Protein 2B3Z (pdb70)

Secondary structure (DSSP, 8-state):
-HHHHHHHHHHHHGGGTTSSTTSPP-EEEEESSSSEEEEEE--STTS--HHHHHHHHHGGGGTT-EEEESSPPP---SSS--HHHHHHHHT--EEEESS--S-TTTTTHHHHHHHTTT-EEEE-TTHHHHHHHTHHHHHHHHHSS-EEEEEEEEETTSBSS-TTS--TTSS-HHHHHHHTTHHHHSSEEEEEHHHHHHH-------STT--S-PEEEEE-TT----TT-HHHHS-SS-EEEEE-TTS-HHHHHHHHTTT-EEEE-SSSS--HHHHHHHHHHTT--EEEEEE-HHHHHHHHHHT--SEEEEEEESB----SSSPBSS-SS--SSTTSSPBEEEEEEEEETTEEEEEEEE-/-HHHHHHHHHHHHHTTTTTSTTSPP-EEEEEETTEEEEEEE--STTS--HHHHHHHHHGGGGTT-EEEESSPPP----SS--HHHHHHTTT--EEEESS--S-TTTTTHHHHHHHTTT-EEEE-TTHHHHHHHTHHHHHHHHHSS-EEEEEEEE-TTSBSS-TT---S-SS-HHHHHHHHHHHTTSSEEEEEHHHHHHH-------SS--SSPPEEEEE-SS----TTSTTTSS-SS-EEEEEETTS-HHHHHHHHHTT-EEEEESSSS--HHHHHHHHHHTT--EEEEEE-HHHHHHHHHHT--SEEEEEE-SB----TTS-BSS-SS--SSGGGSPBEEEEEEEEETTEEEEEEEE-/-HHHHHHHHHHHHHTTTTSSTTSPP-EEEEEETTEEEEEEE--STTS--HHHHHHHHHGGGGTT-EEEESS------SSS--HHHHHHHTT--EEEESS---STTTTTHHHHHHHTTT-EEEE-TTTTHHHHTTHHHHHHHHHSS-EEEEEEEEETTSBSS-TTS--TTSS-HHHHHHHHHHTTSSSEEEEEHHHHHHH-------STT-SSPPEEEEE-TT----TTSHHHHT-SS-EEEEE-TTS-HHHHHHHHHTT-EEEE-SSSS--HHHHHHHHHHTT--EEEEEE-HHHHHHHHHHT--SEEEEEEES-----TTSPBSS-SS--SSGGGSPB-EEEEEEEETTEEEEEEE--/-HHHHHHHHHHHHHHTTSSS-TTSPP-EEEEEETTEEEEEEE--STTS--HHHHHHHHHGGGGTT-EEEESSPPP---SSS--HHHHHHHTT--EEEESS--SSTTTTTHHHHHHHHTT-EEEE-TTHHHHHHHTHHHHHHHHHSS-EEEEEEEEETT-BSS-TTS--TTSS-HHHHHHHHHTTTS-SEEEEEHHHHHHH-------SS---SPPEEEEE-SS----TTSTTTT--SS-EEEEE-TT--HHHHHHHHTTT---EE-SSSS--HHHHHHHHHHTT--EEEEEE-HHHHHHHHHHT--SEEEEEEESB----TTSPBSS-SS--S-GGGSPPEEEEEEEEETTEEEEEEEE-

Solvent-accessible surface area: 59756 Å² total; per-residue (Å²): 140,68,102,106,22,0,88,17,0,8,66,5,0,105,20,0,90,64,25,3,85,34,39,27,15,12,0,0,0,0,5,67,92,37,36,6,5,0,11,0,0,8,3,48,112,66,77,39,69,0,6,57,29,0,15,106,23,0,43,93,36,4,109,43,0,17,0,6,0,2,18,4,1,26,4,100,150,49,216,94,78,3,4,0,43,55,0,40,116,20,11,1,112,81,0,3,0,1,18,104,27,12,40,120,143,22,44,10,83,0,2,56,42,0,101,152,50,70,9,74,18,136,65,38,36,35,36,109,72,1,41,143,25,14,36,51,24,3,41,31,69,120,79,41,66,2,6,1,1,0,18,9,21,0,0,1,0,1,3,47,8,0,42,86,54,23,46,117,142,8,33,18,133,39,1,107,102,40,6,14,76,22,10,95,51,7,43,0,0,0,0,8,19,46,26,3,110,84,91,57,27,16,1,5,3,130,31,103,60,45,79,138,29,7,15,1,0,0,14,1,37,61,4,45,1,48,66,116,3,103,3,3,54,43,120,95,10,65,6,28,0,0,0,3,88,154,9,79,114,92,26,30,137,112,1,60,90,98,48,5,76,37,42,54,11,174,58,142,153,27,68,8,53,51,0,3,110,35,0,16,119,91,31,14,13,3,0,0,0,28,7,30,18,61,20,3,7,44,0,10,87,84,52,19,16,38,25,0,0,0,1,1,1,0,15,4,0,2,0,82,153,7,49,11,1,2,18,34,132,14,26,109,26,11,158,78,12,72,74,5,106,21,68,55,49,58,96,24,57,92,0,0,14,0,6,0,54,48,138,122,73,114,100,19,0,89,15,0,10,61,4,0,81,24,0,98,74,20,4,100,44,48,27,13,13,0,0,0,0,9,44,121,46,21,13,5,0,6,0,0,5,6,44,109,66,78,35,69,0,7,63,28,0,17,104,22,1,38,100,40,5,121,30,2,13,0,6,0,2,29,3,2,33,2,102,149,32,199,101,78,4,4,0,42,44,0,46,108,22,36,2,106,59,0,1,0,0,16,102,33,8,41,97,148,27,45,8,103,0,3,56,34,0,98,143,62,72,15,78,12,101,68,41,31,34,29,124,72,4,60,143,23,18,49,58,31,7,38,25,66,118,74,40,71,1,7,0,1,2,21,8,24,0,0,0,0,1,4,42,7,0,42,83,53,19,60,118,162,7,13,10,131,50,1,67,97,34,9,12,72,25,27,72,67,8,46,0,0,0,0,8,23,43,29,0,106,80,97,52,24,28,3,8,5,140,55,104,76,38,94,130,27,10,15,1,0,0,15,1,56,64,3,56,1,44,53,120,6,97,2,3,52,54,146,102,9,59,6,27,0,0,0,2,74,163,12,68,118,94,37,49,141,98,0,61,89,98,50,5,72,36,41,49,17,146,37,138,187,24,78,5,59,32,0,4,102,32,0,17,128,91,41,12,17,3,0,1,0,40,6,28,17,61,19,4,5,42,0,8,109,78,52,22,14,39,25,1,1,1,2,0,0,0,18,3,0,2,2,76,161,5,48,10,1,1,22,27,130,15,36,113,33,4,152,75,11,71,84,8,104,21,72,51,53,54,94,36,54,105,0,0,16,1,8,0,43,48,139,126,56,110,111,21,0,96,14,0,9,66,8,0,110,20,0,102,66,23,2,73,38,34,23,13,15,0,0,0,0,8,50,107,32,29,7,6,0,8,4,2,4,5,46,123,70,78,40,75,0,8,47,28,0,28,105,22,3,44,91,46,3,114,37,2,12,0,4,0,3,16,7,1,31,16,146,141,66,209,79,62,2,2,0,40,39,0,60,98,20,29,7,108,75,0,0,0,0,19,100,25,13,40,89,126,20,47,12,155,0,1,50,32,0,105,142,47,69,16,96,16,93,76,45,23,26,37,84,78,4,55,140,19,19,48,58,25,4,36,32,31,125,73,40,68,1,6,1,0,1,30,10,30,1,0,0,1,2,4,48,9,1,50,80,59,22,57,122,122,13,16,15,121,44,1,130,94,29,7,22,68,35,25,87,71,9,49,0,0,0,0,6,23,46,24,1,106,79,104,51,26,20,2,11,6,169,34,142,84,51,128,137,34,11,17,0,0,0,15,1,45,71,4,41,1,43,66,120,2,103,0,0,59,45,79,105,10,59,2,29,0,0,0,0,94,134,11,82,116,103,28,49,117,114,1,54,86,102,50,6,71,35,32,64,10,181,52,119,152,26,80,9,52,50,0,4,106,37,0,14,118,94,39,10,16,4,0,0,0,30,10,29,23,54,18,5,5,45,0,8,77,89,54,19,13,43,24,1,0,2,3,1,0,0,24,3,0,1,1,81,162,5,48,12,2,3,24,36,128,7,23,89,24,5,149,70,13,71,72,6,115,22,69,55,45,65,102,26,47,139,2,1,14,0,8,0,36,49,136,119,119,74,88,106,21,0,70,18,0,3,56,3,0,99,26,2,121,54,26,6,73,41,36,32,10,15,0,0,0,0,11,51,96,51,19,6,5,0,6,0,0,4,5,31,111,63,75,35,62,0,8,57,26,0,12,103,20,1,46,93,47,1,119,29,2,23,0,3,0,2,14,11,2,28,2,103,157,54,209,103,77,2,2,0,46,54,0,44,117,25,26,6,135,77,0,12,0,2,17,104,34,9,54,110,144,33,46,11,93,1,4,69,33,0,106,154,51,65,10,78,2,114,65,38,41,40,32,119,67,3,60,149,32,17,57,41,28,2,38,24,65,120,65,40,55,1,10,1,0,1,26,8,19,0,0,0,1,1,6,50,6,0,45,87,54,16,50,142,129,22,22,9,133,32,1,138,122,33,9,28,70,27,23,103,72,7,41,0,1,0,2,5,23,43,24,4,113,75,104,54,26,32,6,16,8,140,70,108,81,67,73,124,37,12,18,2,0,2,13,1,47,72,4,32,0,45,59,125,35,72,1,2,62,32,119,100,20,58,4,26,0,0,2,6,86,185,5,80,129,130,30,38,146,144,0,48,83,95,48,7,57,43,44,76,16,156,57,125,168,43,85,3,44,53,0,3,102,48,0,13,122,88,39,11,15,3,0,1,0,36,6,33,31,56,20,5,7,47,0,5,98,69,49,18,17,41,23,0,0,1,2,0,0,0,15,3,0,1,0,69,160,5,54,10,2,2,21,29,143,20,25,123,29,2,146,75,12,62,73,8,104,21,53,67,58,53,107,26,53,115,0,0,15,0,9,0,54,55,133

Foldseek 3Di:
DLLVQLVVQLVQLVQQQPAQQLDAWKKKFKDAPNDTQFIFIPRHHPDDHRLVRRLVSNPLRLAQIEMEMAEQWDCDDDPHGTSLVVSLVSHHQEYEYQDFDLAPVGGCVSVVSNVVSNHHYHYNRVNVSSCVRRVLSSVCNNPVFAAEEEEEEAAQVFFCAALVRHNPPRDDPQVVLVLLVVQRNFQEEEEELVCCVSPLDCSWRDDDPRDAGHEYEYEYAQQPHDCPRNVQAVPPHAYEYEYEPNYDPVVCVVSVVSVYHYDYDDDNHDQVVVVRNVCSVVVGRYYYYYDDLAVVQRCQVVVPHFKYKYKYAHDDHDDPSGDGNHDDDDDDDPVPRFDKAWPDWDQGDRIIMTMIGGD/DLLVQLVVQLVQQCQQPLAAVLDAGKKKFKAAPRHTQFIAIDNHHPDDHGLVRRLVRNDLRLAQIEMEMAEQWDDDCPPHRTSLVVSVVRNHQEYEYAAFDLQPVCGCVSVCVNVVRRHDYHYNRCVVSSCVRGVLSSVCSNPVFAAEEEEEEEAPVFFCAALVRHNPDQDDPLVVVVVLVVQLVFQEEEAELVCCVVPLDQSFSPDPDSVATHEYEYEYAQLPRDCVRNLLDVPPHAYEYEYEPNYDPVSVVVSVVSRYHYHYDDDNHDQPVVVRNVCSVVVGRHYYYYYDLAVVQRCVVVVPHFKYKYKYAPDDRDDPSGHGNHDDDDDPDPVPRFDKAWDDWDAGVRIIMTMIGGD/DVLVQQVLQLVQQCQLPLAQQLDAWKWKWKFAPNHTQFIFIDNHHPDDHRLRRRLVSNPLSLAQIEMEMLEQWDCDDDPDHTSLVVSVVSNHAEYEYLAYDLQVVRGCVSVVSNVVSVYHYHYNRCVPSSCVRGVLSNCCRNPVFAAEEEEEEAAQVFFCAALVRHNPPRDDPQVVVVVLVVQSNFQEEEEELCCCVPPLDLSFRPPPPDDHTHEYEYEYAQAPHDCPGNLQAVPPHAYEYEYEPNHDPVVVVVRCVSVHHYHYDDDNHDQVVVVRSVCSVVSGRHYYYYYDLAVVQRCQVVVVHFKYKYKYAPDDRDDPNGHGNHDDDDDPDPVPHFDWAWDDWDDGPRIIMTMIGGD/DVLLVQLVQQLVQQCQQVAEQPLDAGKKKWKAAPHHTQFIAIRNHHPDDHRLVRRLVSNPLSLAQIEMEMAEQWFCDDDPDGTSLVVSLVSNHAEYEYQAFDLQPVRTCVSVVSNVVSNHHYHYNNPNVVSCVRGVLSSVCNNPLFAAEAEEEEAAQQFFCAFLVRHNPPGDDPQVVVVLLVVQQSFQEEEAELCVCVVPNDQSWRDPPDDDQGHAYEYEYELPPNDCPDHLFPVPPHEHEYEYEDNHDPVVQVVRVVPVYHYHYDHDSDPQPVVVRSVCSVVSGRYYYYYYDLQVVQSCQVVVPHFKYKYKYAHDDNDDDSRHGNHDDDDDDDPVPHFDKAWDDWDATDRIIMTMIGGD

Nearest PDB structures (foldseek):
  2b3z-assembly1_D  TM=9.821E-01  e=1.876E-71  Bacillus subtilis
  3zpc-assembly1_B  TM=9.080E-01  e=2.176E-42  Acinetobacter baumannii
  3zpg-assembly1_A-2  TM=9.081E-01  e=3.313E-42  Acinetobacter baumannii
  2azn-assembly1_A  TM=9.401E-01  e=1.129E-24  Methanocaldococcus jannaschii
  6p8c-assembly1_B  TM=9.491E-01  e=1.107E-23  Methanothermobacter thermautotrophicus str. Delta H

Sequence (1437 aa):
MEEYYMKLALDLAKQGEGQTESNPLVGAVVVKDGQIVGMGAHLKYGEAHAEVHAIHMAGAHAEGADIYVTLEPCSHYGKTPPCAELIINSGIKRVFVAMRDPNPLVAGRGISMMKEAGIEVREGILADQAERLNEKFLHFMRTGLPYVTLKAAASLDGKIATSTGDSKWITSEAARQDAQQYRKTHQSILVGVGTVKADNPSLTCRLPNVTKQPVRVILDTVLSIPEDAKVICDQIAPTWIFTTARADEEKKKRLSAFGVNIFTLETERIQIPDVLKILAEEGIMSVYVEGGSAVHGSFVKEGCFQEIIFYFAPKLIGGTHAPSLISGEGFQSMKDVPLLQFTDITQIGRDIKLTAKPTMEEYYMKLALDLAKQGEGQTESNPLVGAVVVKDGQIVGMGAHLKYGEAHAEVHAIHMAGAHAEGADIYVTLEPCSHYGKTPPCAELIINSGIKRVFVAMRDPNPLVAGRGISMMKEAGIEVREGILADQAERLNEKFLHFMRTGLPYVTLKAAASLDGKIATSTGDSKWITSEAARQDAQQYRKTHQSILVGVGTVKADNPSLTCRLPNVTKQPVRVILDTVLSIPEDAKVICDQIAPTWIFTTARADEEKKKRLSAFGVNIFTLETERIQIPDVLKILAEEGIMSVYVEGGSAVHGSFVKEGCFQEIIFYFAPKLIGGTHAPSLISGEGFQSMKDVPLLQFTDITQIGRDIKLTAKPTMEEYYMKLALDLAKQGEGQTESNPLVGAVVVKDGQIVGMGAHLKYGEAHAEVHAIHMAGAHAEGADIYVTLEPCSHYGKTPPCAELIINSGIKRVFVAMRDPNPLVAGRGISMMKEAGIEVREGILADQAERLNEKFLHFMRTGLPYVTLKAAASLDGKIATSTGDSKWITSEAARQDAQQYRKTHQSILVGVGTVKADNPSLTCRLPNVTKQPVRVILDTVLSIPEDAKVICDQIAPTWIFTTARADEEKKKRLSAFGVNIFTLETERIQIPDVLKILAEEGIMSVYVEGGSAVHGSFVKEGCFQEIIFYFAPKLIGGTHAPSLISGEGFQSMKDVPLLQFTDITQIGRDIKLTAKPTSMEEYYMKLALDLAKQGEGQTESNPLVGAVVVKDGQIVGMGAHLKYGEAHAEVHAIHMAGAHAEGADIYVTLEPCSHYGKTPPCAELIINSGIKRVFVAMRDPNPLVAGRGISMMKEAGIEVREGILADQAERLNEKFLHFMRTGLPYVTLKAAASLDGKIATSTGDSKWITSEAARQDAQQYRKTHQSILVGVGTVKADNPSLTCRLPNVTKQPVRVILDTVLSIPEDAKVICDQIAPTWIFTTARADEEKKKRLSAFGVNIFTLETERIQIPDVLKILAEEGIMSVYVEGGSAVHGSFVKEGCFQEIIFYFAPKLIGGTHAPSLISGEGFQSMKDVPLLQFTDITQIGRDIKLTAKPT

InterPro domains:
  IPR002125 Cytidine and deoxycytidylate deaminase domain [PF00383] (2-99)
  IPR002125 Cytidine and deoxycytidylate deaminase domain [PS51747] (1-122)
  IPR002734 Bacterial bifunctional deaminase-reductase, C-terminal [PF01872] (146-354)
  IPR004794 Riboflavin biosynthesis protein RibD [PIRSF006769] (2-356)
  IPR004794 Riboflavin biosynthesis protein RibD [TIGR00326] (6-355)
  IPR011549 Riboflavin-specific deaminase, C-terminal [TIGR00227] (145-357)
  IPR016192 APOBEC/CMP deaminase, zinc-binding [PS00903] (49-87)
  IPR016193 Cytidine deaminase-like [SSF53927] (1-144)
  IPR024072 Dihydrofolate reductase-like domain superfamily [G3DSA:3.40.430.10] (135-361)
  IPR024072 Dihydrofolate reductase-like domain superfamily [SSF53597] (143-355)
  IPR050765 Riboflavin Biosynthesis HTP Reductase [PTHR38011] (142-352)

Radius of gyration: 41.18 Å; Cα contacts (8 Å, |Δi|>4): 3519; chains: 4; bounding box: 109×103×94 Å

CATH classification: 3.40.140.10 (+1 more: 3.40.430.10)

B-factor: mean 47.08, std 15.66, range [14.04, 99.17]

Organism: Bacillus subtilis (strain 168) (NCBI:txid224308)

Structure (mmCIF, N/CA/C/O backbone):
data_2B3Z
#
_entry.id   2B3Z
#
_cell.length_a   87.322
_cell.length_b   108.450
_cell.length_c   186.977
_cell.angle_alpha   90.00
_cell.angle_beta   90.00
_cell.angle_gamma   90.00
#
_symmetry.space_group_name_H-M   'P 21 21 21'
#
loop_
_entity.id
_entity.type
_entity.pdbx_description
1 polymer 'Riboflavin biosynthesis protein ribD'
2 non-polymer 'ZINC ION'
3 water water
#
loop_
_atom_site.group_PDB
_atom_site.id
_atom_site.type_symbol
_atom_site.label_atom_id
_atom_site.label_alt_id
_atom_site.label_comp_id
_atom_site.label_asym_id
_atom_site.label_entity_id
_atom_site.label_seq_id
_atom_site.pdbx_PDB_ins_code
_atom_site.Cartn_x
_atom_site.Cartn_y
_atom_site.Cartn_z
_atom_site.occupancy
_atom_site.B_iso_or_equiv
_atom_site.auth_seq_id
_atom_site.auth_comp_id
_atom_site.auth_asym_id
_atom_site.auth_atom_id
_atom_site.pdbx_PDB_model_num
ATOM 1 N N . MET A 1 13 ? 71.203 12.250 68.659 1.00 58.21 1 MET A N 1
ATOM 2 C CA . MET A 1 13 ? 71.668 11.499 67.450 1.00 59.16 1 MET A CA 1
ATOM 3 C C . MET A 1 13 ? 70.471 11.065 66.590 1.00 59.21 1 MET A C 1
ATOM 4 O O . MET A 1 13 ? 70.541 11.025 65.360 1.00 57.24 1 MET A O 1
ATOM 9 N N . GLU A 1 14 ? 69.372 10.717 67.241 1.00 58.63 2 GLU A N 1
ATOM 10 C CA . GLU A 1 14 ? 68.182 10.349 66.497 1.00 58.31 2 GLU A CA 1
ATOM 11 C C . GLU A 1 14 ? 67.790 11.625 65.734 1.00 56.73 2 GLU A C 1
ATOM 12 O O . GLU A 1 14 ? 67.341 11.572 64.585 1.00 54.89 2 GLU A O 1
ATOM 18 N N . GLU A 1 15 ? 68.003 12.772 66.380 1.00 54.94 3 GLU A N 1
ATOM 19 C CA . GLU A 1 15 ? 67.683 14.072 65.797 1.00 53.45 3 GLU A CA 1
ATOM 20 C C . GLU A 1 15 ? 68.646 14.430 64.684 1.00 50.96 3 GLU A C 1
ATOM 21 O O . GLU A 1 15 ? 68.280 15.122 63.735 1.00 51.50 3 GLU A O 1
ATOM 27 N N . TYR A 1 16 ? 69.884 13.969 64.796 1.00 47.44 4 TYR A N 1
ATOM 28 C CA . TYR A 1 16 ? 70.865 14.275 63.769 1.00 45.96 4 TYR A CA 1
ATOM 29 C C . TYR A 1 16 ? 70.394 13.721 62.435 1.00 45.39 4 TYR A C 1
ATOM 30 O O . TYR A 1 16 ? 70.485 14.382 61.396 1.00 44.70 4 TYR A O 1
ATOM 39 N N . TYR A 1 17 ? 69.905 12.487 62.478 1.00 43.60 5 TYR A N 1
ATOM 40 C CA . TYR A 1 17 ? 69.420 11.824 61.290 1.00 39.88 5 TYR A CA 1
ATOM 41 C C . TYR A 1 17 ? 68.089 12.441 60.859 1.00 36.48 5 TYR A C 1
ATOM 42 O O . TYR A 1 17 ? 67.924 12.777 59.699 1.00 33.73 5 TYR A O 1
ATOM 51 N N . MET A 1 18 ? 67.152 12.616 61.784 1.00 35.34 6 MET A N 1
ATOM 52 C CA . MET A 1 18 ? 65.867 13.236 61.424 1.00 35.33 6 MET A CA 1
ATOM 53 C C . MET A 1 18 ? 66.126 14.626 60.800 1.00 36.66 6 MET A C 1
ATOM 54 O O . MET A 1 18 ? 65.463 15.009 59.848 1.00 37.16 6 MET A O 1
ATOM 59 N N . LYS A 1 19 ? 67.111 15.365 61.307 1.00 37.09 7 LYS A N 1
ATOM 60 C CA . LYS A 1 19 ? 67.419 16.679 60.749 1.00 35.89 7 LYS A CA 1
ATOM 61 C C . LYS A 1 19 ? 67.929 16.552 59.317 1.00 33.96 7 LYS A C 1
ATOM 62 O O . LYS A 1 19 ? 67.609 17.363 58.438 1.00 34.23 7 LYS A O 1
ATOM 68 N N . LEU A 1 20 ? 68.737 15.533 59.076 1.00 32.56 8 LEU A N 1
ATOM 69 C CA . LEU A 1 20 ? 69.239 15.303 57.732 1.00 30.90 8 LEU A CA 1
ATOM 70 C C . LEU A 1 20 ? 67.994 15.052 56.888 1.00 31.14 8 LEU A C 1
ATOM 71 O O . LEU A 1 20 ? 67.826 15.605 55.807 1.00 31.71 8 LEU A O 1
ATOM 76 N N . ALA A 1 21 ? 67.097 14.229 57.415 1.00 32.43 9 ALA A N 1
ATOM 77 C CA . ALA A 1 21 ? 65.858 13.917 56.717 1.00 33.86 9 ALA A CA 1
ATOM 78 C C . ALA A 1 21 ? 65.102 15.193 56.314 1.00 34.03 9 ALA A C 1
ATOM 79 O O . ALA A 1 21 ? 64.699 15.342 55.158 1.00 34.16 9 ALA A O 1
ATOM 81 N N . LEU A 1 22 ? 64.925 16.104 57.265 1.00 34.76 10 LEU A N 1
ATOM 82 C CA . LEU A 1 22 ? 64.239 17.361 57.015 1.00 36.90 10 LEU A CA 1
ATOM 83 C C . LEU A 1 22 ? 64.952 18.220 55.954 1.00 38.97 10 LEU A C 1
ATOM 84 O O . LEU A 1 22 ? 64.296 18.836 55.114 1.00 40.63 10 LEU A O 1
ATOM 89 N N . ASP A 1 23 ? 66.285 18.245 55.972 1.00 38.80 11 ASP A N 1
ATOM 90 C CA . ASP A 1 23 ? 67.042 19.034 54.995 1.00 39.25 11 ASP A CA 1
ATOM 91 C C . ASP A 1 23 ? 66.920 18.455 53.600 1.00 39.24 11 ASP A C 1
ATOM 92 O O . ASP A 1 23 ? 66.969 19.175 52.587 1.00 38.23 11 ASP A O 1
ATOM 97 N N . LEU A 1 24 ? 66.776 17.140 53.549 1.00 38.31 12 LEU A N 1
ATOM 98 C CA . LEU A 1 24 ? 66.628 16.463 52.285 1.00 37.86 12 LEU A CA 1
ATOM 99 C C . LEU A 1 24 ? 65.244 16.779 51.708 1.00 37.70 12 LEU A C 1
ATOM 100 O O . LEU A 1 24 ? 65.085 17.040 50.505 1.00 36.60 12 LEU A O 1
ATOM 105 N N . ALA A 1 25 ? 64.240 16.772 52.573 1.00 37.15 13 ALA A N 1
ATOM 106 C CA . ALA A 1 25 ? 62.889 17.042 52.124 1.00 36.42 13 ALA A CA 1
ATOM 107 C C . ALA A 1 25 ? 62.842 18.408 51.460 1.00 37.89 13 ALA A C 1
ATOM 108 O O . ALA A 1 25 ? 62.246 18.559 50.398 1.00 39.68 13 ALA A O 1
ATOM 110 N N . LYS A 1 26 ? 63.482 19.396 52.081 1.00 40.56 14 LYS A N 1
ATOM 111 C CA . LYS A 1 26 ? 63.506 20.759 51.557 1.00 41.38 14 LYS A CA 1
ATOM 112 C C . LYS A 1 26 ? 64.001 20.897 50.113 1.00 41.79 14 LYS A C 1
ATOM 113 O O . LYS A 1 26 ? 63.664 21.866 49.464 1.00 42.82 14 LYS A O 1
ATOM 119 N N . GLN A 1 27 ? 64.778 19.944 49.597 1.00 42.98 15 GLN A N 1
ATOM 120 C CA . GLN A 1 27 ? 65.275 20.055 48.219 1.00 44.60 15 GLN A CA 1
ATOM 121 C C . GLN A 1 27 ? 64.184 19.870 47.177 1.00 47.60 15 GLN A C 1
ATOM 122 O O . GLN A 1 27 ? 64.384 20.143 45.991 1.00 46.34 15 GLN A O 1
ATOM 128 N N . GLY A 1 28 ? 63.025 19.395 47.607 1.00 50.68 16 GLY A N 1
ATOM 129 C CA . GLY A 1 28 ? 61.946 19.203 46.659 1.00 54.47 16 GLY A CA 1
ATOM 130 C C . GLY A 1 28 ? 60.957 20.355 46.641 1.00 56.70 16 GLY A C 1
ATOM 131 O O . GLY A 1 28 ? 60.071 20.387 45.790 1.00 57.15 16 GLY A O 1
ATOM 132 N N . GLU A 1 29 ? 61.106 21.302 47.566 1.00 58.50 17 GLU A N 1
ATOM 133 C CA . GLU A 1 29 ? 60.182 22.431 47.654 1.00 61.13 17 GLU A CA 1
ATOM 134 C C . GLU A 1 29 ? 59.811 22.994 46.284 1.00 61.69 17 GLU A C 1
ATOM 135 O O . GLU A 1 29 ? 60.683 23.396 45.512 1.00 60.87 17 GLU A O 1
ATOM 141 N N . GLY A 1 30 ? 58.510 22.993 45.990 1.00 62.43 18 GLY A N 1
ATOM 142 C CA . GLY A 1 30 ? 58.019 23.516 44.725 1.00 62.57 18 GLY A CA 1
ATOM 143 C C . GLY A 1 30 ? 58.265 22.658 43.499 1.00 62.93 18 GLY A C 1
ATOM 144 O O . GLY A 1 30 ? 58.536 23.176 42.415 1.00 63.33 18 GLY A O 1
ATOM 145 N N . GLN A 1 31 ? 58.167 21.347 43.662 1.00 62.82 19 GLN A N 1
ATOM 146 C CA . GLN A 1 31 ? 58.375 20.425 42.558 1.00 63.24 19 GLN A CA 1
ATOM 147 C C . GLN A 1 31 ? 57.390 19.289 42.775 1.00 64.76 19 GLN A C 1
ATOM 148 O O . GLN A 1 31 ? 57.263 18.361 41.962 1.00 65.20 19 GLN A O 1
ATOM 154 N N . THR A 1 32 ? 56.674 19.392 43.885 1.00 64.86 20 THR A N 1
ATOM 155 C CA . THR A 1 32 ? 55.711 18.377 44.256 1.00 66.69 20 THR A CA 1
ATOM 156 C C . THR A 1 32 ? 54.263 18.835 44.107 1.00 67.53 20 THR A C 1
ATOM 157 O O . THR A 1 32 ? 53.338 18.098 44.468 1.00 67.63 20 THR A O 1
ATOM 161 N N . GLU A 1 33 ? 54.066 20.040 43.571 1.00 67.69 21 GLU A N 1
ATOM 162 C CA . GLU A 1 33 ? 52.714 20.570 43.396 1.00 67.35 21 GLU A CA 1
ATOM 163 C C . GLU A 1 33 ? 52.009 20.495 44.748 1.00 66.21 21 GLU A C 1
ATOM 164 O O . GLU A 1 33 ? 52.443 21.083 45.733 1.00 65.97 21 GLU A O 1
ATOM 170 N N . SER A 1 34 ? 50.929 19.729 44.779 1.00 65.69 22 SER A N 1
ATOM 171 C CA . SER A 1 34 ? 50.132 19.546 45.983 1.00 64.89 22 SER A CA 1
ATOM 172 C C . SER A 1 34 ? 50.644 18.435 46.924 1.00 62.46 22 SER A C 1
ATOM 173 O O . SER A 1 34 ? 50.091 18.239 48.012 1.00 61.96 22 SER A O 1
ATOM 176 N N . ASN A 1 35 ? 51.686 17.708 46.514 1.00 59.37 23 ASN A N 1
ATOM 177 C CA . ASN A 1 35 ? 52.235 16.635 47.355 1.00 55.53 23 ASN A CA 1
ATOM 178 C C . ASN A 1 35 ? 53.156 17.177 48.449 1.00 52.01 23 ASN A C 1
ATOM 179 O O . ASN A 1 35 ? 53.867 18.165 48.254 1.00 51.45 23 ASN A O 1
ATOM 184 N N . PRO A 1 36 ? 53.179 16.512 49.610 1.00 48.70 24 PRO A N 1
ATOM 185 C CA . PRO A 1 36 ? 54.039 16.972 50.700 1.00 45.16 24 PRO A CA 1
ATOM 186 C C . PRO A 1 36 ? 55.519 16.673 50.476 1.00 42.64 24 PRO A C 1
ATOM 187 O O . PRO A 1 36 ? 55.877 15.730 49.770 1.00 42.38 24 PRO A O 1
ATOM 191 N N . LEU A 1 37 ? 56.371 17.507 51.062 1.00 41.05 25 LEU A N 1
ATOM 192 C CA . LEU A 1 37 ? 57.818 17.310 50.994 1.00 39.62 25 LEU A CA 1
ATOM 193 C C . LEU A 1 37 ? 58.110 16.233 52.048 1.00 36.63 25 LEU A C 1
ATOM 194 O O . LEU A 1 37 ? 57.537 16.257 53.141 1.00 34.41 25 LEU A O 1
ATOM 199 N N . VAL A 1 38 ? 58.977 15.287 51.708 1.00 35.25 26 VAL A N 1
ATOM 200 C CA . VAL A 1 38 ? 59.327 14.208 52.630 1.00 34.53 26 VAL A CA 1
ATOM 201 C C . VAL A 1 38 ? 60.801 13.802 52.503 1.00 32.63 26 VAL A C 1
ATOM 202 O O . VAL A 1 38 ? 61.350 13.737 51.403 1.00 32.55 26 VAL A O 1
ATOM 206 N N . GLY A 1 39 ? 61.441 13.543 53.636 1.00 31.41 27 GLY A N 1
ATOM 207 C CA . GLY A 1 39 ? 62.832 13.140 53.614 1.00 29.18 27 GLY A CA 1
ATOM 208 C C . GLY A 1 39 ? 62.987 11.787 54.285 1.00 29.23 27 GLY A C 1
ATOM 209 O O . GLY A 1 39 ? 62.260 11.490 55.240 1.00 27.28 27 GLY A O 1
ATOM 210 N N . ALA A 1 40 ? 63.922 10.969 53.789 1.00 29.24 28 ALA A N 1
ATOM 211 C CA . ALA A 1 40 ? 64.169 9.641 54.365 1.00 28.50 28 ALA A CA 1
ATOM 212 C C . ALA A 1 40 ? 65.662 9.302 54.429 1.00 29.30 28 ALA A C 1
ATOM 213 O O . ALA A 1 40 ? 66.395 9.573 53.487 1.00 27.84 28 ALA A O 1
ATOM 215 N N . VAL A 1 41 ? 66.113 8.738 55.549 1.00 29.93 29 VAL A N 1
ATOM 216 C CA . VAL A 1 41 ? 67.522 8.370 55.680 1.00 31.18 29 VAL A CA 1
ATOM 217 C C . VAL A 1 41 ? 67.656 6.969 56.258 1.00 31.67 29 VAL A C 1
ATOM 218 O O . VAL A 1 41 ? 67.079 6.657 57.291 1.00 31.16 29 VAL A O 1
ATOM 222 N N . VAL A 1 42 ? 68.408 6.128 55.553 1.00 34.02 30 VAL A N 1
ATOM 223 C CA . VAL A 1 42 ? 68.641 4.746 55.940 1.00 35.10 30 VAL A CA 1
ATOM 224 C C . VAL A 1 42 ? 70.001 4.587 56.616 1.00 36.76 30 VAL A C 1
ATOM 225 O O . VAL A 1 42 ? 71.048 4.767 55.996 1.00 38.01 30 VAL A O 1
ATOM 229 N N . VAL A 1 43 ? 69.983 4.240 57.888 1.00 38.95 31 VAL A N 1
ATOM 230 C CA . VAL A 1 43 ? 71.212 4.056 58.629 1.00 40.81 31 VAL A CA 1
ATOM 231 C C . VAL A 1 43 ? 71.376 2.585 58.965 1.00 43.03 31 VAL A C 1
ATOM 232 O O . VAL A 1 43 ? 70.443 1.967 59.484 1.00 41.90 31 VAL A O 1
ATOM 236 N N . LYS A 1 44 ? 72.546 2.013 58.666 1.00 45.06 32 LYS A N 1
ATOM 237 C CA . LYS A 1 44 ? 72.752 0.592 58.961 1.00 47.62 32 LYS A CA 1
ATOM 238 C C . LYS A 1 44 ? 73.552 0.309 60.245 1.00 49.09 32 LYS A C 1
ATOM 239 O O . LYS A 1 44 ? 72.959 0.073 61.312 1.00 52.51 32 LYS A O 1
ATOM 245 N N . ASP A 1 45 ? 74.877 0.313 60.163 1.00 48.38 33 ASP A N 1
ATOM 246 C CA . ASP A 1 45 ? 75.691 0.059 61.362 1.00 46.60 33 ASP A CA 1
ATOM 247 C C . ASP A 1 45 ? 76.363 1.375 61.749 1.00 44.86 33 ASP A C 1
ATOM 248 O O . ASP A 1 45 ? 77.588 1.475 61.799 1.00 44.68 33 ASP A O 1
ATOM 253 N N . GLY A 1 46 ? 75.549 2.389 62.008 1.00 43.02 34 GLY A N 1
ATOM 254 C CA . GLY A 1 46 ? 76.090 3.686 62.350 1.00 40.56 34 GLY A CA 1
ATOM 255 C C . GLY A 1 46 ? 76.475 4.432 61.086 1.00 39.66 34 GLY A C 1
ATOM 256 O O . GLY A 1 46 ? 77.010 5.533 61.173 1.00 40.74 34 GLY A O 1
ATOM 257 N N . GLN A 1 47 ? 76.202 3.833 59.921 1.00 38.79 35 GLN A N 1
ATOM 258 C CA . GLN A 1 47 ? 76.510 4.443 58.616 1.00 38.13 35 GLN A CA 1
ATOM 259 C C . GLN A 1 47 ? 75.303 4.807 57.721 1.00 37.01 35 GLN A C 1
ATOM 260 O O . GLN A 1 47 ? 74.370 4.011 57.534 1.00 36.47 35 GLN A O 1
ATOM 266 N N . ILE A 1 48 ? 75.350 6.009 57.151 1.00 35.64 36 ILE A N 1
ATOM 267 C CA . ILE A 1 48 ? 74.294 6.483 56.258 1.00 35.41 36 ILE A CA 1
ATOM 268 C C . ILE A 1 48 ? 74.414 5.735 54.929 1.00 34.37 36 ILE A C 1
ATOM 269 O O . ILE A 1 48 ? 75.345 5.970 54.168 1.00 33.97 36 ILE A O 1
ATOM 274 N N . VAL A 1 49 ? 73.473 4.835 54.657 1.00 34.07 37 VAL A N 1
ATOM 275 C CA . VAL A 1 49 ? 73.505 4.044 53.424 1.00 34.21 37 VAL A CA 1
ATOM 276 C C . VAL A 1 49 ? 72.498 4.454 52.366 1.00 34.20 37 VAL A C 1
ATOM 277 O O . VAL A 1 49 ? 72.543 3.977 51.236 1.00 34.55 37 VAL A O 1
ATOM 281 N N . GLY A 1 50 ? 71.585 5.338 52.731 1.00 33.43 38 GLY A N 1
ATOM 282 C CA . GLY A 1 50 ? 70.608 5.804 51.770 1.00 30.56 38 GLY A CA 1
ATOM 283 C C . GLY A 1 50 ? 69.966 7.101 52.209 1.00 29.01 38 GLY A C 1
ATOM 284 O O . GLY A 1 50 ? 69.742 7.321 53.401 1.00 27.94 38 GLY A O 1
ATOM 285 N N . MET A 1 51 ? 69.657 7.946 51.233 1.00 27.53 39 MET A N 1
ATOM 286 C CA . MET A 1 51 ? 69.031 9.233 51.470 1.00 28.48 39 MET A CA 1
ATOM 287 C C . MET A 1 51 ? 68.001 9.452 50.367 1.00 30.61 39 MET A C 1
ATOM 288 O O . MET A 1 51 ? 68.238 9.092 49.204 1.00 30.50 39 MET A O 1
ATOM 293 N N . GLY A 1 52 ? 66.868 10.053 50.721 1.00 30.58 40 GLY A N 1
ATOM 294 C CA . GLY A 1 52 ? 65.842 10.303 49.729 1.00 27.88 40 GLY A CA 1
ATOM 295 C C . GLY A 1 52 ? 64.930 11.467 50.070 1.00 27.21 40 GLY A C 1
ATOM 296 O O . GLY A 1 52 ? 64.726 11.829 51.237 1.00 27.39 40 GLY A O 1
ATOM 297 N N . ALA A 1 53 ? 64.368 12.054 49.031 1.00 27.18 41 ALA A N 1
ATOM 298 C CA . ALA A 1 53 ? 63.435 13.151 49.188 1.00 29.19 41 ALA A CA 1
ATOM 299 C C . ALA A 1 53 ? 62.418 12.995 48.077 1.00 30.83 41 ALA A C 1
ATOM 300 O O . ALA A 1 53 ? 62.683 12.320 47.079 1.00 30.29 41 ALA A O 1
ATOM 302 N N . HIS A 1 54 ? 61.245 13.590 48.263 1.00 33.08 42 HIS A N 1
ATOM 303 C CA . HIS A 1 54 ? 60.225 13.558 47.230 1.00 34.63 42 HIS A CA 1
ATOM 304 C C . HIS A 1 54 ? 60.512 14.784 46.367 1.00 35.87 42 HIS A C 1
ATOM 305 O O . HIS A 1 54 ? 60.234 15.920 46.773 1.00 35.22 42 HIS A O 1
ATOM 312 N N . LEU A 1 55 ? 61.055 14.542 45.182 1.00 36.84 43 LEU A N 1
ATOM 313 C CA . LEU A 1 55 ? 61.459 15.605 44.268 1.00 40.62 43 LEU A CA 1
ATOM 314 C C . LEU A 1 55 ? 60.508 15.993 43.123 1.00 44.65 43 LEU A C 1
ATOM 315 O O . LEU A 1 55 ? 60.534 17.139 42.665 1.00 47.03 43 LEU A O 1
ATOM 320 N N . LYS A 1 56 ? 59.680 15.060 42.659 1.00 45.95 44 LYS A N 1
ATOM 321 C CA . LYS A 1 56 ? 58.766 15.350 41.553 1.00 48.92 44 LYS A CA 1
ATOM 322 C C . LYS A 1 56 ? 57.329 14.880 41.799 1.00 50.55 44 LYS A C 1
ATOM 323 O O . LYS A 1 56 ? 57.105 13.766 42.295 1.00 49.23 44 LYS A O 1
ATOM 329 N N . TYR A 1 57 ? 56.362 15.726 41.436 1.00 51.50 45 TYR A N 1
ATOM 330 C CA . TYR A 1 57 ? 54.950 15.382 41.590 1.00 51.97 45 TYR A CA 1
ATOM 331 C C . TYR A 1 57 ? 54.637 14.046 40.921 1.00 50.31 45 TYR A C 1
ATOM 332 O O . TYR A 1 57 ? 55.149 13.752 39.844 1.00 48.07 45 TYR A O 1
ATOM 341 N N . GLY A 1 58 ? 53.798 13.244 41.575 1.00 49.99 46 GLY A N 1
ATOM 342 C CA . GLY A 1 58 ? 53.403 11.954 41.040 1.00 46.88 46 GLY A CA 1
ATOM 343 C C . GLY A 1 58 ? 54.545 11.000 40.772 1.00 47.04 46 GLY A C 1
ATOM 344 O O . GLY A 1 58 ? 54.389 9.986 40.075 1.00 48.14 46 GLY A O 1
ATOM 345 N N . GLU A 1 59 ? 55.713 11.316 41.303 1.00 45.39 47 GLU A N 1
ATOM 346 C CA . GLU A 1 59 ? 56.845 10.435 41.102 1.00 43.98 47 GLU A CA 1
ATOM 347 C C . GLU A 1 59 ? 57.280 9.875 42.459 1.00 41.80 47 GLU A C 1
ATOM 348 O O . GLU A 1 59 ? 56.720 10.238 43.503 1.00 40.23 47 GLU A O 1
ATOM 354 N N . ALA A 1 60 ? 58.263 8.980 42.428 1.00 39.41 48 ALA A N 1
ATOM 355 C CA . ALA A 1 60 ? 58.746 8.287 43.617 1.00 35.64 48 ALA A CA 1
ATOM 356 C C . ALA A 1 60 ? 58.741 9.071 44.913 1.00 34.49 48 ALA A C 1
ATOM 357 O O . ALA A 1 60 ? 59.020 10.263 44.940 1.00 35.18 48 ALA A O 1
ATOM 359 N N . HIS A 1 61 ? 58.409 8.384 45.995 1.00 31.92 49 HIS A N 1
ATOM 360 C CA . HIS A 1 61 ? 58.408 8.993 47.309 1.00 32.68 49 HIS A CA 1
ATOM 361 C C . HIS A 1 61 ? 59.818 8.892 47.898 1.00 32.85 49 HIS A C 1
ATOM 362 O O . HIS A 1 61 ? 60.640 8.068 47.459 1.00 32.67 49 HIS A O 1
ATOM 369 N N . ALA A 1 62 ? 60.089 9.722 48.896 1.00 32.52 50 ALA A N 1
ATOM 370 C CA . ALA A 1 62 ? 61.398 9.752 49.548 1.00 32.97 50 ALA A CA 1
ATOM 371 C C . ALA A 1 62 ? 61.873 8.368 49.992 1.00 33.75 50 ALA A C 1
ATOM 372 O O . ALA A 1 62 ? 63.027 7.999 49.774 1.00 35.34 50 ALA A O 1
ATOM 374 N N . GLU A 1 63 ? 60.985 7.589 50.601 1.00 33.98 51 GLU A N 1
ATOM 375 C CA . GLU A 1 63 ? 61.362 6.258 51.062 1.00 32.29 51 GLU A CA 1
ATOM 376 C C . GLU A 1 63 ? 61.796 5.389 49.903 1.00 33.82 51 GLU A C 1
ATOM 377 O O . GLU A 1 63 ? 62.718 4.580 50.044 1.00 35.08 51 GLU A O 1
ATOM 383 N N . VAL A 1 64 ? 61.143 5.545 48.752 1.00 33.49 52 VAL A N 1
ATOM 384 C CA . VAL A 1 64 ? 61.505 4.730 47.601 1.00 32.36 52 VAL A CA 1
ATOM 385 C C . VAL A 1 64 ? 62.931 5.023 47.150 1.00 33.72 52 VAL A C 1
ATOM 386 O O . VAL A 1 64 ? 63.688 4.105 46.823 1.00 33.91 52 VAL A O 1
ATOM 390 N N . HIS A 1 65 ? 63.303 6.297 47.122 1.00 33.47 53 HIS A N 1
ATOM 391 C CA . HIS A 1 65 ? 64.656 6.659 46.717 1.00 34.22 53 HIS A CA 1
ATOM 392 C C . HIS A 1 65 ? 65.671 6.179 47.753 1.00 34.82 53 HIS A C 1
ATOM 393 O O . HIS A 1 65 ? 66.663 5.535 47.412 1.00 34.56 53 HIS A O 1
ATOM 400 N N . ALA A 1 66 ? 65.408 6.478 49.022 1.00 35.89 54 ALA A N 1
ATOM 401 C CA . ALA A 1 66 ? 66.310 6.077 50.093 1.00 37.34 54 ALA A CA 1
ATOM 402 C C . ALA A 1 66 ? 66.530 4.556 50.188 1.00 38.71 54 ALA A C 1
ATOM 403 O O . ALA A 1 66 ? 67.662 4.105 50.405 1.00 39.35 54 ALA A O 1
ATOM 405 N N . ILE A 1 67 ? 65.467 3.768 50.028 1.00 38.38 55 ILE A N 1
ATOM 406 C CA . ILE A 1 67 ? 65.589 2.313 50.106 1.00 39.64 55 ILE A CA 1
ATOM 407 C C . ILE A 1 67 ? 66.415 1.764 48.952 1.00 40.19 55 ILE A C 1
ATOM 408 O O . ILE A 1 67 ? 67.289 0.923 49.146 1.00 42.19 55 ILE A O 1
ATOM 413 N N . HIS A 1 68 ? 66.134 2.235 47.745 1.00 40.75 56 HIS A N 1
ATOM 414 C CA . HIS A 1 68 ? 66.862 1.766 46.577 1.00 41.71 56 HIS A CA 1
ATOM 415 C C . HIS A 1 68 ? 68.357 2.041 46.711 1.00 40.93 56 HIS A C 1
ATOM 416 O O . HIS A 1 68 ? 69.184 1.173 46.433 1.00 39.76 56 HIS A O 1
ATOM 423 N N . MET A 1 69 ? 68.696 3.261 47.113 1.00 40.22 57 MET A N 1
ATOM 424 C CA . MET A 1 69 ? 70.089 3.634 47.283 1.00 40.34 57 MET A CA 1
ATOM 425 C C . MET A 1 69 ? 70.749 2.733 48.340 1.00 41.09 57 MET A C 1
ATOM 426 O O . MET A 1 69 ? 71.910 2.375 48.206 1.00 41.82 57 MET A O 1
ATOM 431 N N . ALA A 1 70 ? 70.000 2.348 49.370 1.00 41.03 58 ALA A N 1
ATOM 432 C CA . ALA A 1 70 ? 70.540 1.511 50.435 1.00 43.10 58 ALA A CA 1
ATOM 433 C C . ALA A 1 70 ? 70.900 0.098 49.968 1.00 44.52 58 ALA A C 1
ATOM 434 O O . ALA A 1 70 ? 71.774 -0.569 50.549 1.00 45.23 58 ALA A O 1
ATOM 436 N N . GLY A 1 71 ? 70.221 -0.359 48.925 1.00 45.59 59 GLY A N 1
ATOM 437 C CA . GLY A 1 71 ? 70.484 -1.689 48.407 1.00 46.19 59 GLY A CA 1
ATOM 438 C C . GLY A 1 71 ? 70.454 -2.729 49.507 1.00 47.12 59 GLY A C 1
ATOM 439 O O . GLY A 1 71 ? 69.625 -2.664 50.421 1.00 47.03 59 GLY A O 1
ATOM 440 N N . ALA A 1 72 ? 71.370 -3.687 49.418 1.00 47.99 60 ALA A N 1
ATOM 441 C CA . ALA A 1 72 ? 71.475 -4.762 50.389 1.00 48.53 60 ALA A CA 1
ATOM 442 C C . ALA A 1 72 ? 71.539 -4.258 51.846 1.00 48.41 60 ALA A C 1
ATOM 443 O O . ALA A 1 72 ? 71.064 -4.931 52.766 1.00 48.03 60 ALA A O 1
ATOM 445 N N . HIS A 1 73 ? 72.110 -3.073 52.046 1.00 46.70 61 HIS A N 1
ATOM 446 C CA . HIS A 1 73 ? 72.243 -2.495 53.381 1.00 46.26 61 HIS A CA 1
ATOM 447 C C . HIS A 1 73 ? 70.949 -2.255 54.140 1.00 45.39 61 HIS A C 1
ATOM 448 O O . HIS A 1 73 ? 70.967 -2.154 55.374 1.00 46.73 61 HIS A O 1
ATOM 455 N N . ALA A 1 74 ? 69.835 -2.142 53.421 1.00 42.97 62 ALA A N 1
ATOM 456 C CA . ALA A 1 74 ? 68.542 -1.919 54.060 1.00 42.30 62 ALA A CA 1
ATOM 457 C C . ALA A 1 74 ? 68.299 -2.994 55.118 1.00 42.12 62 ALA A C 1
ATOM 458 O O . ALA A 1 74 ? 67.741 -2.715 56.179 1.00 41.65 62 ALA A O 1
ATOM 460 N N . GLU A 1 75 ? 68.724 -4.221 54.813 1.00 42.49 63 GLU A N 1
ATOM 461 C CA . GLU A 1 75 ? 68.581 -5.362 55.725 1.00 44.41 63 GLU A CA 1
ATOM 462 C C . GLU A 1 75 ? 69.114 -5.057 57.115 1.00 42.48 63 GLU A C 1
ATOM 463 O O . GLU A 1 75 ? 70.289 -4.756 57.274 1.00 42.60 63 GLU A O 1
ATOM 469 N N . GLY A 1 76 ? 68.253 -5.137 58.121 1.00 41.91 64 GLY A N 1
ATOM 470 C CA . GLY A 1 76 ? 68.688 -4.876 59.482 1.00 39.15 64 GLY A CA 1
ATOM 471 C C . GLY A 1 76 ? 68.798 -3.413 59.862 1.00 39.79 64 GLY A C 1
ATOM 472 O O . GLY A 1 76 ? 68.924 -3.088 61.046 1.00 41.30 64 GLY A O 1
ATOM 473 N N . ALA A 1 77 ? 68.710 -2.524 58.875 1.00 39.74 65 ALA A N 1
ATOM 474 C CA . ALA A 1 77 ? 68.839 -1.080 59.116 1.00 37.79 65 ALA A CA 1
ATOM 475 C C . ALA A 1 77 ? 67.688 -0.331 59.807 1.00 36.01 65 ALA A C 1
ATOM 476 O O . ALA A 1 77 ? 66.628 -0.883 60.096 1.00 37.27 65 ALA A O 1
ATOM 478 N N . ASP A 1 78 ? 67.949 0.941 60.087 1.00 36.51 66 ASP A N 1
ATOM 479 C CA . ASP A 1 78 ? 66.984 1.862 60.684 1.00 35.94 66 ASP A CA 1
ATOM 480 C C . ASP A 1 78 ? 66.667 2.830 59.540 1.00 34.40 66 ASP A C 1
ATOM 481 O O . ASP A 1 78 ? 67.490 2.991 58.624 1.00 32.83 66 ASP A O 1
ATOM 486 N N . ILE A 1 79 ? 65.498 3.475 59.587 1.00 31.36 67 ILE A N 1
ATOM 487 C CA . ILE A 1 79 ? 65.156 4.485 58.574 1.00 30.25 67 ILE A CA 1
ATOM 488 C C . ILE A 1 79 ? 64.390 5.608 59.245 1.00 29.32 67 ILE A C 1
ATOM 489 O O . ILE A 1 79 ? 63.514 5.362 60.081 1.00 29.68 67 ILE A O 1
ATOM 494 N N . TYR A 1 80 ? 64.749 6.839 58.884 1.00 27.48 68 TYR A N 1
ATOM 495 C CA . TYR A 1 80 ? 64.114 8.031 59.425 1.00 26.32 68 TYR A CA 1
ATOM 496 C C . TYR A 1 80 ? 63.324 8.679 58.285 1.00 26.89 68 TYR A C 1
ATOM 497 O O . TYR A 1 80 ? 63.843 8.880 57.182 1.00 27.18 68 TYR A O 1
ATOM 506 N N . VAL A 1 81 ? 62.064 8.983 58.563 1.00 27.73 69 VAL A N 1
ATOM 507 C CA . VAL A 1 81 ? 61.140 9.571 57.596 1.00 27.27 69 VAL A CA 1
ATOM 508 C C . VAL A 1 81 ? 60.459 10.693 58.331 1.00 25.91 69 VAL A C 1
ATOM 509 O O . VAL A 1 81 ? 60.055 10.554 59.482 1.00 22.19 69 VAL A O 1
ATOM 513 N N . THR A 1 82 ? 60.331 11.816 57.649 1.00 27.82 70 THR A N 1
ATOM 514 C CA . THR A 1 82 ? 59.766 13.014 58.242 1.00 27.33 70 THR A CA 1
ATOM 515 C C . THR A 1 82 ? 58.240 13.024 58.289 1.00 28.23 70 THR A C 1
ATOM 516 O O . THR A 1 82 ? 57.636 13.837 58.995 1.00 28.97 70 THR A O 1
ATOM 520 N N . LEU A 1 83 ? 57.621 12.107 57.552 1.00 27.60 71 LEU A N 1
ATOM 521 C CA . LEU A 1 83 ? 56.161 11.994 57.520 1.00 28.78 71 LEU A CA 1
ATOM 522 C C . LEU A 1 83 ? 55.804 10.482 57.464 1.00 28.78 71 LEU A C 1
ATOM 523 O O . LEU A 1 83 ? 56.497 9.710 56.808 1.00 29.65 71 LEU A O 1
ATOM 528 N N . GLU A 1 84 ? 54.752 10.059 58.160 1.00 27.12 72 GLU A N 1
ATOM 529 C CA . GLU A 1 84 ? 54.354 8.642 58.166 1.00 26.56 72 GLU A CA 1
ATOM 530 C C . GLU A 1 84 ? 54.329 8.056 56.772 1.00 25.86 72 GLU A C 1
ATOM 531 O O . GLU A 1 84 ? 53.705 8.600 55.882 1.00 25.66 72 GLU A O 1
ATOM 537 N N . PRO A 1 85 ? 55.004 6.926 56.566 1.00 26.93 73 PRO A N 1
ATOM 538 C CA . PRO A 1 85 ? 55.022 6.305 55.239 1.00 27.81 73 PRO A CA 1
ATOM 539 C C . PRO A 1 85 ? 53.625 5.867 54.744 1.00 29.21 73 PRO A C 1
ATOM 540 O O . PRO A 1 85 ? 52.890 5.186 55.452 1.00 29.53 73 PRO A O 1
ATOM 544 N N . CYS A 1 86 ? 53.266 6.266 53.525 1.00 30.08 74 CYS A N 1
ATOM 545 C CA . CYS A 1 86 ? 51.972 5.923 52.953 1.00 29.87 74 CYS A CA 1
ATOM 546 C C . CYS A 1 86 ? 51.713 4.431 53.154 1.00 30.29 74 CYS A C 1
ATOM 547 O O . CYS A 1 86 ? 52.647 3.628 53.183 1.00 32.06 74 CYS A O 1
ATOM 550 N N . SER A 1 87 ? 50.436 4.094 53.293 1.00 31.92 75 SER A N 1
ATOM 551 C CA . SER A 1 87 ? 49.950 2.748 53.550 1.00 31.52 75 SER A CA 1
ATOM 552 C C . SER A 1 87 ? 48.779 2.259 52.661 1.00 32.04 75 SER A C 1
ATOM 553 O O . SER A 1 87 ? 48.173 1.210 52.923 1.00 32.80 75 SER A O 1
ATOM 556 N N . HIS A 1 88 ? 48.436 3.010 51.624 1.00 33.44 76 HIS A N 1
ATOM 557 C CA . HIS A 1 88 ? 47.357 2.580 50.732 1.00 33.52 76 HIS A CA 1
ATOM 558 C C . HIS A 1 88 ? 47.978 1.843 49.550 1.00 34.43 76 HIS A C 1
ATOM 559 O O . HIS A 1 88 ? 49.132 2.099 49.196 1.00 34.61 76 HIS A O 1
ATOM 566 N N . TYR A 1 89 ? 47.193 0.951 48.947 1.00 35.47 77 TYR A N 1
ATOM 567 C CA . TYR A 1 89 ? 47.609 0.157 47.794 1.00 36.40 77 TYR A CA 1
ATOM 568 C C . TYR A 1 89 ? 47.067 0.759 46.491 1.00 38.10 77 TYR A C 1
ATOM 569 O O . TYR A 1 89 ? 45.882 0.595 46.159 1.00 36.88 77 TYR A O 1
ATOM 578 N N . GLY A 1 90 ? 47.950 1.453 45.774 1.00 37.58 78 GLY A N 1
ATOM 579 C CA . GLY A 1 90 ? 47.619 2.078 44.512 1.00 37.39 78 GLY A CA 1
ATOM 580 C C . GLY A 1 90 ? 48.376 1.315 43.447 1.00 39.18 78 GLY A C 1
ATOM 581 O O . GLY A 1 90 ? 48.542 0.103 43.578 1.00 39.70 78 GLY A O 1
ATOM 582 N N . LYS A 1 91 ? 48.855 2.000 42.412 1.00 38.56 79 LYS A N 1
ATOM 583 C CA . LYS A 1 91 ? 49.598 1.329 41.349 1.00 39.38 79 LYS A CA 1
ATOM 584 C C . LYS A 1 91 ? 50.775 0.496 41.874 1.00 39.31 79 LYS A C 1
ATOM 585 O O . LYS A 1 91 ? 51.007 -0.623 41.417 1.00 37.75 79 LYS A O 1
ATOM 591 N N . THR A 1 92 ? 51.532 1.046 42.821 1.00 39.64 80 THR A N 1
ATOM 592 C CA . THR A 1 92 ? 52.680 0.325 43.381 1.00 38.79 80 THR A CA 1
ATOM 593 C C . THR A 1 92 ? 52.413 0.118 44.852 1.00 37.48 80 THR A C 1
ATOM 594 O O . THR A 1 92 ? 51.566 0.800 45.448 1.00 34.99 80 THR A O 1
ATOM 598 N N . PRO A 1 93 ? 53.139 -0.821 45.462 1.00 36.24 81 PRO A N 1
ATOM 599 C CA . PRO A 1 93 ? 52.959 -1.099 46.883 1.00 35.29 81 PRO A CA 1
ATOM 600 C C . PRO A 1 93 ? 53.292 0.157 47.661 1.00 34.13 81 PRO A C 1
ATOM 601 O O . PRO A 1 93 ? 54.110 0.954 47.224 1.00 33.38 81 PRO A O 1
ATOM 605 N N . PRO A 1 94 ? 52.647 0.352 48.811 1.00 32.48 82 PRO A N 1
ATOM 606 C CA . PRO A 1 94 ? 52.839 1.498 49.705 1.00 32.59 82 PRO A CA 1
ATOM 607 C C . PRO A 1 94 ? 54.232 1.460 50.363 1.00 34.40 82 PRO A C 1
ATOM 608 O O . PRO A 1 94 ? 54.822 0.379 50.533 1.00 33.82 82 PRO A O 1
ATOM 612 N N . CYS A 1 95 ? 54.756 2.626 50.738 1.00 33.49 83 CYS A N 1
ATOM 613 C CA . CYS A 1 95 ? 56.080 2.682 51.358 1.00 33.72 83 CYS A CA 1
ATOM 614 C C . CYS A 1 95 ? 56.202 1.827 52.638 1.00 34.07 83 CYS A C 1
ATOM 615 O O . CYS A 1 95 ? 57.209 1.172 52.835 1.00 34.98 83 CYS A O 1
ATOM 618 N N . ALA A 1 96 ? 55.188 1.825 53.498 1.00 34.78 84 ALA A N 1
ATOM 619 C CA . ALA A 1 96 ? 55.251 0.990 54.687 1.00 36.28 84 ALA A CA 1
ATOM 620 C C . ALA A 1 96 ? 55.549 -0.465 54.265 1.00 37.40 84 ALA A C 1
ATOM 621 O O . ALA A 1 96 ? 56.362 -1.152 54.885 1.00 37.73 84 ALA A O 1
ATOM 623 N N . GLU A 1 97 ? 54.915 -0.918 53.192 1.00 39.33 85 GLU A N 1
ATOM 624 C CA . GLU A 1 97 ? 55.140 -2.277 52.698 1.00 42.08 85 GLU A CA 1
ATOM 625 C C . GLU A 1 97 ? 56.561 -2.404 52.119 1.00 42.53 85 GLU A C 1
ATOM 626 O O . GLU A 1 97 ? 57.233 -3.430 52.288 1.00 42.96 85 GLU A O 1
ATOM 632 N N . LEU A 1 98 ? 57.005 -1.358 51.433 1.00 42.48 86 LEU A N 1
ATOM 633 C CA . LEU A 1 98 ? 58.337 -1.324 50.840 1.00 43.01 86 LEU A CA 1
ATOM 634 C C . LEU A 1 98 ? 59.344 -1.471 51.969 1.00 42.01 86 LEU A C 1
ATOM 635 O O . LEU A 1 98 ? 60.332 -2.185 51.849 1.00 42.02 86 LEU A O 1
ATOM 640 N N . ILE A 1 99 ? 59.090 -0.772 53.064 1.00 41.42 87 ILE A N 1
ATOM 641 C CA . ILE A 1 99 ? 59.969 -0.849 54.210 1.00 40.43 87 ILE A CA 1
ATOM 642 C C . ILE A 1 99 ? 59.974 -2.269 54.768 1.00 42.15 87 ILE A C 1
ATOM 643 O O . ILE A 1 99 ? 61.053 -2.848 54.961 1.00 42.80 87 ILE A O 1
ATOM 648 N N . ILE A 1 100 ? 58.782 -2.818 55.037 1.00 41.78 88 ILE A N 1
ATOM 649 C CA . ILE A 1 100 ? 58.672 -4.177 55.565 1.00 42.09 88 ILE A CA 1
ATOM 650 C C . ILE A 1 100 ? 59.528 -5.120 54.725 1.00 41.75 88 ILE A C 1
ATOM 651 O O . ILE A 1 100 ? 60.421 -5.793 55.229 1.00 42.19 88 ILE A O 1
ATOM 656 N N . ASN A 1 101 ? 59.267 -5.152 53.429 1.00 41.04 89 ASN A N 1
ATOM 657 C CA . ASN A 1 101 ? 59.996 -6.065 52.573 1.00 42.40 89 ASN A CA 1
ATOM 658 C C . ASN A 1 101 ? 61.497 -5.860 52.466 1.00 43.62 89 ASN A C 1
ATOM 659 O O . ASN A 1 101 ? 62.227 -6.802 52.177 1.00 44.47 89 ASN A O 1
ATOM 664 N N . SER A 1 102 ? 61.978 -4.653 52.712 1.00 43.75 90 SER A N 1
ATOM 665 C CA . SER A 1 102 ? 63.413 -4.416 52.595 1.00 44.77 90 SER A CA 1
ATOM 666 C C . SER A 1 102 ? 64.213 -4.935 53.793 1.00 43.48 90 SER A C 1
ATOM 667 O O . SER A 1 102 ? 65.437 -5.004 53.739 1.00 42.67 90 SER A O 1
ATOM 670 N N . GLY A 1 103 ? 63.526 -5.267 54.882 1.00 43.50 91 GLY A N 1
ATOM 671 C CA . GLY A 1 103 ? 64.213 -5.781 56.056 1.00 43.36 91 GLY A CA 1
ATOM 672 C C . GLY A 1 103 ? 64.538 -4.781 57.153 1.00 43.46 91 GLY A C 1
ATOM 673 O O . GLY A 1 103 ? 65.169 -5.144 58.149 1.00 44.20 91 GLY A O 1
ATOM 674 N N . ILE A 1 104 ? 64.132 -3.525 56.971 1.00 43.11 92 ILE A N 1
ATOM 675 C CA . ILE A 1 104 ? 64.367 -2.476 57.968 1.00 42.24 92 ILE A CA 1
ATOM 676 C C . ILE A 1 104 ? 63.844 -3.005 59.297 1.00 41.07 92 ILE A C 1
ATOM 677 O O . ILE A 1 104 ? 62.766 -3.583 59.346 1.00 42.28 92 ILE A O 1
ATOM 682 N N . LYS A 1 105 ? 64.583 -2.802 60.378 1.00 41.50 93 LYS A N 1
ATOM 683 C CA . LYS A 1 105 ? 64.124 -3.295 61.672 1.00 42.32 93 LYS A CA 1
ATOM 684 C C . LYS A 1 105 ? 63.569 -2.209 62.570 1.00 40.85 93 LYS A C 1
ATOM 685 O O . LYS A 1 105 ? 62.806 -2.488 63.495 1.00 39.99 93 LYS A O 1
ATOM 691 N N . ARG A 1 106 ? 63.951 -0.967 62.311 1.00 40.08 94 ARG A N 1
ATOM 692 C CA . ARG A 1 106 ? 63.448 0.125 63.130 1.00 39.89 94 ARG A CA 1
ATOM 693 C C . ARG A 1 106 ? 63.123 1.326 62.272 1.00 38.40 94 ARG A C 1
ATOM 694 O O . ARG A 1 106 ? 63.870 1.668 61.355 1.00 37.47 94 ARG A O 1
ATOM 702 N N . VAL A 1 107 ? 62.002 1.965 62.584 1.00 37.42 95 VAL A N 1
ATOM 703 C CA . VAL A 1 107 ? 61.559 3.134 61.839 1.00 37.43 95 VAL A CA 1
ATOM 704 C C . VAL A 1 107 ? 61.358 4.331 62.766 1.00 36.29 95 VAL A C 1
ATOM 705 O O . VAL A 1 107 ? 60.747 4.205 63.819 1.00 37.79 95 VAL A O 1
ATOM 709 N N . PHE A 1 108 ? 61.887 5.483 62.377 1.00 35.21 96 PHE A N 1
ATOM 710 C CA . PHE A 1 108 ? 61.730 6.715 63.160 1.00 35.50 96 PHE A CA 1
ATOM 711 C C . PHE A 1 108 ? 60.876 7.695 62.323 1.00 34.28 96 PHE A C 1
ATOM 712 O O . PHE A 1 108 ? 61.300 8.192 61.278 1.00 33.64 96 PHE A O 1
ATOM 720 N N . VAL A 1 109 ? 59.664 7.956 62.785 1.00 33.48 97 VAL A N 1
ATOM 721 C CA . VAL A 1 109 ? 58.740 8.841 62.084 1.00 33.46 97 VAL A CA 1
ATOM 722 C C . VAL A 1 109 ? 58.485 10.136 62.843 1.00 32.67 97 VAL A C 1
ATOM 723 O O . VAL A 1 109 ? 58.039 10.114 63.980 1.00 33.66 97 VAL A O 1
ATOM 727 N N . ALA A 1 110 ? 58.758 11.259 62.195 1.00 34.72 98 ALA A N 1
ATOM 728 C CA . ALA A 1 110 ? 58.558 12.566 62.804 1.00 37.25 98 ALA A CA 1
ATOM 729 C C . ALA A 1 110 ? 57.098 12.839 63.189 1.00 37.60 98 ALA A C 1
ATOM 730 O O . ALA A 1 110 ? 56.823 13.263 64.311 1.00 38.33 98 ALA A O 1
ATOM 732 N N . MET A 1 111 ? 56.168 12.572 62.274 1.00 38.43 99 MET A N 1
ATOM 733 C CA . MET A 1 111 ? 54.746 12.836 62.529 1.00 38.24 99 MET A CA 1
ATOM 734 C C . MET A 1 111 ? 53.807 11.932 61.715 1.00 36.57 99 MET A C 1
ATOM 735 O O . MET A 1 111 ? 54.184 11.391 60.672 1.00 34.34 99 MET A O 1
ATOM 740 N N . ARG A 1 112 ? 52.574 11.801 62.191 1.00 36.52 100 ARG A N 1
ATOM 741 C CA . ARG A 1 112 ? 51.573 10.973 61.532 1.00 37.58 100 ARG A CA 1
ATOM 742 C C . ARG A 1 112 ? 50.919 11.674 60.350 1.00 37.18 100 ARG A C 1
ATOM 743 O O . ARG A 1 112 ? 50.997 12.888 60.235 1.00 36.30 100 ARG A O 1
ATOM 751 N N . ASP A 1 113 ? 50.300 10.897 59.465 1.00 36.88 101 ASP A N 1
ATOM 752 C CA . ASP A 1 113 ? 49.604 11.436 58.295 1.00 38.01 101 ASP A CA 1
ATOM 753 C C . ASP A 1 113 ? 48.536 12.429 58.816 1.00 40.95 101 ASP A C 1
ATOM 754 O O . ASP A 1 113 ? 47.928 12.217 59.873 1.00 39.51 101 ASP A O 1
ATOM 759 N N . PRO A 1 114 ? 48.291 13.524 58.083 1.00 42.35 102 PRO A N 1
ATOM 760 C CA . PRO A 1 114 ? 47.286 14.462 58.582 1.00 42.91 102 PRO A CA 1
ATOM 761 C C . PRO A 1 114 ? 45.870 13.942 58.381 1.00 46.45 102 PRO A C 1
ATOM 762 O O . PRO A 1 114 ? 44.948 14.307 59.121 1.00 48.22 102 PRO A O 1
ATOM 766 N N . ASN A 1 115 ? 45.688 13.084 57.384 1.00 47.24 103 ASN A N 1
ATOM 767 C CA . ASN A 1 115 ? 44.366 12.544 57.136 1.00 48.22 103 ASN A CA 1
ATOM 768 C C . ASN A 1 115 ? 43.942 11.642 58.294 1.00 50.09 103 ASN A C 1
ATOM 769 O O . ASN A 1 115 ? 44.685 10.761 58.717 1.00 48.68 103 ASN A O 1
ATOM 774 N N . PRO A 1 116 ? 42.727 11.852 58.821 1.00 52.38 104 PRO A N 1
ATOM 775 C CA . PRO A 1 116 ? 42.217 11.048 59.940 1.00 53.56 104 PRO A CA 1
ATOM 776 C C . PRO A 1 116 ? 41.940 9.602 59.536 1.00 53.74 104 PRO A C 1
ATOM 777 O O . PRO A 1 116 ? 42.020 8.685 60.351 1.00 54.34 104 PRO A O 1
ATOM 781 N N . LEU A 1 117 ? 41.613 9.408 58.267 1.00 54.22 105 LEU A N 1
ATOM 782 C CA . LEU A 1 117 ? 41.335 8.074 57.762 1.00 54.29 105 LEU A CA 1
ATOM 783 C C . LEU A 1 117 ? 42.618 7.252 57.639 1.00 52.43 105 LEU A C 1
ATOM 784 O O . LEU A 1 117 ? 42.571 6.027 57.704 1.00 53.72 105 LEU A O 1
ATOM 789 N N . VAL A 1 118 ? 43.761 7.930 57.505 1.00 49.35 106 VAL A N 1
ATOM 790 C CA . VAL A 1 118 ? 45.058 7.256 57.334 1.00 47.05 106 VAL A CA 1
ATOM 791 C C . VAL A 1 118 ? 46.001 7.199 58.544 1.00 45.10 106 VAL A C 1
ATOM 792 O O . VAL A 1 118 ? 46.702 6.209 58.741 1.00 44.42 106 VAL A O 1
ATOM 796 N N . ALA A 1 119 ? 46.020 8.264 59.338 1.00 44.01 107 ALA A N 1
ATOM 797 C CA . ALA A 1 119 ? 46.892 8.371 60.514 1.00 43.46 107 ALA A CA 1
ATOM 798 C C . ALA A 1 119 ? 47.076 7.097 61.348 1.00 42.79 107 ALA A C 1
ATOM 799 O O . ALA A 1 119 ? 46.108 6.514 61.850 1.00 44.20 107 ALA A O 1
ATOM 801 N N . GLY A 1 120 ? 48.329 6.694 61.516 1.00 40.87 108 GLY A N 1
ATOM 802 C CA . GLY A 1 120 ? 48.634 5.514 62.301 1.00 40.65 108 GLY A CA 1
ATOM 803 C C . GLY A 1 120 ? 48.579 4.227 61.503 1.00 42.86 108 GLY A C 1
ATOM 804 O O . GLY A 1 120 ? 49.137 3.212 61.931 1.00 44.63 108 GLY A O 1
ATOM 805 N N . ARG A 1 121 ? 47.923 4.270 60.340 1.00 42.14 109 ARG A N 1
ATOM 806 C CA . ARG A 1 121 ? 47.768 3.097 59.479 1.00 41.40 109 ARG A CA 1
ATOM 807 C C . ARG A 1 121 ? 49.148 2.552 59.059 1.00 41.57 109 ARG A C 1
ATOM 808 O O . ARG A 1 121 ? 49.423 1.366 59.224 1.00 41.51 109 ARG A O 1
ATOM 816 N N . GLY A 1 122 ? 50.014 3.415 58.527 1.00 39.89 110 GLY A N 1
ATOM 817 C CA . GLY A 1 122 ? 51.345 2.972 58.141 1.00 39.35 110 GLY A CA 1
ATOM 818 C C . GLY A 1 122 ? 52.103 2.483 59.370 1.00 39.48 110 GLY A C 1
ATOM 819 O O . GLY A 1 122 ? 52.725 1.411 59.359 1.00 39.18 110 GLY A O 1
ATOM 820 N N . ILE A 1 123 ? 52.055 3.260 60.446 1.00 38.87 111 ILE A N 1
ATOM 821 C CA . ILE A 1 123 ? 52.729 2.862 61.676 1.00 39.72 111 ILE A CA 1
ATOM 822 C C . ILE A 1 123 ? 52.372 1.410 62.065 1.00 39.68 111 ILE A C 1
ATOM 823 O O . ILE A 1 123 ? 53.242 0.532 62.117 1.00 37.63 111 ILE A O 1
ATOM 828 N N . SER A 1 124 ? 51.086 1.173 62.327 1.00 38.54 112 SER A N 1
ATOM 829 C CA . SER A 1 124 ? 50.623 -0.145 62.735 1.00 39.81 112 SER A CA 1
ATOM 830 C C . SER A 1 124 ? 50.993 -1.240 61.748 1.00 39.28 112 SER A C 1
ATOM 831 O O . SER A 1 124 ? 51.345 -2.349 62.133 1.00 38.76 112 SER A O 1
ATOM 834 N N . MET A 1 125 ? 50.928 -0.906 60.472 1.00 39.29 113 MET A N 1
ATOM 835 C CA . MET A 1 125 ? 51.249 -1.834 59.408 1.00 40.18 113 MET A CA 1
ATOM 836 C C . MET A 1 125 ? 52.673 -2.372 59.583 1.00 41.44 113 MET A C 1
ATOM 837 O O . MET A 1 125 ? 52.914 -3.584 59.464 1.00 41.44 113 MET A O 1
ATOM 842 N N . MET A 1 126 ? 53.610 -1.466 59.866 1.00 41.92 114 MET A N 1
ATOM 843 C CA . MET A 1 126 ? 55.015 -1.821 60.049 1.00 42.00 114 MET A CA 1
ATOM 844 C C . MET A 1 126 ? 55.242 -2.537 61.397 1.00 43.76 114 MET A C 1
ATOM 845 O O . MET A 1 126 ? 55.978 -3.525 61.469 1.00 44.15 114 MET A O 1
ATOM 850 N N . LYS A 1 127 ? 54.622 -2.050 62.464 1.00 44.14 115 LYS A N 1
ATOM 851 C CA . LYS A 1 127 ? 54.789 -2.715 63.745 1.00 46.16 115 LYS A CA 1
ATOM 852 C C . LYS A 1 127 ? 54.361 -4.163 63.548 1.00 47.73 115 LYS A C 1
ATOM 853 O O . LYS A 1 127 ? 55.011 -5.097 64.016 1.00 48.94 115 LYS A O 1
ATOM 859 N N . GLU A 1 128 ? 53.279 -4.339 62.808 1.00 48.10 116 GLU A N 1
ATOM 860 C CA . GLU A 1 128 ? 52.743 -5.653 62.552 1.00 49.20 116 GLU A CA 1
ATOM 861 C C . GLU A 1 128 ? 53.675 -6.547 61.739 1.00 48.94 116 GLU A C 1
ATOM 862 O O . GLU A 1 128 ? 53.308 -7.645 61.339 1.00 48.90 116 GLU A O 1
ATOM 868 N N . ALA A 1 129 ? 54.883 -6.091 61.477 1.00 48.82 117 ALA A N 1
ATOM 869 C CA . ALA A 1 129 ? 55.800 -6.924 60.715 1.00 48.99 117 ALA A CA 1
ATOM 870 C C . ALA A 1 129 ? 57.050 -7.201 61.540 1.00 48.90 117 ALA A C 1
ATOM 871 O O . ALA A 1 129 ? 57.979 -7.850 61.065 1.00 49.35 117 ALA A O 1
ATOM 873 N N . GLY A 1 130 ? 57.053 -6.713 62.779 1.00 48.27 118 GLY A N 1
ATOM 874 C CA . GLY A 1 130 ? 58.198 -6.906 63.656 1.00 48.52 118 GLY A CA 1
ATOM 875 C C . GLY A 1 130 ? 58.941 -5.610 63.934 1.00 47.73 118 GLY A C 1
ATOM 876 O O . GLY A 1 130 ? 59.414 -5.367 65.050 1.00 48.15 118 GLY A O 1
ATOM 877 N N . ILE A 1 131 ? 59.023 -4.776 62.901 1.00 46.90 119 ILE A N 1
ATOM 878 C CA . ILE A 1 131 ? 59.694 -3.484 62.958 1.00 44.28 119 ILE A CA 1
ATOM 879 C C . ILE A 1 131 ? 59.284 -2.649 64.168 1.00 44.11 119 ILE A C 1
ATOM 880 O O . ILE A 1 131 ? 58.099 -2.566 64.511 1.00 41.85 119 ILE A O 1
ATOM 885 N N . GLU A 1 132 ? 60.283 -2.038 64.803 1.00 43.73 120 GLU A N 1
ATOM 886 C CA . GLU A 1 132 ? 60.063 -1.168 65.949 1.00 44.59 120 GLU A CA 1
ATOM 887 C C . GLU A 1 132 ? 59.845 0.231 65.375 1.00 42.18 120 GLU A C 1
ATOM 888 O O . GLU A 1 132 ? 60.580 0.645 64.484 1.00 41.49 120 GLU A O 1
ATOM 894 N N . VAL A 1 133 ? 58.836 0.942 65.878 1.00 41.98 121 VAL A N 1
ATOM 895 C CA . VAL A 1 133 ? 58.508 2.289 65.404 1.00 42.23 121 VAL A CA 1
ATOM 896 C C . VAL A 1 133 ? 58.469 3.357 66.493 1.00 43.89 121 VAL A C 1
ATOM 897 O O . VAL A 1 133 ? 57.608 3.313 67.372 1.00 45.17 121 VAL A O 1
ATOM 901 N N . ARG A 1 134 ? 59.379 4.328 66.414 1.00 45.03 122 ARG A N 1
ATOM 902 C CA . ARG A 1 134 ? 59.434 5.439 67.374 1.00 46.64 122 ARG A CA 1
ATOM 903 C C . ARG A 1 134 ? 58.901 6.707 66.686 1.00 45.63 122 ARG A C 1
ATOM 904 O O . ARG A 1 134 ? 59.298 7.022 65.565 1.00 45.25 122 ARG A O 1
ATOM 912 N N . GLU A 1 135 ? 58.030 7.447 67.361 1.00 44.90 123 GLU A N 1
ATOM 913 C CA . GLU A 1 135 ? 57.428 8.647 66.766 1.00 45.46 123 GLU A CA 1
ATOM 914 C C . GLU A 1 135 ? 57.704 9.962 67.511 1.00 45.05 123 GLU A C 1
ATOM 915 O O . GLU A 1 135 ? 58.077 9.952 68.684 1.00 46.27 123 GLU A O 1
ATOM 921 N N . GLY A 1 136 ? 57.514 11.092 66.828 1.00 43.53 124 GLY A N 1
ATOM 922 C CA . GLY A 1 136 ? 57.691 12.392 67.469 1.00 42.05 124 GLY A CA 1
ATOM 923 C C . GLY A 1 136 ? 58.985 13.170 67.302 1.00 42.47 124 GLY A C 1
ATOM 924 O O . GLY A 1 136 ? 59.019 14.389 67.523 1.00 42.48 124 GLY A O 1
ATOM 925 N N . ILE A 1 137 ? 60.052 12.483 66.916 1.00 41.43 125 ILE A N 1
ATOM 926 C CA . ILE A 1 137 ? 61.346 13.128 66.742 1.00 40.87 125 ILE A CA 1
ATOM 927 C C . ILE A 1 137 ? 61.290 14.313 65.766 1.00 40.42 125 ILE A C 1
ATOM 928 O O . ILE A 1 137 ? 61.040 14.143 64.581 1.00 38.31 125 ILE A O 1
ATOM 933 N N . LEU A 1 138 ? 61.509 15.513 66.297 1.00 39.98 126 LEU A N 1
ATOM 934 C CA . LEU A 1 138 ? 61.498 16.753 65.527 1.00 39.26 126 LEU A CA 1
ATOM 935 C C . LEU A 1 138 ? 60.157 17.093 64.902 1.00 39.65 126 LEU A C 1
ATOM 936 O O . LEU A 1 138 ? 60.096 17.713 63.836 1.00 41.05 126 LEU A O 1
ATOM 941 N N . ALA A 1 139 ? 59.082 16.700 65.577 1.00 40.58 127 ALA A N 1
ATOM 942 C CA . ALA A 1 139 ? 57.721 16.948 65.097 1.00 40.94 127 ALA A CA 1
ATOM 943 C C . ALA A 1 139 ? 57.425 18.398 64.660 1.00 40.76 127 ALA A C 1
ATOM 944 O O . ALA A 1 139 ? 56.855 18.627 63.583 1.00 40.15 127 ALA A O 1
ATOM 946 N N . ASP A 1 140 ? 57.796 19.364 65.497 1.00 42.08 128 ASP A N 1
ATOM 947 C CA . ASP A 1 140 ? 57.591 20.780 65.198 1.00 44.63 128 ASP A CA 1
ATOM 948 C C . ASP A 1 140 ? 58.133 21.156 63.824 1.00 45.89 128 ASP A C 1
ATOM 949 O O . ASP A 1 140 ? 57.456 21.797 63.016 1.00 44.77 128 ASP A O 1
ATOM 954 N N . GLN A 1 141 ? 59.371 20.753 63.570 1.00 46.64 129 GLN A N 1
ATOM 955 C CA . GLN A 1 141 ? 60.026 21.045 62.304 1.00 47.90 129 GLN A CA 1
ATOM 956 C C . GLN A 1 141 ? 59.347 20.278 61.184 1.00 47.31 129 GLN A C 1
ATOM 957 O O . GLN A 1 141 ? 59.149 20.807 60.096 1.00 47.21 129 GLN A O 1
ATOM 963 N N . ALA A 1 142 ? 58.985 19.028 61.448 1.00 47.00 130 ALA A N 1
ATOM 964 C CA . ALA A 1 142 ? 58.309 18.242 60.431 1.00 46.55 130 ALA A CA 1
ATOM 965 C C . ALA A 1 142 ? 57.025 18.978 60.103 1.00 47.09 130 ALA A C 1
ATOM 966 O O . ALA A 1 142 ? 56.534 18.937 58.974 1.00 45.87 130 ALA A O 1
ATOM 968 N N . GLU A 1 143 ? 56.496 19.664 61.111 1.00 48.29 131 GLU A N 1
ATOM 969 C CA . GLU A 1 143 ? 55.251 20.402 60.983 1.00 47.73 131 GLU A CA 1
ATOM 970 C C . GLU A 1 143 ? 55.410 21.649 60.137 1.00 47.27 131 GLU A C 1
ATOM 971 O O . GLU A 1 143 ? 54.648 21.866 59.191 1.00 46.35 131 GLU A O 1
ATOM 977 N N . ARG A 1 144 ? 56.412 22.460 60.472 1.00 48.73 132 ARG A N 1
ATOM 978 C CA . ARG A 1 144 ? 56.682 23.705 59.749 1.00 49.10 132 ARG A CA 1
ATOM 979 C C . ARG A 1 144 ? 57.003 23.372 58.308 1.00 47.80 132 ARG A C 1
ATOM 980 O O . ARG A 1 144 ? 56.678 24.127 57.389 1.00 47.01 132 ARG A O 1
ATOM 988 N N . LEU A 1 145 ? 57.638 22.225 58.106 1.00 46.55 133 LEU A N 1
ATOM 989 C CA . LEU A 1 145 ? 57.992 21.819 56.758 1.00 46.92 133 LEU A CA 1
ATOM 990 C C . LEU A 1 145 ? 56.824 21.888 55.764 1.00 46.67 133 LEU A C 1
ATOM 991 O O . LEU A 1 145 ? 56.944 22.516 54.718 1.00 47.11 133 LEU A O 1
ATOM 996 N N . ASN A 1 146 ? 55.698 21.255 56.092 1.00 46.66 134 ASN A N 1
ATOM 997 C CA . ASN A 1 146 ? 54.535 21.230 55.197 1.00 45.60 134 ASN A CA 1
ATOM 998 C C . ASN A 1 146 ? 53.329 21.955 55.780 1.00 46.86 134 ASN A C 1
ATOM 999 O O . ASN A 1 146 ? 52.177 21.548 55.563 1.00 47.58 134 ASN A O 1
ATOM 1004 N N . GLU A 1 147 ? 53.598 23.018 56.525 1.00 46.99 135 GLU A N 1
ATOM 1005 C CA . GLU A 1 147 ? 52.565 23.814 57.181 1.00 46.01 135 GLU A CA 1
ATOM 1006 C C . GLU A 1 147 ? 51.301 24.117 56.334 1.00 44.88 135 GLU A C 1
ATOM 1007 O O . GLU A 1 147 ? 50.165 23.990 56.813 1.00 43.83 135 GLU A O 1
ATOM 1013 N N . LYS A 1 148 ? 51.491 24.507 55.081 1.00 41.46 136 LYS A N 1
ATOM 1014 C CA . LYS A 1 148 ? 50.352 24.814 54.245 1.00 41.20 136 LYS A CA 1
ATOM 1015 C C . LYS A 1 148 ? 49.608 23.536 53.888 1.00 40.65 136 LYS A C 1
ATOM 1016 O O . LYS A 1 148 ? 48.388 23.439 54.068 1.00 42.02 136 LYS A O 1
ATOM 1022 N N . PHE A 1 149 ? 50.352 22.553 53.403 1.00 38.17 137 PHE A N 1
ATOM 1023 C CA . PHE A 1 149 ? 49.791 21.267 53.049 1.00 34.60 137 PHE A CA 1
ATOM 1024 C C . PHE A 1 149 ? 49.109 20.650 54.268 1.00 33.77 137 PHE A C 1
ATOM 1025 O O . PHE A 1 149 ? 48.003 20.126 54.165 1.00 30.87 137 PHE A O 1
ATOM 1033 N N . LEU A 1 150 ? 49.770 20.722 55.422 1.00 33.16 138 LEU A N 1
ATOM 1034 C CA . LEU A 1 150 ? 49.210 20.160 56.634 1.00 34.99 138 LEU A CA 1
ATOM 1035 C C . LEU A 1 150 ? 47.858 20.760 56.975 1.00 36.30 138 LEU A C 1
ATOM 1036 O O . LEU A 1 150 ? 46.911 20.020 57.261 1.00 37.48 138 LEU A O 1
ATOM 1041 N N . HIS A 1 151 ? 47.763 22.091 56.933 1.00 34.48 139 HIS A N 1
ATOM 1042 C CA . HIS A 1 151 ? 46.512 22.791 57.229 1.00 33.54 139 HIS A CA 1
ATOM 1043 C C . HIS A 1 151 ? 45.445 22.411 56.206 1.00 32.63 139 HIS A C 1
ATOM 1044 O O . HIS A 1 151 ? 44.276 22.197 56.547 1.00 32.03 139 HIS A O 1
ATOM 1051 N N . PHE A 1 152 ? 45.852 22.335 54.949 1.00 31.43 140 PHE A N 1
ATOM 1052 C CA . PHE A 1 152 ? 44.916 22.004 53.879 1.00 33.01 140 PHE A CA 1
ATOM 1053 C C . PHE A 1 152 ? 44.274 20.631 54.059 1.00 33.95 140 PHE A C 1
ATOM 1054 O O . PHE A 1 152 ? 43.067 20.464 53.853 1.00 34.03 140 PHE A O 1
ATOM 1062 N N . MET A 1 153 ? 45.093 19.652 54.429 1.00 33.46 141 MET A N 1
ATOM 1063 C CA . MET A 1 153 ? 44.613 18.296 54.621 1.00 33.51 141 MET A CA 1
ATOM 1064 C C . MET A 1 153 ? 43.757 18.173 55.873 1.00 32.53 141 MET A C 1
ATOM 1065 O O . MET A 1 153 ? 42.809 17.412 55.882 1.00 33.07 141 MET A O 1
ATOM 1070 N N . ARG A 1 154 ? 44.084 18.914 56.924 1.00 30.92 142 ARG A N 1
ATOM 1071 C CA . ARG A 1 154 ? 43.316 18.844 58.171 1.00 30.57 142 ARG A CA 1
ATOM 1072 C C . ARG A 1 154 ? 41.976 19.564 58.185 1.00 31.38 142 ARG A C 1
ATOM 1073 O O . ARG A 1 154 ? 41.110 19.225 58.992 1.00 30.82 142 ARG A O 1
ATOM 1081 N N . THR A 1 155 ? 41.797 20.555 57.313 1.00 32.03 143 THR A N 1
ATOM 1082 C CA . THR A 1 155 ? 40.540 21.318 57.293 1.00 31.92 143 THR A CA 1
ATOM 1083 C C . THR A 1 155 ? 39.825 21.268 55.949 1.00 31.70 143 THR A C 1
ATOM 1084 O O . THR A 1 155 ? 38.637 21.565 55.856 1.00 33.76 143 THR A O 1
ATOM 1088 N N . GLY A 1 156 ? 40.552 20.920 54.900 1.00 31.85 144 GLY A N 1
ATOM 1089 C CA . GLY A 1 156 ? 39.934 20.887 53.589 1.00 31.23 144 GLY A CA 1
ATOM 1090 C C . GLY A 1 156 ? 39.830 22.274 52.979 1.00 31.63 144 GLY A C 1
ATOM 1091 O O . GLY A 1 156 ? 39.132 22.457 51.985 1.00 34.08 144 GLY A O 1
ATOM 1092 N N . LEU A 1 157 ? 40.498 23.257 53.582 1.00 31.60 145 LEU A N 1
ATOM 1093 C CA . LEU A 1 157 ? 40.507 24.627 53.053 1.00 29.38 145 LEU A CA 1
ATOM 1094 C C . LEU A 1 157 ? 41.937 25.082 52.808 1.00 28.02 145 LEU A C 1
ATOM 1095 O O . LEU A 1 157 ? 42.861 24.694 53.523 1.00 26.89 145 LEU A O 1
ATOM 1100 N N . PRO A 1 158 ? 42.146 25.923 51.793 1.00 28.14 146 PRO A N 1
ATOM 1101 C CA . PRO A 1 158 ? 43.518 26.362 51.548 1.00 27.89 146 PRO A CA 1
ATOM 1102 C C . PRO A 1 158 ? 44.092 27.196 52.709 1.00 28.26 146 PRO A C 1
ATOM 1103 O O . PRO A 1 158 ? 43.356 27.813 53.487 1.00 28.04 146 PRO A O 1
ATOM 1107 N N . TYR A 1 159 ? 45.409 27.185 52.834 1.00 26.54 147 TYR A N 1
ATOM 1108 C CA . TYR A 1 159 ? 46.085 27.986 53.863 1.00 28.94 147 TYR A CA 1
ATOM 1109 C C . TYR A 1 159 ? 46.084 29.408 53.294 1.00 28.32 147 TYR A C 1
ATOM 1110 O O . TYR A 1 159 ? 46.595 29.640 52.191 1.00 27.32 147 TYR A O 1
ATOM 1119 N N . VAL A 1 160 ? 45.511 30.349 54.035 1.00 28.77 148 VAL A N 1
ATOM 1120 C CA . VAL A 1 160 ? 45.448 31.731 53.566 1.00 27.59 148 VAL A CA 1
ATOM 1121 C C . VAL A 1 160 ? 46.380 32.706 54.271 1.00 28.37 148 VAL A C 1
ATOM 1122 O O . VAL A 1 160 ? 46.455 32.751 55.505 1.00 29.30 148 VAL A O 1
ATOM 1126 N N . THR A 1 161 ? 47.102 33.493 53.485 1.00 28.53 149 THR A N 1
ATOM 1127 C CA . THR A 1 161 ? 47.983 34.505 54.068 1.00 27.52 149 THR A CA 1
ATOM 1128 C C . THR A 1 161 ? 47.457 35.821 53.543 1.00 27.60 149 THR A C 1
ATOM 1129 O O . THR A 1 161 ? 47.227 35.972 52.340 1.00 27.38 149 THR A O 1
ATOM 1133 N N . LEU A 1 162 ? 47.234 36.770 54.429 1.00 25.37 150 LEU A N 1
ATOM 1134 C CA . LEU A 1 162 ? 46.770 38.062 53.963 1.00 24.68 150 LEU A CA 1
ATOM 1135 C C . LEU A 1 162 ? 48.002 38.975 54.036 1.00 25.29 150 LEU A C 1
ATOM 1136 O O . LEU A 1 162 ? 48.781 38.888 54.991 1.00 25.61 150 LEU A O 1
ATOM 1141 N N . LYS A 1 163 ? 48.220 39.812 53.023 1.00 23.69 151 LYS A N 1
ATOM 1142 C CA . LYS A 1 163 ? 49.361 40.718 53.060 1.00 21.85 151 LYS A CA 1
ATOM 1143 C C . LYS A 1 163 ? 48.990 42.078 52.525 1.00 20.77 151 LYS A C 1
ATOM 1144 O O . LYS A 1 163 ? 48.217 42.184 51.590 1.00 21.81 151 LYS A O 1
ATOM 1150 N N . ALA A 1 164 ? 49.549 43.115 53.141 1.00 20.20 152 ALA A N 1
ATOM 1151 C CA . ALA A 1 164 ? 49.294 44.493 52.756 1.00 20.37 152 ALA A CA 1
ATOM 1152 C C . ALA A 1 164 ? 50.452 45.407 53.169 1.00 22.47 152 ALA A C 1
ATOM 1153 O O . ALA A 1 164 ? 51.280 45.072 54.035 1.00 21.58 152 ALA A O 1
ATOM 1155 N N . ALA A 1 165 ? 50.505 46.572 52.536 1.00 23.29 153 ALA A N 1
ATOM 1156 C CA . ALA A 1 165 ? 51.551 47.539 52.817 1.00 22.37 153 ALA A CA 1
ATOM 1157 C C . ALA A 1 165 ? 50.852 48.827 53.143 1.00 24.08 153 ALA A C 1
ATOM 1158 O O . ALA A 1 165 ? 49.899 49.222 52.468 1.00 24.07 153 ALA A O 1
ATOM 1160 N N . ALA A 1 166 ? 51.312 49.481 54.203 1.00 25.24 154 ALA A N 1
ATOM 1161 C CA . ALA A 1 166 ? 50.695 50.722 54.619 1.00 25.42 154 ALA A CA 1
ATOM 1162 C C . ALA A 1 166 ? 51.682 51.709 55.182 1.00 24.02 154 ALA A C 1
ATOM 1163 O O . ALA A 1 166 ? 52.864 51.420 55.344 1.00 24.36 154 ALA A O 1
ATOM 1165 N N . SER A 1 167 ? 51.172 52.895 55.468 1.00 23.68 155 SER A N 1
ATOM 1166 C CA . SER A 1 167 ? 51.971 53.921 56.075 1.00 24.24 155 SER A CA 1
ATOM 1167 C C . SER A 1 167 ? 51.930 53.548 57.561 1.00 25.14 155 SER A C 1
ATOM 1168 O O . SER A 1 167 ? 51.141 52.713 57.979 1.00 24.77 155 SER A O 1
ATOM 1171 N N . LEU A 1 168 ? 52.764 54.186 58.358 1.00 24.75 156 LEU A N 1
ATOM 1172 C CA . LEU A 1 168 ? 52.822 53.914 59.785 1.00 24.90 156 LEU A CA 1
ATOM 1173 C C . LEU A 1 168 ? 51.505 54.158 60.511 1.00 24.98 156 LEU A C 1
ATOM 1174 O O . LEU A 1 168 ? 51.277 53.575 61.576 1.00 22.77 156 LEU A O 1
ATOM 1179 N N . ASP A 1 169 ? 50.652 55.023 59.950 1.00 24.50 157 ASP A N 1
ATOM 1180 C CA . ASP A 1 169 ? 49.358 55.334 60.571 1.00 23.08 157 ASP A CA 1
ATOM 1181 C C . ASP A 1 169 ? 48.216 54.474 60.024 1.00 23.36 157 ASP A C 1
ATOM 1182 O O . ASP A 1 169 ? 47.029 54.768 60.247 1.00 21.75 157 ASP A O 1
ATOM 1187 N N . GLY A 1 170 ? 48.596 53.417 59.293 1.00 23.04 158 GLY A N 1
ATOM 1188 C CA . GLY A 1 170 ? 47.633 52.467 58.750 1.00 20.01 158 GLY A CA 1
ATOM 1189 C C . GLY A 1 170 ? 46.952 52.765 57.424 1.00 23.32 158 GLY A C 1
ATOM 1190 O O . GLY A 1 170 ? 45.892 52.184 57.129 1.00 23.36 158 GLY A O 1
ATOM 1191 N N . LYS A 1 171 ? 47.519 53.661 56.614 1.00 22.12 159 LYS A N 1
ATOM 1192 C CA . LYS A 1 171 ? 46.885 53.954 55.337 1.00 23.76 159 LYS A CA 1
ATOM 1193 C C . LYS A 1 171 ? 47.573 53.218 54.196 1.00 25.47 159 LYS A C 1
ATOM 1194 O O . LYS A 1 171 ? 48.792 53.026 54.206 1.00 25.10 159 LYS A O 1
ATOM 1200 N N . ILE A 1 172 ? 46.774 52.775 53.233 1.00 25.81 160 ILE A N 1
ATOM 1201 C CA . ILE A 1 172 ? 47.286 52.064 52.073 1.00 25.09 160 ILE A CA 1
ATOM 1202 C C . ILE A 1 172 ? 47.337 53.000 50.859 1.00 23.90 160 ILE A C 1
ATOM 1203 O O . ILE A 1 172 ? 47.754 52.599 49.762 1.00 24.18 160 ILE A O 1
ATOM 1208 N N . ALA A 1 173 ? 46.892 54.238 51.067 1.00 20.42 161 ALA A N 1
ATOM 1209 C CA . ALA A 1 173 ? 46.901 55.272 50.034 1.00 20.05 161 ALA A CA 1
ATOM 1210 C C . ALA A 1 173 ? 46.422 56.576 50.653 1.00 21.48 161 ALA A C 1
ATOM 1211 O O . ALA A 1 173 ? 45.887 56.566 51.775 1.00 20.69 161 ALA A O 1
ATOM 1213 N N . THR A 1 174 ? 46.642 57.693 49.946 1.00 19.83 162 THR A N 1
ATOM 1214 C CA . THR A 1 174 ? 46.172 58.992 50.426 1.00 17.89 162 THR A CA 1
ATOM 1215 C C . THR A 1 174 ? 44.658 59.038 50.137 1.00 20.09 162 THR A C 1
ATOM 1216 O O . THR A 1 174 ? 44.083 58.064 49.621 1.00 16.81 162 THR A O 1
ATOM 1220 N N . SER A 1 175 ? 44.038 60.183 50.437 1.00 20.15 163 SER A N 1
ATOM 1221 C CA . SER A 1 175 ? 42.619 60.407 50.214 1.00 23.50 163 SER A CA 1
ATOM 1222 C C . SER A 1 175 ? 42.330 60.485 48.714 1.00 23.98 163 SER A C 1
ATOM 1223 O O . SER A 1 175 ? 41.203 60.368 48.302 1.00 23.78 163 SER A O 1
ATOM 1226 N N . THR A 1 176 ? 43.346 60.704 47.895 1.00 25.51 164 THR A N 1
ATOM 1227 C CA . THR A 1 176 ? 43.111 60.708 46.457 1.00 26.29 164 THR A CA 1
ATOM 1228 C C . THR A 1 176 ? 43.440 59.346 45.805 1.00 26.02 164 THR A C 1
ATOM 1229 O O . THR A 1 176 ? 43.446 59.222 44.583 1.00 28.30 164 THR A O 1
ATOM 1233 N N . GLY A 1 177 ? 43.715 58.322 46.600 1.00 25.97 165 GLY A N 1
ATOM 1234 C CA . GLY A 1 177 ? 44.002 57.027 45.996 1.00 23.73 165 GLY A CA 1
ATOM 1235 C C . GLY A 1 177 ? 45.453 56.794 45.601 1.00 24.28 165 GLY A C 1
ATOM 1236 O O . GLY A 1 177 ? 45.784 55.738 45.074 1.00 24.10 165 GLY A O 1
ATOM 1237 N N . ASP A 1 178 ? 46.302 57.783 45.853 1.00 22.16 166 ASP A N 1
ATOM 1238 C CA . ASP A 1 178 ? 47.734 57.724 45.562 1.00 22.11 166 ASP A CA 1
ATOM 1239 C C . ASP A 1 178 ? 48.454 56.769 46.549 1.00 22.21 166 ASP A C 1
ATOM 1240 O O . ASP A 1 178 ? 48.379 56.918 47.762 1.00 20.63 166 ASP A O 1
ATOM 1245 N N . SER A 1 179 ? 49.130 55.772 46.019 1.00 24.91 167 SER A N 1
ATOM 1246 C CA . SER A 1 179 ? 49.847 54.823 46.861 1.00 26.39 167 SER A CA 1
ATOM 1247 C C . SER A 1 179 ? 51.271 54.698 46.337 1.00 25.70 167 SER A C 1
ATOM 1248 O O . SER A 1 179 ? 51.979 53.756 46.674 1.00 26.07 167 SER A O 1
ATOM 1251 N N . LYS A 1 180 ? 51.691 55.648 45.507 1.00 25.72 168 LYS A N 1
ATOM 1252 C CA . LYS A 1 180 ? 53.066 55.602 45.004 1.00 28.16 168 LYS A CA 1
ATOM 1253 C C . LYS A 1 180 ? 53.998 55.783 46.198 1.00 26.95 168 LYS A C 1
ATOM 1254 O O . LYS A 1 180 ? 53.739 56.611 47.084 1.00 26.58 168 LYS A O 1
ATOM 1260 N N . TRP A 1 181 ? 55.064 54.992 46.231 1.00 27.76 169 TRP A N 1
ATOM 1261 C CA . TRP A 1 181 ? 56.079 55.063 47.298 1.00 30.30 169 TRP A CA 1
ATOM 1262 C C . TRP A 1 181 ? 55.622 54.754 48.730 1.00 32.43 169 TRP A C 1
ATOM 1263 O O . TRP A 1 181 ? 56.159 55.323 49.679 1.00 33.80 169 TRP A O 1
ATOM 1274 N N . ILE A 1 182 ? 54.631 53.884 48.912 1.00 34.33 170 ILE A N 1
ATOM 1275 C CA . ILE A 1 182 ? 54.232 53.557 50.276 1.00 36.77 170 ILE A CA 1
ATOM 1276 C C . ILE A 1 182 ? 55.148 52.430 50.783 1.00 37.07 170 ILE A C 1
ATOM 1277 O O . ILE A 1 182 ? 55.449 52.364 51.969 1.00 39.27 170 ILE A O 1
ATOM 1282 N N . THR A 1 183 ? 55.596 51.550 49.895 1.00 35.98 171 THR A N 1
ATOM 1283 C CA . THR A 1 183 ? 56.530 50.488 50.286 1.00 35.71 171 THR A CA 1
ATOM 1284 C C . THR A 1 183 ? 57.827 50.653 49.506 1.00 35.41 171 THR A C 1
ATOM 1285 O O . THR A 1 183 ? 57.807 51.012 48.332 1.00 34.84 171 THR A O 1
ATOM 1289 N N . SER A 1 184 ? 58.936 50.328 50.163 1.00 36.23 172 SER A N 1
ATOM 1290 C CA . SER A 1 184 ? 60.264 50.399 49.578 1.00 36.11 172 SER A CA 1
ATOM 1291 C C . SER A 1 184 ? 60.482 49.164 48.721 1.00 35.58 172 SER A C 1
ATOM 1292 O O . SER A 1 184 ? 59.828 48.145 48.924 1.00 35.62 172 SER A O 1
ATOM 1295 N N . GLU A 1 185 ? 61.406 49.259 47.768 1.00 36.80 173 GLU A N 1
ATOM 1296 C CA . GLU A 1 185 ? 61.715 48.151 46.873 1.00 37.30 173 GLU A CA 1
ATOM 1297 C C . GLU A 1 185 ? 62.113 46.904 47.659 1.00 36.26 173 GLU A C 1
ATOM 1298 O O . GLU A 1 185 ? 61.828 45.783 47.242 1.00 35.57 173 GLU A O 1
ATOM 1304 N N . ALA A 1 186 ? 62.763 47.117 48.802 1.00 34.67 174 ALA A N 1
ATOM 1305 C CA . ALA A 1 186 ? 63.193 46.035 49.660 1.00 33.33 174 ALA A CA 1
ATOM 1306 C C . ALA A 1 186 ? 61.984 45.289 50.188 1.00 32.04 174 ALA A C 1
ATOM 1307 O O . ALA A 1 186 ? 61.957 44.062 50.190 1.00 31.06 174 ALA A O 1
ATOM 1309 N N . ALA A 1 187 ? 60.985 46.029 50.648 1.00 31.73 175 ALA A N 1
ATOM 1310 C CA . ALA A 1 187 ? 59.783 45.395 51.178 1.00 32.19 175 ALA A CA 1
ATOM 1311 C C . ALA A 1 187 ? 59.058 44.666 50.058 1.00 31.94 175 ALA A C 1
ATOM 1312 O O . ALA A 1 187 ? 58.609 43.538 50.253 1.00 32.34 175 ALA A O 1
ATOM 1314 N N . ARG A 1 188 ? 58.943 45.286 48.885 1.00 32.80 176 ARG A N 1
ATOM 1315 C CA . ARG A 1 188 ? 58.279 44.606 47.775 1.00 35.44 176 ARG A CA 1
ATOM 1316 C C . ARG A 1 188 ? 59.016 43.316 47.376 1.00 35.18 176 ARG A C 1
ATOM 1317 O O . ARG A 1 188 ? 58.374 42.319 47.035 1.00 31.71 176 ARG A O 1
ATOM 1325 N N . GLN A 1 189 ? 60.353 43.329 47.433 1.00 35.62 177 GLN A N 1
ATOM 1326 C CA . GLN A 1 189 ? 61.128 42.150 47.057 1.00 37.17 177 GLN A CA 1
ATOM 1327 C C . GLN A 1 189 ? 60.932 41.060 48.103 1.00 36.99 177 GLN A C 1
ATOM 1328 O O . GLN A 1 189 ? 60.855 39.876 47.767 1.00 35.45 177 GLN A O 1
ATOM 1334 N N . ASP A 1 190 ? 60.840 41.459 49.371 1.00 35.81 178 ASP A N 1
ATOM 1335 C CA . ASP A 1 190 ? 60.633 40.490 50.444 1.00 34.09 178 ASP A CA 1
ATOM 1336 C C . ASP A 1 190 ? 59.227 39.887 50.325 1.00 33.58 178 ASP A C 1
ATOM 1337 O O . ASP A 1 190 ? 59.043 38.690 50.545 1.00 35.31 178 ASP A O 1
ATOM 1342 N N . ALA A 1 191 ? 58.237 40.700 49.964 1.00 31.03 179 ALA A N 1
ATOM 1343 C CA . ALA A 1 191 ? 56.869 40.198 49.823 1.00 29.30 179 ALA A CA 1
ATOM 1344 C C . ALA A 1 191 ? 56.781 39.252 48.644 1.00 29.64 179 ALA A C 1
ATOM 1345 O O . ALA A 1 191 ? 55.976 38.325 48.644 1.00 31.22 179 ALA A O 1
ATOM 1347 N N . GLN A 1 192 ? 57.622 39.475 47.642 1.00 30.42 180 GLN A N 1
ATOM 1348 C CA . GLN A 1 192 ? 57.632 38.631 46.453 1.00 31.44 180 GLN A CA 1
ATOM 1349 C C . GLN A 1 192 ? 57.909 37.149 46.795 1.00 32.22 180 GLN A C 1
ATOM 1350 O O . GLN A 1 192 ? 57.531 36.256 46.024 1.00 32.21 180 GLN A O 1
ATOM 1356 N N . GLN A 1 193 ? 58.541 36.875 47.937 1.00 31.52 181 GLN A N 1
ATOM 1357 C CA . GLN A 1 193 ? 58.798 35.481 48.319 1.00 34.15 181 GLN A CA 1
ATOM 1358 C C . GLN A 1 193 ? 57.482 34.661 48.471 1.00 34.29 181 GLN A C 1
ATOM 1359 O O . GLN A 1 193 ? 57.442 33.474 48.140 1.00 34.47 181 GLN A O 1
ATOM 1365 N N . TYR A 1 194 ? 56.412 35.283 48.967 1.00 32.88 182 TYR A N 1
ATOM 1366 C CA . TYR A 1 194 ? 55.161 34.562 49.138 1.00 31.99 182 TYR A CA 1
ATOM 1367 C C . TYR A 1 194 ? 54.526 34.193 47.810 1.00 33.75 182 TYR A C 1
ATOM 1368 O O . TYR A 1 194 ? 53.701 33.269 47.747 1.00 35.57 182 TYR A O 1
ATOM 1377 N N . ARG A 1 195 ? 54.877 34.910 46.747 1.00 33.28 183 ARG A N 1
ATOM 1378 C CA . ARG A 1 195 ? 54.295 34.569 45.459 1.00 35.52 183 ARG A CA 1
ATOM 1379 C C . ARG A 1 195 ? 54.901 33.258 44.988 1.00 36.55 183 ARG A C 1
ATOM 1380 O O . ARG A 1 195 ? 54.473 32.697 43.982 1.00 35.44 183 ARG A O 1
ATOM 1388 N N . LYS A 1 196 ? 55.900 32.778 45.719 1.00 38.50 184 LYS A N 1
ATOM 1389 C CA . LYS A 1 196 ? 56.534 31.513 45.369 1.00 42.69 184 LYS A CA 1
ATOM 1390 C C . LYS A 1 196 ? 56.090 30.370 46.284 1.00 42.03 184 LYS A C 1
ATOM 1391 O O . LYS A 1 196 ? 56.053 29.223 45.846 1.00 44.64 184 LYS A O 1
ATOM 1397 N N . THR A 1 197 ? 55.749 30.685 47.536 1.00 39.60 185 THR A N 1
ATOM 1398 C CA . THR A 1 197 ? 55.313 29.686 48.515 1.00 37.13 185 THR A CA 1
ATOM 1399 C C . THR A 1 197 ? 53.797 29.430 48.510 1.00 37.31 185 THR A C 1
ATOM 1400 O O . THR A 1 197 ? 53.304 28.561 49.233 1.00 36.86 185 THR A O 1
ATOM 1404 N N . HIS A 1 198 ? 53.046 30.186 47.718 1.00 34.73 186 HIS A N 1
ATOM 1405 C CA . HIS A 1 198 ? 51.601 29.953 47.663 1.00 33.35 186 HIS A CA 1
ATOM 1406 C C . HIS A 1 198 ? 51.228 29.531 46.262 1.00 30.44 186 HIS A C 1
ATOM 1407 O O . HIS A 1 198 ? 51.882 29.903 45.296 1.00 31.59 186 HIS A O 1
ATOM 1414 N N . GLN A 1 199 ? 50.173 28.753 46.138 1.00 30.81 187 GLN A N 1
ATOM 1415 C CA . GLN A 1 199 ? 49.783 28.284 44.821 1.00 29.98 187 GLN A CA 1
ATOM 1416 C C . GLN A 1 199 ? 48.922 29.282 44.059 1.00 28.03 187 GLN A C 1
ATOM 1417 O O . GLN A 1 199 ? 48.741 29.152 42.849 1.00 28.37 187 GLN A O 1
ATOM 1423 N N . SER A 1 200 ? 48.397 30.285 44.749 1.00 24.14 188 SER A N 1
ATOM 1424 C CA . SER A 1 200 ? 47.579 31.277 44.071 1.00 25.40 188 SER A CA 1
ATOM 1425 C C . SER A 1 200 ? 47.724 32.653 44.724 1.00 26.65 188 SER A C 1
ATOM 1426 O O . SER A 1 200 ? 48.074 32.742 45.897 1.00 27.07 188 SER A O 1
ATOM 1429 N N . ILE A 1 201 ? 47.460 33.707 43.954 1.00 27.88 189 ILE A N 1
ATOM 1430 C CA . ILE A 1 201 ? 47.532 35.099 44.418 1.00 29.71 189 ILE A CA 1
ATOM 1431 C C . ILE A 1 201 ? 46.148 35.662 44.189 1.00 27.63 189 ILE A C 1
ATOM 1432 O O . ILE A 1 201 ? 45.608 35.551 43.086 1.00 26.69 189 ILE A O 1
ATOM 1437 N N . LEU A 1 202 ? 45.592 36.306 45.204 1.00 24.10 190 LEU A N 1
ATOM 1438 C CA . LEU A 1 202 ? 44.238 36.814 45.084 1.00 24.15 190 LEU A CA 1
ATOM 1439 C C . LEU A 1 202 ? 44.044 38.298 45.424 1.00 22.86 190 LEU A C 1
ATOM 1440 O O . LEU A 1 202 ? 44.650 38.832 46.362 1.00 20.02 190 LEU A O 1
ATOM 1445 N N . VAL A 1 203 ? 43.201 38.946 44.623 1.00 23.61 191 VAL A N 1
ATOM 1446 C CA . VAL A 1 203 ? 42.836 40.353 44.807 1.00 24.94 191 VAL A CA 1
ATOM 1447 C C . VAL A 1 203 ? 41.432 40.593 44.279 1.00 24.64 191 VAL A C 1
ATOM 1448 O O . VAL A 1 203 ? 40.882 39.745 43.571 1.00 26.51 191 VAL A O 1
ATOM 1452 N N . GLY A 1 204 ? 40.848 41.736 44.636 1.00 24.07 192 GLY A N 1
ATOM 1453 C CA . GLY A 1 204 ? 39.536 42.089 44.139 1.00 22.92 192 GLY A CA 1
ATOM 1454 C C . GLY A 1 204 ? 39.726 42.861 42.840 1.00 22.89 192 GLY A C 1
ATOM 1455 O O . GLY A 1 204 ? 40.827 43.341 42.565 1.00 23.53 192 GLY A O 1
ATOM 1456 N N . VAL A 1 205 ? 38.676 43.003 42.030 1.00 23.84 193 VAL A N 1
ATOM 1457 C CA . VAL A 1 205 ? 38.817 43.720 40.768 1.00 23.78 193 VAL A CA 1
ATOM 1458 C C . VAL A 1 205 ? 39.281 45.162 40.948 1.00 24.28 193 VAL A C 1
ATOM 1459 O O . VAL A 1 205 ? 39.781 45.784 39.990 1.00 25.53 193 VAL A O 1
ATOM 1463 N N . GLY A 1 206 ? 39.045 45.699 42.143 1.00 23.60 194 GLY A N 1
ATOM 1464 C CA . GLY A 1 206 ? 39.429 47.063 42.448 1.00 24.46 194 GLY A CA 1
ATOM 1465 C C . GLY A 1 206 ? 40.923 47.262 42.251 1.00 26.12 194 GLY A C 1
ATOM 1466 O O . GLY A 1 206 ? 41.344 48.278 41.694 1.00 27.08 194 GLY A O 1
ATOM 1467 N N . THR A 1 207 ? 41.714 46.297 42.716 1.00 24.11 195 THR A N 1
ATOM 1468 C CA . THR A 1 207 ? 43.164 46.334 42.595 1.00 25.29 195 THR A CA 1
ATOM 1469 C C . THR A 1 207 ? 43.549 46.332 41.108 1.00 25.99 195 THR A C 1
ATOM 1470 O O . THR A 1 207 ? 44.407 47.087 40.675 1.00 26.50 195 THR A O 1
ATOM 1474 N N . VAL A 1 208 ? 42.902 45.484 40.327 1.00 26.92 196 VAL A N 1
ATOM 1475 C CA . VAL A 1 208 ? 43.165 45.448 38.897 1.00 26.50 196 VAL A CA 1
ATOM 1476 C C . VAL A 1 208 ? 42.813 46.800 38.238 1.00 26.10 196 VAL A C 1
ATOM 1477 O O . VAL A 1 208 ? 43.565 47.305 37.408 1.00 27.30 196 VAL A O 1
ATOM 1481 N N . LYS A 1 209 ? 41.687 47.392 38.604 1.00 23.67 197 LYS A N 1
ATOM 1482 C CA . LYS A 1 209 ? 41.317 48.663 38.004 1.00 24.68 197 LYS A CA 1
ATOM 1483 C C . LYS A 1 209 ? 42.259 49.802 38.408 1.00 26.03 197 LYS A C 1
ATOM 1484 O O . LYS A 1 209 ? 42.609 50.628 37.575 1.00 24.66 197 LYS A O 1
ATOM 1490 N N . ALA A 1 210 ? 42.646 49.854 39.686 1.00 27.56 198 ALA A N 1
ATOM 1491 C CA . ALA A 1 210 ? 43.522 50.920 40.181 1.00 27.88 198 ALA A CA 1
ATOM 1492 C C . ALA A 1 210 ? 44.990 50.761 39.836 1.00 29.89 198 ALA A C 1
ATOM 1493 O O . ALA A 1 210 ? 45.615 51.716 39.414 1.00 30.21 198 ALA A O 1
ATOM 1495 N N . ASP A 1 211 ? 45.528 49.551 40.003 1.00 31.21 199 ASP A N 1
ATOM 1496 C CA . ASP A 1 211 ? 46.943 49.297 39.759 1.00 29.92 199 ASP A CA 1
ATOM 1497 C C . ASP A 1 211 ? 47.372 48.471 38.556 1.00 29.41 199 ASP A C 1
ATOM 1498 O O . ASP A 1 211 ? 48.535 48.520 38.170 1.00 29.27 199 ASP A O 1
ATOM 1503 N N . ASN A 1 212 ? 46.448 47.718 37.966 1.00 29.32 200 ASN A N 1
ATOM 1504 C CA . ASN A 1 212 ? 46.755 46.887 36.804 1.00 27.64 200 ASN A CA 1
ATOM 1505 C C . ASN A 1 212 ? 48.033 46.069 37.023 1.00 27.61 200 ASN A C 1
ATOM 1506 O O . ASN A 1 212 ? 48.913 46.021 36.180 1.00 26.37 200 ASN A O 1
ATOM 1511 N N . PRO A 1 213 ? 48.123 45.381 38.162 1.00 27.04 201 PRO A N 1
ATOM 1512 C CA . PRO A 1 213 ? 49.310 44.564 38.456 1.00 27.57 201 PRO A CA 1
ATOM 1513 C C . PRO A 1 213 ? 49.278 43.229 37.700 1.00 25.01 201 PRO A C 1
ATOM 1514 O O . PRO A 1 213 ? 48.214 42.770 37.329 1.00 25.31 201 PRO A O 1
ATOM 1518 N N . SER A 1 214 ? 50.447 42.634 37.466 1.00 24.07 202 SER A N 1
ATOM 1519 C CA . SER A 1 214 ? 50.561 41.339 36.787 1.00 24.00 202 SER A CA 1
ATOM 1520 C C . SER A 1 214 ? 50.424 40.250 37.871 1.00 25.74 202 SER A C 1
ATOM 1521 O O . SER A 1 214 ? 50.069 39.096 37.587 1.00 26.86 202 SER A O 1
ATOM 1524 N N . LEU A 1 215 ? 50.725 40.621 39.107 1.00 24.14 203 LEU A N 1
ATOM 1525 C CA . LEU A 1 215 ? 50.595 39.699 40.218 1.00 26.54 203 LEU A CA 1
ATOM 1526 C C . LEU A 1 215 ? 51.467 38.459 40.054 1.00 28.31 203 LEU A C 1
ATOM 1527 O O . LEU A 1 215 ? 51.153 37.396 40.607 1.00 30.85 203 LEU A O 1
ATOM 1532 N N . THR A 1 216 ? 52.559 38.585 39.314 1.00 27.27 204 THR A N 1
ATOM 1533 C CA . THR A 1 216 ? 53.434 37.447 39.088 1.00 27.97 204 THR A CA 1
ATOM 1534 C C . THR A 1 216 ? 54.622 37.326 40.030 1.00 28.84 204 THR A C 1
ATOM 1535 O O . THR A 1 216 ? 54.988 38.261 40.740 1.00 25.73 204 THR A O 1
ATOM 1539 N N . CYS A 1 217 ? 55.226 36.146 40.020 1.00 31.11 205 CYS A N 1
ATOM 1540 C CA . CYS A 1 217 ? 56.418 35.900 40.828 1.00 34.62 205 CYS A CA 1
ATOM 1541 C C . CYS A 1 217 ? 57.624 36.242 39.953 1.00 34.53 205 CYS A C 1
ATOM 1542 O O . CYS A 1 217 ? 57.838 35.615 38.937 1.00 34.10 205 CYS A O 1
ATOM 1545 N N . ARG A 1 218 ? 58.402 37.234 40.358 1.00 38.84 206 ARG A N 1
ATOM 1546 C CA . ARG A 1 218 ? 59.549 37.674 39.574 1.00 43.51 206 ARG A CA 1
ATOM 1547 C C . ARG A 1 218 ? 60.894 37.475 40.272 1.00 46.48 206 ARG A C 1
ATOM 1548 O O . ARG A 1 218 ? 61.859 38.186 39.986 1.00 49.10 206 ARG A O 1
ATOM 1556 N N . LEU A 1 219 ? 60.952 36.502 41.174 1.00 49.43 207 LEU A N 1
ATOM 1557 C CA . LEU A 1 219 ? 62.177 36.184 41.916 1.00 53.01 207 LEU A CA 1
ATOM 1558 C C . LEU A 1 219 ? 63.247 35.564 40.999 1.00 56.25 207 LEU A C 1
ATOM 1559 O O . LEU A 1 219 ? 63.033 35.439 39.797 1.00 57.33 207 LEU A O 1
ATOM 1564 N N . PRO A 1 220 ? 64.416 35.184 41.561 1.00 59.86 208 PRO A N 1
ATOM 1565 C CA . PRO A 1 220 ? 65.530 34.576 40.818 1.00 62.01 208 PRO A CA 1
ATOM 1566 C C . PRO A 1 220 ? 65.114 33.427 39.916 1.00 63.64 208 PRO A C 1
ATOM 1567 O O . PRO A 1 220 ? 64.766 33.642 38.770 1.00 65.18 208 PRO A O 1
ATOM 1571 N N . ASN A 1 221 ? 65.171 32.201 40.416 1.00 66.54 209 ASN A N 1
ATOM 1572 C CA . ASN A 1 221 ? 64.761 31.066 39.596 1.00 69.01 209 ASN A CA 1
ATOM 1573 C C . ASN A 1 221 ? 63.259 30.869 39.778 1.00 69.84 209 ASN A C 1
ATOM 1574 O O . ASN A 1 221 ? 62.814 29.998 40.536 1.00 71.21 209 ASN A O 1
ATOM 1579 N N . VAL A 1 222 ? 62.470 31.684 39.095 1.00 69.47 210 VAL A N 1
ATOM 1580 C CA . VAL A 1 222 ? 61.027 31.576 39.207 1.00 69.23 210 VAL A CA 1
ATOM 1581 C C . VAL A 1 222 ? 60.503 30.653 38.134 1.00 68.41 210 VAL A C 1
ATOM 1582 O O . VAL A 1 222 ? 60.223 31.083 37.022 1.00 68.29 210 VAL A O 1
ATOM 1586 N N . THR A 1 223 ? 60.389 29.372 38.451 1.00 67.69 211 THR A N 1
ATOM 1587 C CA . THR A 1 223 ? 59.873 28.440 37.464 1.00 67.87 211 THR A CA 1
ATOM 1588 C C . THR A 1 223 ? 58.368 28.642 37.388 1.00 65.28 211 THR A C 1
ATOM 1589 O O . THR A 1 223 ? 57.892 29.567 36.722 1.00 64.70 211 THR A O 1
ATOM 1593 N N . LYS A 1 224 ? 57.624 27.793 38.094 1.00 61.40 212 LYS A N 1
ATOM 1594 C CA . LYS A 1 224 ? 56.169 27.869 38.084 1.00 57.94 212 LYS A CA 1
ATOM 1595 C C . LYS A 1 224 ? 55.593 29.213 38.548 1.00 54.39 212 LYS A C 1
ATOM 1596 O O . LYS A 1 224 ? 56.188 29.907 39.377 1.00 54.20 212 LYS A O 1
ATOM 1602 N N . GLN A 1 225 ? 54.440 29.574 37.992 1.00 48.43 213 GLN A N 1
ATOM 1603 C CA . GLN A 1 225 ? 53.763 30.802 38.372 1.00 43.43 213 GLN A CA 1
ATOM 1604 C C . GLN A 1 225 ? 52.469 30.428 39.084 1.00 40.71 213 GLN A C 1
ATOM 1605 O O . GLN A 1 225 ? 51.785 29.461 38.711 1.00 41.92 213 GLN A O 1
ATOM 1611 N N . PRO A 1 226 ? 52.123 31.171 40.136 1.00 35.71 214 PRO A N 1
ATOM 1612 C CA . PRO A 1 226 ? 50.888 30.892 40.876 1.00 32.96 214 PRO A CA 1
ATOM 1613 C C . PRO A 1 226 ? 49.622 31.299 40.077 1.00 31.86 214 PRO A C 1
ATOM 1614 O O . PRO A 1 226 ? 49.680 32.119 39.151 1.00 30.26 214 PRO A O 1
ATOM 1618 N N . VAL A 1 227 ? 48.482 30.705 40.419 1.00 30.42 215 VAL A N 1
ATOM 1619 C CA . VAL A 1 227 ? 47.235 31.038 39.750 1.00 27.59 215 VAL A CA 1
ATOM 1620 C C . VAL A 1 227 ? 46.797 32.406 40.235 1.00 26.78 215 VAL A C 1
ATOM 1621 O O . VAL A 1 227 ? 46.831 32.669 41.427 1.00 28.54 215 VAL A O 1
ATOM 1625 N N . ARG A 1 228 ? 46.382 33.274 39.323 1.00 24.48 216 ARG A N 1
ATOM 1626 C CA . ARG A 1 228 ? 45.927 34.609 39.700 1.00 21.83 216 ARG A CA 1
ATOM 1627 C C . ARG A 1 228 ? 44.420 34.599 39.830 1.00 21.65 216 ARG A C 1
ATOM 1628 O O . ARG A 1 228 ? 43.703 34.353 38.870 1.00 22.01 216 ARG A O 1
ATOM 1636 N N . VAL A 1 229 ? 43.945 34.855 41.039 1.00 23.19 217 VAL A N 1
ATOM 1637 C CA . VAL A 1 229 ? 42.515 34.815 41.335 1.00 23.12 217 VAL A CA 1
ATOM 1638 C C . VAL A 1 229 ? 41.952 36.200 41.555 1.00 22.71 217 VAL A C 1
ATOM 1639 O O . VAL A 1 229 ? 42.396 36.894 42.452 1.00 25.40 217 VAL A O 1
ATOM 1643 N N . ILE A 1 230 ? 40.977 36.595 40.744 1.00 21.97 218 ILE A N 1
ATOM 1644 C CA . ILE A 1 230 ? 40.376 37.908 40.878 1.00 24.99 218 ILE A CA 1
ATOM 1645 C C . ILE A 1 230 ? 38.912 37.815 41.340 1.00 26.94 218 ILE A C 1
ATOM 1646 O O . ILE A 1 230 ? 38.144 37.029 40.785 1.00 27.92 218 ILE A O 1
ATOM 1651 N N . LEU A 1 231 ? 38.524 38.598 42.347 1.00 25.12 219 LEU A N 1
ATOM 1652 C CA . LEU A 1 231 ? 37.120 38.581 42.775 1.00 24.99 219 LEU A CA 1
ATOM 1653 C C . LEU A 1 231 ? 36.446 39.740 42.047 1.00 24.83 219 LEU A C 1
ATOM 1654 O O . LEU A 1 231 ? 36.739 40.901 42.305 1.00 25.40 219 LEU A O 1
ATOM 1659 N N . ASP A 1 232 ? 35.540 39.406 41.140 1.00 25.55 220 ASP A N 1
ATOM 1660 C CA . ASP A 1 232 ? 34.870 40.387 40.303 1.00 24.80 220 ASP A CA 1
ATOM 1661 C C . ASP A 1 232 ? 33.350 40.137 40.202 1.00 25.72 220 ASP A C 1
ATOM 1662 O O . ASP A 1 232 ? 32.872 39.576 39.232 1.00 27.18 220 ASP A O 1
ATOM 1667 N N . THR A 1 233 ? 32.604 40.594 41.198 1.00 28.44 221 THR A N 1
ATOM 1668 C CA . THR A 1 233 ? 31.160 40.419 41.262 1.00 29.91 221 THR A CA 1
ATOM 1669 C C . THR A 1 233 ? 30.372 40.541 39.973 1.00 31.99 221 THR A C 1
ATOM 1670 O O . THR A 1 233 ? 29.672 39.615 39.561 1.00 33.03 221 THR A O 1
ATOM 1674 N N . VAL A 1 234 ? 30.484 41.706 39.358 1.00 32.67 222 VAL A N 1
ATOM 1675 C CA . VAL A 1 234 ? 29.769 42.056 38.141 1.00 33.25 222 VAL A CA 1
ATOM 1676 C C . VAL A 1 234 ? 30.601 41.825 36.867 1.00 32.63 222 VAL A C 1
ATOM 1677 O O . VAL A 1 234 ? 30.177 42.140 35.754 1.00 32.39 222 VAL A O 1
ATOM 1681 N N . LEU A 1 235 ? 31.793 41.270 37.029 1.00 31.98 223 LEU A N 1
ATOM 1682 C CA . LEU A 1 235 ? 32.648 41.037 35.878 1.00 33.18 223 LEU A CA 1
ATOM 1683 C C . LEU A 1 235 ? 32.918 42.376 35.197 1.00 33.33 223 LEU A C 1
ATOM 1684 O O . LEU A 1 235 ? 32.737 42.506 33.990 1.00 34.16 223 LEU A O 1
ATOM 1689 N N . SER A 1 236 ? 33.355 43.368 35.968 1.00 32.99 224 SER A N 1
ATOM 1690 C CA . SER A 1 236 ? 33.632 44.679 35.401 1.00 32.70 224 SER A CA 1
ATOM 1691 C C . SER A 1 236 ? 35.116 44.905 35.128 1.00 33.65 224 SER A C 1
ATOM 1692 O O . SER A 1 236 ? 35.541 46.017 34.822 1.00 35.61 224 SER A O 1
ATOM 1695 N N . ILE A 1 237 ? 35.897 43.838 35.211 1.00 33.91 225 ILE A N 1
ATOM 1696 C CA . ILE A 1 237 ? 37.333 43.920 34.999 1.00 31.68 225 ILE A CA 1
ATOM 1697 C C . ILE A 1 237 ? 37.665 44.438 33.596 1.00 30.55 225 ILE A C 1
ATOM 1698 O O . ILE A 1 237 ? 36.952 44.150 32.639 1.00 29.67 225 ILE A O 1
ATOM 1703 N N . PRO A 1 238 ? 38.718 45.268 33.471 1.00 29.87 226 PRO A N 1
ATOM 1704 C CA . PRO A 1 238 ? 39.129 45.814 32.174 1.00 30.10 226 PRO A CA 1
ATOM 1705 C C . PRO A 1 238 ? 39.665 44.675 31.299 1.00 31.05 226 PRO A C 1
ATOM 1706 O O . PRO A 1 238 ? 40.535 43.910 31.720 1.00 29.66 226 PRO A O 1
ATOM 1710 N N . GLU A 1 239 ? 39.156 44.564 30.082 1.00 31.43 227 GLU A N 1
ATOM 1711 C CA . GLU A 1 239 ? 39.581 43.485 29.206 1.00 33.36 227 GLU A CA 1
ATOM 1712 C C . GLU A 1 239 ? 41.037 43.578 28.760 1.00 33.71 227 GLU A C 1
ATOM 1713 O O . GLU A 1 239 ? 41.609 42.602 28.308 1.00 34.21 227 GLU A O 1
ATOM 1719 N N . ASP A 1 240 ? 41.663 44.728 28.934 1.00 34.88 228 ASP A N 1
ATOM 1720 C CA . ASP A 1 240 ? 43.056 44.853 28.530 1.00 35.43 228 ASP A CA 1
ATOM 1721 C C . ASP A 1 240 ? 44.048 44.773 29.691 1.00 35.46 228 ASP A C 1
ATOM 1722 O O . ASP A 1 240 ? 45.243 45.048 29.523 1.00 37.30 228 ASP A O 1
ATOM 1727 N N . ALA A 1 241 ? 43.569 44.386 30.864 1.00 32.58 229 ALA A N 1
ATOM 1728 C CA . ALA A 1 241 ? 44.460 44.286 32.015 1.00 32.93 229 ALA A CA 1
ATOM 1729 C C . ALA A 1 241 ? 45.546 43.237 31.772 1.00 32.67 229 ALA A C 1
ATOM 1730 O O . ALA A 1 241 ? 45.333 42.272 31.032 1.00 32.35 229 ALA A O 1
ATOM 1732 N N . LYS A 1 242 ? 46.702 43.421 32.401 1.00 30.78 230 LYS A N 1
ATOM 1733 C CA . LYS A 1 242 ? 47.793 42.467 32.255 1.00 31.69 230 LYS A CA 1
ATOM 1734 C C . LYS A 1 242 ? 47.326 41.048 32.599 1.00 31.76 230 LYS A C 1
ATOM 1735 O O . LYS A 1 242 ? 47.612 40.084 31.878 1.00 30.28 230 LYS A O 1
ATOM 1741 N N . VAL A 1 243 ? 46.600 40.941 33.703 1.00 29.92 231 VAL A N 1
ATOM 1742 C CA . VAL A 1 243 ? 46.107 39.667 34.186 1.00 30.43 231 VAL A CA 1
ATOM 1743 C C . VAL A 1 243 ? 45.263 38.890 33.147 1.00 31.07 231 VAL A C 1
ATOM 1744 O O . VAL A 1 243 ? 45.102 37.671 33.240 1.00 28.61 231 VAL A O 1
ATOM 1748 N N . ILE A 1 244 ? 44.746 39.608 32.155 1.00 31.07 232 ILE A N 1
ATOM 1749 C CA . ILE A 1 244 ? 43.944 39.004 31.114 1.00 31.14 232 ILE A CA 1
ATOM 1750 C C . ILE A 1 244 ? 44.735 38.857 29.829 1.00 32.56 232 ILE A C 1
ATOM 1751 O O . ILE A 1 244 ? 44.503 37.936 29.054 1.00 36.86 232 ILE A O 1
ATOM 1756 N N . CYS A 1 245 ? 45.718 39.721 29.631 1.00 32.42 233 CYS A N 1
ATOM 1757 C CA . CYS A 1 245 ? 46.482 39.706 28.395 1.00 32.36 233 CYS A CA 1
ATOM 1758 C C . CYS A 1 245 ? 47.913 39.219 28.366 1.00 30.94 233 CYS A C 1
ATOM 1759 O O . CYS A 1 245 ? 48.373 38.813 27.291 1.00 33.08 233 CYS A O 1
ATOM 1762 N N . ASP A 1 246 ? 48.630 39.251 29.490 1.00 30.18 234 ASP A N 1
ATOM 1763 C CA . ASP A 1 246 ? 50.033 38.824 29.454 1.00 31.23 234 ASP A CA 1
ATOM 1764 C C . ASP A 1 246 ? 50.354 37.323 29.289 1.00 31.24 234 ASP A C 1
ATOM 1765 O O . ASP A 1 246 ? 51.484 36.982 28.951 1.00 32.11 234 ASP A O 1
ATOM 1770 N N . GLN A 1 247 ? 49.379 36.441 29.522 1.00 32.87 235 GLN A N 1
ATOM 1771 C CA . GLN A 1 247 ? 49.555 34.982 29.388 1.00 33.70 235 GLN A CA 1
ATOM 1772 C C . GLN A 1 247 ? 50.657 34.388 30.221 1.00 34.86 235 GLN A C 1
ATOM 1773 O O . GLN A 1 247 ? 51.024 33.218 30.036 1.00 36.55 235 GLN A O 1
ATOM 1779 N N . ILE A 1 248 ? 51.188 35.181 31.143 1.00 34.89 236 ILE A N 1
ATOM 1780 C CA . ILE A 1 248 ? 52.274 34.712 31.983 1.00 32.85 236 ILE A CA 1
ATOM 1781 C C . ILE A 1 248 ? 51.867 33.668 33.027 1.00 31.09 236 ILE A C 1
ATOM 1782 O O . ILE A 1 248 ? 52.652 32.806 33.409 1.00 31.26 236 ILE A O 1
ATOM 1787 N N . ALA A 1 249 ? 50.638 33.748 33.497 1.00 29.91 237 ALA A N 1
ATOM 1788 C CA . ALA A 1 249 ? 50.171 32.827 34.517 1.00 29.44 237 ALA A CA 1
ATOM 1789 C C . ALA A 1 249 ? 48.696 32.617 34.312 1.00 28.20 237 ALA A C 1
ATOM 1790 O O . ALA A 1 249 ? 48.035 33.416 33.646 1.00 29.62 237 ALA A O 1
ATOM 1792 N N . PRO A 1 250 ? 48.161 31.519 34.854 1.00 28.65 238 PRO A N 1
ATOM 1793 C CA . PRO A 1 250 ? 46.731 31.240 34.706 1.00 26.12 238 PRO A CA 1
ATOM 1794 C C . PRO A 1 250 ? 45.971 32.358 35.413 1.00 24.46 238 PRO A C 1
ATOM 1795 O O . PRO A 1 250 ? 46.446 32.920 36.398 1.00 26.15 238 PRO A O 1
ATOM 1799 N N . THR A 1 251 ? 44.789 32.674 34.927 1.00 23.50 239 THR A N 1
ATOM 1800 C CA . THR A 1 251 ? 44.000 33.694 35.562 1.00 22.95 239 THR A CA 1
ATOM 1801 C C . THR A 1 251 ? 42.592 33.153 35.748 1.00 24.93 239 THR A C 1
ATOM 1802 O O . THR A 1 251 ? 41.960 32.700 34.795 1.00 26.63 239 THR A O 1
ATOM 1806 N N . TRP A 1 252 ? 42.096 33.209 36.974 1.00 24.56 240 TRP A N 1
ATOM 1807 C CA . TRP A 1 252 ? 40.762 32.716 37.252 1.00 25.83 240 TRP A CA 1
ATOM 1808 C C . TRP A 1 252 ? 39.912 33.834 37.830 1.00 28.40 240 TRP A C 1
ATOM 1809 O O . TRP A 1 252 ? 40.402 34.621 38.647 1.00 28.41 240 TRP A O 1
ATOM 1820 N N . ILE A 1 253 ? 38.637 33.886 37.445 1.00 29.15 241 ILE A N 1
ATOM 1821 C CA . ILE A 1 253 ? 37.769 34.901 37.985 1.00 30.99 241 ILE A CA 1
ATOM 1822 C C . ILE A 1 253 ? 36.454 34.374 38.583 1.00 33.06 241 ILE A C 1
ATOM 1823 O O . ILE A 1 253 ? 35.827 33.461 38.039 1.00 34.13 241 ILE A O 1
ATOM 1828 N N . PHE A 1 254 ? 36.053 34.965 39.706 1.00 33.25 242 PHE A N 1
ATOM 1829 C CA . PHE A 1 254 ? 34.802 34.636 40.369 1.00 34.41 242 PHE A CA 1
ATOM 1830 C C . PHE A 1 254 ? 33.815 35.798 40.226 1.00 35.10 242 PHE A C 1
ATOM 1831 O O . PHE A 1 254 ? 34.103 36.913 40.665 1.00 35.48 242 PHE A O 1
ATOM 1839 N N . THR A 1 255 ? 32.667 35.531 39.605 1.00 34.90 243 THR A N 1
ATOM 1840 C CA . THR A 1 255 ? 31.603 36.516 39.416 1.00 34.39 243 THR A CA 1
ATOM 1841 C C . THR A 1 255 ? 30.315 35.893 39.928 1.00 35.77 243 THR A C 1
ATOM 1842 O O . THR A 1 255 ? 30.298 34.808 40.526 1.00 35.79 243 THR A O 1
ATOM 1846 N N . THR A 1 256 ? 29.219 36.571 39.619 1.00 35.81 244 THR A N 1
ATOM 1847 C CA . THR A 1 256 ? 27.903 36.113 39.993 1.00 36.02 244 THR A CA 1
ATOM 1848 C C . THR A 1 256 ? 27.069 36.091 38.713 1.00 38.42 244 THR A C 1
ATOM 1849 O O . THR A 1 256 ? 27.590 36.331 37.604 1.00 37.71 244 THR A O 1
ATOM 1853 N N . ALA A 1 257 ? 25.775 35.812 38.860 1.00 38.88 245 ALA A N 1
ATOM 1854 C CA . ALA A 1 257 ? 24.898 35.767 37.697 1.00 40.08 245 ALA A CA 1
ATOM 1855 C C . ALA A 1 257 ? 24.826 37.107 36.943 1.00 40.55 245 ALA A C 1
ATOM 1856 O O . ALA A 1 257 ? 24.430 37.131 35.773 1.00 42.09 245 ALA A O 1
ATOM 1858 N N . ARG A 1 258 ? 25.204 38.214 37.587 1.00 39.79 246 ARG A N 1
ATOM 1859 C CA . ARG A 1 258 ? 25.145 39.515 36.903 1.00 40.70 246 ARG A CA 1
ATOM 1860 C C . ARG A 1 258 ? 26.209 39.695 35.825 1.00 39.58 246 ARG A C 1
ATOM 1861 O O . ARG A 1 258 ? 26.206 40.680 35.085 1.00 38.41 246 ARG A O 1
ATOM 1869 N N . ALA A 1 259 ? 27.135 38.752 35.735 1.00 39.38 247 ALA A N 1
ATOM 1870 C CA . ALA A 1 259 ? 28.177 38.846 34.723 1.00 39.45 247 ALA A CA 1
ATOM 1871 C C . ALA A 1 259 ? 27.556 38.761 33.321 1.00 40.14 247 ALA A C 1
ATOM 1872 O O . ALA A 1 259 ? 26.519 38.135 33.140 1.00 42.01 247 ALA A O 1
ATOM 1874 N N . ASP A 1 260 ? 28.189 39.387 32.337 1.00 39.93 248 ASP A N 1
ATOM 1875 C CA . ASP A 1 260 ? 27.708 39.365 30.953 1.00 40.28 248 ASP A CA 1
ATOM 1876 C C . ASP A 1 260 ? 28.263 38.122 30.204 1.00 41.71 248 ASP A C 1
ATOM 1877 O O . ASP A 1 260 ? 29.476 37.884 30.158 1.00 40.26 248 ASP A O 1
ATOM 1882 N N . GLU A 1 261 ? 27.364 37.336 29.619 1.00 42.17 249 GLU A N 1
ATOM 1883 C CA . GLU A 1 261 ? 27.741 36.122 28.912 1.00 43.50 249 GLU A CA 1
ATOM 1884 C C . GLU A 1 261 ? 28.713 36.351 27.778 1.00 44.02 249 GLU A C 1
ATOM 1885 O O . GLU A 1 261 ? 29.671 35.588 27.609 1.00 45.43 249 GLU A O 1
ATOM 1891 N N . GLU A 1 262 ? 28.466 37.384 26.984 1.00 42.85 250 GLU A N 1
ATOM 1892 C CA . GLU A 1 262 ? 29.353 37.679 25.872 1.00 42.05 250 GLU A CA 1
ATOM 1893 C C . GLU A 1 262 ? 30.747 38.038 26.374 1.00 41.12 250 GLU A C 1
ATOM 1894 O O . GLU A 1 262 ? 31.751 37.634 25.774 1.00 40.64 250 GLU A O 1
ATOM 1900 N N . LYS A 1 263 ? 30.819 38.782 27.479 1.00 39.98 251 LYS A N 1
ATOM 1901 C CA . LYS A 1 263 ? 32.118 39.142 28.030 1.00 38.28 251 LYS A CA 1
ATOM 1902 C C . LYS A 1 263 ? 32.822 37.877 28.519 1.00 35.79 251 LYS A C 1
ATOM 1903 O O . LYS A 1 263 ? 34.001 37.694 28.247 1.00 35.88 251 LYS A O 1
ATOM 1909 N N . LYS A 1 264 ? 32.114 37.005 29.233 1.00 35.07 252 LYS A N 1
ATOM 1910 C CA . LYS A 1 264 ? 32.730 35.755 29.688 1.00 36.83 252 LYS A CA 1
ATOM 1911 C C . LYS A 1 264 ? 33.346 35.042 28.465 1.00 39.63 252 LYS A C 1
ATOM 1912 O O . LYS A 1 264 ? 34.496 34.600 28.522 1.00 41.70 252 LYS A O 1
ATOM 1918 N N . LYS A 1 265 ? 32.592 34.938 27.362 1.00 39.11 253 LYS A N 1
ATOM 1919 C CA . LYS A 1 265 ? 33.117 34.295 26.157 1.00 39.35 253 LYS A CA 1
ATOM 1920 C C . LYS A 1 265 ? 34.453 34.901 25.739 1.00 38.91 253 LYS A C 1
ATOM 1921 O O . LYS A 1 265 ? 35.441 34.174 25.585 1.00 40.24 253 LYS A O 1
ATOM 1927 N N . ARG A 1 266 ? 34.485 36.223 25.546 1.00 37.99 254 ARG A N 1
ATOM 1928 C CA . ARG A 1 266 ? 35.711 36.901 25.112 1.00 37.20 254 ARG A CA 1
ATOM 1929 C C . ARG A 1 266 ? 36.902 36.577 26.008 1.00 37.08 254 ARG A C 1
ATOM 1930 O O . ARG A 1 266 ? 37.993 36.271 25.516 1.00 35.53 254 ARG A O 1
ATOM 1938 N N . LEU A 1 267 ? 36.677 36.619 27.320 1.00 36.40 255 LEU A N 1
ATOM 1939 C CA . LEU A 1 267 ? 37.734 36.333 28.272 1.00 35.80 255 LEU A CA 1
ATOM 1940 C C . LEU A 1 267 ? 38.148 34.872 28.279 1.00 35.08 255 LEU A C 1
ATOM 1941 O O . LEU A 1 267 ? 39.335 34.573 28.398 1.00 34.54 255 LEU A O 1
ATOM 1946 N N . SER A 1 268 ? 37.190 33.951 28.176 1.00 35.01 256 SER A N 1
ATOM 1947 C CA . SER A 1 268 ? 37.557 32.532 28.150 1.00 35.56 256 SER A CA 1
ATOM 1948 C C . SER A 1 268 ? 38.455 32.314 26.930 1.00 34.45 256 SER A C 1
ATOM 1949 O O . SER A 1 268 ? 39.359 31.482 26.954 1.00 34.36 256 SER A O 1
ATOM 1952 N N . ALA A 1 269 ? 38.206 33.083 25.872 1.00 32.94 257 ALA A N 1
ATOM 1953 C CA . ALA A 1 269 ? 38.993 32.966 24.654 1.00 34.70 257 ALA A CA 1
ATOM 1954 C C . ALA A 1 269 ? 40.422 33.364 24.927 1.00 34.68 257 ALA A C 1
ATOM 1955 O O . ALA A 1 269 ? 41.323 32.989 24.187 1.00 35.57 257 ALA A O 1
ATOM 1957 N N . PHE A 1 270 ? 40.619 34.160 25.973 1.00 35.01 258 PHE A N 1
ATOM 1958 C CA . PHE A 1 270 ? 41.954 34.598 26.360 1.00 33.80 258 PHE A CA 1
ATOM 1959 C C . PHE A 1 270 ? 42.528 33.602 27.362 1.00 33.66 258 PHE A C 1
ATOM 1960 O O . PHE A 1 270 ? 43.594 33.845 27.958 1.00 33.23 258 PHE A O 1
ATOM 1968 N N . GLY A 1 271 ? 41.809 32.497 27.560 1.00 30.41 259 GLY A N 1
ATOM 1969 C CA . GLY A 1 271 ? 42.279 31.463 28.460 1.00 30.47 259 GLY A CA 1
ATOM 1970 C C . GLY A 1 271 ? 41.929 31.659 29.915 1.00 31.37 259 GLY A C 1
ATOM 1971 O O . GLY A 1 271 ? 42.361 30.898 30.772 1.00 31.09 259 GLY A O 1
ATOM 1972 N N . VAL A 1 272 ? 41.149 32.692 30.193 1.00 31.47 260 VAL A N 1
ATOM 1973 C CA . VAL A 1 272 ? 40.718 32.990 31.551 1.00 30.81 260 VAL A CA 1
ATOM 1974 C C . VAL A 1 272 ? 39.646 31.975 31.925 1.00 31.81 260 VAL A C 1
ATOM 1975 O O . VAL A 1 272 ? 38.778 31.689 31.112 1.00 30.74 260 VAL A O 1
ATOM 1979 N N . ASN A 1 273 ? 39.694 31.427 33.133 1.00 33.56 261 ASN A N 1
ATOM 1980 C CA . ASN A 1 273 ? 38.658 30.477 33.531 1.00 36.64 261 ASN A CA 1
ATOM 1981 C C . ASN A 1 273 ? 37.764 31.247 34.489 1.00 36.24 261 ASN A C 1
ATOM 1982 O O . ASN A 1 273 ? 38.229 31.863 35.437 1.00 35.67 261 ASN A O 1
ATOM 1987 N N . ILE A 1 274 ? 36.469 31.224 34.223 1.00 37.08 262 ILE A N 1
ATOM 1988 C CA . ILE A 1 274 ? 35.519 31.957 35.031 1.00 36.83 262 ILE A CA 1
ATOM 1989 C C . ILE A 1 274 ? 34.606 31.060 35.835 1.00 37.14 262 ILE A C 1
ATOM 1990 O O . ILE A 1 274 ? 34.038 30.116 35.298 1.00 38.97 262 ILE A O 1
ATOM 1995 N N . PHE A 1 275 ? 34.473 31.358 37.123 1.00 36.99 263 PHE A N 1
ATOM 1996 C CA . PHE A 1 275 ? 33.583 30.601 37.998 1.00 39.13 263 PHE A CA 1
ATOM 1997 C C . PHE A 1 275 ? 32.429 31.525 38.372 1.00 40.32 263 PHE A C 1
ATOM 1998 O O . PHE A 1 275 ? 32.642 32.576 38.993 1.00 40.72 263 PHE A O 1
ATOM 2006 N N . THR A 1 276 ? 31.214 31.132 37.990 1.00 41.09 264 THR A N 1
ATOM 2007 C CA . THR A 1 276 ? 30.018 31.919 38.268 1.00 40.70 264 THR A CA 1
ATOM 2008 C C . THR A 1 276 ? 29.348 31.401 39.551 1.00 42.13 264 THR A C 1
ATOM 2009 O O . THR A 1 276 ? 28.811 30.302 39.560 1.00 44.04 264 THR A O 1
ATOM 2013 N N . LEU A 1 277 ? 29.398 32.178 40.633 1.00 42.59 265 LEU A N 1
ATOM 2014 C CA . LEU A 1 277 ? 28.775 31.769 41.901 1.00 43.37 265 LEU A CA 1
ATOM 2015 C C . LEU A 1 277 ? 27.260 31.959 41.855 1.00 45.55 265 LEU A C 1
ATOM 2016 O O . LEU A 1 277 ? 26.765 32.830 41.151 1.00 46.22 265 LEU A O 1
ATOM 2021 N N . GLU A 1 278 ? 26.522 31.171 42.630 1.00 48.05 266 GLU A N 1
ATOM 2022 C CA . GLU A 1 278 ? 25.057 31.284 42.632 1.00 49.16 266 GLU A CA 1
ATOM 2023 C C . GLU A 1 278 ? 24.487 32.308 43.631 1.00 48.64 266 GLU A C 1
ATOM 2024 O O . GLU A 1 278 ? 23.269 32.474 43.723 1.00 48.26 266 GLU A O 1
ATOM 2030 N N . THR A 1 279 ? 25.348 32.996 44.376 1.00 47.77 267 THR A N 1
ATOM 2031 C CA . THR A 1 279 ? 24.871 34.001 45.334 1.00 47.39 267 THR A CA 1
ATOM 2032 C C . THR A 1 279 ? 24.882 35.379 44.707 1.00 46.87 267 THR A C 1
ATOM 2033 O O . THR A 1 279 ? 25.384 35.547 43.608 1.00 46.44 267 THR A O 1
ATOM 2037 N N . GLU A 1 280 ? 24.339 36.375 45.391 1.00 48.12 268 GLU A N 1
ATOM 2038 C CA . GLU A 1 280 ? 24.345 37.699 44.792 1.00 50.36 268 GLU A CA 1
ATOM 2039 C C . GLU A 1 280 ? 25.608 38.457 45.162 1.00 49.24 268 GLU A C 1
ATOM 2040 O O . GLU A 1 280 ? 25.970 39.436 44.524 1.00 49.38 268 GLU A O 1
ATOM 2046 N N . ARG A 1 281 ? 26.277 37.993 46.203 1.00 49.30 269 ARG A N 1
ATOM 2047 C CA . ARG A 1 281 ? 27.536 38.593 46.616 1.00 48.71 269 ARG A CA 1
ATOM 2048 C C . ARG A 1 281 ? 28.515 37.448 46.727 1.00 45.66 269 ARG A C 1
ATOM 2049 O O . ARG A 1 281 ? 28.123 36.322 46.976 1.00 44.78 269 ARG A O 1
ATOM 2057 N N . ILE A 1 282 ? 29.787 37.733 46.495 1.00 43.18 270 ILE A N 1
ATOM 2058 C CA . ILE A 1 282 ? 30.821 36.718 46.569 1.00 39.93 270 ILE A CA 1
ATOM 2059 C C . ILE A 1 282 ? 31.097 36.409 48.023 1.00 39.34 270 ILE A C 1
ATOM 2060 O O . ILE A 1 282 ? 31.344 37.321 48.806 1.00 40.44 270 ILE A O 1
ATOM 2065 N N . GLN A 1 283 ? 31.030 35.131 48.389 1.00 39.10 271 GLN A N 1
ATOM 2066 C CA . GLN A 1 283 ? 31.306 34.706 49.767 1.00 38.80 271 GLN A CA 1
ATOM 2067 C C . GLN A 1 283 ? 32.713 34.094 49.810 1.00 36.54 271 GLN A C 1
ATOM 2068 O O . GLN A 1 283 ? 32.983 33.115 49.126 1.00 32.34 271 GLN A O 1
ATOM 2074 N N . ILE A 1 284 ? 33.616 34.662 50.600 1.00 35.70 272 ILE A N 1
ATOM 2075 C CA . ILE A 1 284 ? 34.956 34.097 50.659 1.00 35.67 272 ILE A CA 1
ATOM 2076 C C . ILE A 1 284 ? 34.911 32.596 50.988 1.00 35.38 272 ILE A C 1
ATOM 2077 O O . ILE A 1 284 ? 35.673 31.813 50.423 1.00 37.42 272 ILE A O 1
ATOM 2082 N N . PRO A 1 285 ? 34.026 32.172 51.896 1.00 35.18 273 PRO A N 1
ATOM 2083 C CA . PRO A 1 285 ? 33.973 30.735 52.194 1.00 35.88 273 PRO A CA 1
ATOM 2084 C C . PRO A 1 285 ? 33.680 29.911 50.943 1.00 36.18 273 PRO A C 1
ATOM 2085 O O . PRO A 1 285 ? 34.200 28.810 50.798 1.00 36.23 273 PRO A O 1
ATOM 2089 N N . ASP A 1 286 ? 32.856 30.439 50.038 1.00 36.40 274 ASP A N 1
ATOM 2090 C CA . ASP A 1 286 ? 32.538 29.726 48.792 1.00 36.95 274 ASP A CA 1
ATOM 2091 C C . ASP A 1 286 ? 33.747 29.571 47.894 1.00 37.61 274 ASP A C 1
ATOM 2092 O O . ASP A 1 286 ? 34.011 28.477 47.387 1.00 39.92 274 ASP A O 1
ATOM 2097 N N . VAL A 1 287 ? 34.470 30.673 47.684 1.00 38.45 275 VAL A N 1
ATOM 2098 C CA . VAL A 1 287 ? 35.646 30.672 46.819 1.00 37.87 275 VAL A CA 1
ATOM 2099 C C . VAL A 1 287 ? 36.764 29.803 47.375 1.00 35.47 275 VAL A C 1
ATOM 2100 O O . VAL A 1 287 ? 37.480 29.155 46.616 1.00 36.00 275 VAL A O 1
ATOM 2104 N N . LEU A 1 288 ? 36.921 29.775 48.694 1.00 33.42 276 LEU A N 1
ATOM 2105 C CA . LEU A 1 288 ? 37.973 28.941 49.274 1.00 33.36 276 LEU A CA 1
ATOM 2106 C C . LEU A 1 288 ? 37.661 27.465 49.042 1.00 32.99 276 LEU A C 1
ATOM 2107 O O . LEU A 1 288 ? 38.556 26.661 48.748 1.00 31.89 276 LEU A O 1
ATOM 2112 N N . LYS A 1 289 ? 36.381 27.124 49.164 1.00 34.34 277 LYS A N 1
ATOM 2113 C CA . LYS A 1 289 ? 35.922 25.755 48.966 1.00 36.47 277 LYS A CA 1
ATOM 2114 C C . LYS A 1 289 ? 36.100 25.333 47.497 1.00 35.77 277 LYS A C 1
ATOM 2115 O O . LYS A 1 289 ? 36.506 24.206 47.221 1.00 35.45 277 LYS A O 1
ATOM 2121 N N . ILE A 1 290 ? 35.815 26.237 46.562 1.00 34.91 278 ILE A N 1
ATOM 2122 C CA . ILE A 1 290 ? 35.975 25.928 45.147 1.00 35.45 278 ILE A CA 1
ATOM 2123 C C . ILE A 1 290 ? 37.439 25.811 44.757 1.00 36.72 278 ILE A C 1
ATOM 2124 O O . ILE A 1 290 ? 37.784 25.007 43.902 1.00 38.02 278 ILE A O 1
ATOM 2129 N N . LEU A 1 291 ? 38.307 26.611 45.381 1.00 37.69 279 LEU A N 1
ATOM 2130 C CA . LEU A 1 291 ? 39.739 26.552 45.083 1.00 34.86 279 LEU A CA 1
ATOM 2131 C C . LEU A 1 291 ? 40.341 25.231 45.585 1.00 35.64 279 LEU A C 1
ATOM 2132 O O . LEU A 1 291 ? 41.196 24.629 44.925 1.00 35.14 279 LEU A O 1
ATOM 2137 N N . ALA A 1 292 ? 39.915 24.789 46.765 1.00 35.88 280 ALA A N 1
ATOM 2138 C CA . ALA A 1 292 ? 40.414 23.519 47.305 1.00 37.06 280 ALA A CA 1
ATOM 2139 C C . ALA A 1 292 ? 39.990 22.386 46.371 1.00 37.98 280 ALA A C 1
ATOM 2140 O O . ALA A 1 292 ? 40.768 21.502 46.061 1.00 39.28 280 ALA A O 1
ATOM 2142 N N . GLU A 1 293 ? 38.747 22.432 45.915 1.00 39.48 281 GLU A N 1
ATOM 2143 C CA . GLU A 1 293 ? 38.239 21.413 45.013 1.00 43.10 281 GLU A CA 1
ATOM 2144 C C . GLU A 1 293 ? 39.054 21.383 43.734 1.00 43.36 281 GLU A C 1
ATOM 2145 O O . GLU A 1 293 ? 39.049 20.387 43.012 1.00 42.92 281 GLU A O 1
ATOM 2151 N N . GLU A 1 294 ? 39.723 22.491 43.437 1.00 43.43 282 GLU A N 1
ATOM 2152 C CA . GLU A 1 294 ? 40.542 22.566 42.236 1.00 42.11 282 GLU A CA 1
ATOM 2153 C C . GLU A 1 294 ? 41.954 22.143 42.592 1.00 39.73 282 GLU A C 1
ATOM 2154 O O . GLU A 1 294 ? 42.811 22.039 41.726 1.00 40.33 282 GLU A O 1
ATOM 2160 N N . GLY A 1 295 ? 42.194 21.897 43.874 1.00 37.57 283 GLY A N 1
ATOM 2161 C CA . GLY A 1 295 ? 43.520 21.484 44.298 1.00 34.98 283 GLY A CA 1
ATOM 2162 C C . GLY A 1 295 ? 44.444 22.626 44.690 1.00 34.40 283 GLY A C 1
ATOM 2163 O O . GLY A 1 295 ? 45.669 22.454 44.733 1.00 33.04 283 GLY A O 1
ATOM 2164 N N . ILE A 1 296 ? 43.869 23.795 44.968 1.00 33.34 284 ILE A N 1
ATOM 2165 C CA . ILE A 1 296 ? 44.673 24.947 45.371 1.00 31.37 284 ILE A CA 1
ATOM 2166 C C . ILE A 1 296 ? 44.758 24.870 46.883 1.00 31.49 284 ILE A C 1
ATOM 2167 O O . ILE A 1 296 ? 43.767 25.086 47.573 1.00 31.01 284 ILE A O 1
ATOM 2172 N N . MET A 1 297 ? 45.946 24.572 47.395 1.00 31.64 285 MET A N 1
ATOM 2173 C CA . MET A 1 297 ? 46.136 24.420 48.828 1.00 33.20 285 MET A CA 1
ATOM 2174 C C . MET A 1 297 ? 46.597 25.659 49.560 1.00 31.52 285 MET A C 1
ATOM 2175 O O . MET A 1 297 ? 46.809 25.602 50.776 1.00 29.34 285 MET A O 1
ATOM 2180 N N . SER A 1 298 ? 46.775 26.761 48.834 1.00 29.70 286 SER A N 1
ATOM 2181 C CA . SER A 1 298 ? 47.214 28.007 49.469 1.00 27.82 286 SER A CA 1
ATOM 2182 C C . SER A 1 298 ? 46.852 29.276 48.712 1.00 26.77 286 SER A C 1
ATOM 2183 O O . SER A 1 298 ? 46.804 29.305 47.495 1.00 25.58 286 SER A O 1
ATOM 2186 N N . VAL A 1 299 ? 46.593 30.339 49.457 1.00 27.50 287 VAL A N 1
ATOM 2187 C CA . VAL A 1 299 ? 46.215 31.594 48.844 1.00 28.22 287 VAL A CA 1
ATOM 2188 C C . VAL A 1 299 ? 46.914 32.790 49.483 1.00 28.32 287 VAL A C 1
ATOM 2189 O O . VAL A 1 299 ? 46.815 33.032 50.695 1.00 29.00 287 VAL A O 1
ATOM 2193 N N . TYR A 1 300 ? 47.632 33.521 48.642 1.00 28.01 288 TYR A N 1
ATOM 2194 C CA . TYR A 1 300 ? 48.335 34.726 49.051 1.00 26.65 288 TYR A CA 1
ATOM 2195 C C . TYR A 1 300 ? 47.332 35.829 48.679 1.00 24.18 288 TYR A C 1
ATOM 2196 O O . TYR A 1 300 ? 47.133 36.123 47.520 1.00 22.46 288 TYR A O 1
ATOM 2205 N N . VAL A 1 301 ? 46.656 36.387 49.661 1.00 23.35 289 VAL A N 1
ATOM 2206 C CA . VAL A 1 301 ? 45.663 37.421 49.383 1.00 26.26 289 VAL A CA 1
ATOM 2207 C C . VAL A 1 301 ? 46.302 38.776 49.623 1.00 29.45 289 VAL A C 1
ATOM 2208 O O . VAL A 1 301 ? 46.511 39.177 50.765 1.00 27.58 289 VAL A O 1
ATOM 2212 N N . GLU A 1 302 ? 46.589 39.513 48.566 1.00 30.55 290 GLU A N 1
ATOM 2213 C CA . GLU A 1 302 ? 47.270 40.739 48.849 1.00 36.14 290 GLU A CA 1
ATOM 2214 C C . GLU A 1 302 ? 46.549 42.028 48.669 1.00 36.32 290 GLU A C 1
ATOM 2215 O O . GLU A 1 302 ? 47.140 43.075 48.874 1.00 37.62 290 GLU A O 1
ATOM 2221 N N . GLY A 1 303 ? 45.267 42.003 48.362 1.00 39.49 291 GLY A N 1
ATOM 2222 C CA . GLY A 1 303 ? 44.686 43.304 48.147 1.00 40.28 291 GLY A CA 1
ATOM 2223 C C . GLY A 1 303 ? 43.221 43.604 48.100 1.00 37.85 291 GLY A C 1
ATOM 2224 O O . GLY A 1 303 ? 42.387 42.841 47.606 1.00 35.46 291 GLY A O 1
ATOM 2225 N N . GLY A 1 304 ? 42.984 44.829 48.563 1.00 36.59 292 GLY A N 1
ATOM 2226 C CA . GLY A 1 304 ? 41.676 45.398 48.675 1.00 33.69 292 GLY A CA 1
ATOM 2227 C C . GLY A 1 304 ? 41.392 45.393 50.157 1.00 31.29 292 GLY A C 1
ATOM 2228 O O . GLY A 1 304 ? 41.314 44.325 50.794 1.00 32.32 292 GLY A O 1
ATOM 2229 N N . SER A 1 305 ? 41.264 46.572 50.737 1.00 29.99 293 SER A N 1
ATOM 2230 C CA . SER A 1 305 ? 40.944 46.616 52.150 1.00 28.02 293 SER A CA 1
ATOM 2231 C C . SER 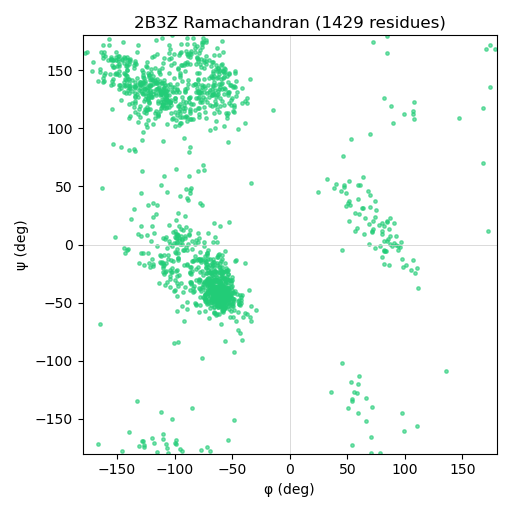A 1 305 ? 39.624 45.852 52.346 1.00 27.02 293 SER A C 1
ATOM 2232 O O . SER A 1 305 ? 39.507 45.087 53.284 1.00 26.45 293 SER A O 1
ATOM 2235 N N . ALA A 1 306 ? 38.641 46.026 51.460 1.00 24.40 294 ALA A N 1
ATOM 2236 C CA . ALA A 1 306 ? 37.382 45.293 51.629 1.00 25.41 294 ALA A CA 1
ATOM 2237 C C . ALA A 1 306 ? 37.572 43.791 51.505 1.00 25.01 294 ALA A C 1
ATOM 2238 O O . ALA A 1 306 ? 36.996 43.036 52.278 1.00 28.09 294 ALA A O 1
ATOM 2240 N N . VAL A 1 307 ? 38.374 43.341 50.549 1.00 26.12 295 VAL A N 1
ATOM 2241 C CA . VAL A 1 307 ? 38.621 41.899 50.397 1.00 25.74 295 VAL A CA 1
ATOM 2242 C C . VAL A 1 307 ? 39.267 41.384 51.688 1.00 27.28 295 VAL A C 1
ATOM 2243 O O . VAL A 1 307 ? 38.878 40.343 52.217 1.00 29.43 295 VAL A O 1
ATOM 2247 N N . HIS A 1 308 ? 40.252 42.116 52.201 1.00 26.40 296 HIS A N 1
ATOM 2248 C CA . HIS A 1 308 ? 40.884 41.715 53.450 1.00 25.12 296 HIS A CA 1
ATOM 2249 C C . HIS A 1 308 ? 39.829 41.759 54.566 1.00 25.88 296 HIS A C 1
ATOM 2250 O O . HIS A 1 308 ? 39.902 40.995 55.526 1.00 25.71 296 HIS A O 1
ATOM 2257 N N . GLY A 1 309 ? 38.858 42.666 54.435 1.00 26.78 297 GLY A N 1
ATOM 2258 C CA . GLY A 1 309 ? 37.807 42.797 55.441 1.00 27.52 297 GLY A CA 1
ATOM 2259 C C . GLY A 1 309 ? 36.959 41.534 55.572 1.00 28.84 297 GLY A C 1
ATOM 2260 O O . GLY A 1 309 ? 36.637 41.095 56.682 1.00 28.26 297 GLY A O 1
ATOM 2261 N N . SER A 1 310 ? 36.599 40.943 54.436 1.00 29.62 298 SER A N 1
ATOM 2262 C CA . SER A 1 310 ? 35.802 39.725 54.434 1.00 29.62 298 SER A CA 1
ATOM 2263 C C . SER A 1 310 ? 36.562 38.520 54.993 1.00 31.82 298 SER A C 1
ATOM 2264 O O . SER A 1 310 ? 35.986 37.735 55.740 1.00 34.51 298 SER A O 1
ATOM 2267 N N . PHE A 1 311 ? 37.836 38.366 54.644 1.00 29.78 299 PHE A N 1
ATOM 2268 C CA . PHE A 1 311 ? 38.610 37.235 55.135 1.00 29.31 299 PHE A CA 1
ATOM 2269 C C . PHE A 1 311 ? 38.742 37.262 56.647 1.00 31.43 299 PHE A C 1
ATOM 2270 O O . PHE A 1 311 ? 38.657 36.220 57.316 1.00 32.57 299 PHE A O 1
ATOM 2278 N N . VAL A 1 312 ? 38.985 38.455 57.176 1.00 31.37 300 VAL A N 1
ATOM 2279 C CA . VAL A 1 312 ? 39.118 38.639 58.608 1.00 31.13 300 VAL A CA 1
ATOM 2280 C C . VAL A 1 312 ? 37.760 38.341 59.233 1.00 32.81 300 VAL A C 1
ATOM 2281 O O . VAL A 1 312 ? 37.641 37.439 60.057 1.00 32.96 300 VAL A O 1
ATOM 2285 N N . LYS A 1 313 ? 36.743 39.084 58.814 1.00 33.94 301 LYS A N 1
ATOM 2286 C CA . LYS A 1 313 ? 35.392 38.917 59.325 1.00 36.45 301 LYS A CA 1
ATOM 2287 C C . LYS A 1 313 ? 34.992 37.444 59.426 1.00 37.61 301 LYS A C 1
ATOM 2288 O O . LYS A 1 313 ? 34.529 37.001 60.470 1.00 38.22 301 LYS A O 1
ATOM 2294 N N . GLU A 1 314 ? 35.180 36.696 58.343 1.00 38.29 302 GLU A N 1
ATOM 2295 C CA . GLU A 1 314 ? 34.825 35.271 58.288 1.00 39.77 302 GLU A CA 1
ATOM 2296 C C . GLU A 1 314 ? 35.782 34.385 59.072 1.00 39.27 302 GLU A C 1
ATOM 2297 O O . GLU A 1 314 ? 35.466 33.235 59.344 1.00 39.69 302 GLU A O 1
ATOM 2303 N N . GLY A 1 315 ? 36.944 34.923 59.433 1.00 37.51 303 GLY A N 1
ATOM 2304 C CA . GLY A 1 315 ? 37.927 34.138 60.153 1.00 37.26 303 GLY A CA 1
ATOM 2305 C C . GLY A 1 315 ? 38.628 33.154 59.222 1.00 39.56 303 GLY A C 1
ATOM 2306 O O . GLY A 1 315 ? 39.062 32.096 59.667 1.00 41.24 303 GLY A O 1
ATOM 2307 N N . CYS A 1 316 ? 38.757 33.508 57.940 1.00 36.97 304 CYS A N 1
ATOM 2308 C CA . CYS A 1 316 ? 39.389 32.645 56.949 1.00 35.17 304 CYS A CA 1
ATOM 2309 C C . CYS A 1 316 ? 40.865 32.874 56.658 1.00 32.42 304 CYS A C 1
ATOM 2310 O O . CYS A 1 316 ? 41.250 32.838 55.491 1.00 32.31 304 CYS A O 1
ATOM 2313 N N . PHE A 1 317 ? 41.693 33.106 57.667 1.00 27.59 305 PHE A N 1
ATOM 2314 C CA . PHE A 1 317 ? 43.108 33.329 57.392 1.00 26.63 305 PHE A CA 1
ATOM 2315 C C . PHE A 1 317 ? 43.994 32.691 58.431 1.00 27.48 305 PHE A C 1
ATOM 2316 O O . PHE A 1 317 ? 43.614 32.570 59.594 1.00 27.44 305 PHE A O 1
ATOM 2324 N N . GLN A 1 318 ? 45.193 32.300 58.020 1.00 28.73 306 GLN A N 1
ATOM 2325 C CA . GLN A 1 318 ? 46.123 31.658 58.935 1.00 29.80 306 GLN A CA 1
ATOM 2326 C C . GLN A 1 318 ? 47.342 32.537 59.248 1.00 31.67 306 GLN A C 1
ATOM 2327 O O . GLN A 1 318 ? 48.081 32.296 60.222 1.00 31.73 306 GLN A O 1
ATOM 2333 N N . GLU A 1 319 ? 47.551 33.569 58.441 1.00 33.15 307 GLU A N 1
ATOM 2334 C CA . GLU A 1 319 ? 48.702 34.434 58.653 1.00 34.00 307 GLU A CA 1
ATOM 2335 C C . GLU A 1 319 ? 48.413 35.822 58.117 1.00 34.34 307 GLU A C 1
ATOM 2336 O O . GLU A 1 319 ? 47.842 35.987 57.048 1.00 36.81 307 GLU A O 1
ATOM 2342 N N . ILE A 1 320 ? 48.809 36.830 58.870 1.00 33.74 308 ILE A N 1
ATOM 2343 C CA . ILE A 1 320 ? 48.576 38.194 58.462 1.00 32.35 308 ILE A CA 1
ATOM 2344 C C . ILE A 1 320 ? 49.938 38.883 58.504 1.00 31.30 308 ILE A C 1
ATOM 2345 O O . ILE A 1 320 ? 50.635 38.882 59.534 1.00 31.60 308 ILE A O 1
ATOM 2350 N N . ILE A 1 321 ? 50.324 39.448 57.365 1.00 29.39 309 ILE A N 1
ATOM 2351 C CA . ILE A 1 321 ? 51.604 40.126 57.215 1.00 27.72 309 ILE A CA 1
ATOM 2352 C C . ILE A 1 321 ? 51.400 41.554 56.714 1.00 26.57 309 ILE A C 1
ATOM 2353 O O . ILE A 1 321 ? 50.943 41.753 55.590 1.00 25.88 309 ILE A O 1
ATOM 2358 N N . PHE A 1 322 ? 51.721 42.534 57.559 1.00 26.82 310 PHE A N 1
ATOM 2359 C CA . PHE A 1 322 ? 51.622 43.957 57.206 1.00 26.00 310 PHE A CA 1
ATOM 2360 C C . PHE A 1 322 ? 53.010 44.621 57.157 1.00 26.64 310 PHE A C 1
ATOM 2361 O O . PHE A 1 322 ? 53.853 44.428 58.052 1.00 24.78 310 PHE A O 1
ATOM 2369 N N . TYR A 1 323 ? 53.246 45.418 56.120 1.00 26.53 311 TYR A N 1
ATOM 2370 C CA . TYR A 1 323 ? 54.518 46.122 55.992 1.00 26.40 311 TYR A CA 1
ATOM 2371 C C . TYR A 1 323 ? 54.234 47.580 56.287 1.00 27.26 311 TYR A C 1
ATOM 2372 O O . TYR A 1 323 ? 53.399 48.189 55.642 1.00 26.35 311 TYR A O 1
ATOM 2381 N N . PHE A 1 324 ? 54.956 48.139 57.244 1.00 27.78 312 PHE A N 1
ATOM 2382 C CA . PHE A 1 324 ? 54.779 49.520 57.616 1.00 28.50 312 PHE A CA 1
ATOM 2383 C C . PHE A 1 324 ? 55.955 50.385 57.211 1.00 27.93 312 PHE A C 1
ATOM 2384 O O . PHE A 1 324 ? 57.093 50.060 57.524 1.00 27.77 312 PHE A O 1
ATOM 2392 N N . ALA A 1 325 ? 55.676 51.492 56.523 1.00 27.04 313 ALA A N 1
ATOM 2393 C CA . ALA A 1 325 ? 56.732 52.398 56.126 1.00 26.41 313 ALA A CA 1
ATOM 2394 C C . ALA A 1 325 ? 56.807 53.532 57.149 1.00 26.80 313 ALA A C 1
ATOM 2395 O O . ALA A 1 325 ? 55.805 53.877 57.786 1.00 27.11 313 ALA A O 1
ATOM 2397 N N . PRO A 1 326 ? 58.006 54.111 57.338 1.00 25.70 314 PRO A N 1
ATOM 2398 C CA . PRO A 1 326 ? 58.207 55.209 58.288 1.00 25.92 314 PRO A CA 1
ATOM 2399 C C . PRO A 1 326 ? 57.642 56.508 57.690 1.00 25.06 314 PRO A C 1
ATOM 2400 O O . PRO A 1 326 ? 58.382 57.418 57.341 1.00 24.48 314 PRO A O 1
ATOM 2404 N N . LYS A 1 327 ? 56.327 56.572 57.557 1.00 23.65 315 LYS A N 1
ATOM 2405 C CA . LYS A 1 327 ? 55.675 57.734 56.969 1.00 25.68 315 LYS A CA 1
ATOM 2406 C C . LYS A 1 327 ? 54.264 57.890 57.519 1.00 26.18 315 LYS A C 1
ATOM 2407 O O . LYS A 1 327 ? 53.619 56.899 57.916 1.00 27.56 315 LYS A O 1
ATOM 2413 N N . LEU A 1 328 ? 53.778 59.125 57.524 1.00 24.54 316 LEU A N 1
ATOM 2414 C CA . LEU A 1 328 ? 52.429 59.408 58.007 1.00 26.64 316 LEU A CA 1
ATOM 2415 C C . LEU A 1 328 ? 51.614 60.107 56.912 1.00 26.92 316 LEU A C 1
ATOM 2416 O O . LEU A 1 328 ? 51.956 61.202 56.462 1.00 27.82 316 LEU A O 1
ATOM 2421 N N . ILE A 1 329 ? 50.554 59.437 56.479 1.00 27.52 317 ILE A N 1
ATOM 2422 C CA . ILE A 1 329 ? 49.634 59.913 55.452 1.00 26.79 317 ILE A CA 1
ATOM 2423 C C . ILE A 1 329 ? 48.450 60.464 56.200 1.00 30.43 317 ILE A C 1
ATOM 2424 O O . ILE A 1 329 ? 47.843 59.777 57.033 1.00 32.09 317 ILE A O 1
ATOM 2429 N N . GLY A 1 330 ? 48.057 61.689 55.957 1.00 32.37 318 GLY A N 1
ATOM 2430 C CA . GLY A 1 330 ? 46.902 62.082 56.758 1.00 37.90 318 GLY A CA 1
ATOM 2431 C C . GLY A 1 330 ? 45.623 61.386 56.297 1.00 38.48 318 GLY A C 1
ATOM 2432 O O . GLY A 1 330 ? 45.661 60.497 55.432 1.00 37.15 318 GLY A O 1
ATOM 2433 N N . GLY A 1 331 ? 44.475 61.735 56.861 1.00 39.27 319 GLY A N 1
ATOM 2434 C CA . GLY A 1 331 ? 43.311 61.091 56.303 1.00 42.47 319 GLY A CA 1
ATOM 2435 C C . GLY A 1 331 ? 42.062 60.705 57.031 1.00 43.16 319 GLY A C 1
ATOM 2436 O O . GLY A 1 331 ? 42.024 59.772 57.838 1.00 47.15 319 GLY A O 1
ATOM 2437 N N . THR A 1 332 ? 41.016 61.448 56.731 1.00 42.38 320 THR A N 1
ATOM 2438 C CA . THR A 1 332 ? 39.730 61.149 57.280 1.00 41.31 320 THR A CA 1
ATOM 2439 C C . THR A 1 332 ? 39.175 60.257 56.174 1.00 40.55 320 THR A C 1
ATOM 2440 O O . THR A 1 332 ? 38.582 59.213 56.436 1.00 41.14 320 THR A O 1
ATOM 2444 N N . HIS A 1 333 ? 39.443 60.657 54.932 1.00 38.26 321 HIS A N 1
ATOM 2445 C CA . HIS A 1 333 ? 38.993 59.940 53.752 1.00 37.28 321 HIS A CA 1
ATOM 2446 C C . HIS A 1 333 ? 40.090 59.053 53.126 1.00 34.98 321 HIS A C 1
ATOM 2447 O O . HIS A 1 333 ? 39.914 58.489 52.049 1.00 33.04 321 HIS A O 1
ATOM 2454 N N . ALA A 1 334 ? 41.232 58.936 53.788 1.00 31.66 322 ALA A N 1
ATOM 2455 C CA . ALA A 1 334 ? 42.265 58.061 53.255 1.00 28.93 322 ALA A CA 1
ATOM 2456 C C . ALA A 1 334 ? 41.808 56.676 53.683 1.00 25.09 322 ALA A C 1
ATOM 2457 O O . ALA A 1 334 ? 41.282 56.511 54.771 1.00 25.48 322 ALA A O 1
ATOM 2459 N N . PRO A 1 335 ? 41.991 55.670 52.824 1.00 24.37 323 PRO A N 1
ATOM 2460 C CA . PRO A 1 335 ? 41.594 54.281 53.092 1.00 21.88 323 PRO A CA 1
ATOM 2461 C C . PRO A 1 335 ? 42.537 53.545 54.046 1.00 24.05 323 PRO A C 1
ATOM 2462 O O . PRO A 1 335 ? 43.764 53.622 53.906 1.00 24.04 323 PRO A O 1
ATOM 2466 N N . SER A 1 336 ? 41.955 52.822 54.999 1.00 25.90 324 SER A N 1
ATOM 2467 C CA . SER A 1 336 ? 42.728 52.058 55.979 1.00 28.18 324 SER A CA 1
ATOM 2468 C C . SER A 1 336 ? 43.026 50.643 55.493 1.00 27.54 324 SER A C 1
ATOM 2469 O O . SER A 1 336 ? 42.490 50.195 54.485 1.00 27.77 324 SER A O 1
ATOM 2472 N N . LEU A 1 337 ? 43.848 49.944 56.265 1.00 27.12 325 LEU A N 1
ATOM 2473 C CA . LEU A 1 337 ? 44.248 48.590 55.981 1.00 28.55 325 LEU A CA 1
ATOM 2474 C C . LEU A 1 337 ? 43.092 47.611 55.783 1.00 31.68 325 LEU A C 1
ATOM 2475 O O . LEU A 1 337 ? 43.086 46.859 54.813 1.00 32.78 325 LEU A O 1
ATOM 2480 N N . ILE A 1 338 ? 42.116 47.624 56.689 1.00 33.10 326 ILE A N 1
ATOM 2481 C CA . ILE A 1 338 ? 40.969 46.698 56.629 1.00 33.98 326 ILE A CA 1
ATOM 2482 C C . ILE A 1 338 ? 39.650 47.456 56.596 1.00 34.87 326 ILE A C 1
ATOM 2483 O O . ILE A 1 338 ? 39.394 48.250 57.492 1.00 34.86 326 ILE A O 1
ATOM 2488 N N . SER A 1 339 ? 38.805 47.224 55.594 1.00 35.40 327 SER A N 1
ATOM 2489 C CA . SER A 1 339 ? 37.531 47.948 55.542 1.00 37.67 327 SER A CA 1
ATOM 2490 C C . SER A 1 339 ? 36.361 46.977 55.595 1.00 40.01 327 SER A C 1
ATOM 2491 O O . SER A 1 339 ? 36.545 45.811 55.903 1.00 42.79 327 SER A O 1
ATOM 2494 N N . GLY A 1 340 ? 35.155 47.433 55.293 1.00 42.89 328 GLY A N 1
ATOM 2495 C CA . GLY A 1 340 ? 34.028 46.518 55.363 1.00 43.80 328 GLY A CA 1
ATOM 2496 C C . GLY A 1 340 ? 33.283 46.651 56.680 1.00 46.03 328 GLY A C 1
ATOM 2497 O O . GLY A 1 340 ? 33.191 47.749 57.230 1.00 45.76 328 GLY A O 1
ATOM 2498 N N . GLU A 1 341 ? 32.762 45.550 57.212 1.00 47.93 329 GLU A N 1
ATOM 2499 C CA . GLU A 1 341 ? 32.013 45.650 58.457 1.00 51.81 329 GLU A CA 1
ATOM 2500 C C . GLU A 1 341 ? 32.852 45.768 59.717 1.00 52.66 329 GLU A C 1
ATOM 2501 O O . GLU A 1 341 ? 32.715 46.734 60.487 1.00 53.97 329 GLU A O 1
ATOM 2507 N N . GLY A 1 342 ? 33.712 44.790 59.951 1.00 51.75 330 GLY A N 1
ATOM 2508 C CA . GLY A 1 342 ? 34.516 44.852 61.150 1.00 51.31 330 GLY A CA 1
ATOM 2509 C C . GLY A 1 342 ? 33.734 44.436 62.386 1.00 52.08 330 GLY A C 1
ATOM 2510 O O . GLY A 1 342 ? 32.544 44.080 62.321 1.00 51.37 330 GLY A O 1
ATOM 2511 N N . PHE A 1 343 ? 34.419 44.480 63.522 1.00 51.73 331 PHE A N 1
ATOM 2512 C CA . PHE A 1 343 ? 33.837 44.111 64.795 1.00 51.94 331 PHE A CA 1
ATOM 2513 C C . PHE A 1 343 ? 33.384 45.353 65.561 1.00 52.64 331 PHE A C 1
ATOM 2514 O O . PHE A 1 343 ? 34.094 46.353 65.594 1.00 53.88 331 PHE A O 1
ATOM 2522 N N . GLN A 1 344 ? 32.217 45.291 66.196 1.00 53.69 332 GLN A N 1
ATOM 2523 C CA . GLN A 1 344 ? 31.716 46.450 66.940 1.00 53.77 332 GLN A CA 1
ATOM 2524 C C . GLN A 1 344 ? 32.182 46.597 68.390 1.00 53.78 332 GLN A C 1
ATOM 2525 O O . GLN A 1 344 ? 32.349 47.718 68.862 1.00 54.93 332 GLN A O 1
ATOM 2531 N N . SER A 1 345 ? 32.413 45.492 69.094 1.00 53.33 333 SER A N 1
ATOM 2532 C CA . SER A 1 345 ? 32.863 45.566 70.491 1.00 53.19 333 SER A CA 1
ATOM 2533 C C . SER A 1 345 ? 34.241 44.977 70.653 1.00 52.43 333 SER A C 1
ATOM 2534 O O . SER A 1 345 ? 34.540 43.947 70.070 1.00 52.33 333 SER A O 1
ATOM 2537 N N . MET A 1 346 ? 35.075 45.609 71.470 1.00 52.77 334 MET A N 1
ATOM 2538 C CA . MET A 1 346 ? 36.421 45.098 71.683 1.00 53.36 334 MET A CA 1
ATOM 2539 C C . MET A 1 346 ? 36.426 43.704 72.287 1.00 54.56 334 MET A C 1
ATOM 2540 O O . MET A 1 346 ? 37.481 43.077 72.386 1.00 55.59 334 MET A O 1
ATOM 2545 N N . LYS A 1 347 ? 35.253 43.216 72.685 1.00 55.12 335 LYS A N 1
ATOM 2546 C CA . LYS A 1 347 ? 35.168 41.895 73.292 1.00 56.18 335 LYS A CA 1
ATOM 2547 C C . LYS A 1 347 ? 35.058 40.811 72.240 1.00 55.58 335 LYS A C 1
ATOM 2548 O O . LYS A 1 347 ? 35.394 39.659 72.499 1.00 55.63 335 LYS A O 1
ATOM 2554 N N . ASP A 1 348 ? 34.596 41.193 71.053 1.00 54.49 336 ASP A N 1
ATOM 2555 C CA . ASP A 1 348 ? 34.421 40.260 69.944 1.00 51.84 336 ASP A CA 1
ATOM 2556 C C . ASP A 1 348 ? 35.575 40.280 68.946 1.00 49.31 336 ASP A C 1
ATOM 2557 O O . ASP A 1 348 ? 35.532 39.582 67.922 1.00 48.67 336 ASP A O 1
ATOM 2562 N N . VAL A 1 349 ? 36.600 41.079 69.214 1.00 45.27 337 VAL A N 1
ATOM 2563 C CA . VAL A 1 349 ? 37.716 41.113 68.290 1.00 43.29 337 VAL A CA 1
ATOM 2564 C C . VAL A 1 349 ? 38.680 40.006 68.675 1.00 41.35 337 VAL A C 1
ATOM 2565 O O . VAL A 1 349 ? 39.226 40.005 69.776 1.00 40.95 337 VAL A O 1
ATOM 2569 N N . PRO A 1 350 ? 38.876 39.030 67.772 1.00 40.30 338 PRO A N 1
ATOM 2570 C CA . PRO A 1 350 ? 39.782 37.913 68.022 1.00 39.92 338 PRO A CA 1
ATOM 2571 C C . PRO A 1 350 ? 41.164 38.436 68.352 1.00 40.27 338 PRO A C 1
ATOM 2572 O O . PRO A 1 350 ? 41.550 39.511 67.899 1.00 40.13 338 PRO A O 1
ATOM 2576 N N . LEU A 1 351 ? 41.895 37.667 69.152 1.00 41.73 339 LEU A N 1
ATOM 2577 C CA . LEU A 1 351 ? 43.241 38.010 69.570 1.00 41.81 339 LEU A CA 1
ATOM 2578 C C . LEU A 1 351 ? 44.230 37.273 68.679 1.00 42.18 339 LEU A C 1
ATOM 2579 O O . LEU A 1 351 ? 44.074 36.087 68.408 1.00 44.32 339 LEU A O 1
ATOM 2584 N N . LEU A 1 352 ? 45.231 37.991 68.193 1.00 40.45 340 LEU A N 1
ATOM 2585 C CA . LEU A 1 352 ? 46.258 37.381 67.363 1.00 37.96 340 LEU A CA 1
ATOM 2586 C C . LEU A 1 352 ? 47.496 37.262 68.228 1.00 36.12 340 LEU A C 1
ATOM 2587 O O . LEU A 1 352 ? 47.512 37.641 69.393 1.00 35.30 340 LEU A O 1
ATOM 2592 N N . GLN A 1 353 ? 48.542 36.736 67.634 1.00 35.39 341 GLN A N 1
ATOM 2593 C CA . GLN A 1 353 ? 49.789 36.570 68.315 1.00 34.90 341 GLN A CA 1
ATOM 2594 C C . GLN A 1 353 ? 50.865 36.945 67.312 1.00 34.47 341 GLN A C 1
ATOM 2595 O O . GLN A 1 353 ? 50.931 36.355 66.230 1.00 31.43 341 GLN A O 1
ATOM 2601 N N . PHE A 1 354 ? 51.672 37.953 67.661 1.00 34.59 342 PHE A N 1
ATOM 2602 C CA . PHE A 1 354 ? 52.757 38.383 66.816 1.00 33.71 342 PHE A CA 1
ATOM 2603 C C . PHE A 1 354 ? 53.684 37.207 66.753 1.00 36.20 342 PHE A C 1
ATOM 2604 O O . PHE A 1 354 ? 54.095 36.649 67.763 1.00 37.75 342 PHE A O 1
ATOM 2612 N N . THR A 1 355 ? 53.988 36.827 65.534 1.00 38.17 343 THR A N 1
ATOM 2613 C CA . THR A 1 355 ? 54.817 35.687 65.274 1.00 40.14 343 THR A CA 1
ATOM 2614 C C . THR A 1 355 ? 56.171 36.159 64.782 1.00 41.95 343 THR A C 1
ATOM 2615 O O . THR A 1 355 ? 57.131 35.398 64.769 1.00 41.65 343 THR A O 1
ATOM 2619 N N . ASP A 1 356 ? 56.241 37.427 64.378 1.00 42.86 344 ASP A N 1
ATOM 2620 C CA . ASP A 1 356 ? 57.488 37.980 63.889 1.00 43.20 344 ASP A CA 1
ATOM 2621 C C . ASP A 1 356 ? 57.522 39.482 63.639 1.00 43.94 344 ASP A C 1
ATOM 2622 O O . ASP A 1 356 ? 56.526 40.114 63.269 1.00 43.64 344 ASP A O 1
ATOM 2627 N N . ILE A 1 357 ? 58.709 40.037 63.827 1.00 44.37 345 ILE A N 1
ATOM 2628 C CA . ILE A 1 357 ? 58.953 41.454 63.639 1.00 44.99 345 ILE A CA 1
ATOM 2629 C C . ILE A 1 357 ? 60.293 41.565 62.944 1.00 45.51 345 ILE A C 1
ATOM 2630 O O . ILE A 1 357 ? 61.316 41.281 63.556 1.00 47.36 345 ILE A O 1
ATOM 2635 N N . THR A 1 358 ? 60.299 41.975 61.680 1.00 44.21 346 THR A N 1
ATOM 2636 C CA . THR A 1 358 ? 61.553 42.092 60.951 1.00 45.40 346 THR A CA 1
ATOM 2637 C C . THR A 1 358 ? 61.698 43.446 60.258 1.00 45.16 346 THR A C 1
ATOM 2638 O O . THR A 1 358 ? 60.744 43.981 59.699 1.00 46.05 346 THR A O 1
ATOM 2642 N N . GLN A 1 359 ? 62.901 44.000 60.293 1.00 44.59 347 GLN A N 1
ATOM 2643 C CA . GLN A 1 359 ? 63.153 45.265 59.629 1.00 44.09 347 GLN A CA 1
ATOM 2644 C C . GLN A 1 359 ? 63.685 44.933 58.250 1.00 42.54 347 GLN A C 1
ATOM 2645 O O . GLN A 1 359 ? 64.628 44.145 58.130 1.00 43.45 347 GLN A O 1
ATOM 2651 N N . ILE A 1 360 ? 63.070 45.493 57.211 1.00 40.73 348 ILE A N 1
ATOM 2652 C CA . ILE A 1 360 ? 63.552 45.281 55.847 1.00 40.46 348 ILE A CA 1
ATOM 2653 C C . ILE A 1 360 ? 63.798 46.672 55.312 1.00 39.19 348 ILE A C 1
ATOM 2654 O O . ILE A 1 360 ? 62.864 47.471 55.209 1.00 38.79 348 ILE A O 1
ATOM 2659 N N . GLY A 1 361 ? 65.046 46.963 54.961 1.00 38.79 349 GLY A N 1
ATOM 2660 C CA . GLY A 1 361 ? 65.359 48.302 54.490 1.00 37.09 349 GLY A CA 1
ATOM 2661 C C . GLY A 1 361 ? 64.871 49.268 55.566 1.00 37.42 349 GLY A C 1
ATOM 2662 O O . GLY A 1 361 ? 65.080 49.036 56.768 1.00 35.10 349 GLY A O 1
ATOM 2663 N N . ARG A 1 362 ? 64.191 50.335 55.161 1.00 36.60 350 ARG A N 1
ATOM 2664 C CA . ARG A 1 362 ? 63.731 51.288 56.147 1.00 35.96 350 ARG A CA 1
ATOM 2665 C C . ARG A 1 362 ? 62.340 50.944 56.654 1.00 35.55 350 ARG A C 1
ATOM 2666 O O . ARG A 1 362 ? 61.831 51.617 57.554 1.00 35.52 350 ARG A O 1
ATOM 2674 N N . ASP A 1 363 ? 61.735 49.886 56.114 1.00 33.72 351 ASP A N 1
ATOM 2675 C CA . ASP A 1 363 ? 60.386 49.495 56.550 1.00 33.90 351 ASP A CA 1
ATOM 2676 C C . ASP A 1 363 ? 60.399 48.422 57.643 1.00 35.17 351 ASP A C 1
ATOM 2677 O O . ASP A 1 363 ? 61.429 47.798 57.898 1.00 36.87 351 ASP A O 1
ATOM 2682 N N . ILE A 1 364 ? 59.260 48.222 58.309 1.00 35.06 352 ILE A N 1
ATOM 2683 C CA . ILE A 1 364 ? 59.149 47.200 59.348 1.00 34.58 352 ILE A CA 1
ATOM 2684 C C . ILE A 1 364 ? 58.054 46.188 58.995 1.00 35.23 352 ILE A C 1
ATOM 2685 O O . ILE A 1 364 ? 56.925 46.568 58.708 1.00 35.41 352 ILE A O 1
ATOM 2690 N N . LYS A 1 365 ? 58.384 44.901 59.009 1.00 34.11 353 LYS A N 1
ATOM 2691 C CA . LYS A 1 365 ? 57.402 43.890 58.660 1.00 33.68 353 LYS A CA 1
ATOM 2692 C C . LYS A 1 365 ? 56.885 43.187 59.879 1.00 34.06 353 LYS A C 1
ATOM 2693 O O . LYS A 1 365 ? 57.656 42.591 60.599 1.00 37.76 353 LYS A O 1
ATOM 2699 N N . LEU A 1 366 ? 55.577 43.221 60.093 1.00 33.91 354 LEU A N 1
ATOM 2700 C CA . LEU A 1 366 ? 54.973 42.563 61.239 1.00 33.20 354 LEU A CA 1
ATOM 2701 C C . LEU A 1 366 ? 54.144 41.366 60.809 1.00 33.63 354 LEU A C 1
ATOM 2702 O O . LEU A 1 366 ? 53.267 41.496 59.961 1.00 34.14 354 LEU A O 1
ATOM 2707 N N . THR A 1 367 ? 54.418 40.191 61.365 1.00 33.41 355 THR A N 1
ATOM 2708 C CA . THR A 1 367 ? 53.605 39.047 61.015 1.00 32.98 355 THR A CA 1
ATOM 2709 C C . THR A 1 367 ? 52.949 38.470 62.259 1.00 32.81 355 THR A C 1
ATOM 2710 O O . THR A 1 367 ? 53.555 38.390 63.323 1.00 33.85 355 THR A O 1
ATOM 2714 N N . ALA A 1 368 ? 51.674 38.129 62.125 1.00 32.17 356 ALA A N 1
ATOM 2715 C CA . ALA A 1 368 ? 50.895 37.605 63.237 1.00 34.08 356 ALA A CA 1
ATOM 2716 C C . ALA A 1 368 ? 49.965 36.506 62.789 1.00 34.71 356 ALA A C 1
ATOM 2717 O O . ALA A 1 368 ? 49.662 36.403 61.608 1.00 37.08 356 ALA A O 1
ATOM 2719 N N . LYS A 1 369 ? 49.496 35.711 63.751 1.00 35.13 357 LYS A N 1
ATOM 2720 C CA . LYS A 1 369 ? 48.586 34.606 63.502 1.00 35.91 357 LYS A CA 1
ATOM 2721 C C . LYS A 1 369 ? 47.476 34.519 64.566 1.00 37.40 357 LYS A C 1
ATOM 2722 O O . LYS A 1 369 ? 47.601 35.039 65.679 1.00 36.02 357 LYS A O 1
ATOM 2728 N N . PRO A 1 370 ? 46.370 33.845 64.235 1.00 38.60 358 PRO A N 1
ATOM 2729 C CA . PRO A 1 370 ? 45.241 33.688 65.161 1.00 41.37 358 PRO A CA 1
ATOM 2730 C C . PRO A 1 370 ? 45.448 32.918 66.484 1.00 44.14 358 PRO A C 1
ATOM 2731 O O . PRO A 1 370 ? 46.465 32.262 66.699 1.00 44.41 358 PRO A O 1
ATOM 2735 N N . THR A 1 371 ? 44.430 33.026 67.338 1.00 47.68 359 THR A N 1
ATOM 2736 C CA . THR A 1 371 ? 44.327 32.441 68.685 1.00 51.98 359 THR A CA 1
ATOM 2737 C C . THR A 1 371 ? 45.316 33.073 69.656 1.00 52.27 359 THR A C 1
ATOM 2738 O O . THR A 1 371 ? 44.851 33.904 70.465 1.00 52.51 359 THR A O 1
ATOM 2742 N N . MET B 1 13 ? 92.326 59.411 75.691 1.00 73.04 1 MET B N 1
ATOM 2743 C CA . MET B 1 13 ? 92.093 59.964 77.056 1.00 73.45 1 MET B CA 1
ATOM 2744 C C . MET B 1 13 ? 91.111 61.135 77.039 1.00 73.12 1 MET B C 1
ATOM 2745 O O . MET B 1 13 ? 90.152 61.159 77.819 1.00 72.57 1 MET B O 1
ATOM 2750 N N . GLU B 1 14 ? 91.354 62.098 76.152 1.00 71.68 2 GLU B N 1
ATOM 2751 C CA . GLU B 1 14 ? 90.489 63.266 76.020 1.00 70.77 2 GLU B CA 1
ATOM 2752 C C . GLU B 1 14 ? 89.024 62.845 76.125 1.00 69.75 2 GLU B C 1
ATOM 2753 O O . GLU B 1 14 ? 88.304 63.254 77.039 1.00 69.28 2 GLU B O 1
ATOM 2759 N N . GLU B 1 15 ? 88.599 62.015 75.176 1.00 68.51 3 GLU B N 1
ATOM 2760 C CA . GLU B 1 15 ? 87.229 61.516 75.120 1.00 66.51 3 GLU B CA 1
ATOM 2761 C C . GLU B 1 15 ? 86.853 60.668 76.332 1.00 63.50 3 GLU B C 1
ATOM 2762 O O . GLU B 1 15 ? 85.684 60.601 76.710 1.00 62.87 3 GLU B O 1
ATOM 2768 N N . TYR B 1 16 ? 87.842 60.024 76.942 1.00 59.97 4 TYR B N 1
ATOM 2769 C CA . TYR B 1 16 ? 87.584 59.178 78.102 1.00 57.35 4 TYR B CA 1
ATOM 2770 C C . TYR B 1 16 ? 86.968 59.979 79.252 1.00 54.93 4 TYR B C 1
ATOM 2771 O O . TYR B 1 16 ? 85.913 59.611 79.783 1.00 53.40 4 TYR B O 1
ATOM 2780 N N . TYR B 1 17 ? 87.626 61.073 79.628 1.00 51.66 5 TYR B N 1
ATOM 2781 C CA . TYR B 1 17 ? 87.136 61.912 80.718 1.00 48.78 5 TYR B CA 1
ATOM 2782 C C . TYR B 1 17 ? 85.765 62.495 80.409 1.00 46.45 5 TYR B C 1
ATOM 2783 O O . TYR B 1 17 ? 84.861 62.467 81.251 1.00 45.30 5 TYR B O 1
ATOM 2792 N N . MET B 1 18 ? 85.604 63.011 79.196 1.00 44.14 6 MET B N 1
ATOM 2793 C CA . MET B 1 18 ? 84.330 63.587 78.794 1.00 42.64 6 MET B CA 1
ATOM 2794 C C . MET B 1 18 ? 83.229 62.532 78.859 1.00 41.39 6 MET B C 1
ATOM 2795 O O . MET B 1 18 ? 82.065 62.836 79.144 1.00 38.70 6 MET B O 1
ATOM 2800 N N . LYS B 1 19 ? 83.598 61.287 78.586 1.00 40.41 7 LYS B N 1
ATOM 2801 C CA . LYS B 1 19 ? 82.613 60.221 78.630 1.00 42.16 7 LYS B CA 1
ATOM 2802 C C . LYS B 1 19 ? 82.198 60.031 80.087 1.00 41.83 7 LYS B C 1
ATOM 2803 O O . LYS B 1 19 ? 81.024 59.805 80.385 1.00 43.00 7 LYS B O 1
ATOM 2809 N N . LEU B 1 20 ? 83.162 60.132 80.992 1.00 39.26 8 LEU B N 1
ATOM 2810 C CA . LEU B 1 20 ? 82.870 59.981 82.404 1.00 37.84 8 LEU B CA 1
ATOM 2811 C C . LEU B 1 20 ? 81.937 61.106 82.822 1.00 38.37 8 LEU B C 1
ATOM 2812 O O . LEU B 1 20 ? 80.922 60.875 83.490 1.00 41.46 8 LEU B O 1
ATOM 2817 N N . ALA B 1 21 ? 82.278 62.326 82.423 1.00 36.97 9 ALA B N 1
ATOM 2818 C CA . ALA B 1 21 ? 81.456 63.484 82.737 1.00 35.71 9 ALA B CA 1
ATOM 2819 C C . ALA B 1 21 ? 80.031 63.207 82.310 1.00 37.40 9 ALA B C 1
ATOM 2820 O O . ALA B 1 21 ? 79.084 63.503 83.041 1.00 38.82 9 ALA B O 1
ATOM 2822 N N . LEU B 1 22 ? 79.878 62.621 81.125 1.00 37.61 10 LEU B N 1
ATOM 2823 C CA . LEU B 1 22 ? 78.560 62.324 80.600 1.00 36.73 10 LEU B CA 1
ATOM 2824 C C . LEU B 1 22 ? 77.838 61.291 81.448 1.00 37.18 10 LEU B C 1
ATOM 2825 O O . LEU B 1 22 ? 76.640 61.405 81.696 1.00 36.28 10 LEU B O 1
ATOM 2830 N N . ASP B 1 23 ? 78.561 60.290 81.922 1.00 37.53 11 ASP B N 1
ATOM 2831 C CA . ASP B 1 23 ? 77.918 59.264 82.725 1.00 38.67 11 ASP B CA 1
ATOM 2832 C C . ASP B 1 23 ? 77.467 59.842 84.053 1.00 38.73 11 ASP B C 1
ATOM 2833 O O . ASP B 1 23 ? 76.402 59.478 84.576 1.00 38.84 11 ASP B O 1
ATOM 2838 N N . LEU B 1 24 ? 78.270 60.749 84.602 1.00 37.18 12 LEU B N 1
ATOM 2839 C CA . LEU B 1 24 ? 77.904 61.386 85.851 1.00 34.95 12 LEU B CA 1
ATOM 2840 C C . LEU B 1 24 ? 76.651 62.227 85.616 1.00 33.89 12 LEU B C 1
ATOM 2841 O O . LEU B 1 24 ? 75.711 62.187 86.405 1.00 32.77 12 LEU B O 1
ATOM 2846 N N . ALA B 1 25 ? 76.632 62.963 84.509 1.00 33.29 13 ALA B N 1
ATOM 2847 C CA . ALA B 1 25 ? 75.503 63.826 84.188 1.00 35.59 13 ALA B CA 1
ATOM 2848 C C . ALA B 1 25 ? 74.190 63.085 84.171 1.00 35.82 13 ALA B C 1
ATOM 2849 O O . ALA B 1 25 ? 73.183 63.586 84.668 1.00 36.26 13 ALA B O 1
ATOM 2851 N N . LYS B 1 26 ? 74.201 61.891 83.596 1.00 37.00 14 LYS B N 1
ATOM 2852 C CA . LYS B 1 26 ? 72.981 61.115 83.499 1.00 39.37 14 LYS B CA 1
ATOM 2853 C C . LYS B 1 26 ? 72.407 60.709 84.842 1.00 38.60 14 LYS B C 1
ATOM 2854 O O . LYS B 1 26 ? 71.195 60.532 84.962 1.00 37.80 14 LYS B O 1
ATOM 2860 N N . GLN B 1 27 ? 73.259 60.571 85.857 1.00 39.07 15 GLN B N 1
ATOM 2861 C CA . GLN B 1 27 ? 72.764 60.189 87.175 1.00 37.84 15 GLN B CA 1
ATOM 2862 C C . GLN B 1 27 ? 71.743 61.200 87.710 1.00 39.37 15 GLN B C 1
ATOM 2863 O O . GLN B 1 27 ? 71.049 60.937 88.696 1.00 38.62 15 GLN B O 1
ATOM 2869 N N . GLY B 1 28 ? 71.647 62.358 87.058 1.00 40.30 16 GLY B N 1
ATOM 2870 C CA . GLY B 1 28 ? 70.706 63.367 87.510 1.00 41.19 16 GLY B CA 1
ATOM 2871 C C . GLY B 1 28 ? 69.383 63.329 86.780 1.00 41.42 16 GLY B C 1
ATOM 2872 O O . GLY B 1 28 ? 68.495 64.131 87.046 1.00 40.92 16 GLY B O 1
ATOM 2873 N N . GLU B 1 29 ? 69.252 62.389 85.856 1.00 43.24 17 GLU B N 1
ATOM 2874 C CA . GLU B 1 29 ? 68.032 62.251 85.070 1.00 45.66 17 GLU B CA 1
ATOM 2875 C C . GLU B 1 29 ? 66.751 62.214 85.899 1.00 44.49 17 GLU B C 1
ATOM 2876 O O . GLU B 1 29 ? 66.601 61.396 86.821 1.00 44.42 17 GLU B O 1
ATOM 2882 N N . GLY B 1 30 ? 65.825 63.106 85.553 1.00 44.52 18 GLY B N 1
ATOM 2883 C CA . GLY B 1 30 ? 64.546 63.166 86.242 1.00 44.04 18 GLY B CA 1
ATOM 2884 C C . GLY B 1 30 ? 64.550 63.855 87.594 1.00 44.40 18 GLY B C 1
ATOM 2885 O O . GLY B 1 30 ? 63.503 63.995 88.226 1.00 46.09 18 GLY B O 1
ATOM 2886 N N . GLN B 1 31 ? 65.712 64.318 88.032 1.00 44.58 19 GLN B N 1
ATOM 2887 C CA . GLN B 1 31 ? 65.815 64.960 89.336 1.00 45.29 19 GLN B CA 1
ATOM 2888 C C . GLN B 1 31 ? 66.060 66.458 89.252 1.00 46.38 19 GLN B C 1
ATOM 2889 O O . GLN B 1 31 ? 65.977 67.158 90.263 1.00 47.63 19 GLN B O 1
ATOM 2895 N N . THR B 1 32 ? 66.337 66.944 88.045 1.00 47.38 20 THR B N 1
ATOM 2896 C CA . THR B 1 32 ? 66.651 68.354 87.833 1.00 47.20 20 THR B CA 1
ATOM 2897 C C . THR B 1 32 ? 65.520 69.255 87.337 1.00 48.53 20 THR B C 1
ATOM 2898 O O . THR B 1 32 ? 65.745 70.436 87.064 1.00 47.80 20 THR B O 1
ATOM 2902 N N . GLU B 1 33 ? 64.308 68.717 87.241 1.00 50.46 21 GLU B N 1
ATOM 2903 C CA . GLU B 1 33 ? 63.176 69.498 86.755 1.00 50.70 21 GLU B CA 1
ATOM 2904 C C . GLU B 1 33 ? 63.510 70.067 85.384 1.00 50.50 21 GLU B C 1
ATOM 2905 O O . GLU B 1 33 ? 63.923 69.323 84.497 1.00 50.82 21 GLU B O 1
ATOM 2911 N N . SER B 1 34 ? 63.358 71.377 85.210 1.00 49.46 22 SER B N 1
ATOM 2912 C CA . SER B 1 34 ? 63.635 72.007 83.920 1.00 49.77 22 SER B CA 1
ATOM 2913 C C . SER B 1 34 ? 65.116 72.279 83.593 1.00 49.41 22 SER B C 1
ATOM 2914 O O . SER B 1 34 ? 65.458 72.583 82.457 1.00 48.27 22 SER B O 1
ATOM 2917 N N . ASN B 1 35 ? 65.998 72.161 84.578 1.00 48.29 23 ASN B N 1
ATOM 2918 C CA . ASN B 1 35 ? 67.416 72.381 84.342 1.00 45.39 23 ASN B CA 1
ATOM 2919 C C . ASN B 1 35 ? 68.023 71.227 83.545 1.00 43.06 23 ASN B C 1
ATOM 2920 O O . ASN B 1 35 ? 67.525 70.100 83.578 1.00 43.38 23 ASN B O 1
ATOM 2925 N N . PRO B 1 36 ? 69.122 71.495 82.830 1.00 39.78 24 PRO B N 1
ATOM 2926 C CA . PRO B 1 36 ? 69.819 70.487 82.024 1.00 39.06 24 PRO B CA 1
ATOM 2927 C C . PRO B 1 36 ? 70.769 69.595 82.855 1.00 38.46 24 PRO B C 1
ATOM 2928 O O . PRO B 1 36 ? 71.242 69.995 83.921 1.00 38.54 24 PRO B O 1
ATOM 2932 N N . LEU B 1 37 ? 71.035 68.391 82.363 1.00 35.89 25 LEU B N 1
ATOM 2933 C CA . LEU B 1 37 ? 71.939 67.472 83.028 1.00 34.56 25 LEU B CA 1
ATOM 2934 C C . LEU B 1 37 ? 73.353 67.874 82.638 1.00 35.35 25 LEU B C 1
ATOM 2935 O O . LEU B 1 37 ? 73.612 68.183 81.471 1.00 37.15 25 LEU B O 1
ATOM 2940 N N . VAL B 1 38 ? 74.272 67.869 83.600 1.00 33.27 26 VAL B N 1
ATOM 2941 C CA . VAL B 1 38 ? 75.638 68.252 83.307 1.00 31.86 26 VAL B CA 1
ATOM 2942 C C . VAL B 1 38 ? 76.635 67.433 84.113 1.00 33.39 26 VAL B C 1
ATOM 2943 O O . VAL B 1 38 ? 76.361 67.042 85.255 1.00 33.46 26 VAL B O 1
ATOM 2947 N N . GLY B 1 39 ? 77.797 67.184 83.515 1.00 33.33 27 GLY B N 1
ATOM 2948 C CA . GLY B 1 39 ? 78.827 66.413 84.184 1.00 32.68 27 GLY B CA 1
ATOM 2949 C C . GLY B 1 39 ? 80.132 67.170 84.157 1.00 34.16 27 GLY B C 1
ATOM 2950 O O . GLY B 1 39 ? 80.394 67.930 83.219 1.00 33.48 27 GLY B O 1
ATOM 2951 N N . ALA B 1 40 ? 80.951 66.985 85.184 1.00 33.60 28 ALA B N 1
ATOM 2952 C CA . ALA B 1 40 ? 82.229 67.668 85.240 1.00 34.63 28 ALA B CA 1
ATOM 2953 C C . ALA B 1 40 ? 83.271 66.756 85.863 1.00 36.74 28 ALA B C 1
ATOM 2954 O O . ALA B 1 40 ? 83.005 66.075 86.854 1.00 36.79 28 ALA B O 1
ATOM 2956 N N . VAL B 1 41 ? 84.459 66.748 85.272 1.00 37.31 29 VAL B N 1
ATOM 2957 C CA . VAL B 1 41 ? 85.537 65.917 85.762 1.00 37.10 29 VAL B CA 1
ATOM 2958 C C . VAL B 1 41 ? 86.845 66.700 85.838 1.00 38.26 29 VAL B C 1
ATOM 2959 O O . VAL B 1 41 ? 87.326 67.243 84.835 1.00 35.76 29 VAL B O 1
ATOM 2963 N N . VAL B 1 42 ? 87.418 66.767 87.036 1.00 38.09 30 VAL B N 1
ATOM 2964 C CA . VAL B 1 42 ? 88.681 67.449 87.195 1.00 38.57 30 VAL B CA 1
ATOM 2965 C C . VAL B 1 42 ? 89.777 66.393 87.137 1.00 38.47 30 VAL B C 1
ATOM 2966 O O . VAL B 1 42 ? 89.691 65.354 87.800 1.00 36.31 30 VAL B O 1
ATOM 2970 N N . VAL B 1 43 ? 90.788 66.666 86.315 1.00 38.58 31 VAL B N 1
ATOM 2971 C CA . VAL B 1 43 ? 91.918 65.771 86.131 1.00 41.37 31 VAL B CA 1
ATOM 2972 C C . VAL B 1 43 ? 93.208 66.542 86.408 1.00 44.13 31 VAL B C 1
ATOM 2973 O O . VAL B 1 43 ? 93.427 67.610 85.839 1.00 44.81 31 VAL B O 1
ATOM 2977 N N . LYS B 1 44 ? 94.056 66.002 87.279 1.00 46.07 32 LYS B N 1
ATOM 2978 C CA . LYS B 1 44 ? 95.318 66.651 87.650 1.00 47.75 32 LYS B CA 1
ATOM 2979 C C . LYS B 1 44 ? 96.491 65.685 87.518 1.00 48.75 32 LYS B C 1
ATOM 2980 O O . LYS B 1 44 ? 96.434 64.560 88.012 1.00 49.93 32 LYS B O 1
ATOM 2986 N N . ASP B 1 45 ? 97.561 66.126 86.870 1.00 49.44 33 ASP B N 1
ATOM 2987 C CA . ASP B 1 45 ? 98.732 65.277 86.673 1.00 50.16 33 ASP B CA 1
ATOM 2988 C C . ASP B 1 45 ? 98.266 63.872 86.239 1.00 50.45 33 ASP B C 1
ATOM 2989 O O . ASP B 1 45 ? 98.719 62.855 86.764 1.00 52.52 33 ASP B O 1
ATOM 2994 N N . GLY B 1 46 ? 97.341 63.815 85.295 1.00 49.78 34 GLY B N 1
ATOM 2995 C CA . GLY B 1 46 ? 96.865 62.526 84.831 1.00 49.25 34 GLY B CA 1
ATOM 2996 C C . GLY B 1 46 ? 95.980 61.693 85.748 1.00 48.74 34 GLY B C 1
ATOM 2997 O O . GLY B 1 46 ? 95.740 60.533 85.439 1.00 50.11 34 GLY B O 1
ATOM 2998 N N . GLN B 1 47 ? 95.485 62.257 86.852 1.00 48.42 35 GLN B N 1
ATOM 2999 C CA . GLN B 1 47 ? 94.617 61.513 87.789 1.00 46.32 35 GLN B CA 1
ATOM 3000 C C . GLN B 1 47 ? 93.278 62.207 88.076 1.00 44.87 35 GLN B C 1
ATOM 3001 O O . GLN B 1 47 ? 93.220 63.419 88.343 1.00 44.33 35 GLN B O 1
ATOM 3007 N N . ILE B 1 48 ? 92.201 61.430 88.024 1.00 42.97 36 ILE B N 1
ATOM 3008 C CA . ILE B 1 48 ? 90.867 61.958 88.300 1.00 39.84 36 ILE B CA 1
ATOM 3009 C C . ILE B 1 48 ? 90.857 62.394 89.764 1.00 40.29 36 ILE B C 1
ATOM 3010 O O . ILE B 1 48 ? 91.108 61.585 90.664 1.00 41.63 36 ILE B O 1
ATOM 3015 N N . VAL B 1 49 ? 90.594 63.678 89.998 1.00 38.44 37 VAL B N 1
ATOM 3016 C CA . VAL B 1 49 ? 90.614 64.218 91.348 1.00 35.93 37 VAL B CA 1
ATOM 3017 C C . VAL B 1 49 ? 89.275 64.780 91.780 1.00 34.66 37 VAL B C 1
ATOM 3018 O O . VAL B 1 49 ? 89.033 64.994 92.962 1.00 35.11 37 VAL B O 1
ATOM 3022 N N . GLY B 1 50 ? 88.403 65.021 90.812 1.00 34.31 38 GLY B N 1
ATOM 3023 C CA . GLY B 1 50 ? 87.087 65.547 91.103 1.00 32.65 38 GLY B CA 1
ATOM 3024 C C . GLY B 1 50 ? 86.070 65.096 90.076 1.00 32.75 38 GLY B C 1
ATOM 3025 O O . GLY B 1 50 ? 86.380 64.906 88.905 1.00 33.94 38 GLY B O 1
ATOM 3026 N N . MET B 1 51 ? 84.835 64.921 90.514 1.00 32.99 39 MET B N 1
ATOM 3027 C CA . MET B 1 51 ? 83.779 64.496 89.621 1.00 32.47 39 MET B CA 1
ATOM 3028 C C . MET B 1 51 ? 82.547 65.158 90.189 1.00 33.00 39 MET B C 1
ATOM 3029 O O . MET B 1 51 ? 82.472 65.369 91.395 1.00 31.18 39 MET B O 1
ATOM 3034 N N . GLY B 1 52 ? 81.592 65.487 89.321 1.00 33.77 40 GLY B N 1
ATOM 3035 C CA . GLY B 1 52 ? 80.376 66.128 89.776 1.00 33.09 40 GLY B CA 1
ATOM 3036 C C . GLY B 1 52 ? 79.278 66.068 88.741 1.00 33.49 40 GLY B C 1
ATOM 3037 O O . GLY B 1 52 ? 79.522 65.779 87.578 1.00 35.07 40 GLY B O 1
ATOM 3038 N N . ALA B 1 53 ? 78.061 66.353 89.175 1.00 33.56 41 ALA B N 1
ATOM 3039 C CA . ALA B 1 53 ? 76.902 66.347 88.304 1.00 34.11 41 ALA B CA 1
ATOM 3040 C C . ALA B 1 53 ? 75.817 67.207 88.938 1.00 35.40 41 ALA B C 1
ATOM 3041 O O . ALA B 1 53 ? 75.843 67.456 90.148 1.00 35.10 41 ALA B O 1
ATOM 3043 N N . HIS B 1 54 ? 74.872 67.670 88.126 1.00 35.24 42 HIS B N 1
ATOM 3044 C CA . HIS B 1 54 ? 73.781 68.464 88.659 1.00 35.73 42 HIS B CA 1
ATOM 3045 C C . HIS B 1 54 ? 72.752 67.446 89.099 1.00 36.55 42 HIS B C 1
ATOM 3046 O O . HIS B 1 54 ? 72.114 66.803 88.256 1.00 36.90 42 HIS B O 1
ATOM 3053 N N . LEU B 1 55 ? 72.584 67.274 90.405 1.00 37.39 43 LEU B N 1
ATOM 3054 C CA . LEU B 1 55 ? 71.632 66.274 90.879 1.00 37.63 43 LEU B CA 1
ATOM 3055 C C . LEU B 1 55 ? 70.252 66.771 91.243 1.00 38.02 43 LEU B C 1
ATOM 3056 O O . LEU B 1 55 ? 69.294 66.011 91.195 1.00 38.10 43 LEU B O 1
ATOM 3061 N N . LYS B 1 56 ? 70.132 68.036 91.616 1.00 38.88 44 LYS B N 1
ATOM 3062 C CA . LYS B 1 56 ? 68.822 68.531 91.995 1.00 41.32 44 LYS B CA 1
ATOM 3063 C C . LYS B 1 56 ? 68.519 69.934 91.540 1.00 42.28 44 LYS B C 1
ATOM 3064 O O . LYS B 1 56 ? 69.397 70.801 91.476 1.00 42.68 44 LYS B O 1
ATOM 3070 N N . TYR B 1 57 ? 67.252 70.136 91.211 1.00 42.27 45 TYR B N 1
ATOM 3071 C CA . TYR B 1 57 ? 66.775 71.422 90.765 1.00 44.60 45 TYR B CA 1
ATOM 3072 C C . TYR B 1 57 ? 67.128 72.526 91.751 1.00 44.93 45 TYR B C 1
ATOM 3073 O O . TYR B 1 57 ? 66.904 72.404 92.958 1.00 45.44 45 TYR B O 1
ATOM 3082 N N . GLY B 1 58 ? 67.688 73.605 91.224 1.00 45.04 46 GLY B N 1
ATOM 3083 C CA . GLY B 1 58 ? 68.046 74.729 92.060 1.00 43.89 46 GLY B CA 1
ATOM 3084 C C . GLY B 1 58 ? 69.260 74.540 92.935 1.00 43.41 46 GLY B C 1
ATOM 3085 O O . GLY B 1 58 ? 69.648 75.477 93.629 1.00 44.32 46 GLY B O 1
ATOM 3086 N N . GLU B 1 59 ? 69.872 73.359 92.921 1.00 41.26 47 GLU B N 1
ATOM 3087 C CA . GLU B 1 59 ? 71.051 73.148 93.760 1.00 38.70 47 GLU B CA 1
ATOM 3088 C C . GLU B 1 59 ? 72.393 73.281 93.033 1.00 37.86 47 GLU B C 1
ATOM 3089 O O . GLU B 1 59 ? 72.452 73.763 91.907 1.00 38.42 47 GLU B O 1
ATOM 3095 N N . ALA B 1 60 ? 73.475 72.864 93.670 1.00 36.82 48 ALA B N 1
ATOM 3096 C CA . ALA B 1 60 ? 74.790 73.010 93.062 1.00 35.20 48 ALA B CA 1
ATOM 3097 C C . ALA B 1 60 ? 74.966 72.463 91.656 1.00 35.76 48 ALA B C 1
ATOM 3098 O O . ALA B 1 60 ? 74.367 71.465 91.276 1.00 35.46 48 ALA B O 1
ATOM 3100 N N . HIS B 1 61 ? 75.824 73.140 90.899 1.00 35.25 49 HIS B N 1
ATOM 3101 C CA . HIS B 1 61 ? 76.135 72.766 89.541 1.00 36.38 49 HIS B CA 1
ATOM 3102 C C . HIS B 1 61 ? 77.262 71.748 89.545 1.00 37.29 49 HIS B C 1
ATOM 3103 O O . HIS B 1 61 ? 78.041 71.693 90.496 1.00 38.06 49 HIS B O 1
ATOM 3110 N N . ALA B 1 62 ? 77.325 70.948 88.480 1.00 36.33 50 ALA B N 1
ATOM 3111 C CA . ALA B 1 62 ? 78.328 69.899 88.325 1.00 36.08 50 ALA B CA 1
ATOM 3112 C C . ALA B 1 62 ? 79.743 70.371 88.602 1.00 36.77 50 ALA B C 1
ATOM 3113 O O . ALA B 1 62 ? 80.533 69.665 89.238 1.00 36.35 50 ALA B O 1
ATOM 3115 N N . GLU B 1 63 ? 80.060 71.561 88.109 1.00 36.58 51 GLU B N 1
ATOM 3116 C CA . GLU B 1 63 ? 81.392 72.125 88.260 1.00 35.69 51 GLU B CA 1
ATOM 3117 C C . GLU B 1 63 ? 81.643 72.449 89.728 1.00 34.58 51 GLU B C 1
ATOM 3118 O O . GLU B 1 63 ? 82.747 72.300 90.232 1.00 33.40 51 GLU B O 1
ATOM 3124 N N . VAL B 1 64 ? 80.596 72.898 90.408 1.00 35.15 52 VAL B N 1
ATOM 3125 C CA . VAL B 1 64 ? 80.693 73.248 91.817 1.00 34.42 52 VAL B CA 1
ATOM 3126 C C . VAL B 1 64 ? 81.018 71.994 92.631 1.00 34.83 52 VAL B C 1
ATOM 3127 O O . VAL B 1 64 ? 81.795 72.039 93.568 1.00 35.99 52 VAL B O 1
ATOM 3131 N N . HIS B 1 65 ? 80.437 70.860 92.268 1.00 34.78 53 HIS B N 1
ATOM 3132 C CA . HIS B 1 65 ? 80.721 69.648 93.017 1.00 33.81 53 HIS B CA 1
ATOM 3133 C C . HIS B 1 65 ? 82.124 69.141 92.754 1.00 32.53 53 HIS B C 1
ATOM 3134 O O . HIS B 1 65 ? 82.845 68.770 93.675 1.00 33.19 53 HIS B O 1
ATOM 3141 N N . ALA B 1 66 ? 82.509 69.151 91.489 1.00 32.01 54 ALA B N 1
ATOM 3142 C CA . ALA B 1 66 ? 83.811 68.659 91.067 1.00 34.06 54 ALA B CA 1
ATOM 3143 C C . ALA B 1 66 ? 84.994 69.457 91.607 1.00 35.77 54 ALA B C 1
ATOM 3144 O O . ALA B 1 66 ? 86.016 68.882 92.007 1.00 35.80 54 ALA B O 1
ATOM 3146 N N . ILE B 1 67 ? 84.849 70.777 91.595 1.00 36.95 55 ILE B N 1
ATOM 3147 C CA . ILE B 1 67 ? 85.877 71.683 92.073 1.00 38.62 55 ILE B CA 1
ATOM 3148 C C . ILE B 1 67 ? 86.084 71.499 93.561 1.00 38.70 55 ILE B C 1
ATOM 3149 O O . ILE B 1 67 ? 87.209 71.467 94.033 1.00 38.92 55 ILE B O 1
ATOM 3154 N N . HIS B 1 68 ? 84.987 71.397 94.298 1.00 39.14 56 HIS B N 1
ATOM 3155 C CA . HIS B 1 68 ? 85.069 71.191 95.734 1.00 40.71 56 HIS B CA 1
ATOM 3156 C C . HIS B 1 68 ? 85.850 69.897 95.988 1.00 40.18 56 HIS B C 1
ATOM 3157 O O . HIS B 1 68 ? 86.883 69.911 96.643 1.00 40.41 56 HIS B O 1
ATOM 3164 N N . MET B 1 69 ? 85.366 68.791 95.432 1.00 38.85 57 MET B N 1
ATOM 3165 C CA . MET B 1 69 ? 86.008 67.491 95.596 1.00 39.84 57 MET B CA 1
ATOM 3166 C C . MET B 1 69 ? 87.510 67.514 95.331 1.00 41.37 57 MET B C 1
ATOM 3167 O O . MET B 1 69 ? 88.305 66.977 96.111 1.00 42.08 57 MET B O 1
ATOM 3172 N N . ALA B 1 70 ? 87.887 68.145 94.224 1.00 41.43 58 ALA B N 1
ATOM 3173 C CA . ALA B 1 70 ? 89.274 68.231 93.807 1.00 40.35 58 ALA B CA 1
ATOM 3174 C C . ALA B 1 70 ? 90.105 69.156 94.689 1.00 41.56 58 ALA B C 1
ATOM 3175 O O . ALA B 1 70 ? 91.332 69.064 94.699 1.00 42.88 58 ALA B O 1
ATOM 3177 N N . GLY B 1 71 ? 89.439 70.043 95.423 1.00 41.68 59 GLY B N 1
ATOM 3178 C CA . GLY B 1 71 ? 90.145 70.981 96.285 1.00 43.78 59 GLY B CA 1
ATOM 3179 C C . GLY B 1 71 ? 91.481 71.509 95.756 1.00 45.54 59 GLY B C 1
ATOM 3180 O O . GLY B 1 71 ? 91.582 72.020 94.635 1.00 45.85 59 GLY B O 1
ATOM 3181 N N . ALA B 1 72 ? 92.519 71.366 96.573 1.00 46.17 60 ALA B N 1
ATOM 3182 C CA . ALA B 1 72 ? 93.862 71.829 96.236 1.00 47.73 60 ALA B CA 1
ATOM 3183 C C . ALA B 1 72 ? 94.385 71.330 94.881 1.00 48.23 60 ALA B C 1
ATOM 3184 O O . ALA B 1 72 ? 95.184 72.011 94.228 1.00 48.12 60 ALA B O 1
ATOM 3186 N N . HIS B 1 73 ? 93.956 70.143 94.465 1.00 47.57 61 HIS B N 1
ATOM 3187 C CA . HIS B 1 73 ? 94.407 69.593 93.194 1.00 47.67 61 HIS B CA 1
ATOM 3188 C C . HIS B 1 73 ? 93.869 70.397 92.015 1.00 48.04 61 HIS B C 1
ATOM 3189 O O . HIS B 1 73 ? 94.394 70.322 90.907 1.00 46.44 61 HIS B O 1
ATOM 3196 N N . ALA B 1 74 ? 92.826 71.174 92.273 1.00 48.68 62 ALA B N 1
ATOM 3197 C CA . ALA B 1 74 ? 92.195 71.993 91.243 1.00 51.24 62 ALA B CA 1
ATOM 3198 C C . ALA B 1 74 ? 93.145 72.963 90.552 1.00 52.68 62 ALA B C 1
ATOM 3199 O O . ALA B 1 74 ? 92.939 73.313 89.388 1.00 52.95 62 ALA B O 1
ATOM 3201 N N . GLU B 1 75 ? 94.184 73.391 91.263 1.00 53.72 63 GLU B N 1
ATOM 3202 C CA . GLU B 1 75 ? 95.130 74.339 90.702 1.00 55.14 63 GLU B CA 1
ATOM 3203 C C . GLU B 1 75 ? 96.080 73.746 89.667 1.00 54.16 63 GLU B C 1
ATOM 3204 O O . GLU B 1 75 ? 96.867 72.845 89.961 1.00 53.80 63 GLU B O 1
ATOM 3210 N N . GLY B 1 76 ? 95.991 74.276 88.452 1.00 52.31 64 GLY B N 1
ATOM 3211 C CA . GLY B 1 76 ? 96.822 73.810 87.364 1.00 50.38 64 GLY B CA 1
ATOM 3212 C C . GLY B 1 76 ? 96.290 72.557 86.692 1.00 48.83 64 GLY B C 1
ATOM 3213 O O . GLY B 1 76 ? 97.014 71.890 85.954 1.00 47.78 64 GLY B O 1
ATOM 3214 N N . ALA B 1 77 ? 95.027 72.231 86.938 1.00 47.56 65 ALA B N 1
ATOM 3215 C CA . ALA B 1 77 ? 94.442 71.028 86.347 1.00 46.56 65 ALA B CA 1
ATOM 3216 C C . ALA B 1 77 ? 93.498 71.329 85.193 1.00 45.48 65 ALA B C 1
ATOM 3217 O O . ALA B 1 77 ? 93.178 72.487 84.908 1.00 44.50 65 ALA B O 1
ATOM 3219 N N . ASP B 1 78 ? 93.073 70.267 84.521 1.00 44.40 66 ASP B N 1
ATOM 3220 C CA . ASP B 1 78 ? 92.135 70.390 83.416 1.00 45.13 66 ASP B CA 1
ATOM 3221 C C . ASP B 1 78 ? 90.754 70.117 83.997 1.00 44.18 66 ASP B C 1
ATOM 3222 O O . ASP B 1 78 ? 90.630 69.566 85.096 1.00 45.30 66 ASP B O 1
ATOM 3227 N N . ILE B 1 79 ? 89.721 70.509 83.267 1.00 41.49 67 ILE B N 1
ATOM 3228 C CA . ILE B 1 79 ? 88.364 70.218 83.684 1.00 40.08 67 ILE B CA 1
ATOM 3229 C C . ILE B 1 79 ? 87.540 69.927 82.437 1.00 40.97 67 ILE B C 1
ATOM 3230 O O . ILE B 1 79 ? 87.608 70.662 81.460 1.00 41.51 67 ILE B O 1
ATOM 3235 N N . TYR B 1 80 ? 86.789 68.835 82.466 1.00 41.39 68 TYR B N 1
ATOM 3236 C CA . TYR B 1 80 ? 85.940 68.461 81.351 1.00 41.79 68 TYR B CA 1
ATOM 3237 C C . TYR B 1 80 ? 84.476 68.721 81.733 1.00 43.01 68 TYR B C 1
ATOM 3238 O O . TYR B 1 80 ? 83.989 68.190 82.736 1.00 44.28 68 TYR B O 1
ATOM 3247 N N . VAL B 1 81 ? 83.777 69.543 80.952 1.00 42.47 69 VAL B N 1
ATOM 3248 C CA . VAL B 1 81 ? 82.372 69.823 81.238 1.00 41.96 69 VAL B CA 1
ATOM 3249 C C . VAL B 1 81 ? 81.548 69.535 79.992 1.00 42.00 69 VAL B C 1
ATOM 3250 O O . VAL B 1 81 ? 81.918 69.934 78.893 1.00 40.77 69 VAL B O 1
ATOM 3254 N N . THR B 1 82 ? 80.434 68.830 80.179 1.00 42.22 70 THR B N 1
ATOM 3255 C CA . THR B 1 82 ? 79.549 68.455 79.085 1.00 42.03 70 THR B CA 1
ATOM 3256 C C . THR B 1 82 ? 78.822 69.654 78.483 1.00 42.56 70 THR B C 1
ATOM 3257 O O . THR B 1 82 ? 78.413 69.611 77.327 1.00 41.39 70 THR B O 1
ATOM 3261 N N . LEU B 1 83 ? 78.669 70.719 79.261 1.00 42.71 71 LEU B N 1
ATOM 3262 C CA . LEU B 1 83 ? 77.977 71.910 78.790 1.00 42.89 71 LEU B CA 1
ATOM 3263 C C . LEU B 1 83 ? 78.714 73.182 79.212 1.00 43.52 71 LEU B C 1
ATOM 3264 O O . LEU B 1 83 ? 79.264 73.267 80.306 1.00 44.77 71 LEU B O 1
ATOM 3269 N N . GLU B 1 84 ? 78.743 74.177 78.337 1.00 44.39 72 GLU B N 1
ATOM 3270 C CA . GLU B 1 84 ? 79.436 75.429 78.652 1.00 44.48 72 GLU B CA 1
ATOM 3271 C C . GLU B 1 84 ? 79.076 76.004 80.026 1.00 43.26 72 GLU B C 1
ATOM 3272 O O . GLU B 1 84 ? 77.912 76.302 80.302 1.00 42.52 72 GLU B O 1
ATOM 3278 N N . PRO B 1 85 ? 80.077 76.162 80.903 1.00 43.58 73 PRO B N 1
ATOM 3279 C CA . PRO B 1 85 ? 79.900 76.701 82.253 1.00 45.57 73 PRO B CA 1
ATOM 3280 C C . PRO B 1 85 ? 79.066 77.978 82.226 1.00 48.12 73 PRO B C 1
ATOM 3281 O O . PRO B 1 85 ? 79.152 78.738 81.262 1.00 49.08 73 PRO B O 1
ATOM 3285 N N . CYS B 1 86 ? 78.276 78.227 83.274 1.00 49.98 74 CYS B N 1
ATOM 3286 C CA . CYS B 1 86 ? 77.436 79.433 83.318 1.00 52.43 74 CYS B CA 1
ATOM 3287 C C . CYS B 1 86 ? 78.251 80.731 83.398 1.00 54.27 74 CYS B C 1
ATOM 3288 O O . CYS B 1 86 ? 79.347 80.760 83.961 1.00 53.39 74 CYS B O 1
ATOM 3291 N N . SER B 1 87 ? 77.695 81.805 82.835 1.00 57.83 75 SER B N 1
ATOM 3292 C CA . SER B 1 87 ? 78.380 83.098 82.770 1.00 60.38 75 SER B CA 1
ATOM 3293 C C . SER B 1 87 ? 77.802 84.259 83.581 1.00 63.35 75 SER B C 1
ATOM 3294 O O . SER B 1 87 ? 78.553 85.110 84.049 1.00 63.80 75 SER B O 1
ATOM 3297 N N . HIS B 1 88 ? 76.480 84.306 83.731 1.00 67.53 76 HIS B N 1
ATOM 3298 C CA . HIS B 1 88 ? 75.818 85.388 84.468 1.00 71.52 76 HIS B CA 1
ATOM 3299 C C . HIS B 1 88 ? 76.449 85.639 85.837 1.00 73.90 76 HIS B C 1
ATOM 3300 O O . HIS B 1 88 ? 76.739 84.697 86.573 1.00 74.93 76 HIS B O 1
ATOM 3307 N N . TYR B 1 89 ? 76.660 86.908 86.179 1.00 77.42 77 TYR B N 1
ATOM 3308 C CA . TYR B 1 89 ? 77.257 87.261 87.473 1.00 81.22 77 TYR B CA 1
ATOM 3309 C C . TYR B 1 89 ? 76.206 87.413 88.569 1.00 82.19 77 TYR B C 1
ATOM 3310 O O . TYR B 1 89 ? 76.317 88.299 89.420 1.00 82.29 77 TYR B O 1
ATOM 3319 N N . GLY B 1 90 ? 75.199 86.540 88.541 1.00 83.01 78 GLY B N 1
ATOM 3320 C CA . GLY B 1 90 ? 74.127 86.569 89.522 1.00 84.02 78 GLY B CA 1
ATOM 3321 C C . GLY B 1 90 ? 74.543 86.656 90.985 1.00 84.84 78 GLY B C 1
ATOM 3322 O O . GLY B 1 90 ? 75.606 87.190 91.319 1.00 85.18 78 GLY B O 1
ATOM 3323 N N . LYS B 1 91 ? 73.706 86.104 91.862 1.00 84.39 79 LYS B N 1
ATOM 3324 C CA . LYS B 1 91 ? 73.952 86.149 93.304 1.00 83.63 79 LYS B CA 1
ATOM 3325 C C . LYS B 1 91 ? 74.997 85.148 93.824 1.00 82.28 79 LYS B C 1
ATOM 3326 O O . LYS B 1 91 ? 74.874 84.622 94.935 1.00 82.26 79 LYS B O 1
ATOM 3332 N N . THR B 1 92 ? 76.024 84.910 93.010 1.00 79.93 80 THR B N 1
ATOM 3333 C CA . THR B 1 92 ? 77.135 84.003 93.323 1.00 76.73 80 THR B CA 1
ATOM 3334 C C . THR B 1 92 ? 77.992 83.905 92.075 1.00 73.65 80 THR B C 1
ATOM 3335 O O . THR B 1 92 ? 77.474 83.746 90.974 1.00 73.30 80 THR B O 1
ATOM 3339 N N . PRO B 1 93 ? 79.322 83.979 92.230 1.00 70.99 81 PRO B N 1
ATOM 3340 C CA . PRO B 1 93 ? 80.209 83.898 91.067 1.00 68.43 81 PRO B CA 1
ATOM 3341 C C . PRO B 1 93 ? 79.871 82.683 90.213 1.00 65.19 81 PRO B C 1
ATOM 3342 O O . PRO B 1 93 ? 79.840 81.561 90.708 1.00 65.77 81 PRO B O 1
ATOM 3346 N N . PRO B 1 94 ? 79.600 82.895 88.919 1.00 61.55 82 PRO B N 1
ATOM 3347 C CA . PRO B 1 94 ? 79.266 81.774 88.038 1.00 58.72 82 PRO B CA 1
ATOM 3348 C C . PRO B 1 94 ? 80.398 80.752 87.917 1.00 55.03 82 PRO B C 1
ATOM 3349 O O . PRO B 1 94 ? 81.542 81.029 88.264 1.00 53.59 82 PRO B O 1
ATOM 3353 N N . CYS B 1 95 ? 80.054 79.568 87.427 1.00 52.37 83 CYS B N 1
ATOM 3354 C CA . CYS B 1 95 ? 81.011 78.482 87.270 1.00 51.38 83 CYS B CA 1
ATOM 3355 C C . CYS B 1 95 ? 82.178 78.839 86.381 1.00 51.81 83 CYS B C 1
ATOM 3356 O O . CYS B 1 95 ? 83.292 78.374 86.616 1.00 51.89 83 CYS B O 1
ATOM 3359 N N . ALA B 1 96 ? 81.921 79.634 85.345 1.00 53.20 84 ALA B N 1
ATOM 3360 C CA . ALA B 1 96 ? 82.987 80.037 84.429 1.00 54.65 84 ALA B CA 1
ATOM 3361 C C . ALA B 1 96 ? 84.027 80.763 85.262 1.00 55.12 84 ALA B C 1
ATOM 3362 O O . ALA B 1 96 ? 85.230 80.580 85.083 1.00 55.22 84 ALA B O 1
ATOM 3364 N N . GLU B 1 97 ? 83.537 81.574 86.192 1.00 55.75 85 GLU B N 1
ATOM 3365 C CA . GLU B 1 97 ? 84.390 82.335 87.090 1.00 56.95 85 GLU B CA 1
ATOM 3366 C C . GLU B 1 97 ? 85.000 81.403 88.138 1.00 56.23 85 GLU B C 1
ATOM 3367 O O . GLU B 1 97 ? 86.190 81.498 88.454 1.00 55.84 85 GLU B O 1
ATOM 3373 N N . LEU B 1 98 ? 84.177 80.504 88.677 1.00 55.44 86 LEU B N 1
ATOM 3374 C CA . LEU B 1 98 ? 84.641 79.550 89.682 1.00 54.19 86 LEU B CA 1
ATOM 3375 C C . LEU B 1 98 ? 85.771 78.703 89.097 1.00 53.49 86 LEU B C 1
ATOM 3376 O O . LEU B 1 98 ? 86.747 78.399 89.787 1.00 53.91 86 LEU B O 1
ATOM 3381 N N . ILE B 1 99 ? 85.647 78.328 87.827 1.00 52.02 87 ILE B N 1
ATOM 3382 C CA . ILE B 1 99 ? 86.698 77.559 87.174 1.00 52.20 87 ILE B CA 1
ATOM 3383 C C . ILE B 1 99 ? 87.968 78.412 87.206 1.00 53.31 87 ILE B C 1
ATOM 3384 O O . ILE B 1 99 ? 89.069 77.927 87.475 1.00 53.17 87 ILE B O 1
ATOM 3389 N N . ILE B 1 100 ? 87.788 79.695 86.914 1.00 54.08 88 ILE B N 1
ATOM 3390 C CA . ILE B 1 100 ? 88.882 80.651 86.867 1.00 54.97 88 ILE B CA 1
ATOM 3391 C C . ILE B 1 100 ? 89.640 80.851 88.191 1.00 54.88 88 ILE B C 1
ATOM 3392 O O . ILE B 1 100 ? 90.849 80.600 88.262 1.00 54.96 88 ILE B O 1
ATOM 3397 N N . ASN B 1 101 ? 88.950 81.288 89.241 1.00 55.06 89 ASN B N 1
ATOM 3398 C CA . ASN B 1 101 ? 89.620 81.510 90.527 1.00 55.73 89 ASN B CA 1
ATOM 3399 C C . ASN B 1 101 ? 90.216 80.237 91.146 1.00 55.27 89 ASN B C 1
ATOM 3400 O O . ASN B 1 101 ? 90.783 80.286 92.238 1.00 56.46 89 ASN B O 1
ATOM 3405 N N . SER B 1 102 ? 90.103 79.109 90.451 1.00 55.79 90 SER B N 1
ATOM 3406 C CA . SER B 1 102 ? 90.616 77.842 90.965 1.00 55.21 90 SER B CA 1
ATOM 3407 C C . SER B 1 102 ? 91.966 77.375 90.429 1.00 54.71 90 SER B C 1
ATOM 3408 O O . SER B 1 102 ? 92.506 76.368 90.896 1.00 54.39 90 SER B O 1
ATOM 3411 N N . GLY B 1 103 ? 92.509 78.079 89.444 1.00 53.33 91 GLY B N 1
ATOM 3412 C CA . GLY B 1 103 ? 93.805 77.684 88.916 1.00 53.48 91 GLY B CA 1
ATOM 3413 C C . GLY B 1 103 ? 93.776 76.652 87.803 1.00 54.11 91 GLY B C 1
ATOM 3414 O O . GLY B 1 103 ? 94.817 76.147 87.373 1.00 54.70 91 GLY B O 1
ATOM 3415 N N . ILE B 1 104 ? 92.579 76.335 87.327 1.00 54.12 92 ILE B N 1
ATOM 3416 C CA . ILE B 1 104 ? 92.440 75.370 86.255 1.00 53.89 92 ILE B CA 1
ATOM 3417 C C . ILE B 1 104 ? 92.999 75.983 84.983 1.00 54.65 92 ILE B C 1
ATOM 3418 O O . ILE B 1 104 ? 92.537 77.025 84.535 1.00 54.89 92 ILE B O 1
ATOM 3423 N N . LYS B 1 105 ? 94.013 75.337 84.416 1.00 55.52 93 LYS B N 1
ATOM 3424 C CA . LYS B 1 105 ? 94.659 75.817 83.204 1.00 55.49 93 LYS B CA 1
ATOM 3425 C C . LYS B 1 105 ? 93.868 75.548 81.924 1.00 55.46 93 LYS B C 1
ATOM 3426 O O . LYS B 1 105 ? 93.820 76.400 81.041 1.00 56.54 93 LYS B O 1
ATOM 3432 N N . ARG B 1 106 ? 93.258 74.369 81.816 1.00 55.01 94 ARG B N 1
ATOM 3433 C CA . ARG B 1 106 ? 92.513 74.006 80.609 1.00 53.74 94 ARG B CA 1
ATOM 3434 C C . ARG B 1 106 ? 91.097 73.483 80.838 1.00 53.56 94 ARG B C 1
ATOM 3435 O O . ARG B 1 106 ? 90.848 72.676 81.732 1.00 54.26 94 ARG B O 1
ATOM 3443 N N . VAL B 1 107 ? 90.173 73.948 80.009 1.00 52.66 95 VAL B N 1
ATOM 3444 C CA . VAL B 1 107 ? 88.784 73.532 80.091 1.00 50.42 95 VAL B CA 1
ATOM 3445 C C . VAL B 1 107 ? 88.423 72.865 78.778 1.00 49.73 95 VAL B C 1
ATOM 3446 O O . VAL B 1 107 ? 88.816 73.327 77.714 1.00 49.53 95 VAL B O 1
ATOM 3450 N N . PHE B 1 108 ? 87.687 71.768 78.865 1.00 48.93 96 PHE B N 1
ATOM 3451 C CA . PHE B 1 108 ? 87.242 71.036 77.696 1.00 47.98 96 PHE B CA 1
ATOM 3452 C C . PHE B 1 108 ? 85.722 71.067 77.721 1.00 48.35 96 PHE B C 1
ATOM 3453 O O . PHE B 1 108 ? 85.109 70.356 78.510 1.00 50.30 96 PHE B O 1
ATOM 3461 N N . VAL B 1 109 ? 85.113 71.894 76.878 1.00 47.53 97 VAL B N 1
ATOM 3462 C CA . VAL B 1 109 ? 83.660 71.979 76.834 1.00 46.80 97 VAL B CA 1
ATOM 3463 C C . VAL B 1 109 ? 83.145 71.109 75.696 1.00 47.42 97 VAL B C 1
ATOM 3464 O O . VAL B 1 109 ? 83.678 71.158 74.589 1.00 47.73 97 VAL B O 1
ATOM 3468 N N . ALA B 1 110 ? 82.113 70.313 75.960 1.00 47.61 98 ALA B N 1
ATOM 3469 C CA . ALA B 1 110 ? 81.565 69.429 74.931 1.00 47.80 98 ALA B CA 1
ATOM 3470 C C . ALA B 1 110 ? 80.666 70.165 73.944 1.00 49.74 98 ALA B C 1
ATOM 3471 O O . ALA B 1 110 ? 80.578 69.788 72.778 1.00 50.43 98 ALA B O 1
ATOM 3473 N N . MET B 1 111 ? 80.001 71.212 74.416 1.00 50.55 99 MET B N 1
ATOM 3474 C CA . MET B 1 111 ? 79.127 71.995 73.568 1.00 51.62 99 MET B CA 1
ATOM 3475 C C . MET B 1 111 ? 78.843 73.340 74.213 1.00 53.68 99 MET B C 1
ATOM 3476 O O . MET B 1 111 ? 78.999 73.511 75.421 1.00 54.29 99 MET B O 1
ATOM 3481 N N . ARG B 1 112 ? 78.412 74.292 73.400 1.00 55.56 100 ARG B N 1
ATOM 3482 C CA . ARG B 1 112 ? 78.138 75.630 73.879 1.00 57.17 100 ARG B CA 1
ATOM 3483 C C . ARG B 1 112 ? 76.705 75.749 74.347 1.00 58.16 100 ARG B C 1
ATOM 3484 O O . ARG B 1 112 ? 75.832 75.000 73.914 1.00 58.39 100 ARG B O 1
ATOM 3492 N N . ASP B 1 113 ? 76.484 76.700 75.244 1.00 59.87 101 ASP B N 1
ATOM 3493 C CA . ASP B 1 113 ? 75.174 76.970 75.813 1.00 61.69 101 ASP B CA 1
ATOM 3494 C C . ASP B 1 113 ? 74.169 77.190 74.688 1.00 62.36 101 ASP B C 1
ATOM 3495 O O . ASP B 1 113 ? 74.398 78.004 73.800 1.00 62.48 101 ASP B O 1
ATOM 3500 N N . PRO B 1 114 ? 73.033 76.473 74.723 1.00 63.54 102 PRO B N 1
ATOM 3501 C CA . PRO B 1 114 ? 71.972 76.562 73.713 1.00 64.97 102 PRO B CA 1
ATOM 3502 C C . PRO B 1 114 ? 71.377 77.944 73.482 1.00 66.28 102 PRO B C 1
ATOM 3503 O O . PRO B 1 114 ? 70.920 78.235 72.376 1.00 66.62 102 PRO B O 1
ATOM 3507 N N . ASN B 1 115 ? 71.366 78.773 74.527 1.00 67.50 103 ASN B N 1
ATOM 3508 C CA . ASN B 1 115 ? 70.823 80.132 74.458 1.00 68.69 103 ASN B CA 1
ATOM 3509 C C . ASN B 1 115 ? 71.714 81.015 73.589 1.00 69.93 103 ASN B C 1
ATOM 3510 O O . ASN B 1 115 ? 72.725 81.551 74.063 1.00 69.23 103 ASN B O 1
ATOM 3515 N N . PRO B 1 116 ? 71.321 81.209 72.313 1.00 71.17 104 PRO B N 1
ATOM 3516 C CA . PRO B 1 116 ? 72.030 82.009 71.303 1.00 71.48 104 PRO B CA 1
ATOM 3517 C C . PRO B 1 116 ? 72.472 83.352 71.836 1.00 72.13 104 PRO B C 1
ATOM 3518 O O . PRO B 1 116 ? 73.283 84.042 71.216 1.00 73.22 104 PRO B O 1
ATOM 3522 N N . LEU B 1 117 ? 71.931 83.705 72.996 1.00 71.98 105 LEU B N 1
ATOM 3523 C CA . LEU B 1 117 ? 72.225 84.966 73.648 1.00 71.66 105 LEU B CA 1
ATOM 3524 C C . LEU B 1 117 ? 73.474 84.868 74.517 1.00 71.63 105 LEU B C 1
ATOM 3525 O O . LEU B 1 117 ? 74.283 85.803 74.557 1.00 71.69 105 LEU B O 1
ATOM 3530 N N . VAL B 1 118 ? 73.634 83.732 75.198 1.00 70.85 106 VAL B N 1
ATOM 3531 C CA . VAL B 1 118 ? 74.789 83.511 76.071 1.00 68.87 106 VAL B CA 1
ATOM 3532 C C . VAL B 1 118 ? 75.825 82.620 75.411 1.00 67.46 106 VAL B C 1
ATOM 3533 O O . VAL B 1 118 ? 76.998 82.660 75.769 1.00 67.40 106 VAL B O 1
ATOM 3537 N N . ALA B 1 119 ? 75.383 81.817 74.450 1.00 65.59 107 ALA B N 1
ATOM 3538 C CA . ALA B 1 119 ? 76.264 80.894 73.746 1.00 64.52 107 ALA B CA 1
ATOM 3539 C C . ALA B 1 119 ? 77.637 81.488 73.473 1.00 63.78 107 ALA B C 1
ATOM 3540 O O . ALA B 1 119 ? 77.793 82.324 72.589 1.00 64.65 107 ALA B O 1
ATOM 3542 N N . GLY B 1 120 ? 78.632 81.057 74.243 1.00 62.48 108 GLY B N 1
ATOM 3543 C CA . GLY B 1 120 ? 79.982 81.553 74.059 1.00 59.35 108 GLY B CA 1
ATOM 3544 C C . GLY B 1 120 ? 80.455 82.540 75.109 1.00 58.07 108 GLY B C 1
ATOM 3545 O O . GLY B 1 120 ? 81.659 82.707 75.292 1.00 58.30 108 GLY B O 1
ATOM 3546 N N . ARG B 1 121 ? 79.536 83.201 75.803 1.00 56.83 109 ARG B N 1
ATOM 3547 C CA . ARG B 1 121 ? 79.942 84.168 76.821 1.00 57.00 109 ARG B CA 1
ATOM 3548 C C . ARG B 1 121 ? 80.836 83.496 77.844 1.00 56.62 109 ARG B C 1
ATOM 3549 O O . ARG B 1 121 ? 81.806 84.087 78.322 1.00 55.91 109 ARG B O 1
ATOM 3557 N N . GLY B 1 122 ? 80.488 82.257 78.185 1.00 57.34 110 GLY B N 1
ATOM 3558 C CA . GLY B 1 122 ? 81.266 81.498 79.146 1.00 57.52 110 GLY B CA 1
ATOM 3559 C C . GLY B 1 122 ? 82.651 81.197 78.614 1.00 58.45 110 GLY B C 1
ATOM 3560 O O . GLY B 1 122 ? 83.645 81.494 79.274 1.00 57.70 110 GLY B O 1
ATOM 3561 N N . ILE B 1 123 ? 82.710 80.597 77.424 1.00 59.47 111 ILE B N 1
ATOM 3562 C CA . ILE B 1 123 ? 83.978 80.261 76.775 1.00 61.13 111 ILE B CA 1
ATOM 3563 C C . ILE B 1 123 ? 84.912 81.479 76.788 1.00 62.60 111 ILE B C 1
ATOM 3564 O O . ILE B 1 123 ? 86.066 81.393 77.221 1.00 62.16 111 ILE B O 1
ATOM 3569 N N . SER B 1 124 ? 84.397 82.608 76.299 1.00 64.03 112 SER B N 1
ATOM 3570 C CA . SER B 1 124 ? 85.152 83.863 76.227 1.00 65.25 112 SER B CA 1
ATOM 3571 C C . SER B 1 124 ? 85.659 84.317 77.594 1.00 65.52 112 SER B C 1
ATOM 3572 O O . SER B 1 124 ? 86.859 84.498 77.792 1.00 65.10 112 SER B O 1
ATOM 3575 N N . MET B 1 125 ? 84.733 84.508 78.529 1.00 66.52 113 MET B N 1
ATOM 3576 C CA . MET B 1 125 ? 85.074 84.929 79.883 1.00 67.53 113 MET B CA 1
ATOM 3577 C C . MET B 1 125 ? 86.308 84.171 80.375 1.00 67.75 113 MET B C 1
ATOM 3578 O O . MET B 1 125 ? 87.276 84.765 80.859 1.00 67.51 113 MET B O 1
ATOM 3583 N N . MET B 1 126 ? 86.266 82.850 80.236 1.00 68.28 114 MET B N 1
ATOM 3584 C CA . MET B 1 126 ? 87.374 82.009 80.658 1.00 68.87 114 MET B CA 1
ATOM 3585 C C . MET B 1 126 ? 88.616 82.276 79.820 1.00 70.28 114 MET B C 1
ATOM 3586 O O . MET B 1 126 ? 89.665 82.636 80.354 1.00 72.47 114 MET B O 1
ATOM 3591 N N . LYS B 1 127 ? 88.497 82.108 78.506 1.00 70.55 115 LYS B N 1
ATOM 3592 C CA . LYS B 1 127 ? 89.634 82.312 77.616 1.00 71.16 115 LYS B CA 1
ATOM 3593 C C . LYS B 1 127 ? 90.269 83.680 77.814 1.00 71.79 115 LYS B C 1
ATOM 3594 O O . LYS B 1 127 ? 91.493 83.822 77.757 1.00 71.55 115 LYS B O 1
ATOM 3600 N N . GLU B 1 128 ? 89.429 84.681 78.058 1.00 72.54 116 GLU B N 1
ATOM 3601 C CA . GLU B 1 128 ? 89.889 86.046 78.276 1.00 71.98 116 GLU B CA 1
ATOM 3602 C C . GLU B 1 128 ? 90.476 86.185 79.670 1.00 71.56 116 GLU B C 1
ATOM 3603 O O . GLU B 1 128 ? 90.343 87.232 80.297 1.00 73.18 116 GLU B O 1
ATOM 3609 N N . ALA B 1 129 ? 91.120 85.127 80.155 1.00 69.85 117 ALA B N 1
ATOM 3610 C CA . ALA B 1 129 ? 91.735 85.146 81.479 1.00 68.02 117 ALA B CA 1
ATOM 3611 C C . ALA B 1 129 ? 92.931 84.199 81.549 1.00 66.96 117 ALA B C 1
ATOM 3612 O O . ALA B 1 129 ? 93.514 83.993 82.618 1.00 65.43 117 ALA B O 1
ATOM 3614 N N . GLY B 1 130 ? 93.290 83.626 80.401 1.00 65.72 118 GLY B N 1
ATOM 3615 C CA . GLY B 1 130 ? 94.423 82.717 80.341 1.00 64.31 118 GLY B CA 1
ATOM 3616 C C . GLY B 1 130 ? 94.049 81.269 80.083 1.00 63.34 118 GLY B C 1
ATOM 3617 O O . GLY B 1 130 ? 94.876 80.473 79.634 1.00 62.95 118 GLY B O 1
ATOM 3618 N N . ILE B 1 131 ? 92.794 80.929 80.353 1.00 62.49 119 ILE B N 1
ATOM 3619 C CA . ILE B 1 131 ? 92.311 79.569 80.175 1.00 61.09 119 ILE B CA 1
ATOM 3620 C C . ILE B 1 131 ? 92.265 79.124 78.726 1.00 61.09 119 ILE B C 1
ATOM 3621 O O . ILE B 1 131 ? 91.820 79.861 77.854 1.00 60.56 119 ILE B O 1
ATOM 3626 N N . GLU B 1 132 ? 92.712 77.899 78.487 1.00 61.45 120 GLU B N 1
ATOM 3627 C CA . GLU B 1 132 ? 92.689 77.319 77.153 1.00 61.75 120 GLU B CA 1
ATOM 3628 C C . GLU B 1 132 ? 91.390 76.522 77.008 1.00 60.96 120 GLU B C 1
ATOM 3629 O O . GLU B 1 132 ? 91.246 75.475 77.627 1.00 60.76 120 GLU B O 1
ATOM 3635 N N . VAL B 1 133 ? 90.457 77.005 76.190 1.00 60.08 121 VAL B N 1
ATOM 3636 C CA . VAL B 1 133 ? 89.180 76.320 76.009 1.00 60.43 121 VAL B CA 1
ATOM 3637 C C . VAL B 1 133 ? 89.079 75.570 74.685 1.00 60.79 121 VAL B C 1
ATOM 3638 O O . VAL B 1 133 ? 89.226 76.160 73.619 1.00 62.86 121 VAL B O 1
ATOM 3642 N N . ARG B 1 134 ? 88.817 74.270 74.752 1.00 60.48 122 ARG B N 1
ATOM 3643 C CA . ARG B 1 134 ? 88.696 73.460 73.551 1.00 60.78 122 ARG B CA 1
ATOM 3644 C C . ARG B 1 134 ? 87.315 72.822 73.515 1.00 61.96 122 ARG B C 1
ATOM 3645 O O . ARG B 1 134 ? 86.986 72.027 74.397 1.00 62.55 122 ARG B O 1
ATOM 3653 N N . GLU B 1 135 ? 86.502 73.167 72.510 1.00 61.87 123 GLU B N 1
ATOM 3654 C CA . GLU B 1 135 ? 85.152 72.597 72.398 1.00 62.18 123 GLU B CA 1
ATOM 3655 C C . GLU B 1 135 ? 84.941 71.532 71.332 1.00 61.26 123 GLU B C 1
ATOM 3656 O O . GLU B 1 135 ? 85.758 71.355 70.432 1.00 61.87 123 GLU B O 1
ATOM 3662 N N . GLY B 1 136 ? 83.821 70.823 71.457 1.00 61.11 124 GLY B N 1
ATOM 3663 C CA . GLY B 1 136 ? 83.477 69.776 70.512 1.00 60.11 124 GLY B CA 1
ATOM 3664 C C . GLY B 1 136 ? 83.571 68.347 71.033 1.00 59.18 124 GLY B C 1
ATOM 3665 O O . GLY B 1 136 ? 82.895 67.448 70.526 1.00 59.03 124 GLY B O 1
ATOM 3666 N N . ILE B 1 137 ? 84.393 68.124 72.048 1.00 57.87 125 ILE B N 1
ATOM 3667 C CA . ILE B 1 137 ? 84.559 66.777 72.577 1.00 57.46 125 ILE B CA 1
ATOM 3668 C C . ILE B 1 137 ? 83.246 66.042 72.864 1.00 56.86 125 ILE B C 1
ATOM 3669 O O . ILE B 1 137 ? 82.469 66.436 73.732 1.00 56.82 125 ILE B O 1
ATOM 3674 N N . LEU B 1 138 ? 83.012 64.965 72.122 1.00 56.35 126 LEU B N 1
ATOM 3675 C CA . LEU B 1 138 ? 81.808 64.161 72.275 1.00 56.86 126 LEU B CA 1
ATOM 3676 C C . LEU B 1 138 ? 80.548 65.011 72.288 1.00 57.50 126 LEU B C 1
ATOM 3677 O O . LEU B 1 138 ? 79.571 64.680 72.962 1.00 57.79 126 LEU B O 1
ATOM 3682 N N . ALA B 1 139 ? 80.576 66.104 71.534 1.00 57.85 127 ALA B N 1
ATOM 3683 C CA . ALA B 1 139 ? 79.433 67.002 71.448 1.00 58.62 127 ALA B CA 1
ATOM 3684 C C . ALA B 1 139 ? 78.194 66.223 71.047 1.00 59.17 127 ALA B C 1
ATOM 3685 O O . ALA B 1 139 ? 77.081 66.578 71.425 1.00 60.32 127 ALA B O 1
ATOM 3687 N N . ASP B 1 140 ? 78.393 65.153 70.288 1.00 59.29 128 ASP B N 1
ATOM 3688 C CA . ASP B 1 140 ? 77.285 64.328 69.828 1.00 60.52 128 ASP B CA 1
ATOM 3689 C C . ASP B 1 140 ? 76.522 63.672 70.974 1.00 59.50 128 ASP B C 1
ATOM 3690 O O . ASP B 1 140 ? 75.294 63.765 71.044 1.00 58.94 128 ASP B O 1
ATOM 3695 N N . GLN B 1 141 ? 77.248 63.004 71.865 1.00 58.33 129 GLN B N 1
ATOM 3696 C CA . GLN B 1 141 ? 76.628 62.340 73.005 1.00 56.81 129 GLN B CA 1
ATOM 3697 C C . GLN B 1 141 ? 75.983 63.358 73.957 1.00 56.53 129 GLN B C 1
ATOM 3698 O O . GLN B 1 141 ? 74.994 63.056 74.624 1.00 55.81 129 GLN B O 1
ATOM 3704 N N . ALA B 1 142 ? 76.548 64.565 74.007 1.00 55.01 130 ALA B N 1
ATOM 3705 C CA . ALA B 1 142 ? 76.029 65.630 74.854 1.00 53.81 130 ALA B CA 1
ATOM 3706 C C . ALA B 1 142 ? 74.726 66.198 74.294 1.00 54.86 130 ALA B C 1
ATOM 3707 O O . ALA B 1 142 ? 73.958 66.839 75.010 1.00 54.37 130 ALA B O 1
ATOM 3709 N N . GLU B 1 143 ? 74.484 65.985 73.005 1.00 56.60 131 GLU B N 1
ATOM 3710 C CA . GLU B 1 143 ? 73.261 66.486 72.391 1.00 57.29 131 GLU B CA 1
ATOM 3711 C C . GLU B 1 143 ? 72.174 65.525 72.800 1.00 57.00 131 GLU B C 1
ATOM 3712 O O . GLU B 1 143 ? 71.046 65.917 73.076 1.00 57.31 131 GLU B O 1
ATOM 3718 N N . ARG B 1 144 ? 72.536 64.251 72.836 1.00 56.65 132 ARG B N 1
ATOM 3719 C CA . ARG B 1 144 ? 71.611 63.207 73.222 1.00 56.68 132 ARG B CA 1
ATOM 3720 C C . ARG B 1 144 ? 71.168 63.462 74.655 1.00 54.91 132 ARG B C 1
ATOM 3721 O O . ARG B 1 144 ? 69.973 63.469 74.964 1.00 55.27 132 ARG B O 1
ATOM 3729 N N . LEU B 1 145 ? 72.152 63.686 75.521 1.00 51.42 133 LEU B N 1
ATOM 3730 C CA . LEU B 1 145 ? 71.908 63.910 76.934 1.00 46.61 133 LEU B CA 1
ATOM 3731 C C . LEU B 1 145 ? 70.726 64.812 77.248 1.00 44.55 133 LEU B C 1
ATOM 3732 O O . LEU B 1 145 ? 69.895 64.458 78.085 1.00 43.78 133 LEU B O 1
ATOM 3737 N N . ASN B 1 146 ? 70.645 65.962 76.577 1.00 42.17 134 ASN B N 1
ATOM 3738 C CA . ASN B 1 146 ? 69.572 66.922 76.830 1.00 40.84 134 ASN B CA 1
ATOM 3739 C C . ASN B 1 146 ? 68.644 67.251 75.664 1.00 41.02 134 ASN B C 1
ATOM 3740 O O . ASN B 1 146 ? 68.174 68.382 75.532 1.00 40.47 134 ASN B O 1
ATOM 3745 N N . GLU B 1 147 ? 68.368 66.246 74.844 1.00 41.54 135 GLU B N 1
ATOM 3746 C CA . GLU B 1 147 ? 67.525 66.364 73.658 1.00 40.94 135 GLU B CA 1
ATOM 3747 C C . GLU B 1 147 ? 66.353 67.337 73.746 1.00 40.48 135 GLU B C 1
ATOM 3748 O O . GLU B 1 147 ? 66.284 68.306 72.993 1.00 40.82 135 GLU B O 1
ATOM 3754 N N . LYS B 1 148 ? 65.418 67.076 74.648 1.00 39.81 136 LYS B N 1
ATOM 3755 C CA . LYS B 1 148 ? 64.274 67.950 74.778 1.00 40.03 136 LYS B CA 1
ATOM 3756 C C . LYS B 1 148 ? 64.666 69.385 75.115 1.00 41.03 136 LYS B C 1
ATOM 3757 O O . LYS B 1 148 ? 64.220 70.326 74.460 1.00 42.19 136 LYS B O 1
ATOM 3763 N N . PHE B 1 149 ? 65.503 69.563 76.127 1.00 40.13 137 PHE B N 1
ATOM 3764 C CA . PHE B 1 149 ? 65.917 70.901 76.528 1.00 39.66 137 PHE B CA 1
ATOM 3765 C C . PHE B 1 149 ? 66.586 71.662 75.379 1.00 39.73 137 PHE B C 1
ATOM 3766 O O . PHE B 1 149 ? 66.284 72.819 75.146 1.00 38.98 137 PHE B O 1
ATOM 3774 N N . LEU B 1 150 ? 67.477 71.008 74.649 1.00 40.12 138 LEU B N 1
ATOM 3775 C CA . LEU B 1 150 ? 68.152 71.661 73.533 1.00 42.10 138 LEU B CA 1
ATOM 3776 C C . LEU B 1 150 ? 67.185 72.087 72.422 1.00 42.14 138 LEU B C 1
ATOM 3777 O O . LEU B 1 150 ? 67.314 73.176 71.866 1.00 43.11 138 LEU B O 1
ATOM 3782 N N . HIS B 1 151 ? 66.223 71.235 72.087 1.00 41.07 139 HIS B N 1
ATOM 3783 C CA . HIS B 1 151 ? 65.273 71.587 71.047 1.00 39.87 139 HIS B CA 1
ATOM 3784 C C . HIS B 1 151 ? 64.595 72.876 71.490 1.00 40.42 139 HIS B C 1
ATOM 3785 O O . HIS B 1 151 ? 64.530 73.850 70.740 1.00 41.84 139 HIS B O 1
ATOM 3792 N N . PHE B 1 152 ? 64.118 72.889 72.725 1.00 41.77 140 PHE B N 1
ATOM 3793 C CA . PHE B 1 152 ? 63.446 74.064 73.272 1.00 42.60 140 PHE B CA 1
ATOM 3794 C C . PHE B 1 152 ? 64.225 75.359 73.096 1.00 43.14 140 PHE B C 1
ATOM 3795 O O . PHE B 1 152 ? 63.679 76.345 72.615 1.00 44.84 140 PHE B O 1
ATOM 3803 N N . MET B 1 153 ? 65.488 75.350 73.506 1.00 43.11 141 MET B N 1
ATOM 3804 C CA . MET B 1 153 ? 66.353 76.522 73.416 1.00 45.03 141 MET B CA 1
ATOM 3805 C C . MET B 1 153 ? 66.672 76.907 71.974 1.00 46.92 141 MET B C 1
ATOM 3806 O O . MET B 1 153 ? 66.613 78.090 71.605 1.00 48.28 141 MET B O 1
ATOM 3811 N N . ARG B 1 154 ? 67.022 75.903 71.168 1.00 46.70 142 ARG B N 1
ATOM 3812 C CA . ARG B 1 154 ? 67.359 76.097 69.759 1.00 44.76 142 ARG B CA 1
ATOM 3813 C C . ARG B 1 154 ? 66.199 76.638 68.921 1.00 43.13 142 ARG B C 1
ATOM 3814 O O . ARG B 1 154 ? 66.422 77.454 68.042 1.00 44.83 142 ARG B O 1
ATOM 3822 N N . THR B 1 155 ? 64.976 76.176 69.177 1.00 40.17 143 THR B N 1
ATOM 3823 C CA . THR B 1 155 ? 63.818 76.612 68.403 1.00 38.11 143 THR B CA 1
ATOM 3824 C C . THR B 1 155 ? 62.801 77.508 69.117 1.00 38.71 143 THR B C 1
ATOM 3825 O O . THR B 1 155 ? 62.028 78.186 68.465 1.00 40.86 143 THR B O 1
ATOM 3829 N N . GLY B 1 156 ? 62.776 77.513 70.441 1.00 38.25 144 GLY B N 1
ATOM 3830 C CA . GLY B 1 156 ? 61.806 78.349 71.123 1.00 36.64 144 GLY B CA 1
ATOM 3831 C C . GLY B 1 156 ? 60.443 77.682 71.150 1.00 37.27 144 GLY B C 1
ATOM 3832 O O . GLY B 1 156 ? 59.433 78.286 71.527 1.00 35.91 144 GLY B O 1
ATOM 3833 N N . LEU B 1 157 ? 60.417 76.422 70.731 1.00 37.45 145 LEU B N 1
ATOM 3834 C CA . LEU B 1 157 ? 59.191 75.637 70.717 1.00 36.75 145 LEU B CA 1
ATOM 3835 C C . LEU B 1 157 ? 59.372 74.400 71.592 1.00 35.90 145 LEU B C 1
ATOM 3836 O O . LEU B 1 157 ? 60.469 73.861 71.695 1.00 37.40 145 LEU B O 1
ATOM 3841 N N . PRO B 1 158 ? 58.295 73.931 72.231 1.00 33.73 146 PRO B N 1
ATOM 3842 C CA . PRO B 1 158 ? 58.406 72.745 73.083 1.00 33.28 146 PRO B CA 1
ATOM 3843 C C . PRO B 1 158 ? 58.670 71.487 72.241 1.00 34.28 146 PRO B C 1
ATOM 3844 O O . PRO B 1 158 ? 58.170 71.378 71.127 1.00 34.79 146 PRO B O 1
ATOM 3848 N N . TYR B 1 159 ? 59.463 70.556 72.772 1.00 33.42 147 TYR B N 1
ATOM 3849 C CA . TYR B 1 159 ? 59.745 69.284 72.106 1.00 32.05 147 TYR B CA 1
ATOM 3850 C C . TYR B 1 159 ? 58.440 68.511 72.215 1.00 32.31 147 TYR B C 1
ATOM 3851 O O . TYR B 1 159 ? 57.873 68.416 73.305 1.00 33.30 147 TYR B O 1
ATOM 3860 N N . VAL B 1 160 ? 57.966 67.965 71.101 1.00 31.27 148 VAL B N 1
ATOM 3861 C CA . VAL B 1 160 ? 56.706 67.242 71.083 1.00 31.50 148 VAL B CA 1
ATOM 3862 C C . VAL B 1 160 ? 56.795 65.753 70.764 1.00 31.97 148 VAL B C 1
ATOM 3863 O O . VAL B 1 160 ? 57.535 65.327 69.873 1.00 30.04 148 VAL B O 1
ATOM 3867 N N . THR B 1 161 ? 56.014 64.968 71.500 1.00 32.04 149 THR B N 1
ATOM 3868 C CA . THR B 1 161 ? 55.970 63.519 71.320 1.00 31.10 149 THR B CA 1
ATOM 3869 C C . THR B 1 161 ? 54.518 63.131 71.087 1.00 32.41 149 THR B C 1
ATOM 3870 O O . THR B 1 161 ? 53.651 63.500 71.881 1.00 33.54 149 THR B O 1
ATOM 3874 N N . LEU B 1 162 ? 54.235 62.426 69.988 1.00 30.82 150 LEU B N 1
ATOM 3875 C CA . LEU B 1 162 ? 52.860 61.981 69.721 1.00 28.58 150 LEU B CA 1
ATOM 3876 C C . LEU B 1 162 ? 52.794 60.501 70.083 1.00 28.98 150 LEU B C 1
ATOM 3877 O O . LEU B 1 162 ? 53.643 59.710 69.660 1.00 26.95 150 LEU B O 1
ATOM 3882 N N . LYS B 1 163 ? 51.769 60.126 70.838 1.00 28.14 151 LYS B N 1
ATOM 3883 C CA . LYS B 1 163 ? 51.630 58.751 71.256 1.00 28.26 151 LYS B CA 1
ATOM 3884 C C . LYS B 1 163 ? 50.203 58.305 71.087 1.00 28.25 151 LYS B C 1
ATOM 3885 O O . LYS B 1 163 ? 49.278 59.019 71.463 1.00 29.73 151 LYS B O 1
ATOM 3891 N N . ALA B 1 164 ? 50.026 57.100 70.558 1.00 28.76 152 ALA B N 1
ATOM 3892 C CA . ALA B 1 164 ? 48.700 56.529 70.361 1.00 29.13 152 ALA B CA 1
ATOM 3893 C C . ALA B 1 164 ? 48.779 55.002 70.452 1.00 31.22 152 ALA B C 1
ATOM 3894 O O . ALA B 1 164 ? 49.853 54.404 70.301 1.00 32.66 152 ALA B O 1
ATOM 3896 N N . ALA B 1 165 ? 47.642 54.379 70.722 1.00 31.13 153 ALA B N 1
ATOM 3897 C CA . ALA B 1 165 ? 47.575 52.925 70.826 1.00 32.21 153 ALA B CA 1
ATOM 3898 C C . ALA B 1 165 ? 46.588 52.466 69.749 1.00 32.09 153 ALA B C 1
ATOM 3899 O O . ALA B 1 165 ? 45.570 53.138 69.505 1.00 29.93 153 ALA B O 1
ATOM 3901 N N . ALA B 1 166 ? 46.868 51.338 69.099 1.00 31.51 154 ALA B N 1
ATOM 3902 C CA . ALA B 1 166 ? 45.939 50.896 68.070 1.00 30.74 154 ALA B CA 1
ATOM 3903 C C . ALA B 1 166 ? 45.967 49.428 67.740 1.00 29.45 154 ALA B C 1
ATOM 3904 O O . ALA B 1 166 ? 46.826 48.688 68.190 1.00 29.74 154 ALA B O 1
ATOM 3906 N N . SER B 1 167 ? 45.009 49.002 66.934 1.00 29.25 155 SER B N 1
ATOM 3907 C CA . SER B 1 167 ? 45.001 47.623 66.504 1.00 28.89 155 SER B CA 1
ATOM 3908 C C . SER B 1 167 ? 46.083 47.513 65.424 1.00 29.86 155 SER B C 1
ATOM 3909 O O . SER B 1 167 ? 46.624 48.527 64.966 1.00 30.50 155 SER B O 1
ATOM 3912 N N . LEU B 1 168 ? 46.404 46.285 65.028 1.00 29.60 156 LEU B N 1
ATOM 3913 C CA . LEU B 1 168 ? 47.396 46.045 63.997 1.00 27.14 156 LEU B CA 1
ATOM 3914 C C . LEU B 1 168 ? 47.001 46.712 62.668 1.00 28.15 156 LEU B C 1
ATOM 3915 O O . LEU B 1 168 ? 47.875 47.033 61.850 1.00 28.30 156 LEU B O 1
ATOM 3920 N N . ASP B 1 169 ? 45.705 46.927 62.443 1.00 24.86 157 ASP B N 1
ATOM 3921 C CA . ASP B 1 169 ? 45.278 47.558 61.199 1.00 24.07 157 ASP B CA 1
ATOM 3922 C C . ASP B 1 169 ? 45.010 49.048 61.357 1.00 24.40 157 ASP B C 1
ATOM 3923 O O . ASP B 1 169 ? 44.286 49.653 60.572 1.00 24.88 157 ASP B O 1
ATOM 3928 N N . GLY B 1 170 ? 45.590 49.624 62.401 1.00 27.27 158 GLY B N 1
ATOM 3929 C CA . GLY B 1 170 ? 45.499 51.057 62.618 1.00 28.67 158 GLY B CA 1
ATOM 3930 C C . GLY B 1 170 ? 44.271 51.735 63.174 1.00 29.49 158 GLY B C 1
ATOM 3931 O O . GLY B 1 170 ? 44.145 52.952 63.034 1.00 31.29 158 GLY B O 1
ATOM 3932 N N . LYS B 1 171 ? 43.364 50.992 63.791 1.00 29.25 159 LYS B N 1
ATOM 3933 C CA . LYS B 1 171 ? 42.192 51.622 64.360 1.00 28.37 159 LYS B CA 1
ATOM 3934 C C . LYS B 1 171 ? 42.426 51.899 65.838 1.00 30.95 159 LYS B C 1
ATOM 3935 O O . LYS B 1 171 ? 43.116 51.136 66.536 1.00 31.69 159 LYS B O 1
ATOM 3941 N N . ILE B 1 172 ? 41.886 53.016 66.311 1.00 31.68 160 ILE B N 1
ATOM 3942 C CA . ILE B 1 172 ? 42.032 53.364 67.704 1.00 32.38 160 ILE B CA 1
ATOM 3943 C C . ILE B 1 172 ? 40.714 53.106 68.428 1.00 34.14 160 ILE B C 1
ATOM 3944 O O . ILE B 1 172 ? 40.490 53.598 69.531 1.00 36.20 160 ILE B O 1
ATOM 3949 N N . ALA B 1 173 ? 39.843 52.329 67.791 1.00 35.58 161 ALA B N 1
ATOM 3950 C CA . ALA B 1 173 ? 38.556 51.982 68.371 1.00 36.55 161 ALA B CA 1
ATOM 3951 C C . ALA B 1 173 ? 37.739 51.305 67.287 1.00 38.40 161 ALA B C 1
ATOM 3952 O O . ALA B 1 173 ? 38.127 51.325 66.126 1.00 39.67 161 ALA B O 1
ATOM 3954 N N . THR B 1 174 ? 36.622 50.690 67.655 1.00 40.46 162 THR B N 1
ATOM 3955 C CA . THR B 1 174 ? 35.771 50.039 66.670 1.00 41.09 162 THR B CA 1
ATOM 3956 C C . THR B 1 174 ? 34.858 51.106 66.073 1.00 42.45 162 THR B C 1
ATOM 3957 O O . THR B 1 174 ? 34.894 52.266 66.490 1.00 40.73 162 THR B O 1
ATOM 3961 N N . SER B 1 175 ? 34.032 50.718 65.107 1.00 44.45 163 SER B N 1
ATOM 3962 C CA . SER B 1 175 ? 33.130 51.672 64.474 1.00 47.72 163 SER B CA 1
ATOM 3963 C C . SER B 1 175 ? 32.010 52.080 65.424 1.00 49.95 163 SER B C 1
ATOM 3964 O O . SER B 1 175 ? 31.050 52.745 65.021 1.00 52.46 163 SER B O 1
ATOM 3967 N N . THR B 1 176 ? 32.151 51.692 66.687 1.00 50.14 164 THR B N 1
ATOM 3968 C CA . THR B 1 176 ? 31.166 51.982 67.723 1.00 50.04 164 THR B CA 1
ATOM 3969 C C . THR B 1 176 ? 31.740 52.965 68.723 1.00 50.75 164 THR B C 1
ATOM 3970 O O . THR B 1 176 ? 31.027 53.475 69.580 1.00 52.81 164 THR B O 1
ATOM 3974 N N . GLY B 1 177 ? 33.036 53.218 68.612 1.00 50.58 165 GLY B N 1
ATOM 3975 C CA . GLY B 1 177 ? 33.697 54.118 69.535 1.00 49.32 165 GLY B CA 1
ATOM 3976 C C . GLY B 1 177 ? 34.294 53.319 70.676 1.00 50.54 165 GLY B C 1
ATOM 3977 O O . GLY B 1 177 ? 34.989 53.870 71.545 1.00 50.12 165 GLY B O 1
ATOM 3978 N N . ASP B 1 178 ? 34.031 52.011 70.673 1.00 51.02 166 ASP B N 1
ATOM 3979 C CA . ASP B 1 178 ? 34.529 51.141 71.729 1.00 51.17 166 ASP B CA 1
ATOM 3980 C C . ASP B 1 178 ? 36.056 51.067 71.760 1.00 52.21 166 ASP B C 1
ATOM 3981 O O . ASP B 1 178 ? 36.698 50.434 70.919 1.00 50.80 166 ASP B O 1
ATOM 3986 N N . SER B 1 179 ? 36.627 51.726 72.753 1.00 54.50 167 SER B N 1
ATOM 3987 C CA . SER B 1 179 ? 38.068 51.784 72.939 1.00 56.94 167 SER B CA 1
ATOM 3988 C C . SER B 1 179 ? 38.467 50.755 73.995 1.00 58.92 167 SER B C 1
ATOM 3989 O O . SER B 1 179 ? 39.646 50.629 74.345 1.00 57.77 167 SER B O 1
ATOM 3992 N N . LYS B 1 180 ? 37.454 50.035 74.477 1.00 61.06 168 LYS B N 1
ATOM 3993 C CA . LYS B 1 180 ? 37.536 48.997 75.515 1.00 64.34 168 LYS B CA 1
ATOM 3994 C C . LYS B 1 180 ? 38.802 48.140 75.587 1.00 64.70 168 LYS B C 1
ATOM 3995 O O . LYS B 1 180 ? 38.729 46.912 75.585 1.00 64.81 168 LYS B O 1
ATOM 4001 N N . TRP B 1 181 ? 39.961 48.783 75.660 1.00 65.95 169 TRP B N 1
ATOM 4002 C CA . TRP B 1 181 ? 41.233 48.070 75.748 1.00 65.85 169 TRP B CA 1
ATOM 4003 C C . TRP B 1 181 ? 41.653 47.325 74.474 1.00 62.90 169 TRP B C 1
ATOM 4004 O O . TRP B 1 181 ? 41.241 46.195 74.216 1.00 61.81 169 TRP B O 1
ATOM 4015 N N . ILE B 1 182 ? 42.472 48.002 73.677 1.00 59.53 170 ILE B N 1
ATOM 4016 C CA . ILE B 1 182 ? 43.013 47.459 72.444 1.00 55.41 170 ILE B CA 1
ATOM 4017 C C . ILE B 1 182 ? 44.394 46.993 72.876 1.00 53.02 170 ILE B C 1
ATOM 4018 O O . ILE B 1 182 ? 44.755 45.831 72.755 1.00 53.93 170 ILE B O 1
ATOM 4023 N N . THR B 1 183 ? 45.143 47.939 73.410 1.00 50.81 171 THR B N 1
ATOM 4024 C CA . THR B 1 183 ? 46.491 47.719 73.900 1.00 50.31 171 THR B CA 1
ATOM 4025 C C . THR B 1 183 ? 46.422 47.014 75.271 1.00 49.64 171 THR B C 1
ATOM 4026 O O . THR B 1 183 ? 45.390 47.062 75.940 1.00 49.20 171 THR B O 1
ATOM 4030 N N . SER B 1 184 ? 47.507 46.371 75.694 1.00 49.55 172 SER B N 1
ATOM 4031 C CA . SER B 1 184 ? 47.512 45.656 76.977 1.00 51.14 172 SER B CA 1
ATOM 4032 C C . SER B 1 184 ? 47.958 46.506 78.162 1.00 52.21 172 SER B C 1
ATOM 4033 O O . SER B 1 184 ? 48.529 47.584 77.985 1.00 53.46 172 SER B O 1
ATOM 4036 N N . GLU B 1 185 ? 47.720 45.995 79.369 1.00 53.13 173 GLU B N 1
ATOM 4037 C CA . GLU B 1 185 ? 48.083 46.687 80.609 1.00 53.19 173 GLU B CA 1
ATOM 4038 C C . GLU B 1 185 ? 49.544 47.091 80.589 1.00 51.27 173 GLU B C 1
ATOM 4039 O O . GLU B 1 185 ? 49.899 48.224 80.916 1.00 51.51 173 GLU B O 1
ATOM 4045 N N . ALA B 1 186 ? 50.393 46.148 80.209 1.00 49.13 174 ALA B N 1
ATOM 4046 C CA . ALA B 1 186 ? 51.822 46.395 80.163 1.00 48.65 174 ALA B CA 1
ATOM 4047 C C . ALA B 1 186 ? 52.199 47.586 79.275 1.00 48.66 174 ALA B C 1
ATOM 4048 O O . ALA B 1 186 ? 53.160 48.301 79.556 1.00 46.73 174 ALA B O 1
ATOM 4050 N N . ALA B 1 187 ? 51.438 47.790 78.203 1.00 49.36 175 ALA B N 1
ATOM 4051 C CA . ALA B 1 187 ? 51.708 48.877 77.266 1.00 50.25 175 ALA B CA 1
ATOM 4052 C C . ALA B 1 187 ? 51.296 50.237 77.827 1.00 50.26 175 ALA B C 1
ATOM 4053 O O . ALA B 1 187 ? 51.970 51.234 77.578 1.00 47.10 175 ALA B O 1
ATOM 4055 N N . ARG B 1 188 ? 50.197 50.278 78.579 1.00 50.59 176 ARG B N 1
ATOM 4056 C CA . ARG B 1 188 ? 49.767 51.532 79.185 1.00 53.14 176 ARG B CA 1
ATOM 4057 C C . ARG B 1 188 ? 50.843 52.027 80.143 1.00 53.60 176 ARG B C 1
ATOM 4058 O O . ARG B 1 188 ? 51.171 53.213 80.154 1.00 54.48 176 ARG B O 1
ATOM 4066 N N . GLN B 1 189 ? 51.385 51.107 80.942 1.00 53.52 177 GLN B N 1
ATOM 4067 C CA . GLN B 1 189 ? 52.417 51.419 81.931 1.00 52.80 177 GLN B CA 1
ATOM 4068 C C . GLN B 1 189 ? 53.689 51.912 81.303 1.00 51.37 177 GLN B C 1
ATOM 4069 O O . GLN B 1 189 ? 54.350 52.806 81.838 1.00 52.62 177 GLN B O 1
ATOM 4075 N N . ASP B 1 190 ? 54.059 51.316 80.180 1.00 49.94 178 ASP B N 1
ATOM 4076 C CA . ASP B 1 190 ? 55.267 51.759 79.509 1.00 49.55 178 ASP B CA 1
ATOM 4077 C C . ASP B 1 190 ? 54.994 53.176 79.023 1.00 48.80 178 ASP B C 1
ATOM 4078 O O . ASP B 1 190 ? 55.866 54.037 79.071 1.00 49.67 178 ASP B O 1
ATOM 4083 N N . ALA B 1 191 ? 53.761 53.407 78.590 1.00 47.73 179 ALA B N 1
ATOM 4084 C CA . ALA B 1 191 ? 53.340 54.705 78.091 1.00 48.92 179 ALA B CA 1
ATOM 4085 C C . ALA B 1 191 ? 53.344 55.779 79.188 1.00 50.36 179 ALA B C 1
ATOM 4086 O O . ALA B 1 191 ? 53.605 56.959 78.918 1.00 48.76 179 ALA B O 1
ATOM 4088 N N . GLN B 1 192 ? 53.062 55.362 80.421 1.00 51.47 180 GLN B N 1
ATOM 4089 C CA . GLN B 1 192 ? 53.030 56.271 81.562 1.00 51.85 180 GLN B CA 1
ATOM 4090 C C . GLN B 1 192 ? 54.361 56.962 81.784 1.00 51.06 180 GLN B C 1
ATOM 4091 O O . GLN B 1 192 ? 54.405 58.102 82.222 1.00 53.42 180 GLN B O 1
ATOM 4097 N N . GLN B 1 193 ? 55.445 56.267 81.480 1.00 50.49 181 GLN B N 1
ATOM 4098 C CA . GLN B 1 193 ? 56.791 56.809 81.653 1.00 49.22 181 GLN B CA 1
ATOM 4099 C C . GLN B 1 193 ? 56.949 58.202 81.015 1.00 48.24 181 GLN B C 1
ATOM 4100 O O . GLN B 1 193 ? 57.734 59.033 81.481 1.00 48.08 181 GLN B O 1
ATOM 4106 N N . TYR B 1 194 ? 56.211 58.455 79.941 1.00 46.04 182 TYR B N 1
ATOM 4107 C CA . TYR B 1 194 ? 56.331 59.730 79.255 1.00 44.38 182 TYR B CA 1
ATOM 4108 C C . TYR B 1 194 ? 55.667 60.871 79.997 1.00 43.24 182 TYR B C 1
ATOM 4109 O O . TYR B 1 194 ? 56.141 61.999 79.941 1.00 42.30 182 TYR B O 1
ATOM 4118 N N . ARG B 1 195 ? 54.587 60.587 80.711 1.00 42.51 183 ARG B N 1
ATOM 4119 C CA . ARG B 1 195 ? 53.920 61.632 81.458 1.00 44.36 183 ARG B CA 1
ATOM 4120 C C . ARG B 1 195 ? 54.916 62.140 82.478 1.00 47.22 183 ARG B C 1
ATOM 4121 O O . ARG B 1 195 ? 54.709 63.178 83.109 1.00 48.74 183 ARG B O 1
ATOM 4129 N N . LYS B 1 196 ? 56.016 61.404 82.610 1.00 49.11 184 LYS B N 1
ATOM 4130 C CA . LYS B 1 196 ? 57.071 61.718 83.561 1.00 50.49 184 LYS B CA 1
ATOM 4131 C C . LYS B 1 196 ? 58.265 62.471 82.978 1.00 50.00 184 LYS B C 1
ATOM 4132 O O . LYS B 1 196 ? 59.019 63.097 83.720 1.00 51.22 184 LYS B O 1
ATOM 4138 N N . THR B 1 197 ? 58.462 62.390 81.665 1.00 48.20 185 THR B N 1
ATOM 4139 C CA . THR B 1 197 ? 59.598 63.066 81.046 1.00 45.39 185 THR B CA 1
ATOM 4140 C C . THR B 1 197 ? 59.190 64.288 80.239 1.00 44.71 185 THR B C 1
ATOM 4141 O O . THR B 1 197 ? 60.023 64.888 79.560 1.00 44.74 185 THR B O 1
ATOM 4145 N N . HIS B 1 198 ? 57.910 64.644 80.309 1.00 42.23 186 HIS B N 1
ATOM 4146 C CA . HIS B 1 198 ? 57.393 65.798 79.584 1.00 42.11 186 HIS B CA 1
ATOM 4147 C C . HIS B 1 198 ? 56.784 66.739 80.597 1.00 41.23 186 HIS B C 1
ATOM 4148 O O . HIS B 1 198 ? 56.200 66.285 81.579 1.00 42.40 186 HIS B O 1
ATOM 4155 N N . GLN B 1 199 ? 56.916 68.042 80.371 1.00 39.82 187 GLN B N 1
ATOM 4156 C CA . GLN B 1 199 ? 56.376 69.008 81.321 1.00 37.86 187 GLN B CA 1
ATOM 4157 C C . GLN B 1 199 ? 54.875 69.186 81.196 1.00 36.37 187 GLN B C 1
ATOM 4158 O O . GLN B 1 199 ? 54.243 69.769 82.073 1.00 37.63 187 GLN B O 1
ATOM 4164 N N . SER B 1 200 ? 54.289 68.667 80.121 1.00 34.00 188 SER B N 1
ATOM 4165 C CA . SER B 1 200 ? 52.835 68.771 79.951 1.00 33.18 188 SER B CA 1
ATOM 4166 C C . SER B 1 200 ? 52.259 67.580 79.192 1.00 32.15 188 SER B C 1
ATOM 4167 O O . SER B 1 200 ? 52.983 66.853 78.527 1.00 30.67 188 SER B O 1
ATOM 4170 N N . ILE B 1 201 ? 50.949 67.403 79.302 1.00 30.75 189 ILE B N 1
ATOM 4171 C CA . ILE B 1 201 ? 50.234 66.316 78.654 1.00 32.88 189 ILE B CA 1
ATOM 4172 C C . ILE B 1 201 ? 49.082 66.969 77.913 1.00 32.59 189 ILE B C 1
ATOM 4173 O O . ILE B 1 201 ? 48.344 67.768 78.493 1.00 33.44 189 ILE B O 1
ATOM 4178 N N . LEU B 1 202 ? 48.909 66.639 76.639 1.00 29.86 190 LEU B N 1
ATOM 4179 C CA . LEU B 1 202 ? 47.854 67.286 75.875 1.00 29.60 190 LEU B CA 1
ATOM 4180 C C . LEU B 1 202 ? 46.900 66.332 75.192 1.00 29.93 190 LEU B C 1
ATOM 4181 O O . LEU B 1 202 ? 47.302 65.268 74.721 1.00 28.57 190 LEU B O 1
ATOM 4186 N N . VAL B 1 203 ? 45.629 66.740 75.163 1.00 31.43 191 VAL B N 1
ATOM 4187 C CA . VAL B 1 203 ? 44.531 65.985 74.552 1.00 33.58 191 VAL B CA 1
ATOM 4188 C C . VAL B 1 203 ? 43.445 66.972 74.118 1.00 33.48 191 VAL B C 1
ATOM 4189 O O . VAL B 1 203 ? 43.387 68.093 74.622 1.00 33.96 191 VAL B O 1
ATOM 4193 N N . GLY B 1 204 ? 42.585 66.564 73.188 1.00 35.57 192 GLY B N 1
ATOM 4194 C CA . GLY B 1 204 ? 41.495 67.435 72.778 1.00 36.21 192 GLY B CA 1
ATOM 4195 C C . GLY B 1 204 ? 40.367 67.196 73.769 1.00 38.39 192 GLY B C 1
ATOM 4196 O O . GLY B 1 204 ? 40.397 66.214 74.510 1.00 37.68 192 GLY B O 1
ATOM 4197 N N . VAL B 1 205 ? 39.382 68.085 73.817 1.00 40.61 193 VAL B N 1
ATOM 4198 C CA . VAL B 1 205 ? 38.259 67.898 74.733 1.00 43.01 193 VAL B CA 1
ATOM 4199 C C . VAL B 1 205 ? 37.577 66.568 74.475 1.00 43.83 193 VAL B C 1
ATOM 4200 O O . VAL B 1 205 ? 36.982 65.978 75.385 1.00 43.83 193 VAL B O 1
ATOM 4204 N N . GLY B 1 206 ? 37.659 66.121 73.224 1.00 43.88 194 GLY B N 1
ATOM 4205 C CA . GLY B 1 206 ? 37.051 64.863 72.848 1.00 46.26 194 GLY B CA 1
ATOM 4206 C C . GLY B 1 206 ? 37.462 63.755 73.802 1.00 47.56 194 GLY B C 1
ATOM 4207 O O . GLY B 1 206 ? 36.641 62.929 74.211 1.00 47.52 194 GLY B O 1
ATOM 4208 N N . THR B 1 207 ? 38.742 63.751 74.162 1.00 48.81 195 THR B N 1
ATOM 4209 C CA . THR B 1 207 ? 39.290 62.750 75.067 1.00 49.78 195 THR B CA 1
ATOM 4210 C C . THR B 1 207 ? 38.792 63.008 76.477 1.00 50.91 195 THR B C 1
ATOM 4211 O O . THR B 1 207 ? 38.537 62.082 77.239 1.00 51.97 195 THR B O 1
ATOM 4215 N N . VAL B 1 208 ? 38.638 64.275 76.828 1.00 52.18 196 VAL B N 1
ATOM 4216 C CA . VAL B 1 208 ? 38.165 64.593 78.157 1.00 52.35 196 VAL B CA 1
ATOM 4217 C C . VAL B 1 208 ? 36.771 64.039 78.395 1.00 54.23 196 VAL B C 1
ATOM 4218 O O . VAL B 1 208 ? 36.548 63.306 79.365 1.00 53.12 196 VAL B O 1
ATOM 4222 N N . LYS B 1 209 ? 35.833 64.369 77.514 1.00 54.06 197 LYS B N 1
ATOM 4223 C CA . LYS B 1 209 ? 34.484 63.900 77.739 1.00 54.97 197 LYS B CA 1
ATOM 4224 C C . LYS B 1 209 ? 34.285 62.399 77.595 1.00 55.57 197 LYS B C 1
ATOM 4225 O O . LYS B 1 209 ? 33.372 61.850 78.211 1.00 55.43 197 LYS B O 1
ATOM 4231 N N . ALA B 1 210 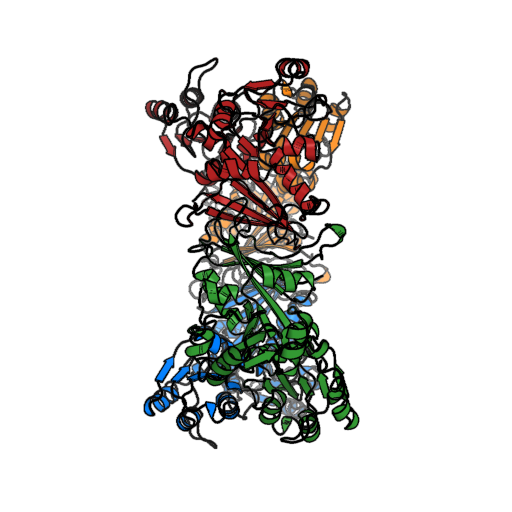? 35.144 61.725 76.831 1.00 55.73 198 ALA B N 1
ATOM 4232 C CA . ALA B 1 210 ? 34.995 60.279 76.642 1.00 57.24 198 ALA B CA 1
ATOM 4233 C C . ALA B 1 210 ? 35.663 59.393 77.691 1.00 58.20 198 ALA B C 1
ATOM 4234 O O . ALA B 1 210 ? 35.254 58.245 77.884 1.00 58.79 198 ALA B O 1
ATOM 4236 N N . ASP B 1 211 ? 36.687 59.907 78.363 1.00 59.09 199 ASP B N 1
ATOM 4237 C CA . ASP B 1 211 ? 37.385 59.117 79.371 1.00 59.83 199 ASP B CA 1
ATOM 4238 C C . ASP B 1 211 ? 37.513 59.846 80.691 1.00 61.55 199 ASP B C 1
ATOM 4239 O O . ASP B 1 211 ? 37.975 59.264 81.670 1.00 62.49 199 ASP B O 1
ATOM 4244 N N . ASN B 1 212 ? 37.121 61.119 80.717 1.00 63.10 200 ASN B N 1
ATOM 4245 C CA . ASN B 1 212 ? 37.225 61.928 81.927 1.00 63.37 200 ASN B CA 1
ATOM 4246 C C . ASN B 1 212 ? 38.531 61.569 82.643 1.00 63.89 200 ASN B C 1
ATOM 4247 O O . ASN B 1 212 ? 38.555 61.340 83.854 1.00 65.23 200 ASN B O 1
ATOM 4252 N N . PRO B 1 213 ? 39.646 61.532 81.896 1.00 63.19 201 PRO B N 1
ATOM 4253 C CA . PRO B 1 213 ? 40.947 61.187 82.469 1.00 62.14 201 PRO B CA 1
ATOM 4254 C C . PRO B 1 213 ? 41.514 62.164 83.476 1.00 60.99 201 PRO B C 1
ATOM 4255 O O . PRO B 1 213 ? 41.102 63.319 83.566 1.00 60.43 201 PRO B O 1
ATOM 4259 N N . SER B 1 214 ? 42.490 61.657 84.216 1.00 60.40 202 SER B N 1
ATOM 4260 C CA . SER B 1 214 ? 43.201 62.387 85.245 1.00 59.55 202 SER B CA 1
ATOM 4261 C C . SER B 1 214 ? 44.459 62.974 84.612 1.00 58.25 202 SER B C 1
ATOM 4262 O O . SER B 1 214 ? 44.909 64.053 84.982 1.00 57.02 202 SER B O 1
ATOM 4265 N N . LEU B 1 215 ? 45.016 62.251 83.649 1.00 58.29 203 LEU B N 1
ATOM 4266 C CA . LEU B 1 215 ? 46.211 62.699 82.957 1.00 59.19 203 LEU B CA 1
ATOM 4267 C C . LEU B 1 215 ? 47.330 62.950 83.946 1.00 61.46 203 LEU B C 1
ATOM 4268 O O . LEU B 1 215 ? 48.215 63.764 83.695 1.00 61.66 203 LEU B O 1
ATOM 4273 N N . THR B 1 216 ? 47.286 62.253 85.075 1.00 64.77 204 THR B N 1
ATOM 4274 C CA . THR B 1 216 ? 48.310 62.409 86.100 1.00 68.32 204 THR B CA 1
ATOM 4275 C C . THR B 1 216 ? 49.447 61.414 85.905 1.00 70.92 204 THR B C 1
ATOM 4276 O O . THR B 1 216 ? 49.266 60.358 85.303 1.00 71.15 204 THR B O 1
ATOM 4280 N N . CYS B 1 217 ? 50.624 61.769 86.405 1.00 74.71 205 CYS B N 1
ATOM 4281 C CA . CYS B 1 217 ? 51.800 60.910 86.307 1.00 78.43 205 CYS B CA 1
ATOM 4282 C C . CYS B 1 217 ? 51.747 59.974 87.514 1.00 80.48 205 CYS B C 1
ATOM 4283 O O . CYS B 1 217 ? 52.355 60.239 88.553 1.00 80.55 205 CYS B O 1
ATOM 4286 N N . ARG B 1 218 ? 50.999 58.885 87.369 1.00 83.67 206 ARG B N 1
ATOM 4287 C CA . ARG B 1 218 ? 50.823 57.920 88.446 1.00 86.57 206 ARG B CA 1
ATOM 4288 C C . ARG B 1 218 ? 51.894 56.841 88.560 1.00 87.81 206 ARG B C 1
ATOM 4289 O O . ARG B 1 218 ? 51.581 55.655 88.666 1.00 87.92 206 ARG B O 1
ATOM 4297 N N . LEU B 1 219 ? 53.155 57.265 88.533 1.00 89.64 207 LEU B N 1
ATOM 4298 C CA . LEU B 1 219 ? 54.291 56.355 88.688 1.00 91.33 207 LEU B CA 1
ATOM 4299 C C . LEU B 1 219 ? 54.899 56.693 90.057 1.00 92.56 207 LEU B C 1
ATOM 4300 O O . LEU B 1 219 ? 54.261 57.398 90.845 1.00 92.53 207 LEU B O 1
ATOM 4305 N N . PRO B 1 220 ? 56.117 56.193 90.369 1.00 94.03 208 PRO B N 1
ATOM 4306 C CA . PRO B 1 220 ? 56.733 56.494 91.672 1.00 94.81 208 PRO B CA 1
ATOM 4307 C C . PRO B 1 220 ? 56.828 57.991 92.000 1.00 95.15 208 PRO B C 1
ATOM 4308 O O . PRO B 1 220 ? 56.220 58.822 91.315 1.00 96.19 208 PRO B O 1
ATOM 4312 N N . ASN B 1 221 ? 57.589 58.330 93.044 1.00 94.91 209 ASN B N 1
ATOM 4313 C CA . ASN B 1 221 ? 57.727 59.730 93.469 1.00 94.25 209 ASN B CA 1
ATOM 4314 C C . ASN B 1 221 ? 57.948 60.681 92.290 1.00 93.01 209 ASN B C 1
ATOM 4315 O O . ASN B 1 221 ? 59.055 60.808 91.764 1.00 92.96 209 ASN B O 1
ATOM 4320 N N . VAL B 1 222 ? 56.870 61.338 91.870 1.00 91.77 210 VAL B N 1
ATOM 4321 C CA . VAL B 1 222 ? 56.950 62.273 90.765 1.00 90.78 210 VAL B CA 1
ATOM 4322 C C . VAL B 1 222 ? 57.533 63.597 91.262 1.00 90.13 210 VAL B C 1
ATOM 4323 O O . VAL B 1 222 ? 58.261 64.275 90.531 1.00 90.28 210 VAL B O 1
ATOM 4327 N N . THR B 1 223 ? 57.241 63.938 92.517 1.00 88.23 211 THR B N 1
ATOM 4328 C CA . THR B 1 223 ? 57.714 65.183 93.122 1.00 86.43 211 THR B CA 1
ATOM 4329 C C . THR B 1 223 ? 57.398 66.407 92.238 1.00 84.24 211 THR B C 1
ATOM 4330 O O . THR B 1 223 ? 58.023 67.466 92.374 1.00 84.48 211 THR B O 1
ATOM 4334 N N . LYS B 1 224 ? 56.422 66.238 91.341 1.00 80.83 212 LYS B N 1
ATOM 4335 C CA . LYS B 1 224 ? 55.957 67.292 90.435 1.00 77.37 212 LYS B CA 1
ATOM 4336 C C . LYS B 1 224 ? 55.038 66.770 89.314 1.00 75.27 212 LYS B C 1
ATOM 4337 O O . LYS B 1 224 ? 55.442 65.960 88.474 1.00 74.08 212 LYS B O 1
ATOM 4343 N N . GLN B 1 225 ? 53.798 67.247 89.308 1.00 72.15 213 GLN B N 1
ATOM 4344 C CA . GLN B 1 225 ? 52.824 66.853 88.299 1.00 68.60 213 GLN B CA 1
ATOM 4345 C C . GLN B 1 225 ? 52.916 67.759 87.072 1.00 65.24 213 GLN B C 1
ATOM 4346 O O . GLN B 1 225 ? 53.069 68.977 87.197 1.00 66.12 213 GLN B O 1
ATOM 4352 N N . PRO B 1 226 ? 52.826 67.173 85.866 1.00 60.47 214 PRO B N 1
ATOM 4353 C CA . PRO B 1 226 ? 52.902 67.954 84.627 1.00 55.34 214 PRO B CA 1
ATOM 4354 C C . PRO B 1 226 ? 51.629 68.748 84.343 1.00 50.44 214 PRO B C 1
ATOM 4355 O O . PRO B 1 226 ? 50.551 68.409 84.826 1.00 47.82 214 PRO B O 1
ATOM 4359 N N . VAL B 1 227 ? 51.768 69.805 83.554 1.00 46.08 215 VAL B N 1
ATOM 4360 C CA . VAL B 1 227 ? 50.640 70.644 83.183 1.00 41.34 215 VAL B CA 1
ATOM 4361 C C . VAL B 1 227 ? 49.708 69.889 82.231 1.00 39.29 215 VAL B C 1
ATOM 4362 O O . VAL B 1 227 ? 50.154 69.292 81.264 1.00 37.75 215 VAL B O 1
ATOM 4366 N N . ARG B 1 228 ? 48.414 69.901 82.522 1.00 38.69 216 ARG B N 1
ATOM 4367 C CA . ARG B 1 228 ? 47.444 69.234 81.668 1.00 39.60 216 ARG B CA 1
ATOM 4368 C C . ARG B 1 228 ? 46.857 70.262 80.716 1.00 40.42 216 ARG B C 1
ATOM 4369 O O . ARG B 1 228 ? 46.174 71.202 81.139 1.00 39.99 216 ARG B O 1
ATOM 4377 N N . VAL B 1 229 ? 47.133 70.065 79.429 1.00 38.80 217 VAL B N 1
ATOM 4378 C CA . VAL B 1 229 ? 46.690 70.958 78.373 1.00 36.23 217 VAL B CA 1
ATOM 4379 C C . VAL B 1 229 ? 45.583 70.345 77.551 1.00 37.45 217 VAL B C 1
ATOM 4380 O O . VAL B 1 229 ? 45.737 69.234 77.008 1.00 38.50 217 VAL B O 1
ATOM 4384 N N . ILE B 1 230 ? 44.485 71.087 77.425 1.00 35.13 218 ILE B N 1
ATOM 4385 C CA . ILE B 1 230 ? 43.348 70.619 76.666 1.00 36.43 218 ILE B CA 1
ATOM 4386 C C . ILE B 1 230 ? 42.931 71.587 75.550 1.00 37.11 218 ILE B C 1
ATOM 4387 O O . ILE B 1 230 ? 42.875 72.807 75.748 1.00 34.93 218 ILE B O 1
ATOM 4392 N N . LEU B 1 231 ? 42.661 71.028 74.370 1.00 37.69 219 LEU B N 1
ATOM 4393 C CA . LEU B 1 231 ? 42.243 71.821 73.215 1.00 38.95 219 LEU B CA 1
ATOM 4394 C C . LEU B 1 231 ? 40.732 71.732 73.152 1.00 40.12 219 LEU B C 1
ATOM 4395 O O . LEU B 1 231 ? 40.178 70.669 72.872 1.00 40.85 219 LEU B O 1
ATOM 4400 N N . ASP B 1 232 ? 40.080 72.862 73.417 1.00 41.17 220 ASP B N 1
ATOM 4401 C CA . ASP B 1 232 ? 38.623 72.955 73.465 1.00 42.70 220 ASP B CA 1
ATOM 4402 C C . ASP B 1 232 ? 38.115 74.097 72.583 1.00 44.06 220 ASP B C 1
ATOM 4403 O O . ASP B 1 232 ? 37.954 75.229 73.056 1.00 44.02 220 ASP B O 1
ATOM 4408 N N . THR B 1 233 ? 37.840 73.796 71.315 1.00 45.59 221 THR B N 1
ATOM 4409 C CA . THR B 1 233 ? 37.394 74.813 70.366 1.00 46.11 221 THR B CA 1
ATOM 4410 C C . THR B 1 233 ? 36.325 75.742 70.913 1.00 46.96 221 THR B C 1
ATOM 4411 O O . THR B 1 233 ? 36.520 76.955 70.961 1.00 45.19 221 THR B O 1
ATOM 4415 N N . VAL B 1 234 ? 35.204 75.169 71.333 1.00 48.14 222 VAL B N 1
ATOM 4416 C CA . VAL B 1 234 ? 34.089 75.951 71.856 1.00 49.37 222 VAL B CA 1
ATOM 4417 C C . VAL B 1 234 ? 33.989 75.970 73.396 1.00 49.56 222 VAL B C 1
ATOM 4418 O O . VAL B 1 234 ? 33.091 76.591 73.960 1.00 48.36 222 VAL B O 1
ATOM 4422 N N . LEU B 1 235 ? 34.925 75.316 74.076 1.00 49.13 223 LEU B N 1
ATOM 4423 C CA . LEU B 1 235 ? 34.907 75.282 75.534 1.00 49.21 223 LEU B CA 1
ATOM 4424 C C . LEU B 1 235 ? 33.711 74.468 76.017 1.00 50.13 223 LEU B C 1
ATOM 4425 O O . LEU B 1 235 ? 32.986 74.880 76.920 1.00 49.16 223 LEU B O 1
ATOM 4430 N N . SER B 1 236 ? 33.516 73.307 75.400 1.00 50.73 224 SER B N 1
ATOM 4431 C CA . SER B 1 236 ? 32.416 72.412 75.749 1.00 51.24 224 SER B CA 1
ATOM 4432 C C . SER B 1 236 ? 32.844 71.368 76.792 1.00 51.28 224 SER B C 1
ATOM 4433 O O . SER B 1 236 ? 32.135 70.396 77.052 1.00 51.61 224 SER B O 1
ATOM 4436 N N . ILE B 1 237 ? 34.007 71.588 77.389 1.00 52.63 225 ILE B N 1
ATOM 4437 C CA . ILE B 1 237 ? 34.555 70.688 78.401 1.00 54.71 225 ILE B CA 1
ATOM 4438 C C . ILE B 1 237 ? 33.593 70.625 79.596 1.00 56.17 225 ILE B C 1
ATOM 4439 O O . ILE B 1 237 ? 33.078 71.650 80.049 1.00 54.92 225 ILE B O 1
ATOM 4444 N N . PRO B 1 238 ? 33.302 69.411 80.088 1.00 57.38 226 PRO B N 1
ATOM 4445 C CA . PRO B 1 238 ? 32.396 69.237 81.233 1.00 59.17 226 PRO B CA 1
ATOM 4446 C C . PRO B 1 238 ? 33.004 69.806 82.521 1.00 60.97 226 PRO B C 1
ATOM 4447 O O . PRO B 1 238 ? 34.172 69.557 82.820 1.00 61.37 226 PRO B O 1
ATOM 4451 N N . GLU B 1 239 ? 32.220 70.567 83.283 1.00 62.19 227 GLU B N 1
ATOM 4452 C CA . GLU B 1 239 ? 32.739 71.164 84.511 1.00 63.61 227 GLU B CA 1
ATOM 4453 C C . GLU B 1 239 ? 32.802 70.235 85.714 1.00 63.86 227 GLU B C 1
ATOM 4454 O O . GLU B 1 239 ? 33.057 70.683 86.832 1.00 64.12 227 GLU B O 1
ATOM 4460 N N . ASP B 1 240 ? 32.583 68.941 85.494 1.00 63.99 228 ASP B N 1
ATOM 4461 C CA . ASP B 1 240 ? 32.664 67.974 86.588 1.00 64.26 228 ASP B CA 1
ATOM 4462 C C . ASP B 1 240 ? 33.863 67.054 86.397 1.00 63.71 228 ASP B C 1
ATOM 4463 O O . ASP B 1 240 ? 34.297 66.383 87.336 1.00 63.66 228 ASP B O 1
ATOM 4468 N N . ALA B 1 241 ? 34.397 67.047 85.176 1.00 62.45 229 ALA B N 1
ATOM 4469 C CA . ALA B 1 241 ? 35.546 66.224 84.806 1.00 60.88 229 ALA B CA 1
ATOM 4470 C C . ALA B 1 241 ? 36.758 66.434 85.701 1.00 59.90 229 ALA B C 1
ATOM 4471 O O . ALA B 1 241 ? 37.042 67.545 86.145 1.00 58.76 229 ALA B O 1
ATOM 4473 N N . LYS B 1 242 ? 37.482 65.345 85.928 1.00 59.41 230 LYS B N 1
ATOM 4474 C CA . LYS B 1 242 ? 38.660 65.335 86.782 1.00 59.45 230 LYS B CA 1
ATOM 4475 C C . LYS B 1 242 ? 39.675 66.450 86.548 1.00 58.45 230 LYS B C 1
ATOM 4476 O O . LYS B 1 242 ? 40.219 66.988 87.511 1.00 59.27 230 LYS B O 1
ATOM 4482 N N . VAL B 1 243 ? 39.937 66.806 85.292 1.00 56.84 231 VAL B N 1
ATOM 4483 C CA . VAL B 1 243 ? 40.921 67.856 85.013 1.00 55.11 231 VAL B CA 1
ATOM 4484 C C . VAL B 1 243 ? 40.476 69.228 85.516 1.00 55.70 231 VAL B C 1
ATOM 4485 O O . VAL B 1 243 ? 41.302 70.056 85.889 1.00 54.37 231 VAL B O 1
ATOM 4489 N N . ILE B 1 244 ? 39.168 69.460 85.514 1.00 57.15 232 ILE B N 1
ATOM 4490 C CA . ILE B 1 244 ? 38.608 70.723 85.975 1.00 58.98 232 ILE B CA 1
ATOM 4491 C C . ILE B 1 244 ? 38.716 70.746 87.484 1.00 60.99 232 ILE B C 1
ATOM 4492 O O . ILE B 1 244 ? 39.308 71.651 88.082 1.00 62.01 232 ILE B O 1
ATOM 4497 N N . CYS B 1 245 ? 38.118 69.724 88.086 1.00 62.65 233 CYS B N 1
ATOM 4498 C CA . CYS B 1 245 ? 38.090 69.555 89.528 1.00 64.24 233 CYS B CA 1
ATOM 4499 C C . CYS B 1 245 ? 39.368 68.850 89.984 1.00 65.72 233 CYS B C 1
ATOM 4500 O O . CYS B 1 245 ? 40.460 69.129 89.469 1.00 68.25 233 CYS B O 1
ATOM 4503 N N . ASP B 1 246 ? 39.218 67.942 90.944 1.00 65.14 234 ASP B N 1
ATOM 4504 C CA . ASP B 1 246 ? 40.316 67.165 91.530 1.00 64.89 234 ASP B CA 1
ATOM 4505 C C . ASP B 1 246 ? 41.616 67.885 91.919 1.00 64.42 234 ASP B C 1
ATOM 4506 O O . ASP B 1 246 ? 42.505 67.257 92.476 1.00 65.66 234 ASP B O 1
ATOM 4511 N N . GLN B 1 247 ? 41.734 69.179 91.630 1.00 63.13 235 GLN B N 1
ATOM 4512 C CA . GLN B 1 247 ? 42.928 69.958 91.995 1.00 63.33 235 GLN B CA 1
ATOM 4513 C C . GLN B 1 247 ? 44.270 69.204 92.193 1.00 61.30 235 GLN B C 1
ATOM 4514 O O . GLN B 1 247 ? 44.986 69.494 93.155 1.00 61.76 235 GLN B O 1
ATOM 4520 N N . ILE B 1 248 ? 44.627 68.277 91.300 1.00 58.89 236 ILE B N 1
ATOM 4521 C CA . ILE B 1 248 ? 45.877 67.506 91.433 1.00 57.00 236 ILE B CA 1
ATOM 4522 C C . ILE B 1 248 ? 47.050 68.059 90.614 1.00 54.66 236 ILE B C 1
ATOM 4523 O O . ILE B 1 248 ? 48.214 67.985 91.039 1.00 53.94 236 ILE B O 1
ATOM 4528 N N . ALA B 1 249 ? 46.739 68.585 89.428 1.00 52.53 237 ALA B N 1
ATOM 4529 C CA . ALA B 1 249 ? 47.750 69.138 88.522 1.00 49.43 237 ALA B CA 1
ATOM 4530 C C . ALA B 1 249 ? 47.237 70.393 87.818 1.00 47.33 237 ALA B C 1
ATOM 4531 O O . ALA B 1 249 ? 46.024 70.579 87.649 1.00 47.35 237 ALA B O 1
ATOM 4533 N N . PRO B 1 250 ? 48.154 71.282 87.410 1.00 44.50 238 PRO B N 1
ATOM 4534 C CA . PRO B 1 250 ? 47.724 72.501 86.727 1.00 44.30 238 PRO B CA 1
ATOM 4535 C C . PRO B 1 250 ? 46.931 72.112 85.471 1.00 45.59 238 PRO B C 1
ATOM 4536 O O . PRO B 1 250 ? 47.262 71.118 84.813 1.00 46.07 238 PRO B O 1
ATOM 4540 N N . THR B 1 251 ? 45.889 72.871 85.138 1.00 44.26 239 THR B N 1
ATOM 4541 C CA . THR B 1 251 ? 45.110 72.558 83.947 1.00 42.20 239 THR B CA 1
ATOM 4542 C C . THR B 1 251 ? 44.856 73.778 83.056 1.00 41.64 239 THR B C 1
ATOM 4543 O O . THR B 1 251 ? 44.147 74.722 83.428 1.00 42.51 239 THR B O 1
ATOM 4547 N N . TRP B 1 252 ? 45.468 73.754 81.874 1.00 39.81 240 TRP B N 1
ATOM 4548 C CA . TRP B 1 252 ? 45.338 74.838 80.902 1.00 38.39 240 TRP B CA 1
ATOM 4549 C C . TRP B 1 252 ? 44.489 74.405 79.716 1.00 37.60 240 TRP B C 1
ATOM 4550 O O . TRP B 1 252 ? 44.713 73.345 79.145 1.00 37.17 240 TRP B O 1
ATOM 4561 N N . ILE B 1 253 ? 43.519 75.241 79.363 1.00 39.06 241 ILE B N 1
ATOM 4562 C CA . ILE B 1 253 ? 42.622 74.989 78.234 1.00 40.07 241 ILE B CA 1
ATOM 4563 C C . ILE B 1 253 ? 42.819 76.036 77.125 1.00 39.85 241 ILE B C 1
ATOM 4564 O O . ILE B 1 253 ? 42.900 77.229 77.419 1.00 41.08 241 ILE B O 1
ATOM 4569 N N . PHE B 1 254 ? 42.915 75.609 75.865 1.00 38.20 242 PHE B N 1
ATOM 4570 C CA . PHE B 1 254 ? 42.997 76.579 74.765 1.00 36.82 242 PHE B CA 1
ATOM 4571 C C . PHE B 1 254 ? 41.630 76.544 74.092 1.00 36.88 242 PHE B C 1
ATOM 4572 O O . PHE B 1 254 ? 41.063 75.473 73.905 1.00 38.29 242 PHE B O 1
ATOM 4580 N N . THR B 1 255 ? 41.100 77.712 73.747 1.00 37.26 243 THR B N 1
ATOM 4581 C CA . THR B 1 255 ? 39.789 77.832 73.104 1.00 37.44 243 THR B CA 1
ATOM 4582 C C . THR B 1 255 ? 39.808 78.997 72.115 1.00 36.76 243 THR B C 1
ATOM 4583 O O . THR B 1 255 ? 40.831 79.660 71.931 1.00 35.04 243 THR B O 1
ATOM 4587 N N . THR B 1 256 ? 38.656 79.241 71.502 1.00 37.55 244 THR B N 1
ATOM 4588 C CA . THR B 1 256 ? 38.479 80.338 70.562 1.00 39.90 244 THR B CA 1
ATOM 4589 C C . THR B 1 256 ? 37.426 81.260 71.170 1.00 42.31 244 THR B C 1
ATOM 4590 O O . THR B 1 256 ? 37.037 81.077 72.317 1.00 39.60 244 THR B O 1
ATOM 4594 N N . ALA B 1 257 ? 36.956 82.233 70.394 1.00 46.34 245 ALA B N 1
ATOM 4595 C CA . ALA B 1 257 ? 35.969 83.212 70.863 1.00 49.56 245 ALA B CA 1
ATOM 4596 C C . ALA B 1 257 ? 34.536 82.698 70.994 1.00 52.15 245 ALA B C 1
ATOM 4597 O O . ALA B 1 257 ? 33.640 83.440 71.402 1.00 53.36 245 ALA B O 1
ATOM 4599 N N . ARG B 1 258 ? 34.314 81.436 70.648 1.00 54.96 246 ARG B N 1
ATOM 4600 C CA . ARG B 1 258 ? 32.987 80.839 70.759 1.00 57.52 246 ARG B CA 1
ATOM 4601 C C . ARG B 1 258 ? 32.693 80.469 72.218 1.00 58.78 246 ARG B C 1
ATOM 4602 O O . ARG B 1 258 ? 31.552 80.184 72.584 1.00 59.59 246 ARG B O 1
ATOM 4610 N N . ALA B 1 259 ? 33.731 80.481 73.046 1.00 59.80 247 ALA B N 1
ATOM 4611 C CA . ALA B 1 259 ? 33.601 80.147 74.460 1.00 60.20 247 ALA B CA 1
ATOM 4612 C C . ALA B 1 259 ? 32.686 81.123 75.189 1.00 61.42 247 ALA B C 1
ATOM 4613 O O . ALA B 1 259 ? 32.671 82.315 74.877 1.00 61.29 247 ALA B O 1
ATOM 4615 N N . ASP B 1 260 ? 31.919 80.615 76.154 1.00 62.92 248 ASP B N 1
ATOM 4616 C CA . ASP B 1 260 ? 31.026 81.457 76.946 1.00 64.18 248 ASP B CA 1
ATOM 4617 C C . ASP B 1 260 ? 31.867 82.200 77.977 1.00 65.42 248 ASP B C 1
ATOM 4618 O O . ASP B 1 260 ? 32.711 81.597 78.650 1.00 65.17 248 ASP B O 1
ATOM 4623 N N . GLU B 1 261 ? 31.638 83.507 78.093 1.00 65.77 249 GLU B N 1
ATOM 4624 C CA . GLU B 1 261 ? 32.391 84.339 79.024 1.00 67.19 249 GLU B CA 1
ATOM 4625 C C . GLU B 1 261 ? 32.337 83.891 80.481 1.00 66.25 249 GLU B C 1
ATOM 4626 O O . GLU B 1 261 ? 33.357 83.898 81.175 1.00 66.30 249 GLU B O 1
ATOM 4632 N N . GLU B 1 262 ? 31.151 83.501 80.938 1.00 65.49 250 GLU B N 1
ATOM 4633 C CA . GLU B 1 262 ? 30.958 83.060 82.317 1.00 64.44 250 GLU B CA 1
ATOM 4634 C C . GLU B 1 262 ? 31.571 81.699 82.594 1.00 61.82 250 GLU B C 1
ATOM 4635 O O . GLU B 1 262 ? 32.055 81.443 83.691 1.00 60.60 250 GLU B O 1
ATOM 4641 N N . LYS B 1 263 ? 31.544 80.824 81.598 1.00 60.88 251 LYS B N 1
ATOM 4642 C CA . LYS B 1 263 ? 32.130 79.503 81.745 1.00 59.51 251 LYS B CA 1
ATOM 4643 C C . LYS B 1 263 ? 33.627 79.771 81.867 1.00 59.97 251 LYS B C 1
ATOM 4644 O O . LYS B 1 263 ? 34.300 79.250 82.750 1.00 60.12 251 LYS B O 1
ATOM 4650 N N . LYS B 1 264 ? 34.125 80.632 80.988 1.00 60.86 252 LYS B N 1
ATOM 4651 C CA . LYS B 1 264 ? 35.532 81.007 80.970 1.00 61.01 252 LYS B CA 1
ATOM 4652 C C . LYS B 1 264 ? 35.936 81.630 82.315 1.00 60.91 252 LYS B C 1
ATOM 4653 O O . LYS B 1 264 ? 37.028 81.380 82.821 1.00 60.24 252 LYS B O 1
ATOM 4659 N N . LYS B 1 265 ? 35.059 82.450 82.886 1.00 61.88 253 LYS B N 1
ATOM 4660 C CA . LYS B 1 265 ? 35.338 83.082 84.181 1.00 61.95 253 LYS B CA 1
ATOM 4661 C C . LYS B 1 265 ? 35.219 82.054 85.312 1.00 60.58 253 LYS B C 1
ATOM 4662 O O . LYS B 1 265 ? 36.097 81.952 86.174 1.00 59.78 253 LYS B O 1
ATOM 4668 N N . ARG B 1 266 ? 34.121 81.304 85.297 1.00 58.01 254 ARG B N 1
ATOM 4669 C CA . ARG B 1 266 ? 33.868 80.274 86.291 1.00 55.67 254 ARG B CA 1
ATOM 4670 C C . ARG B 1 266 ? 35.115 79.413 86.478 1.00 54.83 254 ARG B C 1
ATOM 4671 O O . ARG B 1 266 ? 35.736 79.427 87.538 1.00 54.52 254 ARG B O 1
ATOM 4679 N N . LEU B 1 267 ? 35.476 78.677 85.425 1.00 54.35 255 LEU B N 1
ATOM 4680 C CA . LEU B 1 267 ? 36.627 77.774 85.432 1.00 53.45 255 LEU B CA 1
ATOM 4681 C C . LEU B 1 267 ? 37.933 78.444 85.834 1.00 53.12 255 LEU B C 1
ATOM 4682 O O . LEU B 1 267 ? 38.824 77.796 86.403 1.00 52.02 255 LEU B O 1
ATOM 4687 N N . SER B 1 268 ? 38.047 79.737 85.542 1.00 52.04 256 SER B N 1
ATOM 4688 C CA . SER B 1 268 ? 39.249 80.477 85.888 1.00 52.29 256 SER B CA 1
ATOM 4689 C C . SER B 1 268 ? 39.373 80.635 87.398 1.00 51.42 256 SER B C 1
ATOM 4690 O O . SER B 1 268 ? 40.480 80.662 87.945 1.00 51.13 256 SER B O 1
ATOM 4693 N N . ALA B 1 269 ? 38.228 80.732 88.066 1.00 51.67 257 ALA B N 1
ATOM 4694 C CA . ALA B 1 269 ? 38.200 80.885 89.514 1.00 52.67 257 ALA B CA 1
ATOM 4695 C C . ALA B 1 269 ? 38.567 79.564 90.200 1.00 53.29 257 ALA B C 1
ATOM 4696 O O . ALA B 1 269 ? 38.857 79.541 91.398 1.00 53.65 257 ALA B O 1
ATOM 4698 N N . PHE B 1 270 ? 38.564 78.475 89.429 1.00 53.04 258 PHE B N 1
ATOM 4699 C CA . PHE B 1 270 ? 38.919 77.145 89.930 1.00 52.90 258 PHE B CA 1
ATOM 4700 C C . PHE B 1 270 ? 40.398 76.853 89.680 1.00 50.69 258 PHE B C 1
ATOM 4701 O O . PHE B 1 270 ? 40.853 75.737 89.903 1.00 48.76 258 PHE B O 1
ATOM 4709 N N . GLY B 1 271 ? 41.138 77.854 89.207 1.00 50.21 259 GLY B N 1
ATOM 4710 C CA . GLY B 1 271 ? 42.563 77.677 88.949 1.00 49.35 259 GLY B CA 1
ATOM 4711 C C . GLY B 1 271 ? 42.938 77.295 87.521 1.00 48.88 259 GLY B C 1
ATOM 4712 O O . GLY B 1 271 ? 44.120 77.147 87.196 1.00 48.88 259 GLY B O 1
ATOM 4713 N N . VAL B 1 272 ? 41.928 77.133 86.672 1.00 47.55 260 VAL B N 1
ATOM 4714 C CA . VAL B 1 272 ? 42.128 76.773 85.278 1.00 47.38 260 VAL B CA 1
ATOM 4715 C C . VAL B 1 272 ? 42.612 77.979 84.461 1.00 48.33 260 VAL B C 1
ATOM 4716 O O . VAL B 1 272 ? 41.967 79.034 84.436 1.00 47.58 260 VAL B O 1
ATOM 4720 N N . ASN B 1 273 ? 43.765 77.820 83.816 1.00 48.01 261 ASN B N 1
ATOM 4721 C CA . ASN B 1 273 ? 44.325 78.864 82.970 1.00 48.03 261 ASN B CA 1
ATOM 4722 C C . ASN B 1 273 ? 43.732 78.694 81.589 1.00 47.46 261 ASN B C 1
ATOM 4723 O O . ASN B 1 273 ? 43.968 77.684 80.920 1.00 46.84 261 ASN B O 1
ATOM 4728 N N . ILE B 1 274 ? 42.951 79.681 81.170 1.00 46.29 262 ILE B N 1
ATOM 4729 C CA . ILE B 1 274 ? 42.322 79.637 79.866 1.00 45.15 262 ILE B CA 1
ATOM 4730 C C . ILE B 1 274 ? 42.998 80.612 78.923 1.00 44.61 262 ILE B C 1
ATOM 4731 O O . ILE B 1 274 ? 43.193 81.783 79.257 1.00 44.67 262 ILE B O 1
ATOM 4736 N N . PHE B 1 275 ? 43.384 80.108 77.755 1.00 43.36 263 PHE B N 1
ATOM 4737 C CA . PHE B 1 275 ? 44.015 80.924 76.739 1.00 42.48 263 PHE B CA 1
ATOM 4738 C C . PHE B 1 275 ? 43.036 81.005 75.575 1.00 42.04 263 PHE B C 1
ATOM 4739 O O . PHE B 1 275 ? 42.531 79.983 75.100 1.00 41.51 263 PHE B O 1
ATOM 4747 N N . THR B 1 276 ? 42.757 82.225 75.130 1.00 40.53 264 THR B N 1
ATOM 4748 C CA . THR B 1 276 ? 41.799 82.425 74.049 1.00 39.75 264 THR B CA 1
ATOM 4749 C C . THR B 1 276 ? 42.445 82.736 72.700 1.00 38.53 264 THR B C 1
ATOM 4750 O O . THR B 1 276 ? 43.197 83.699 72.570 1.00 37.30 264 THR B O 1
ATOM 4754 N N . LEU B 1 277 ? 42.141 81.919 71.697 1.00 37.12 265 LEU B N 1
ATOM 4755 C CA . LEU B 1 277 ? 42.707 82.123 70.371 1.00 37.79 265 LEU B CA 1
ATOM 4756 C C . LEU B 1 277 ? 41.732 82.854 69.436 1.00 39.08 265 LEU B C 1
ATOM 4757 O O . LEU B 1 277 ? 40.554 82.495 69.340 1.00 41.18 265 LEU B O 1
ATOM 4762 N N . GLU B 1 278 ? 42.230 83.885 68.757 1.00 39.28 266 GLU B N 1
ATOM 4763 C CA . GLU B 1 278 ? 41.404 84.689 67.846 1.00 39.66 266 GLU B CA 1
ATOM 4764 C C . GLU B 1 278 ? 41.410 84.152 66.409 1.00 39.70 266 GLU B C 1
ATOM 4765 O O . GLU B 1 278 ? 41.607 84.895 65.449 1.00 41.26 266 GLU B O 1
ATOM 4771 N N . THR B 1 279 ? 41.196 82.850 66.278 1.00 39.38 267 THR B N 1
ATOM 4772 C CA . THR B 1 279 ? 41.154 82.188 64.985 1.00 37.70 267 THR B CA 1
ATOM 4773 C C . THR B 1 279 ? 39.914 81.310 65.024 1.00 38.21 267 THR B C 1
ATOM 4774 O O . THR B 1 279 ? 39.358 81.092 66.090 1.00 38.22 267 THR B O 1
ATOM 4778 N N . GLU B 1 280 ? 39.463 80.807 63.885 1.00 39.15 268 GLU B N 1
ATOM 4779 C CA . GLU B 1 280 ? 38.253 79.988 63.887 1.00 40.60 268 GLU B CA 1
ATOM 4780 C C . GLU B 1 280 ? 38.477 78.576 64.427 1.00 40.69 268 GLU B C 1
ATOM 4781 O O . GLU B 1 280 ? 37.594 77.992 65.059 1.00 38.15 268 GLU B O 1
ATOM 4787 N N . ARG B 1 281 ? 39.661 78.033 64.173 1.00 41.60 269 ARG B N 1
ATOM 4788 C CA . ARG B 1 281 ? 40.012 76.703 64.657 1.00 41.69 269 ARG B CA 1
ATOM 4789 C C . ARG B 1 281 ? 41.302 76.885 65.435 1.00 39.37 269 ARG B C 1
ATOM 4790 O O . ARG B 1 281 ? 42.074 77.810 65.164 1.00 38.86 269 ARG B O 1
ATOM 4798 N N . ILE B 1 282 ? 41.542 76.008 66.399 1.00 36.16 270 ILE B N 1
ATOM 4799 C CA . ILE B 1 282 ? 42.761 76.099 67.179 1.00 33.48 270 ILE B CA 1
ATOM 4800 C C . ILE B 1 282 ? 43.933 75.722 66.275 1.00 32.41 270 ILE B C 1
ATOM 4801 O O . ILE B 1 282 ? 43.919 74.675 65.634 1.00 29.56 270 ILE B O 1
ATOM 4806 N N . GLN B 1 283 ? 44.941 76.584 66.209 1.00 33.18 271 GLN B N 1
ATOM 4807 C CA . GLN B 1 283 ? 46.093 76.316 65.372 1.00 34.36 271 GLN B CA 1
ATOM 4808 C C . GLN B 1 283 ? 47.262 75.861 66.215 1.00 35.21 271 GLN B C 1
ATOM 4809 O O . GLN B 1 283 ? 47.802 76.627 67.008 1.00 34.96 271 GLN B O 1
ATOM 4815 N N . ILE B 1 284 ? 47.639 74.595 66.014 1.00 34.38 272 ILE B N 1
ATOM 4816 C CA . ILE B 1 284 ? 48.714 73.945 66.738 1.00 32.26 272 ILE B CA 1
ATOM 4817 C C . ILE B 1 284 ? 49.961 74.783 66.917 1.00 30.70 272 ILE B C 1
ATOM 4818 O O . ILE B 1 284 ? 50.546 74.789 67.982 1.00 30.18 272 ILE B O 1
ATOM 4823 N N . PRO B 1 285 ? 50.402 75.483 65.872 1.00 30.62 273 PRO B N 1
ATOM 4824 C CA . PRO B 1 285 ? 51.611 76.292 66.041 1.00 30.10 273 PRO B CA 1
ATOM 4825 C C . PRO B 1 285 ? 51.424 77.396 67.074 1.00 31.94 273 PRO B C 1
ATOM 4826 O O . PRO B 1 285 ? 52.369 77.771 67.751 1.00 30.63 273 PRO B O 1
ATOM 4830 N N . ASP B 1 286 ? 50.199 77.905 67.192 1.00 31.96 274 ASP B N 1
ATOM 4831 C CA . ASP B 1 286 ? 49.906 78.948 68.168 1.00 34.05 274 ASP B CA 1
ATOM 4832 C C . ASP B 1 286 ? 49.914 78.375 69.572 1.00 36.12 274 ASP B C 1
ATOM 4833 O O . ASP B 1 286 ? 50.420 79.019 70.504 1.00 37.13 274 ASP B O 1
ATOM 4838 N N . VAL B 1 287 ? 49.330 77.185 69.742 1.00 37.34 275 VAL B N 1
ATOM 4839 C CA . VAL B 1 287 ? 49.304 76.570 71.070 1.00 38.47 275 VAL B CA 1
ATOM 4840 C C . VAL B 1 287 ? 50.728 76.275 71.520 1.00 37.95 275 VAL B C 1
ATOM 4841 O O . VAL B 1 287 ? 51.068 76.489 72.688 1.00 40.12 275 VAL B O 1
ATOM 4845 N N . LEU B 1 288 ? 51.568 75.832 70.589 1.00 36.36 276 LEU B N 1
ATOM 4846 C CA . LEU B 1 288 ? 52.941 75.511 70.937 1.00 35.95 276 LEU B CA 1
ATOM 4847 C C . LEU B 1 288 ? 53.751 76.741 71.272 1.00 38.79 276 LEU B C 1
ATOM 4848 O O . LEU B 1 288 ? 54.650 76.682 72.109 1.00 39.81 276 LEU B O 1
ATOM 4853 N N . LYS B 1 289 ? 53.430 77.854 70.619 1.00 40.47 277 LYS B N 1
ATOM 4854 C CA . LYS B 1 289 ? 54.124 79.110 70.846 1.00 40.93 277 LYS B CA 1
ATOM 4855 C C . LYS B 1 289 ? 53.792 79.613 72.255 1.00 40.46 277 LYS B C 1
ATOM 4856 O O . LYS B 1 289 ? 54.693 79.913 73.038 1.00 40.07 277 LYS B O 1
ATOM 4862 N N . ILE B 1 290 ? 52.502 79.685 72.576 1.00 39.15 278 ILE B N 1
ATOM 4863 C CA . ILE B 1 290 ? 52.045 80.143 73.894 1.00 38.29 278 ILE B CA 1
ATOM 4864 C C . ILE B 1 290 ? 52.656 79.309 75.027 1.00 38.97 278 ILE B C 1
ATOM 4865 O O . ILE B 1 290 ? 53.090 79.859 76.036 1.00 40.22 278 ILE B O 1
ATOM 4870 N N . LEU B 1 291 ? 52.681 77.988 74.866 1.00 38.37 279 LEU B N 1
ATOM 4871 C CA . LEU B 1 291 ? 53.245 77.114 75.892 1.00 39.98 279 LEU B CA 1
ATOM 4872 C C . LEU B 1 291 ? 54.725 77.373 76.146 1.00 40.76 279 LEU B C 1
ATOM 4873 O O . LEU B 1 291 ? 55.187 77.265 77.279 1.00 4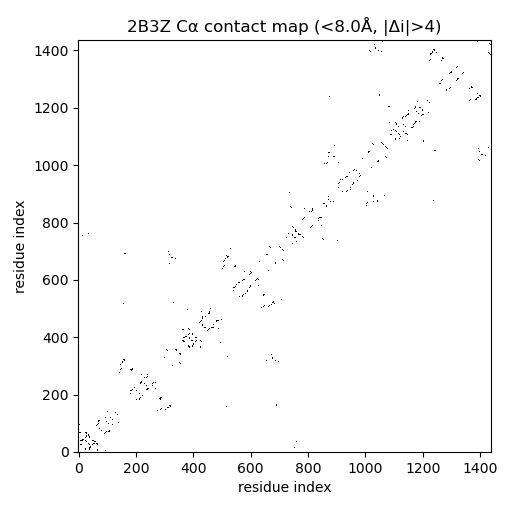1.89 279 LEU B O 1
ATOM 4878 N N . ALA B 1 292 ? 55.476 77.696 75.100 1.00 41.87 280 ALA B N 1
ATOM 4879 C CA . ALA B 1 292 ? 56.898 77.973 75.276 1.00 44.29 280 ALA B CA 1
ATOM 4880 C C . ALA B 1 292 ? 57.061 79.324 75.976 1.00 46.46 280 ALA B C 1
ATOM 4881 O O . ALA B 1 292 ? 58.070 79.571 76.627 1.00 47.38 280 ALA B O 1
ATOM 4883 N N . GLU B 1 293 ? 56.063 80.195 75.840 1.00 48.28 281 GLU B N 1
ATOM 4884 C CA . GLU B 1 293 ? 56.102 81.502 76.494 1.00 50.58 281 GLU B CA 1
ATOM 4885 C C . GLU B 1 293 ? 55.958 81.266 77.989 1.00 50.96 281 GLU B C 1
ATOM 4886 O O . GLU B 1 293 ? 56.558 81.975 78.814 1.00 50.37 281 GLU B O 1
ATOM 4892 N N . GLU B 1 294 ? 55.130 80.275 78.321 1.00 50.15 282 GLU B N 1
ATOM 4893 C CA . GLU B 1 294 ? 54.865 79.929 79.707 1.00 49.78 282 GLU B CA 1
ATOM 4894 C C . GLU B 1 294 ? 55.942 79.045 80.309 1.00 48.07 282 GLU B C 1
ATOM 4895 O O . GLU B 1 294 ? 55.800 78.602 81.439 1.00 48.67 282 GLU B O 1
ATOM 4901 N N . GLY B 1 295 ? 57.006 78.775 79.558 1.00 46.55 283 GLY B N 1
ATOM 4902 C CA . GLY B 1 295 ? 58.084 77.951 80.088 1.00 45.07 283 GLY B CA 1
ATOM 4903 C C . GLY B 1 295 ? 58.006 76.445 79.871 1.00 44.29 283 GLY B C 1
ATOM 4904 O O . GLY B 1 295 ? 58.883 75.718 80.318 1.00 43.14 283 GLY B O 1
ATOM 4905 N N . ILE B 1 296 ? 56.967 75.974 79.186 1.00 43.85 284 ILE B N 1
ATOM 4906 C CA . ILE B 1 296 ? 56.789 74.546 78.910 1.00 41.23 284 ILE B CA 1
ATOM 4907 C C . ILE B 1 296 ? 57.789 74.095 77.844 1.00 39.96 284 ILE B C 1
ATOM 4908 O O . ILE B 1 296 ? 57.693 74.529 76.701 1.00 40.28 284 ILE B O 1
ATOM 4913 N N . MET B 1 297 ? 58.731 73.224 78.200 1.00 38.02 285 MET B N 1
ATOM 4914 C CA . MET B 1 297 ? 59.732 72.767 77.230 1.00 38.13 285 MET B CA 1
ATOM 4915 C C . MET B 1 297 ? 59.377 71.527 76.411 1.00 37.34 285 MET B C 1
ATOM 4916 O O . MET B 1 297 ? 60.000 71.270 75.384 1.00 36.59 285 MET B O 1
ATOM 4921 N N . SER B 1 298 ? 58.383 70.770 76.854 1.00 35.80 286 SER B N 1
ATOM 4922 C CA . SER B 1 298 ? 57.982 69.573 76.149 1.00 35.96 286 SER B CA 1
ATOM 4923 C C . SER B 1 298 ? 56.523 69.240 76.394 1.00 35.09 286 SER B C 1
ATOM 4924 O O . SER B 1 298 ? 55.949 69.598 77.419 1.00 35.00 286 SER B O 1
ATOM 4927 N N . VAL B 1 299 ? 55.912 68.562 75.438 1.00 33.76 287 VAL B N 1
ATOM 4928 C CA . VAL B 1 299 ? 54.534 68.176 75.591 1.00 33.02 287 VAL B CA 1
ATOM 4929 C C . VAL B 1 299 ? 54.334 66.791 75.005 1.00 33.65 287 VAL B C 1
ATOM 4930 O O . VAL B 1 299 ? 54.877 66.458 73.955 1.00 33.78 287 VAL B O 1
ATOM 4934 N N . TYR B 1 300 ? 53.570 65.988 75.737 1.00 34.85 288 TYR B N 1
ATOM 4935 C CA . TYR B 1 300 ? 53.248 64.609 75.391 1.00 36.12 288 TYR B CA 1
ATOM 4936 C C . TYR B 1 300 ? 51.795 64.592 74.929 1.00 35.56 288 TYR B C 1
ATOM 4937 O O . TYR B 1 300 ? 50.885 64.670 75.738 1.00 36.07 288 TYR B O 1
ATOM 4946 N N . VAL B 1 301 ? 51.590 64.508 73.624 1.00 35.38 289 VAL B N 1
ATOM 4947 C CA . VAL B 1 301 ? 50.251 64.518 73.042 1.00 36.10 289 VAL B CA 1
ATOM 4948 C C . VAL B 1 301 ? 49.786 63.078 72.908 1.00 39.48 289 VAL B C 1
ATOM 4949 O O . VAL B 1 301 ? 50.402 62.279 72.206 1.00 40.99 289 VAL B O 1
ATOM 4953 N N . GLU B 1 302 ? 48.699 62.714 73.551 1.00 41.33 290 GLU B N 1
ATOM 4954 C CA . GLU B 1 302 ? 48.324 61.326 73.411 1.00 45.91 290 GLU B CA 1
ATOM 4955 C C . GLU B 1 302 ? 46.910 61.137 72.973 1.00 47.87 290 GLU B C 1
ATOM 4956 O O . GLU B 1 302 ? 46.520 60.021 72.647 1.00 50.01 290 GLU B O 1
ATOM 4962 N N . GLY B 1 303 ? 46.151 62.224 72.907 1.00 50.15 291 GLY B N 1
ATOM 4963 C CA . GLY B 1 303 ? 44.751 62.061 72.575 1.00 50.89 291 GLY B CA 1
ATOM 4964 C C . GLY B 1 303 ? 44.065 62.802 71.452 1.00 49.83 291 GLY B C 1
ATOM 4965 O O . GLY B 1 303 ? 44.117 64.031 71.350 1.00 49.61 291 GLY B O 1
ATOM 4966 N N . GLY B 1 304 ? 43.369 62.001 70.646 1.00 47.30 292 GLY B N 1
ATOM 4967 C CA . GLY B 1 304 ? 42.629 62.500 69.532 1.00 43.55 292 GLY B CA 1
ATOM 4968 C C . GLY B 1 304 ? 43.268 62.162 68.209 1.00 42.43 292 GLY B C 1
ATOM 4969 O O . GLY B 1 304 ? 44.433 62.499 67.949 1.00 41.86 292 GLY B O 1
ATOM 4970 N N . SER B 1 305 ? 42.495 61.475 67.381 1.00 38.72 293 SER B N 1
ATOM 4971 C CA . SER B 1 305 ? 42.908 61.134 66.034 1.00 36.85 293 SER B CA 1
ATOM 4972 C C . SER B 1 305 ? 43.084 62.483 65.307 1.00 35.10 293 SER B C 1
ATOM 4973 O O . SER B 1 305 ? 44.042 62.702 64.551 1.00 34.39 293 SER B O 1
ATOM 4976 N N . ALA B 1 306 ? 42.142 63.386 65.560 1.00 31.03 294 ALA B N 1
ATOM 4977 C CA . ALA B 1 306 ? 42.136 64.706 64.946 1.00 30.55 294 ALA B CA 1
ATOM 4978 C C . ALA B 1 306 ? 43.251 65.635 65.448 1.00 29.30 294 ALA B C 1
ATOM 4979 O O . ALA B 1 306 ? 43.844 66.395 64.667 1.00 27.11 294 ALA B O 1
ATOM 4981 N N . VAL B 1 307 ? 43.527 65.588 66.747 1.00 27.38 295 VAL B N 1
ATOM 4982 C CA . VAL B 1 307 ? 44.591 66.410 67.299 1.00 28.54 295 VAL B CA 1
ATOM 4983 C C . VAL B 1 307 ? 45.931 65.932 66.719 1.00 28.42 295 VAL B C 1
ATOM 4984 O O . VAL B 1 307 ? 46.783 66.737 66.342 1.00 26.94 295 VAL B O 1
ATOM 4988 N N . HIS B 1 308 ? 46.098 64.615 66.639 1.00 28.47 296 HIS B N 1
ATOM 4989 C CA . HIS B 1 308 ? 47.314 64.024 66.095 1.00 29.38 296 HIS B CA 1
ATOM 4990 C C . HIS B 1 308 ? 47.454 64.395 64.623 1.00 27.90 296 HIS B C 1
ATOM 4991 O O . HIS B 1 308 ? 48.569 64.624 64.148 1.00 27.26 296 HIS B O 1
ATOM 4998 N N . GLY B 1 309 ? 46.319 64.459 63.918 1.00 28.53 297 GLY B N 1
ATOM 4999 C CA . GLY B 1 309 ? 46.318 64.839 62.514 1.00 26.68 297 GLY B CA 1
ATOM 5000 C C . GLY B 1 309 ? 46.829 66.276 62.370 1.00 28.22 297 GLY B C 1
ATOM 5001 O O . GLY B 1 309 ? 47.629 66.584 61.474 1.00 28.47 297 GLY B O 1
ATOM 5002 N N . SER B 1 310 ? 46.387 67.160 63.261 1.00 28.21 298 SER B N 1
ATOM 5003 C CA . SER B 1 310 ? 46.833 68.542 63.216 1.00 28.93 298 SER B CA 1
ATOM 5004 C C . SER B 1 310 ? 48.326 68.643 63.454 1.00 29.40 298 SER B C 1
ATOM 5005 O O . SER B 1 310 ? 49.004 69.427 62.790 1.00 30.78 298 SER B O 1
ATOM 5008 N N . PHE B 1 311 ? 48.851 67.877 64.409 1.00 28.55 299 PHE B N 1
ATOM 5009 C CA . PHE B 1 311 ? 50.288 67.954 64.660 1.00 27.79 299 PHE B CA 1
ATOM 5010 C C . PHE B 1 311 ? 51.054 67.373 63.471 1.00 28.58 299 PHE B C 1
ATOM 5011 O O . PHE B 1 311 ? 52.138 67.846 63.151 1.00 29.23 299 PHE B O 1
ATOM 5019 N N . VAL B 1 312 ? 50.507 66.351 62.807 1.00 27.94 300 VAL B N 1
ATOM 5020 C CA . VAL B 1 312 ? 51.229 65.786 61.681 1.00 27.66 300 VAL B CA 1
ATOM 5021 C C . VAL B 1 312 ? 51.148 66.697 60.453 1.00 29.89 300 VAL B C 1
ATOM 5022 O O . VAL B 1 312 ? 52.159 66.934 59.781 1.00 28.34 300 VAL B O 1
ATOM 5026 N N . LYS B 1 313 ? 49.961 67.210 60.152 1.00 31.23 301 LYS B N 1
ATOM 5027 C CA . LYS B 1 313 ? 49.834 68.075 58.988 1.00 35.25 301 LYS B CA 1
ATOM 5028 C C . LYS B 1 313 ? 50.738 69.291 59.103 1.00 35.13 301 LYS B C 1
ATOM 5029 O O . LYS B 1 313 ? 51.329 69.705 58.109 1.00 36.46 301 LYS B O 1
ATOM 5035 N N . GLU B 1 314 ? 50.828 69.862 60.305 1.00 35.42 302 GLU B N 1
ATOM 5036 C CA . GLU B 1 314 ? 51.661 71.039 60.562 1.00 36.45 302 GLU B CA 1
ATOM 5037 C C . GLU B 1 314 ? 53.146 70.701 60.674 1.00 36.99 302 GLU B C 1
ATOM 5038 O O . GLU B 1 314 ? 53.987 71.607 60.675 1.00 36.75 302 GLU B O 1
ATOM 5044 N N . GLY B 1 315 ? 53.473 69.415 60.796 1.00 36.39 303 GLY B N 1
ATOM 5045 C CA . GLY B 1 315 ? 54.871 69.017 60.917 1.00 36.89 303 GLY B CA 1
ATOM 5046 C C . GLY B 1 315 ? 55.439 69.376 62.282 1.00 39.16 303 GLY B C 1
ATOM 5047 O O . GLY B 1 315 ? 56.652 69.449 62.470 1.00 39.78 303 GLY B O 1
ATOM 5048 N N . CYS B 1 316 ? 54.540 69.575 63.241 1.00 39.30 304 CYS B N 1
ATOM 5049 C CA . CYS B 1 316 ? 54.876 69.964 64.606 1.00 38.88 304 CYS B CA 1
ATOM 5050 C C . CYS B 1 316 ? 55.206 68.854 65.591 1.00 37.40 304 CYS B C 1
ATOM 5051 O O . CYS B 1 316 ? 54.691 68.867 66.703 1.00 38.92 304 CYS B O 1
ATOM 5054 N N . PHE B 1 317 ? 56.040 67.899 65.222 1.00 34.78 305 PHE B N 1
ATOM 5055 C CA . PHE B 1 317 ? 56.371 66.844 66.177 1.00 33.69 305 PHE B CA 1
ATOM 5056 C C . PHE B 1 317 ? 57.828 66.388 66.086 1.00 31.13 305 PHE B C 1
ATOM 5057 O O . PHE B 1 317 ? 58.428 66.373 65.022 1.00 31.53 305 PHE B O 1
ATOM 5065 N N . GLN B 1 318 ? 58.401 66.017 67.211 1.00 30.49 306 GLN B N 1
ATOM 5066 C CA . GLN B 1 318 ? 59.781 65.571 67.200 1.00 31.29 306 GLN B CA 1
ATOM 5067 C C . GLN B 1 318 ? 59.865 64.073 67.373 1.00 31.13 306 GLN B C 1
ATOM 5068 O O . GLN B 1 318 ? 60.916 63.493 67.158 1.00 32.52 306 GLN B O 1
ATOM 5074 N N . GLU B 1 319 ? 58.758 63.444 67.762 1.00 31.81 307 GLU B N 1
ATOM 5075 C CA . GLU B 1 319 ? 58.773 62.008 68.011 1.00 32.37 307 GLU B CA 1
ATOM 5076 C C . GLU B 1 319 ? 57.383 61.417 67.997 1.00 31.40 307 GLU B C 1
ATOM 5077 O O . GLU B 1 319 ? 56.443 62.013 68.492 1.00 31.72 307 GLU B O 1
ATOM 5083 N N . ILE B 1 320 ? 57.250 60.234 67.427 1.00 32.04 308 ILE B N 1
ATOM 5084 C CA . ILE B 1 320 ? 55.956 59.596 67.380 1.00 33.94 308 ILE B CA 1
ATOM 5085 C C . ILE B 1 320 ? 56.084 58.169 67.891 1.00 33.64 308 ILE B C 1
ATOM 5086 O O . ILE B 1 320 ? 57.013 57.427 67.537 1.00 32.92 308 ILE B O 1
ATOM 5091 N N . ILE B 1 321 ? 55.149 57.791 68.746 1.00 32.72 309 ILE B N 1
ATOM 5092 C CA . ILE B 1 321 ? 55.180 56.476 69.345 1.00 31.67 309 ILE B CA 1
ATOM 5093 C C . ILE B 1 321 ? 53.842 55.804 69.240 1.00 31.29 309 ILE B C 1
ATOM 5094 O O . ILE B 1 321 ? 52.865 56.272 69.809 1.00 31.47 309 ILE B O 1
ATOM 5099 N N . PHE B 1 322 ? 53.826 54.694 68.508 1.00 30.39 310 PHE B N 1
ATOM 5100 C CA . PHE B 1 322 ? 52.620 53.913 68.281 1.00 30.25 310 PHE B CA 1
ATOM 5101 C C . PHE B 1 322 ? 52.714 52.509 68.880 1.00 30.34 310 PHE B C 1
ATOM 5102 O O . PHE B 1 322 ? 53.672 51.772 68.637 1.00 31.90 310 PHE B O 1
ATOM 5110 N N . TYR B 1 323 ? 51.717 52.133 69.655 1.00 28.99 311 TYR B N 1
ATOM 5111 C CA . TYR B 1 323 ? 51.697 50.803 70.238 1.00 30.22 311 TYR B CA 1
ATOM 5112 C C . TYR B 1 323 ? 50.672 50.025 69.449 1.00 30.05 311 TYR B C 1
ATOM 5113 O O . TYR B 1 323 ? 49.508 50.427 69.383 1.00 26.09 311 TYR B O 1
ATOM 5122 N N . PHE B 1 324 ? 51.095 48.923 68.842 1.00 31.44 312 PHE B N 1
ATOM 5123 C CA . PHE B 1 324 ? 50.168 48.104 68.078 1.00 33.56 312 PHE B CA 1
ATOM 5124 C C . PHE B 1 324 ? 49.850 46.790 68.819 1.00 34.10 312 PHE B C 1
ATOM 5125 O O . PHE B 1 324 ? 50.757 46.053 69.239 1.00 34.31 312 PHE B O 1
ATOM 5133 N N . ALA B 1 325 ? 48.564 46.498 68.964 1.00 34.10 313 ALA B N 1
ATOM 5134 C CA . ALA B 1 325 ? 48.121 45.262 69.605 1.00 36.46 313 ALA B CA 1
ATOM 5135 C C . ALA B 1 325 ? 47.997 44.135 68.568 1.00 37.90 313 ALA B C 1
ATOM 5136 O O . ALA B 1 325 ? 47.942 44.375 67.368 1.00 39.45 313 ALA B O 1
ATOM 5138 N N . PRO B 1 326 ? 47.958 42.883 69.022 1.00 39.23 314 PRO B N 1
ATOM 5139 C CA . PRO B 1 326 ? 47.834 41.783 68.057 1.00 38.38 314 PRO B CA 1
ATOM 5140 C C . PRO B 1 326 ? 46.355 41.565 67.797 1.00 36.86 314 PRO B C 1
ATOM 5141 O O . PRO B 1 326 ? 45.835 40.490 68.060 1.00 38.73 314 PRO B O 1
ATOM 5145 N N . LYS B 1 327 ? 45.673 42.599 67.321 1.00 33.31 315 LYS B N 1
ATOM 5146 C CA . LYS B 1 327 ? 44.250 42.502 67.055 1.00 29.78 315 LYS B CA 1
ATOM 5147 C C . LYS B 1 327 ? 43.884 43.207 65.765 1.00 29.40 315 LYS B C 1
ATOM 5148 O O . LYS B 1 327 ? 44.580 44.120 65.312 1.00 29.22 315 LYS B O 1
ATOM 5154 N N . LEU B 1 328 ? 42.784 42.780 65.176 1.00 29.55 316 LEU B N 1
ATOM 5155 C CA . LEU B 1 328 ? 42.287 43.386 63.955 1.00 32.39 316 LEU B CA 1
ATOM 5156 C C . LEU B 1 328 ? 40.877 43.863 64.282 1.00 34.77 316 LEU B C 1
ATOM 5157 O O . LEU B 1 328 ? 40.028 43.068 64.689 1.00 37.95 316 LEU B O 1
ATOM 5162 N N . ILE B 1 329 ? 40.624 45.154 64.107 1.00 34.78 317 ILE B N 1
ATOM 5163 C CA . ILE B 1 329 ? 39.315 45.725 64.406 1.00 32.69 317 ILE B CA 1
ATOM 5164 C C . ILE B 1 329 ? 38.417 45.891 63.191 1.00 33.61 317 ILE B C 1
ATOM 5165 O O . ILE B 1 329 ? 37.222 45.602 63.252 1.00 35.90 317 ILE B O 1
ATOM 5170 N N . GLY B 1 330 ? 38.980 46.392 62.096 1.00 33.13 318 GLY B N 1
ATOM 5171 C CA . GLY B 1 330 ? 38.214 46.572 60.875 1.00 30.45 318 GLY B CA 1
ATOM 5172 C C . GLY B 1 330 ? 37.150 47.654 60.842 1.00 31.57 318 GLY B C 1
ATOM 5173 O O . GLY B 1 330 ? 37.089 48.517 61.707 1.00 30.36 318 GLY B O 1
ATOM 5174 N N . GLY B 1 331 ? 36.293 47.590 59.826 1.00 32.72 319 GLY B N 1
ATOM 5175 C CA . GLY B 1 331 ? 35.231 48.567 59.671 1.00 34.10 319 GLY B CA 1
ATOM 5176 C C . GLY B 1 331 ? 35.724 49.840 59.007 1.00 34.82 319 GLY B C 1
ATOM 5177 O O . GLY B 1 331 ? 36.686 50.452 59.475 1.00 33.95 319 GLY B O 1
ATOM 5178 N N . THR B 1 332 ? 35.068 50.247 57.927 1.00 34.62 320 THR B N 1
ATOM 5179 C CA . THR B 1 332 ? 35.481 51.442 57.219 1.00 35.99 320 THR B CA 1
ATOM 5180 C C . THR B 1 332 ? 35.287 52.717 58.044 1.00 38.13 320 THR B C 1
ATOM 5181 O O . THR B 1 332 ? 36.099 53.651 57.968 1.00 40.19 320 THR B O 1
ATOM 5185 N N . HIS B 1 333 ? 34.236 52.746 58.853 1.00 39.20 321 HIS B N 1
ATOM 5186 C CA . HIS B 1 333 ? 33.957 53.902 59.695 1.00 39.67 321 HIS B CA 1
ATOM 5187 C C . HIS B 1 333 ? 34.605 53.855 61.074 1.00 39.77 321 HIS B C 1
ATOM 5188 O O . HIS B 1 333 ? 34.202 54.599 61.963 1.00 39.12 321 HIS B O 1
ATOM 5195 N N . ALA B 1 334 ? 35.585 52.973 61.269 1.00 38.47 322 ALA B N 1
ATOM 5196 C CA . ALA B 1 334 ? 36.282 52.911 62.554 1.00 37.91 322 ALA B CA 1
ATOM 5197 C C . ALA B 1 334 ? 37.368 54.005 62.564 1.00 36.64 322 ALA B C 1
ATOM 5198 O O . ALA B 1 334 ? 38.075 54.211 61.582 1.00 36.93 322 ALA B O 1
ATOM 5200 N N . PRO B 1 335 ? 37.524 54.703 63.681 1.00 34.60 323 PRO B N 1
ATOM 5201 C CA . PRO B 1 335 ? 38.533 55.754 63.718 1.00 35.05 323 PRO B CA 1
ATOM 5202 C C . PRO B 1 335 ? 39.942 55.219 63.532 1.00 34.83 323 PRO B C 1
ATOM 5203 O O . PRO B 1 335 ? 40.357 54.286 64.208 1.00 35.46 323 PRO B O 1
ATOM 5207 N N . SER B 1 336 ? 40.673 55.820 62.606 1.00 35.86 324 SER B N 1
ATOM 5208 C CA . SER B 1 336 ? 42.052 55.435 62.347 1.00 36.59 324 SER B CA 1
ATOM 5209 C C . SER B 1 336 ? 42.984 56.246 63.255 1.00 34.88 324 SER B C 1
ATOM 5210 O O . SER B 1 336 ? 42.543 57.107 64.026 1.00 33.89 324 SER B O 1
ATOM 5213 N N . LEU B 1 337 ? 44.271 55.968 63.162 1.00 34.23 325 LEU B N 1
ATOM 5214 C CA . LEU B 1 337 ? 45.266 56.648 63.974 1.00 35.11 325 LEU B CA 1
ATOM 5215 C C . LEU B 1 337 ? 45.313 58.170 63.821 1.00 37.27 325 LEU B C 1
ATOM 5216 O O . LEU B 1 337 ? 45.198 58.913 64.805 1.00 37.02 325 LEU B O 1
ATOM 5221 N N . ILE B 1 338 ? 45.493 58.616 62.583 1.00 37.79 326 ILE B N 1
ATOM 5222 C CA . ILE B 1 338 ? 45.576 60.035 62.242 1.00 39.68 326 ILE B CA 1
ATOM 5223 C C . ILE B 1 338 ? 44.412 60.437 61.335 1.00 40.52 326 ILE B C 1
ATOM 5224 O O . ILE B 1 338 ? 44.320 59.944 60.205 1.00 38.55 326 ILE B O 1
ATOM 5229 N N . SER B 1 339 ? 43.529 61.309 61.831 1.00 41.66 327 SER B N 1
ATOM 5230 C CA . SER B 1 339 ? 42.405 61.811 61.035 1.00 43.90 327 SER B CA 1
ATOM 5231 C C . SER B 1 339 ? 42.636 63.292 60.742 1.00 45.89 327 SER B C 1
ATOM 5232 O O . SER B 1 339 ? 43.620 63.874 61.189 1.00 48.45 327 SER B O 1
ATOM 5235 N N . GLY B 1 340 ? 41.740 63.914 59.987 1.00 48.45 328 GLY B N 1
ATOM 5236 C CA . GLY B 1 340 ? 41.929 65.316 59.657 1.00 47.24 328 GLY B CA 1
ATOM 5237 C C . GLY B 1 340 ? 42.256 65.472 58.186 1.00 48.53 328 GLY B C 1
ATOM 5238 O O . GLY B 1 340 ? 41.928 64.603 57.382 1.00 49.04 328 GLY B O 1
ATOM 5239 N 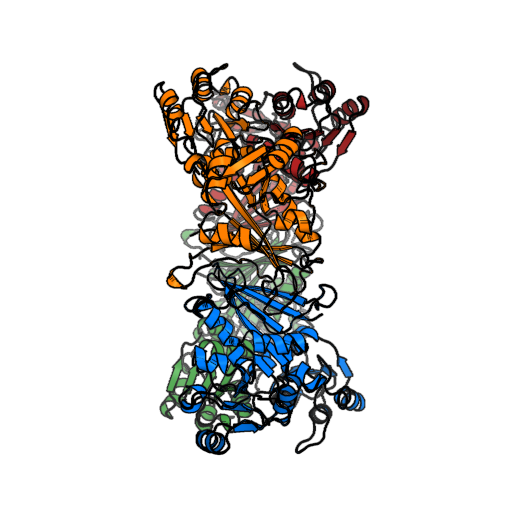N . GLU B 1 341 ? 42.917 66.560 57.814 1.00 49.17 329 GLU B N 1
ATOM 5240 C CA . GLU B 1 341 ? 43.213 66.774 56.411 1.00 49.83 329 GLU B CA 1
ATOM 5241 C C . GLU B 1 341 ? 44.160 65.757 55.808 1.00 48.53 329 GLU B C 1
ATOM 5242 O O . GLU B 1 341 ? 43.813 65.072 54.841 1.00 49.90 329 GLU B O 1
ATOM 5248 N N . GLY B 1 342 ? 45.355 65.649 56.367 1.00 45.10 330 GLY B N 1
ATOM 5249 C CA . GLY B 1 342 ? 46.294 64.694 55.827 1.00 40.49 330 GLY B CA 1
ATOM 5250 C C . GLY B 1 342 ? 46.859 65.127 54.489 1.00 39.14 330 GLY B C 1
ATOM 5251 O O . GLY B 1 342 ? 46.427 66.133 53.933 1.00 39.82 330 GLY B O 1
ATOM 5252 N N . PHE B 1 343 ? 47.824 64.371 53.976 1.00 34.21 331 PHE B N 1
ATOM 5253 C CA . PHE B 1 343 ? 48.444 64.692 52.714 1.00 34.05 331 PHE B CA 1
ATOM 5254 C C . PHE B 1 343 ? 47.736 64.020 51.527 1.00 36.68 331 PHE B C 1
ATOM 5255 O O . PHE B 1 343 ? 47.465 62.813 51.546 1.00 37.25 331 PHE B O 1
ATOM 5263 N N . GLN B 1 344 ? 47.464 64.810 50.489 1.00 37.16 332 GLN B N 1
ATOM 5264 C CA . GLN B 1 344 ? 46.773 64.320 49.307 1.00 36.95 332 GLN B CA 1
ATOM 5265 C C . GLN B 1 344 ? 47.648 63.587 48.321 1.00 35.66 332 GLN B C 1
ATOM 5266 O O . GLN B 1 344 ? 47.182 62.671 47.650 1.00 32.61 332 GLN B O 1
ATOM 5272 N N . SER B 1 345 ? 48.922 63.970 48.254 1.00 34.49 333 SER B N 1
ATOM 5273 C CA . SER B 1 345 ? 49.865 63.363 47.329 1.00 34.19 333 SER B CA 1
ATOM 5274 C C . SER B 1 345 ? 51.084 62.774 48.019 1.00 33.93 333 SER B C 1
ATOM 5275 O O . SER B 1 345 ? 51.735 63.458 48.812 1.00 35.14 333 SER B O 1
ATOM 5278 N N . MET B 1 346 ? 51.413 61.526 47.688 1.00 31.34 334 MET B N 1
ATOM 5279 C CA . MET B 1 346 ? 52.553 60.838 48.295 1.00 31.25 334 MET B CA 1
ATOM 5280 C C . MET B 1 346 ? 53.880 61.562 48.139 1.00 32.28 334 MET B C 1
ATOM 5281 O O . MET B 1 346 ? 54.799 61.330 48.910 1.00 32.29 334 MET B O 1
ATOM 5286 N N . LYS B 1 347 ? 53.997 62.427 47.141 1.00 33.75 335 LYS B N 1
ATOM 5287 C CA . LYS B 1 347 ? 55.248 63.152 46.954 1.00 35.22 335 LYS B CA 1
ATOM 5288 C C . LYS B 1 347 ? 55.387 64.213 48.034 1.00 34.19 335 LYS B C 1
ATOM 5289 O O . LYS B 1 347 ? 56.470 64.736 48.262 1.00 36.81 335 LYS B O 1
ATOM 5295 N N . ASP B 1 348 ? 54.291 64.544 48.699 1.00 33.23 336 ASP B N 1
ATOM 5296 C CA . ASP B 1 348 ? 54.361 65.547 49.743 1.00 33.80 336 ASP B CA 1
ATOM 5297 C C . ASP B 1 348 ? 54.460 64.904 51.127 1.00 33.21 336 ASP B C 1
ATOM 5298 O O . ASP B 1 348 ? 54.580 65.615 52.124 1.00 34.15 336 ASP B O 1
ATOM 5303 N N . VAL B 1 349 ? 54.395 63.575 51.201 1.00 31.60 337 VAL B N 1
ATOM 5304 C CA . VAL B 1 349 ? 54.481 62.899 52.501 1.00 31.22 337 VAL B CA 1
ATOM 5305 C C . VAL B 1 349 ? 55.937 62.837 52.957 1.00 31.29 337 VAL B C 1
ATOM 5306 O O . VAL B 1 349 ? 56.760 62.212 52.298 1.00 30.66 337 VAL B O 1
ATOM 5310 N N . PRO B 1 350 ? 56.268 63.480 54.092 1.00 31.88 338 PRO B N 1
ATOM 5311 C CA . PRO B 1 350 ? 57.629 63.511 54.656 1.00 34.02 338 PRO B CA 1
ATOM 5312 C C . PRO B 1 350 ? 58.167 62.127 55.032 1.00 35.76 338 PRO B C 1
ATOM 5313 O O . PRO B 1 350 ? 57.434 61.294 55.574 1.00 38.20 338 PRO B O 1
ATOM 5317 N N . LEU B 1 351 ? 59.436 61.879 54.730 1.00 35.68 339 LEU B N 1
ATOM 5318 C CA . LEU B 1 351 ? 60.059 60.602 55.059 1.00 35.38 339 LEU B CA 1
ATOM 5319 C C . LEU B 1 351 ? 60.550 60.636 56.509 1.00 36.32 339 LEU B C 1
ATOM 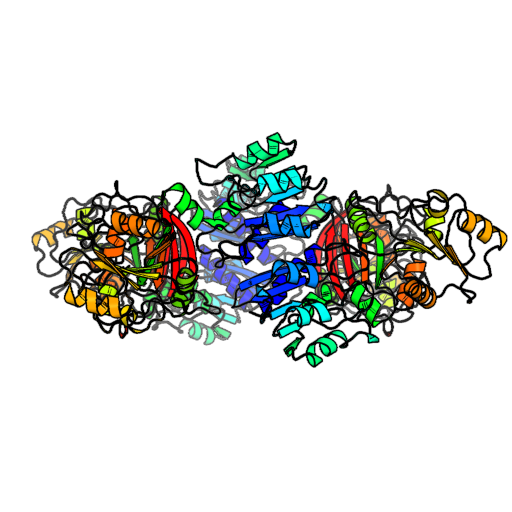5320 O O . LEU B 1 351 ? 61.356 61.502 56.876 1.00 38.20 339 LEU B O 1
ATOM 5325 N N . LEU B 1 352 ? 60.051 59.722 57.336 1.00 34.19 340 LEU B N 1
ATOM 5326 C CA . LEU B 1 352 ? 60.478 59.655 58.732 1.00 33.10 340 LEU B CA 1
ATOM 5327 C C . LEU B 1 352 ? 61.515 58.533 58.853 1.00 33.41 340 LEU B C 1
ATOM 5328 O O . LEU B 1 352 ? 61.958 57.966 57.855 1.00 32.85 340 LEU B O 1
ATOM 5333 N N . GLN B 1 353 ? 61.883 58.188 60.075 1.00 33.88 341 GLN B N 1
ATOM 5334 C CA . GLN B 1 353 ? 62.870 57.147 60.253 1.00 35.44 341 GLN B CA 1
ATOM 5335 C C . GLN B 1 353 ? 62.576 56.357 61.510 1.00 33.96 341 GLN B C 1
ATOM 5336 O O . GLN B 1 353 ? 62.460 56.937 62.575 1.00 35.38 341 GLN B O 1
ATOM 5342 N N . PHE B 1 354 ? 62.436 55.038 61.396 1.00 33.97 342 PHE B N 1
ATOM 5343 C CA . PHE B 1 354 ? 62.197 54.238 62.593 1.00 32.59 342 PHE B CA 1
ATOM 5344 C C . PHE B 1 354 ? 63.411 54.340 63.455 1.00 34.65 342 PHE B C 1
ATOM 5345 O O . PHE B 1 354 ? 64.543 54.192 62.990 1.00 35.06 342 PHE B O 1
ATOM 5353 N N . THR B 1 355 ? 63.147 54.589 64.726 1.00 35.76 343 THR B N 1
ATOM 5354 C CA . THR B 1 355 ? 64.170 54.790 65.717 1.00 36.36 343 THR B CA 1
ATOM 5355 C C . THR B 1 355 ? 64.273 53.647 66.708 1.00 37.28 343 THR B C 1
ATOM 5356 O O . THR B 1 355 ? 65.326 53.409 67.281 1.00 39.44 343 THR B O 1
ATOM 5360 N N . ASP B 1 356 ? 63.186 52.918 66.895 1.00 38.79 344 ASP B N 1
ATOM 5361 C CA . ASP B 1 356 ? 63.192 51.827 67.849 1.00 41.11 344 ASP B CA 1
ATOM 5362 C C . ASP B 1 356 ? 62.007 50.885 67.663 1.00 43.21 344 ASP B C 1
ATOM 5363 O O . ASP B 1 356 ? 60.929 51.289 67.210 1.00 42.21 344 ASP B O 1
ATOM 5368 N N . ILE B 1 357 ? 62.227 49.626 68.026 1.00 43.87 345 ILE B N 1
ATOM 5369 C CA . ILE B 1 357 ? 61.199 48.600 67.961 1.00 45.42 345 ILE B CA 1
ATOM 5370 C C . ILE B 1 357 ? 61.306 47.728 69.207 1.00 45.28 345 ILE B C 1
ATOM 5371 O O . ILE B 1 357 ? 62.259 46.955 69.365 1.00 45.36 345 ILE B O 1
ATOM 5376 N N . THR B 1 358 ? 60.342 47.854 70.102 1.00 43.46 346 THR B N 1
ATOM 5377 C CA . THR B 1 358 ? 60.377 47.038 71.293 1.00 45.76 346 THR B CA 1
ATOM 5378 C C . THR B 1 358 ? 59.038 46.379 71.598 1.00 45.78 346 THR B C 1
ATOM 5379 O O . THR B 1 358 ? 57.984 47.024 71.614 1.00 43.95 346 THR B O 1
ATOM 5383 N N . GLN B 1 359 ? 59.092 45.068 71.812 1.00 47.02 347 GLN B N 1
ATOM 5384 C CA . GLN B 1 359 ? 57.897 44.307 72.123 1.00 48.34 347 GLN B CA 1
ATOM 5385 C C . GLN B 1 359 ? 57.632 44.548 73.596 1.00 48.36 347 GLN B C 1
ATOM 5386 O O . GLN B 1 359 ? 58.544 44.461 74.412 1.00 46.67 347 GLN B O 1
ATOM 5392 N N . ILE B 1 360 ? 56.391 44.890 73.918 1.00 48.44 348 ILE B N 1
ATOM 5393 C CA . ILE B 1 360 ? 55.982 45.136 75.289 1.00 49.20 348 ILE B CA 1
ATOM 5394 C C . ILE B 1 360 ? 54.817 44.207 75.529 1.00 48.12 348 ILE B C 1
ATOM 5395 O O . ILE B 1 360 ? 53.721 44.458 75.059 1.00 47.79 348 ILE B O 1
ATOM 5400 N N . GLY B 1 361 ? 55.061 43.123 76.258 1.00 48.76 349 GLY B N 1
ATOM 5401 C CA . GLY B 1 361 ? 53.999 42.166 76.505 1.00 48.16 349 GLY B CA 1
ATOM 5402 C C . GLY B 1 361 ? 53.653 41.536 75.178 1.00 46.54 349 GLY B C 1
ATOM 5403 O O . GLY B 1 361 ? 54.546 41.123 74.446 1.00 47.34 349 GLY B O 1
ATOM 5404 N N . ARG B 1 362 ? 52.366 41.468 74.859 1.00 47.00 350 ARG B N 1
ATOM 5405 C CA . ARG B 1 362 ? 51.942 40.895 73.592 1.00 46.72 350 ARG B CA 1
ATOM 5406 C C . ARG B 1 362 ? 51.789 41.986 72.530 1.00 45.71 350 ARG B C 1
ATOM 5407 O O . ARG B 1 362 ? 51.394 41.709 71.407 1.00 45.58 350 ARG B O 1
ATOM 5415 N N . ASP B 1 363 ? 52.156 43.214 72.888 1.00 43.78 351 ASP B N 1
ATOM 5416 C CA . ASP B 1 363 ? 52.045 44.372 72.001 1.00 42.01 351 ASP B CA 1
ATOM 5417 C C . ASP B 1 363 ? 53.385 44.830 71.424 1.00 42.02 351 ASP B C 1
ATOM 5418 O O . ASP B 1 363 ? 54.443 44.502 71.967 1.00 44.14 351 ASP B O 1
ATOM 5423 N N . ILE B 1 364 ? 53.349 45.569 70.314 1.00 40.66 352 ILE B N 1
ATOM 5424 C CA . ILE B 1 364 ? 54.586 46.082 69.713 1.00 41.79 352 ILE B CA 1
ATOM 5425 C C . ILE B 1 364 ? 54.604 47.602 69.767 1.00 40.29 352 ILE B C 1
ATOM 5426 O O . ILE B 1 364 ? 53.598 48.258 69.496 1.00 41.36 352 ILE B O 1
ATOM 5431 N N . LYS B 1 365 ? 55.765 48.148 70.086 1.00 39.81 353 LYS B N 1
ATOM 5432 C CA . LYS B 1 365 ? 55.940 49.590 70.221 1.00 40.31 353 LYS B CA 1
ATOM 5433 C C . LYS B 1 365 ? 56.913 50.150 69.204 1.00 37.81 353 LYS B C 1
ATOM 5434 O O . LYS B 1 365 ? 58.128 49.923 69.274 1.00 38.26 353 LYS B O 1
ATOM 5440 N N . LEU B 1 366 ? 56.360 50.885 68.252 1.00 36.45 354 LEU B N 1
ATOM 5441 C CA . LEU B 1 366 ? 57.160 51.505 67.210 1.00 33.68 354 LEU B CA 1
ATOM 5442 C C . LEU B 1 366 ? 57.364 52.983 67.521 1.00 30.31 354 LEU B C 1
ATOM 5443 O O . LEU B 1 366 ? 56.423 53.701 67.853 1.00 28.71 354 LEU B O 1
ATOM 5448 N N . THR B 1 367 ? 58.599 53.433 67.435 1.00 30.70 355 THR B N 1
ATOM 5449 C CA . THR B 1 367 ? 58.876 54.836 67.669 1.00 31.34 355 THR B CA 1
ATOM 5450 C C . THR B 1 367 ? 59.624 55.334 66.439 1.00 30.69 355 THR B C 1
ATOM 5451 O O . THR B 1 367 ? 60.452 54.616 65.877 1.00 27.16 355 THR B O 1
ATOM 5455 N N . ALA B 1 368 ? 59.289 56.544 65.986 1.00 30.38 356 ALA B N 1
ATOM 5456 C CA . ALA B 1 368 ? 59.930 57.085 64.791 1.00 31.28 356 ALA B CA 1
ATOM 5457 C C . ALA B 1 368 ? 60.184 58.583 64.854 1.00 31.47 356 ALA B C 1
ATOM 5458 O O . ALA B 1 368 ? 59.547 59.303 65.627 1.00 28.29 356 ALA B O 1
ATOM 5460 N N . LYS B 1 369 ? 61.091 59.052 64.005 1.00 31.00 357 LYS B N 1
ATOM 5461 C CA . LYS B 1 369 ? 61.426 60.473 63.993 1.00 36.50 357 LYS B CA 1
ATOM 5462 C C . LYS B 1 369 ? 61.628 61.093 62.604 1.00 36.48 357 LYS B C 1
ATOM 5463 O O . LYS B 1 369 ? 61.904 60.398 61.623 1.00 37.64 357 LYS B O 1
ATOM 5469 N N . PRO B 1 370 ? 61.504 62.420 62.525 1.00 35.22 358 PRO B N 1
ATOM 5470 C CA . PRO B 1 370 ? 61.651 63.220 61.319 1.00 37.32 358 PRO B CA 1
ATOM 5471 C C . PRO B 1 370 ? 62.985 63.128 60.611 1.00 39.74 358 PRO B C 1
ATOM 5472 O O . PRO B 1 370 ? 64.019 62.849 61.213 1.00 37.64 358 PRO B O 1
ATOM 5476 N N . THR B 1 371 ? 62.907 63.424 59.310 1.00 44.73 359 THR B N 1
ATOM 5477 C CA . THR B 1 371 ? 64.007 63.420 58.351 1.00 47.64 359 THR B CA 1
ATOM 5478 C C . THR B 1 371 ? 64.783 62.109 58.358 1.00 49.70 359 THR B C 1
ATOM 5479 O O . THR B 1 371 ? 64.741 61.421 57.320 1.00 49.35 359 THR B O 1
ATOM 5483 N N . MET C 1 13 ? 73.170 30.601 42.192 1.00 69.20 1 MET C N 1
ATOM 5484 C CA . MET C 1 13 ? 72.375 29.370 41.896 1.00 70.11 1 MET C CA 1
ATOM 5485 C C . MET C 1 13 ? 73.238 28.126 41.670 1.00 69.24 1 MET C C 1
ATOM 5486 O O . MET C 1 13 ? 72.899 27.036 42.137 1.00 69.33 1 MET C O 1
ATOM 5491 N N . GLU C 1 14 ? 74.330 28.270 40.929 1.00 67.08 2 GLU C N 1
ATOM 5492 C CA . GLU C 1 14 ? 75.224 27.138 40.736 1.00 65.67 2 GLU C CA 1
ATOM 5493 C C . GLU C 1 14 ? 75.846 26.968 42.112 1.00 63.97 2 GLU C C 1
ATOM 5494 O O . GLU C 1 14 ? 76.153 25.864 42.542 1.00 63.12 2 GLU C O 1
ATOM 5500 N N . GLU C 1 15 ? 76.009 28.099 42.795 1.00 62.05 3 GLU C N 1
ATOM 5501 C CA . GLU C 1 15 ? 76.582 28.151 44.131 1.00 60.29 3 GLU C CA 1
ATOM 5502 C C . GLU C 1 15 ? 75.761 27.249 45.040 1.00 58.33 3 GLU C C 1
ATOM 5503 O O . GLU C 1 15 ? 76.297 26.373 45.739 1.00 57.31 3 GLU C O 1
ATOM 5509 N N . TYR C 1 16 ? 74.450 27.481 45.015 1.00 55.33 4 TYR C N 1
ATOM 5510 C CA . TYR C 1 16 ? 73.504 26.724 45.824 1.00 52.76 4 TYR C CA 1
ATOM 5511 C C . TYR C 1 16 ? 73.642 25.235 45.535 1.00 50.86 4 TYR C C 1
ATOM 5512 O O . TYR C 1 16 ? 73.863 24.429 46.440 1.00 48.07 4 TYR C O 1
ATOM 5521 N N . TYR C 1 17 ? 73.531 24.883 44.259 1.00 49.62 5 TYR C N 1
ATOM 5522 C CA . TYR C 1 17 ? 73.641 23.495 43.837 1.00 49.10 5 TYR C CA 1
ATOM 5523 C C . TYR C 1 17 ? 74.987 22.853 44.238 1.00 49.55 5 TYR C C 1
ATOM 5524 O O . TYR C 1 17 ? 75.011 21.696 44.683 1.00 47.93 5 TYR C O 1
ATOM 5533 N N . MET C 1 18 ? 76.097 23.590 44.105 1.00 48.90 6 MET C N 1
ATOM 5534 C CA . MET C 1 18 ? 77.391 23.030 44.483 1.00 47.63 6 MET C CA 1
ATOM 5535 C C . MET C 1 18 ? 77.471 22.923 45.984 1.00 47.67 6 MET C C 1
ATOM 5536 O O . MET C 1 18 ? 78.151 22.033 46.503 1.00 50.30 6 MET C O 1
ATOM 5541 N N . LYS C 1 19 ? 76.789 23.822 46.695 1.00 46.03 7 LYS C N 1
ATOM 5542 C CA . LYS C 1 19 ? 76.812 23.744 48.151 1.00 43.30 7 LYS C CA 1
ATOM 5543 C C . LYS C 1 19 ? 76.082 22.459 48.555 1.00 41.72 7 LYS C C 1
ATOM 5544 O O . LYS C 1 19 ? 76.579 21.684 49.365 1.00 40.35 7 LYS C O 1
ATOM 5550 N N . LEU C 1 20 ? 74.907 22.243 47.968 1.00 40.41 8 LEU C N 1
ATOM 5551 C CA . LEU C 1 20 ? 74.099 21.059 48.230 1.00 38.37 8 LEU C CA 1
ATOM 5552 C C . LEU C 1 20 ? 74.956 19.805 48.045 1.00 39.85 8 LEU C C 1
ATOM 5553 O O . LEU C 1 20 ? 74.897 18.887 48.878 1.00 39.74 8 LEU C O 1
ATOM 5558 N N . ALA C 1 21 ? 75.744 19.770 46.959 1.00 37.95 9 ALA C N 1
ATOM 5559 C CA . ALA C 1 21 ? 76.587 18.621 46.665 1.00 38.25 9 ALA C CA 1
ATOM 5560 C C . ALA C 1 21 ? 77.639 18.427 47.739 1.00 39.26 9 ALA C C 1
ATOM 5561 O O . ALA C 1 21 ? 78.048 17.301 48.009 1.00 37.88 9 ALA C O 1
ATOM 5563 N N . LEU C 1 22 ? 78.071 19.527 48.350 1.00 38.66 10 LEU C N 1
ATOM 5564 C CA . LEU C 1 22 ? 79.073 19.462 49.410 1.00 38.83 10 LEU C CA 1
ATOM 5565 C C . LEU C 1 22 ? 78.469 18.845 50.669 1.00 38.81 10 LEU C C 1
ATOM 5566 O O . LEU C 1 22 ? 79.058 17.933 51.265 1.00 36.87 10 LEU C O 1
ATOM 5571 N N . ASP C 1 23 ? 77.296 19.340 51.068 1.00 38.74 11 ASP C N 1
ATOM 5572 C CA . ASP C 1 23 ? 76.616 18.811 52.250 1.00 40.92 11 ASP C CA 1
ATOM 5573 C C . ASP C 1 23 ? 76.279 17.323 52.092 1.00 40.63 11 ASP C C 1
ATOM 5574 O O . ASP C 1 23 ? 76.367 16.558 53.041 1.00 39.90 11 ASP C O 1
ATOM 5579 N N . LEU C 1 24 ? 75.895 16.922 50.888 1.00 40.42 12 LEU C N 1
ATOM 5580 C CA . LEU C 1 24 ? 75.583 15.529 50.633 1.00 41.01 12 LEU C CA 1
ATOM 5581 C C . LEU C 1 24 ? 76.872 14.732 50.754 1.00 40.75 12 LEU C C 1
ATOM 5582 O O . LEU C 1 24 ? 76.878 13.598 51.250 1.00 40.24 12 LEU C O 1
ATOM 5587 N N . ALA C 1 25 ? 77.963 15.343 50.301 1.00 40.35 13 ALA C N 1
ATOM 5588 C CA . ALA C 1 25 ? 79.283 14.725 50.340 1.00 39.34 13 ALA C CA 1
ATOM 5589 C C . ALA C 1 25 ? 79.691 14.401 51.773 1.00 38.65 13 ALA C C 1
ATOM 5590 O O . ALA C 1 25 ? 80.148 13.301 52.055 1.00 37.57 13 ALA C O 1
ATOM 5592 N N . LYS C 1 26 ? 79.515 15.364 52.669 1.00 39.06 14 LYS C N 1
ATOM 5593 C CA . LYS C 1 26 ? 79.868 15.184 54.067 1.00 41.29 14 LYS C CA 1
ATOM 5594 C C . LYS C 1 26 ? 79.213 13.931 54.644 1.00 41.33 14 LYS C C 1
ATOM 5595 O O . LYS C 1 26 ? 79.789 13.236 55.491 1.00 39.51 14 LYS C O 1
ATOM 5601 N N . GLN C 1 27 ? 78.005 13.646 54.184 1.00 40.40 15 GLN C N 1
ATOM 5602 C CA . GLN C 1 27 ? 77.268 12.509 54.692 1.00 41.22 15 GLN C CA 1
ATOM 5603 C C . GLN C 1 27 ? 78.000 11.164 54.571 1.00 41.77 15 GLN C C 1
ATOM 5604 O O . GLN C 1 27 ? 77.637 10.194 55.236 1.00 41.59 15 GLN C O 1
ATOM 5610 N N . GLY C 1 28 ? 79.043 11.118 53.740 1.00 43.37 16 GLY C N 1
ATOM 5611 C CA . GLY C 1 28 ? 79.837 9.906 53.570 1.00 44.47 16 GLY C CA 1
ATOM 5612 C C . GLY C 1 28 ? 80.939 9.850 54.626 1.00 46.05 16 GLY C C 1
ATOM 5613 O O . GLY C 1 28 ? 81.508 8.787 54.901 1.00 45.10 16 GLY C O 1
ATOM 5614 N N . GLU C 1 29 ? 81.233 11.022 55.190 1.00 47.37 17 GLU C N 1
ATOM 5615 C CA . GLU C 1 29 ? 82.234 11.227 56.241 1.00 49.16 17 GLU C CA 1
ATOM 5616 C C . GLU C 1 29 ? 82.685 9.939 56.914 1.00 49.46 17 GLU C C 1
ATOM 5617 O O . GLU C 1 29 ? 81.896 9.243 57.560 1.00 49.43 17 GLU C O 1
ATOM 5623 N N . GLY C 1 30 ? 83.962 9.622 56.743 1.00 50.26 18 GLY C N 1
ATOM 5624 C CA . GLY C 1 30 ? 84.512 8.421 57.332 1.00 50.93 18 GLY C CA 1
ATOM 5625 C C . GLY C 1 30 ? 83.700 7.155 57.147 1.00 51.30 18 GLY C C 1
ATOM 5626 O O . GLY C 1 30 ? 83.426 6.457 58.112 1.00 52.56 18 GLY C O 1
ATOM 5627 N N . GLN C 1 31 ? 83.312 6.854 55.914 1.00 52.76 19 GLN C N 1
ATOM 5628 C CA . GLN C 1 31 ? 82.540 5.647 55.629 1.00 53.65 19 GLN C CA 1
ATOM 5629 C C . GLN C 1 31 ? 83.057 5.115 54.314 1.00 54.27 19 GLN C C 1
ATOM 5630 O O . GLN C 1 31 ? 82.653 4.050 53.843 1.00 52.93 19 GLN C O 1
ATOM 5636 N N . THR C 1 32 ? 83.960 5.883 53.722 1.00 55.85 20 THR C N 1
ATOM 5637 C CA . THR C 1 32 ? 84.553 5.530 52.444 1.00 58.51 20 THR C CA 1
ATOM 5638 C C . THR C 1 32 ? 86.020 5.218 52.664 1.00 60.61 20 THR C C 1
ATOM 5639 O O . THR C 1 32 ? 86.696 4.718 51.769 1.00 61.59 20 THR C O 1
ATOM 5643 N N . GLU C 1 33 ? 86.496 5.508 53.873 1.00 63.08 21 GLU C N 1
ATOM 5644 C CA . GLU C 1 33 ? 87.891 5.306 54.248 1.00 64.62 21 GLU C CA 1
ATOM 5645 C C . GLU C 1 33 ? 88.839 5.827 53.163 1.00 64.47 21 GLU C C 1
ATOM 5646 O O . GLU C 1 33 ? 89.047 7.046 53.057 1.00 65.15 21 GLU C O 1
ATOM 5652 N N . SER C 1 34 ? 89.402 4.937 52.348 1.00 62.77 22 SER C N 1
ATOM 5653 C CA . SER C 1 34 ? 90.330 5.392 51.314 1.00 61.40 22 SER C CA 1
ATOM 5654 C C . SER C 1 34 ? 89.692 6.329 50.290 1.00 59.32 22 SER C C 1
ATOM 5655 O O . SER C 1 34 ? 90.193 7.431 50.069 1.00 59.12 22 SER C O 1
ATOM 5658 N N . ASN C 1 35 ? 88.595 5.899 49.669 1.00 57.51 23 ASN C N 1
ATOM 5659 C CA . ASN C 1 35 ? 87.909 6.728 48.673 1.00 54.51 23 ASN C CA 1
ATOM 5660 C C . ASN C 1 35 ? 87.592 8.112 49.238 1.00 51.45 23 ASN C C 1
ATOM 5661 O O . ASN C 1 35 ? 87.318 8.258 50.428 1.00 50.96 23 ASN C O 1
ATOM 5666 N N . PRO C 1 36 ? 87.614 9.145 48.385 1.00 49.00 24 PRO C N 1
ATOM 5667 C CA . PRO C 1 36 ? 87.324 10.513 48.819 1.00 47.83 24 PRO C CA 1
ATOM 5668 C C . PRO C 1 36 ? 85.816 10.760 48.883 1.00 47.69 24 PRO C C 1
ATOM 5669 O O . PRO C 1 36 ? 85.031 9.983 48.341 1.00 46.92 24 PRO C O 1
ATOM 5673 N N . LEU C 1 37 ? 85.425 11.852 49.536 1.00 47.71 25 LEU C N 1
ATOM 5674 C CA . LEU C 1 37 ? 84.011 12.236 49.660 1.00 46.79 25 LEU C CA 1
ATOM 5675 C C . LEU C 1 37 ? 83.545 13.053 48.457 1.00 45.70 25 LEU C C 1
ATOM 5676 O O . LEU C 1 37 ? 84.083 14.121 48.186 1.00 46.91 25 LEU C O 1
ATOM 5681 N N . VAL C 1 38 ? 82.531 12.558 47.753 1.00 45.48 26 VAL C N 1
ATOM 5682 C CA . VAL C 1 38 ? 81.999 13.247 46.581 1.00 45.46 26 VAL C CA 1
ATOM 5683 C C . VAL C 1 38 ? 80.469 13.384 46.644 1.00 46.05 26 VAL C C 1
ATOM 5684 O O . VAL C 1 38 ? 79.753 12.469 47.077 1.00 44.85 26 VAL C O 1
ATOM 5688 N N . GLY C 1 39 ? 79.978 14.548 46.227 1.00 46.06 27 GLY C N 1
ATOM 5689 C CA . GLY C 1 39 ? 78.549 14.797 46.216 1.00 44.80 27 GLY C CA 1
ATOM 5690 C C . GLY C 1 39 ? 78.083 15.109 44.805 1.00 44.81 27 GLY C C 1
ATOM 5691 O O . GLY C 1 39 ? 78.791 15.776 44.046 1.00 45.71 27 GLY C O 1
ATOM 5692 N N . ALA C 1 40 ? 76.893 14.635 44.446 1.00 43.15 28 ALA C N 1
ATOM 5693 C CA . ALA C 1 40 ? 76.356 14.856 43.114 1.00 42.39 28 ALA C CA 1
ATOM 5694 C C . ALA C 1 40 ? 74.884 15.298 43.131 1.00 42.24 28 ALA C C 1
ATOM 5695 O O . ALA C 1 40 ? 74.050 14.700 43.817 1.00 42.79 28 ALA C O 1
ATOM 5697 N N . VAL C 1 41 ? 74.563 16.371 42.409 1.00 42.26 29 VAL C N 1
ATOM 5698 C CA . VAL C 1 41 ? 73.173 16.816 42.331 1.00 41.70 29 VAL C CA 1
ATOM 5699 C C . VAL C 1 41 ? 72.813 17.162 40.885 1.00 42.50 29 VAL C C 1
ATOM 5700 O O . VAL C 1 41 ? 73.427 18.043 40.263 1.00 43.73 29 VAL C O 1
ATOM 5704 N N . VAL C 1 42 ? 71.833 16.427 40.354 1.00 41.63 30 VAL C N 1
ATOM 5705 C CA . VAL C 1 42 ? 71.363 16.584 38.982 1.00 40.78 30 VAL C CA 1
ATOM 5706 C C . VAL C 1 42 ? 70.188 17.557 38.910 1.00 42.43 30 VAL C C 1
ATOM 5707 O O . VAL C 1 42 ? 69.168 17.373 39.578 1.00 42.35 30 VAL C O 1
ATOM 5711 N N . VAL C 1 43 ? 70.329 18.596 38.101 1.00 43.08 31 VAL C N 1
ATOM 5712 C CA . VAL C 1 43 ? 69.266 19.574 37.974 1.00 44.84 31 VAL C CA 1
ATOM 5713 C C . VAL C 1 43 ? 68.678 19.597 36.551 1.00 45.59 31 VAL C C 1
ATOM 5714 O O . VAL C 1 43 ? 69.406 19.578 35.562 1.00 45.60 31 VAL C O 1
ATOM 5718 N N . LYS C 1 44 ? 67.347 19.602 36.463 1.00 46.87 32 LYS C N 1
ATOM 5719 C CA . LYS C 1 44 ? 66.634 19.627 35.182 1.00 46.53 32 LYS C CA 1
ATOM 5720 C C . LYS C 1 44 ? 65.506 20.674 35.254 1.00 47.64 32 LYS C C 1
ATOM 5721 O O . LYS C 1 44 ? 64.691 20.659 36.181 1.00 49.22 32 LYS C O 1
ATOM 5727 N N . ASP C 1 45 ? 65.459 21.581 34.280 1.00 47.53 33 ASP C N 1
ATOM 5728 C CA . ASP C 1 45 ? 64.429 22.629 34.244 1.00 47.48 33 ASP C CA 1
ATOM 5729 C C . ASP C 1 45 ? 64.280 23.353 35.581 1.00 47.24 33 ASP C C 1
ATOM 5730 O O . ASP C 1 45 ? 63.164 23.584 36.045 1.00 48.12 33 ASP C O 1
ATOM 5735 N N . GLY C 1 46 ? 65.401 23.703 36.195 1.00 47.03 34 GLY C N 1
ATOM 5736 C CA . GLY C 1 46 ? 65.366 24.403 37.462 1.00 47.58 34 GLY C CA 1
ATOM 5737 C C . GLY C 1 46 ? 64.912 23.535 38.619 1.00 47.80 34 GLY C C 1
ATOM 5738 O O . GLY C 1 46 ? 64.632 24.040 39.705 1.00 47.93 34 GLY C O 1
ATOM 5739 N N . GLN C 1 47 ? 64.839 22.226 38.399 1.00 47.38 35 GLN C N 1
ATOM 5740 C CA . GLN C 1 47 ? 64.403 21.309 39.452 1.00 45.67 35 GLN C CA 1
ATOM 5741 C C . GLN C 1 47 ? 65.405 20.209 39.798 1.00 44.96 35 GLN C C 1
ATOM 5742 O O . GLN C 1 47 ? 66.014 19.588 38.914 1.00 43.52 35 GLN C O 1
ATOM 5748 N N . ILE C 1 48 ? 65.562 19.955 41.094 1.00 44.36 36 ILE C N 1
ATOM 5749 C CA . ILE C 1 48 ? 66.475 18.925 41.530 1.00 42.33 36 ILE C CA 1
ATOM 5750 C C . ILE C 1 48 ? 65.787 17.607 41.294 1.00 41.97 36 ILE C C 1
ATOM 5751 O O . ILE C 1 48 ? 64.687 17.383 41.774 1.00 40.22 36 ILE C O 1
ATOM 5756 N N . VAL C 1 49 ? 66.457 16.742 40.542 1.00 42.85 37 VAL C N 1
ATOM 5757 C CA . VAL C 1 49 ? 65.935 15.424 40.167 1.00 44.24 37 VAL C CA 1
ATOM 5758 C C . VAL C 1 49 ? 66.856 14.262 40.597 1.00 43.94 37 VAL C C 1
ATOM 5759 O O . VAL C 1 49 ? 66.498 13.082 40.473 1.00 43.62 37 VAL C O 1
ATOM 5763 N N . GLY C 1 50 ? 68.042 14.610 41.092 1.00 42.77 38 GLY C N 1
ATOM 5764 C CA . GLY C 1 50 ? 68.993 13.607 41.533 1.00 41.62 38 GLY C CA 1
ATOM 5765 C C . GLY C 1 50 ? 69.988 14.110 42.577 1.00 40.76 38 GLY C C 1
ATOM 5766 O O . GLY C 1 50 ? 70.528 15.218 42.484 1.00 39.41 38 GLY C O 1
ATOM 5767 N N . MET C 1 51 ? 70.228 13.288 43.589 1.00 39.16 39 MET C N 1
ATOM 5768 C CA . MET C 1 51 ? 71.177 13.631 44.646 1.00 37.84 39 MET C CA 1
ATOM 5769 C C . MET C 1 51 ? 71.977 12.408 45.030 1.00 36.56 39 MET C C 1
ATOM 5770 O O . MET C 1 51 ? 71.421 11.333 45.223 1.00 36.41 39 MET C O 1
ATOM 5775 N N . GLY C 1 52 ? 73.289 12.572 45.126 1.00 36.23 40 GLY C N 1
ATOM 5776 C CA . GLY C 1 52 ? 74.128 11.445 45.470 1.00 36.16 40 GLY C CA 1
ATOM 5777 C C . GLY C 1 52 ? 75.370 11.835 46.231 1.00 37.40 40 GLY C C 1
ATOM 5778 O O . GLY C 1 52 ? 75.776 13.004 46.250 1.00 37.17 40 GLY C O 1
ATOM 5779 N N . ALA C 1 53 ? 75.963 10.841 46.883 1.00 38.24 41 ALA C N 1
ATOM 5780 C CA . ALA C 1 53 ? 77.183 11.030 47.644 1.00 39.00 41 ALA C CA 1
ATOM 5781 C C . ALA C 1 53 ? 77.862 9.673 47.707 1.00 40.94 41 ALA C C 1
ATOM 5782 O O . ALA C 1 53 ? 77.224 8.636 47.510 1.00 39.45 41 ALA C O 1
ATOM 5784 N N . HIS C 1 54 ? 79.164 9.669 47.954 1.00 43.80 42 HIS C N 1
ATOM 5785 C CA . HIS C 1 54 ? 79.838 8.396 48.067 1.00 45.52 42 HIS C CA 1
ATOM 5786 C C . HIS C 1 54 ? 79.666 7.994 49.524 1.00 45.81 42 HIS C C 1
ATOM 5787 O O . HIS C 1 54 ? 80.208 8.635 50.433 1.00 45.56 42 HIS C O 1
ATOM 5794 N N . LEU C 1 55 ? 78.904 6.927 49.732 1.00 46.04 43 LEU C N 1
ATOM 5795 C CA . LEU C 1 55 ? 78.596 6.460 51.063 1.00 46.28 43 LEU C CA 1
ATOM 5796 C C . LEU C 1 55 ? 79.408 5.288 51.615 1.00 47.94 43 LEU C C 1
ATOM 5797 O O . LEU C 1 55 ? 79.597 5.196 52.824 1.00 47.43 43 LEU C O 1
ATOM 5802 N N . LYS C 1 56 ? 79.873 4.382 50.761 1.00 49.72 44 LYS C N 1
ATOM 5803 C CA . LYS C 1 56 ? 80.660 3.247 51.252 1.00 53.84 44 LYS C CA 1
ATOM 5804 C C . LYS C 1 56 ? 81.832 2.848 50.365 1.00 55.52 44 LYS C C 1
ATOM 5805 O O . LYS C 1 56 ? 81.801 3.013 49.146 1.00 55.83 44 LYS C O 1
ATOM 5811 N N . TYR C 1 57 ? 82.870 2.308 50.992 1.00 57.62 45 TYR C N 1
ATOM 5812 C CA . TYR C 1 57 ? 84.051 1.878 50.261 1.00 58.56 45 TYR C CA 1
ATOM 5813 C C . TYR C 1 57 ? 83.711 0.818 49.223 1.00 57.60 45 TYR C C 1
ATOM 5814 O O . TYR C 1 57 ? 82.922 -0.099 49.482 1.00 56.05 45 TYR C O 1
ATOM 5823 N N . GLY C 1 58 ? 84.322 0.960 48.048 1.00 57.81 46 GLY C N 1
ATOM 5824 C CA . GLY C 1 58 ? 84.132 0.018 46.959 1.00 56.66 46 GLY C CA 1
ATOM 5825 C C . GLY C 1 58 ? 82.762 0.022 46.321 1.00 55.81 46 GLY C C 1
ATOM 5826 O O . GLY C 1 58 ? 82.511 -0.743 45.385 1.00 56.12 46 GLY C O 1
ATOM 5827 N N . GLU C 1 59 ? 81.877 0.885 46.811 1.00 54.47 47 GLU C N 1
ATOM 5828 C CA . GLU C 1 59 ? 80.518 0.953 46.286 1.00 53.04 47 GLU C CA 1
ATOM 5829 C C . GLU C 1 59 ? 80.237 2.112 45.344 1.00 52.37 47 GLU C C 1
ATOM 5830 O O . GLU C 1 59 ? 81.115 2.929 45.052 1.00 53.03 47 GLU C O 1
ATOM 5836 N N . ALA C 1 60 ? 78.996 2.162 44.872 1.00 50.63 48 ALA C N 1
ATOM 5837 C CA . ALA C 1 60 ? 78.542 3.184 43.939 1.00 48.02 48 ALA C CA 1
ATOM 5838 C C . ALA C 1 60 ? 79.054 4.565 44.276 1.00 46.55 48 ALA C C 1
ATOM 5839 O O . ALA C 1 60 ? 79.022 5.001 45.429 1.00 45.96 48 ALA C O 1
ATOM 5841 N N . HIS C 1 61 ? 79.526 5.250 43.247 1.00 45.38 49 HIS C N 1
ATOM 5842 C CA . HIS C 1 61 ? 80.043 6.594 43.395 1.00 43.21 49 HIS C CA 1
ATOM 5843 C C . HIS C 1 61 ? 78.861 7.546 43.548 1.00 40.62 49 HIS C C 1
ATOM 5844 O O . HIS C 1 61 ? 77.719 7.126 43.439 1.00 39.29 49 HIS C O 1
ATOM 5851 N N . ALA C 1 62 ? 79.140 8.818 43.817 1.00 39.50 50 ALA C N 1
ATOM 5852 C CA . ALA C 1 62 ? 78.093 9.818 43.973 1.00 38.33 50 ALA C CA 1
ATOM 5853 C C . ALA C 1 62 ? 77.343 10.011 42.678 1.00 39.33 50 ALA C C 1
ATOM 5854 O O . ALA C 1 62 ? 76.115 10.018 42.663 1.00 39.70 50 ALA C O 1
ATOM 5856 N N . GLU C 1 63 ? 78.078 10.170 41.581 1.00 39.34 51 GLU C N 1
ATOM 5857 C CA . GLU C 1 63 ? 77.430 10.392 40.296 1.00 40.80 51 GLU C CA 1
ATOM 5858 C C . GLU C 1 63 ? 76.449 9.258 39.942 1.00 42.09 51 GLU C C 1
ATOM 5859 O O . GLU C 1 63 ? 75.391 9.497 39.364 1.00 41.99 51 GLU C O 1
ATOM 5865 N N . VAL C 1 64 ? 76.796 8.026 40.293 1.00 42.21 52 VAL C N 1
ATOM 5866 C CA . VAL C 1 64 ? 75.937 6.898 39.975 1.00 43.06 52 VAL C CA 1
ATOM 5867 C C . VAL C 1 64 ? 74.570 6.991 40.668 1.00 43.21 52 VAL C C 1
ATOM 5868 O O . VAL C 1 64 ? 73.529 6.874 40.005 1.00 42.24 52 VAL C O 1
ATOM 5872 N N . HIS C 1 65 ? 74.567 7.199 41.989 1.00 42.75 53 HIS C N 1
ATOM 5873 C CA . HIS C 1 65 ? 73.318 7.336 42.746 1.00 40.79 53 HIS C CA 1
ATOM 5874 C C . HIS C 1 65 ? 72.484 8.468 42.176 1.00 41.79 53 HIS C C 1
ATOM 5875 O O . HIS C 1 65 ? 71.286 8.311 41.967 1.00 42.07 53 HIS C O 1
ATOM 5882 N N . ALA C 1 66 ? 73.120 9.616 41.954 1.00 40.53 54 ALA C N 1
ATOM 5883 C CA . ALA C 1 66 ? 72.422 10.778 41.433 1.00 42.83 54 ALA C CA 1
ATOM 5884 C C . ALA C 1 66 ? 71.748 10.516 40.076 1.00 44.69 54 ALA C C 1
ATOM 5885 O O . ALA C 1 66 ? 70.546 10.759 39.905 1.00 45.72 54 ALA C O 1
ATOM 5887 N N . ILE C 1 67 ? 72.523 10.026 39.115 1.00 46.87 55 ILE C N 1
ATOM 5888 C CA . ILE C 1 67 ? 72.009 9.722 37.780 1.00 48.37 55 ILE C CA 1
ATOM 5889 C C . ILE C 1 67 ? 70.843 8.716 37.793 1.00 48.59 55 ILE C C 1
ATOM 5890 O O . ILE C 1 67 ? 69.873 8.854 37.042 1.00 48.36 55 ILE C O 1
ATOM 5895 N N . HIS C 1 68 ? 70.938 7.706 38.646 1.00 48.97 56 HIS C N 1
ATOM 5896 C CA . HIS C 1 68 ? 69.892 6.705 38.709 1.00 49.26 56 HIS C CA 1
ATOM 5897 C C . HIS C 1 68 ? 68.602 7.261 39.268 1.00 48.66 56 HIS C C 1
ATOM 5898 O O . HIS C 1 68 ? 67.521 6.898 38.821 1.00 48.23 56 HIS C O 1
ATOM 5905 N N . MET C 1 69 ? 68.728 8.130 40.262 1.00 48.91 57 MET C N 1
ATOM 5906 C CA . MET C 1 69 ? 67.582 8.762 40.895 1.00 48.36 57 MET C CA 1
ATOM 5907 C C . MET C 1 69 ? 66.909 9.708 39.895 1.00 49.00 57 MET C C 1
ATOM 5908 O O . MET C 1 69 ? 65.684 9.874 39.903 1.00 49.84 57 MET C O 1
ATOM 5913 N N . ALA C 1 70 ? 67.715 10.319 39.034 1.00 47.62 58 ALA C N 1
ATOM 5914 C CA . ALA C 1 70 ? 67.203 11.249 38.046 1.00 47.07 58 ALA C CA 1
ATOM 5915 C C . ALA C 1 70 ? 66.430 10.553 36.930 1.00 47.90 58 ALA C C 1
ATOM 5916 O O . ALA C 1 70 ? 65.511 11.137 36.336 1.00 46.17 58 ALA C O 1
ATOM 5918 N N . GLY C 1 71 ? 66.817 9.311 36.642 1.00 48.05 59 GLY C N 1
ATOM 5919 C CA . GLY C 1 71 ? 66.174 8.561 35.582 1.00 47.84 59 GLY C CA 1
ATOM 5920 C C . GLY C 1 71 ? 66.177 9.326 34.265 1.00 49.40 59 GLY C C 1
ATOM 5921 O O . GLY C 1 71 ? 67.197 9.892 33.865 1.00 49.72 59 GLY C O 1
ATOM 5922 N N . ALA C 1 72 ? 65.018 9.367 33.607 1.00 49.20 60 ALA C N 1
ATOM 5923 C CA . ALA C 1 72 ? 64.863 10.035 32.318 1.00 49.31 60 ALA C CA 1
ATOM 5924 C C . ALA C 1 72 ? 65.007 11.559 32.347 1.00 49.88 60 ALA C C 1
ATOM 5925 O O . ALA C 1 72 ? 65.183 12.185 31.297 1.00 50.11 60 ALA C O 1
ATOM 5927 N N . HIS C 1 73 ? 64.929 12.157 33.535 1.00 50.44 61 HIS C N 1
ATOM 5928 C CA . HIS C 1 73 ? 65.068 13.604 33.660 1.00 50.53 61 HIS C CA 1
ATOM 5929 C C . HIS C 1 73 ? 66.512 14.006 33.455 1.00 50.30 61 HIS C C 1
ATOM 5930 O O . HIS C 1 73 ? 66.808 15.184 33.258 1.00 49.56 61 HIS C O 1
ATOM 5937 N N . ALA C 1 74 ? 67.404 13.016 33.501 1.00 50.03 62 ALA C N 1
ATOM 5938 C CA . ALA C 1 74 ? 68.839 13.243 33.305 1.00 50.11 62 ALA C CA 1
ATOM 5939 C C . ALA C 1 74 ? 69.126 13.829 31.917 1.00 49.17 62 ALA C C 1
ATOM 5940 O O . ALA C 1 74 ? 70.038 14.634 31.745 1.00 47.76 62 ALA C O 1
ATOM 5942 N N . GLU C 1 75 ? 68.327 13.423 30.936 1.00 49.98 63 GLU C N 1
ATOM 5943 C CA . GLU C 1 75 ? 68.480 13.880 29.562 1.00 50.95 63 GLU C CA 1
ATOM 5944 C C . GLU C 1 75 ? 68.418 15.407 29.419 1.00 50.14 63 GLU C C 1
ATOM 5945 O O . GLU C 1 75 ? 67.418 16.049 29.768 1.00 50.10 63 GLU C O 1
ATOM 5951 N N . GLY C 1 76 ? 69.497 15.982 28.906 1.00 48.67 64 GLY C N 1
ATOM 5952 C CA . GLY C 1 76 ? 69.551 17.418 28.707 1.00 49.20 64 GLY C CA 1
ATOM 5953 C C . GLY C 1 76 ? 69.588 18.224 29.994 1.00 49.05 64 GLY C C 1
ATOM 5954 O O . GLY C 1 76 ? 69.320 19.432 30.004 1.00 49.56 64 GLY C O 1
ATOM 5955 N N . ALA C 1 77 ? 69.927 17.554 31.086 1.00 47.25 65 ALA C N 1
ATOM 5956 C CA . ALA C 1 77 ? 69.999 18.210 32.374 1.00 45.28 65 ALA C CA 1
ATOM 5957 C C . ALA C 1 77 ? 71.436 18.647 32.680 1.00 44.25 65 ALA C C 1
ATOM 5958 O O . ALA C 1 77 ? 72.342 18.509 31.845 1.00 41.52 65 ALA C O 1
ATOM 5960 N N . ASP C 1 78 ? 71.612 19.191 33.881 1.00 42.84 66 ASP C N 1
ATOM 5961 C CA . ASP C 1 78 ? 72.908 19.637 34.375 1.00 44.35 66 ASP C CA 1
ATOM 5962 C C . ASP C 1 78 ? 73.235 18.753 35.562 1.00 44.12 66 ASP C C 1
ATOM 5963 O O . ASP C 1 78 ? 72.354 18.085 36.121 1.00 43.85 66 ASP C O 1
ATOM 5968 N N . ILE C 1 79 ? 74.497 18.748 35.963 1.00 42.26 67 ILE C N 1
ATOM 5969 C CA . ILE C 1 79 ? 74.870 17.968 37.128 1.00 42.46 67 ILE C CA 1
ATOM 5970 C C . ILE C 1 79 ? 76.016 18.663 37.821 1.00 42.53 67 ILE C C 1
ATOM 5971 O O . ILE C 1 79 ? 76.935 19.168 37.171 1.00 43.02 67 ILE C O 1
ATOM 5976 N N . TYR C 1 80 ? 75.947 18.716 39.143 1.00 42.26 68 TYR C N 1
ATOM 5977 C CA . TYR C 1 80 ? 77.007 19.344 39.919 1.00 42.14 68 TYR C CA 1
ATOM 5978 C C . TYR C 1 80 ? 77.779 18.233 40.628 1.00 42.70 68 TYR C C 1
ATOM 5979 O O . TYR C 1 80 ? 77.190 17.267 41.126 1.00 42.05 68 TYR C O 1
ATOM 5988 N N . VAL C 1 81 ? 79.102 18.334 40.626 1.00 42.05 69 VAL C N 1
ATOM 5989 C CA . VAL C 1 81 ? 79.916 17.323 41.284 1.00 41.94 69 VAL C CA 1
ATOM 5990 C C . VAL C 1 81 ? 81.062 17.996 42.007 1.00 41.86 69 VAL C C 1
ATOM 5991 O O . VAL C 1 81 ? 81.753 18.836 41.448 1.00 42.68 69 VAL C O 1
ATOM 5995 N N . THR C 1 82 ? 81.240 17.639 43.268 1.00 42.33 70 THR C N 1
ATOM 5996 C CA . THR C 1 82 ? 82.305 18.197 44.088 1.00 42.84 70 THR C CA 1
ATOM 5997 C C . THR C 1 82 ? 83.689 17.786 43.576 1.00 43.78 70 THR C C 1
ATOM 5998 O O . THR C 1 82 ? 84.668 18.482 43.809 1.00 42.62 70 THR C O 1
ATOM 6002 N N . LEU C 1 83 ? 83.767 16.659 42.878 1.00 45.40 71 LEU C N 1
ATOM 6003 C CA . LEU C 1 83 ? 85.046 16.187 42.370 1.00 47.21 71 LEU C CA 1
ATOM 6004 C C . LEU C 1 83 ? 84.944 15.616 40.956 1.00 47.89 71 LEU C C 1
ATOM 6005 O O . LEU C 1 83 ? 84.038 14.839 40.651 1.00 47.71 71 LEU C O 1
ATOM 6010 N N . GLU C 1 84 ? 85.892 16.002 40.108 1.00 48.75 72 GLU C N 1
ATOM 6011 C CA . GLU C 1 84 ? 85.958 15.538 38.729 1.00 49.42 72 GLU C CA 1
ATOM 6012 C C . GLU C 1 84 ? 85.552 14.072 38.584 1.00 49.67 72 GLU C C 1
ATOM 6013 O O . GLU C 1 84 ? 86.142 13.191 39.198 1.00 49.12 72 GLU C O 1
ATOM 6019 N N . PRO C 1 85 ? 84.530 13.799 37.763 1.00 50.75 73 PRO C N 1
ATOM 6020 C CA . PRO C 1 85 ? 84.037 12.435 37.534 1.00 51.84 73 PRO C CA 1
ATOM 6021 C C . PRO C 1 85 ? 85.124 11.476 37.030 1.00 53.75 73 PRO C C 1
ATOM 6022 O O . PRO C 1 85 ? 85.874 11.809 36.104 1.00 53.23 73 PRO C O 1
ATOM 6026 N N . CYS C 1 86 ? 85.196 10.282 37.624 1.00 54.55 74 CYS C N 1
ATOM 6027 C CA . CYS C 1 86 ? 86.222 9.308 37.247 1.00 57.10 74 CYS C CA 1
ATOM 6028 C C . CYS C 1 86 ? 86.197 8.858 35.784 1.00 59.60 74 CYS C C 1
ATOM 6029 O O . CYS C 1 86 ? 85.165 8.908 35.114 1.00 59.15 74 CYS C O 1
ATOM 6032 N N . SER C 1 87 ? 87.355 8.430 35.293 1.00 62.78 75 SER C N 1
ATOM 6033 C CA . SER C 1 87 ? 87.489 7.962 33.920 1.00 66.82 75 SER C CA 1
ATOM 6034 C C . SER C 1 87 ? 88.066 6.552 33.928 1.00 70.53 75 SER C C 1
ATOM 6035 O O . SER C 1 87 ? 88.409 5.996 32.884 1.00 71.18 75 SER C O 1
ATOM 6038 N N . HIS C 1 88 ? 88.159 5.992 35.133 1.00 74.94 76 HIS C N 1
ATOM 6039 C CA . HIS C 1 88 ? 88.663 4.639 35.378 1.00 78.79 76 HIS C CA 1
ATOM 6040 C C . HIS C 1 88 ? 87.881 3.630 34.544 1.00 80.43 76 HIS C C 1
ATOM 6041 O O . HIS C 1 88 ? 86.701 3.398 34.798 1.00 80.82 76 HIS C O 1
ATOM 6048 N N . TYR C 1 89 ? 88.522 3.026 33.554 1.00 82.25 77 TYR C N 1
ATOM 6049 C CA . TYR C 1 89 ? 87.828 2.030 32.746 1.00 84.69 77 TYR C CA 1
ATOM 6050 C C . TYR C 1 89 ? 88.058 0.629 33.299 1.00 85.47 77 TYR C C 1
ATOM 6051 O O . TYR C 1 89 ? 89.055 0.380 33.983 1.00 85.24 77 TYR C O 1
ATOM 6060 N N . GLY C 1 90 ? 87.121 -0.276 33.020 1.00 86.43 78 GLY C N 1
ATOM 6061 C CA . GLY C 1 90 ? 87.256 -1.643 33.495 1.00 87.15 78 GLY C CA 1
ATOM 6062 C C . GLY C 1 90 ? 86.022 -2.301 34.095 1.00 87.38 78 GLY C C 1
ATOM 6063 O O . GLY C 1 90 ? 85.072 -2.634 33.381 1.00 87.53 78 GLY C O 1
ATOM 6064 N N . LYS C 1 91 ? 86.048 -2.488 35.414 1.00 87.47 79 LYS C N 1
ATOM 6065 C CA . LYS C 1 91 ? 84.966 -3.130 36.168 1.00 87.85 79 LYS C CA 1
ATOM 6066 C C . LYS C 1 91 ? 83.586 -2.460 36.074 1.00 87.24 79 LYS C C 1
ATOM 6067 O O . LYS C 1 91 ? 82.586 -3.016 36.541 1.00 87.53 79 LYS C O 1
ATOM 6073 N N . THR C 1 92 ? 83.537 -1.275 35.471 1.00 85.71 80 THR C N 1
ATOM 6074 C CA . THR C 1 92 ? 82.294 -0.522 35.320 1.00 83.66 80 THR C CA 1
ATOM 6075 C C . THR C 1 92 ? 82.563 0.663 34.397 1.00 82.31 80 THR C C 1
ATOM 6076 O O . THR C 1 92 ? 83.714 1.068 34.224 1.00 82.64 80 THR C O 1
ATOM 6080 N N . PRO C 1 93 ? 81.518 1.211 33.756 1.00 80.55 81 PRO C N 1
ATOM 6081 C CA . PRO C 1 93 ? 81.821 2.353 32.889 1.00 78.97 81 PRO C CA 1
ATOM 6082 C C . PRO C 1 93 ? 82.168 3.546 33.788 1.00 77.50 81 PRO C C 1
ATOM 6083 O O . PRO C 1 93 ? 81.506 3.776 34.803 1.00 77.85 81 PRO C O 1
ATOM 6087 N N . PRO C 1 94 ? 83.215 4.310 33.439 1.00 75.60 82 PRO C N 1
ATOM 6088 C CA . PRO C 1 94 ? 83.570 5.459 34.281 1.00 73.12 82 PRO C CA 1
ATOM 6089 C C . PRO C 1 94 ? 82.393 6.431 34.404 1.00 70.75 82 PRO C C 1
ATOM 6090 O O . PRO C 1 94 ? 81.587 6.559 33.484 1.00 69.58 82 PRO C O 1
ATOM 6094 N N . CYS C 1 95 ? 82.296 7.115 35.538 1.00 68.74 83 CYS C N 1
ATOM 6095 C CA . CYS C 1 95 ? 81.208 8.067 35.752 1.00 65.95 83 CYS C CA 1
ATOM 6096 C C . CYS C 1 95 ? 81.171 9.111 34.643 1.00 64.62 83 CYS C C 1
ATOM 6097 O O . CYS C 1 95 ? 80.108 9.616 34.286 1.00 64.43 83 CYS C O 1
ATOM 6100 N N . ALA C 1 96 ? 82.336 9.430 34.094 1.00 63.54 84 ALA C N 1
ATOM 6101 C CA . ALA C 1 96 ? 82.407 10.400 33.014 1.00 63.61 84 ALA C CA 1
ATOM 6102 C C . ALA C 1 96 ? 81.596 9.827 31.854 1.00 63.92 84 ALA C C 1
ATOM 6103 O O . ALA C 1 96 ? 80.960 10.558 31.092 1.00 61.93 84 ALA C O 1
ATOM 6105 N N . GLU C 1 97 ? 81.612 8.504 31.739 1.00 64.79 85 GLU C N 1
ATOM 6106 C CA . GLU C 1 97 ? 80.877 7.835 30.675 1.00 65.66 85 GLU C CA 1
ATOM 6107 C C . GLU C 1 97 ? 79.378 7.829 30.958 1.00 64.52 85 GLU C C 1
ATOM 6108 O O . GLU C 1 97 ? 78.570 8.129 30.076 1.00 63.74 85 GLU C O 1
ATOM 6114 N N . LEU C 1 98 ? 79.006 7.493 32.190 1.00 63.75 86 LEU C N 1
ATOM 6115 C CA . LEU C 1 98 ? 77.595 7.464 32.567 1.00 62.67 86 LEU C CA 1
ATOM 6116 C C . LEU C 1 98 ? 76.968 8.845 32.355 1.00 60.60 86 LEU C C 1
ATOM 6117 O O . LEU C 1 98 ? 75.812 8.952 31.943 1.00 59.25 86 LEU C O 1
ATOM 6122 N N . ILE C 1 99 ? 77.740 9.898 32.612 1.00 58.29 87 ILE C N 1
ATOM 6123 C CA . ILE C 1 99 ? 77.230 11.248 32.439 1.00 56.83 87 ILE C CA 1
ATOM 6124 C C . ILE C 1 99 ? 76.813 11.513 30.996 1.00 57.27 87 ILE C C 1
ATOM 6125 O O . ILE C 1 99 ? 75.691 11.974 30.757 1.00 56.50 87 ILE C O 1
ATOM 6130 N N . ILE C 1 100 ? 77.685 11.215 30.035 1.00 57.14 88 ILE C N 1
ATOM 6131 C CA . ILE C 1 100 ? 77.324 11.445 28.639 1.00 58.95 88 ILE C CA 1
ATOM 6132 C C . ILE C 1 100 ? 76.257 10.447 28.182 1.00 58.83 88 ILE C C 1
ATOM 6133 O O . ILE C 1 100 ? 75.316 10.817 27.478 1.00 58.61 88 ILE C O 1
ATOM 6138 N N . 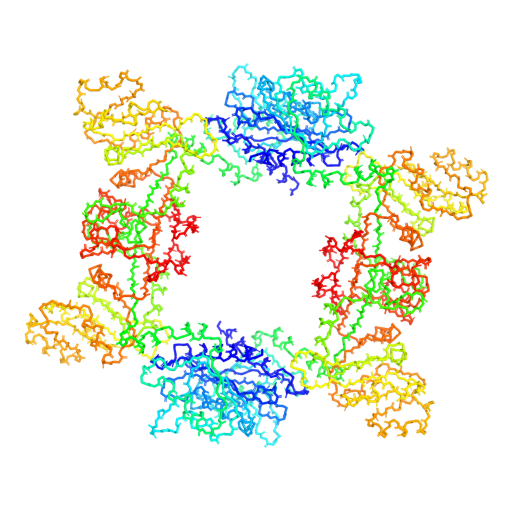ASN C 1 101 ? 76.398 9.190 28.602 1.00 59.72 89 ASN C N 1
ATOM 6139 C CA . ASN C 1 101 ? 75.444 8.142 28.240 1.00 60.76 89 ASN C CA 1
ATOM 6140 C C . ASN C 1 101 ? 74.036 8.464 28.726 1.00 60.59 89 ASN C C 1
ATOM 6141 O O . ASN C 1 101 ? 73.071 7.829 28.301 1.00 60.24 89 ASN C O 1
ATOM 6146 N N . SER C 1 102 ? 73.921 9.438 29.626 1.00 60.36 90 SER C N 1
ATOM 6147 C CA . SER C 1 102 ? 72.615 9.818 30.167 1.00 59.58 90 SER C CA 1
ATOM 6148 C C . SER C 1 102 ? 72.071 11.020 29.422 1.00 58.17 90 SER C C 1
ATOM 6149 O O . SER C 1 102 ? 70.905 11.376 29.577 1.00 58.01 90 SER C O 1
ATOM 6152 N N . GLY C 1 103 ? 72.922 11.645 28.619 1.00 56.60 91 GLY C N 1
ATOM 6153 C CA . GLY C 1 103 ? 72.492 12.806 27.870 1.00 56.57 91 GLY C CA 1
ATOM 6154 C C . GLY C 1 103 ? 72.620 14.117 28.619 1.00 57.19 91 GLY C C 1
ATOM 6155 O O . GLY C 1 103 ? 71.922 15.073 28.294 1.00 57.68 91 GLY C O 1
ATOM 6156 N N . ILE C 1 104 ? 73.501 14.171 29.618 1.00 57.23 92 ILE C N 1
ATOM 6157 C CA . ILE C 1 104 ? 73.709 15.395 30.394 1.00 56.34 92 ILE C CA 1
ATOM 6158 C C . ILE C 1 104 ? 74.180 16.503 29.453 1.00 56.93 92 ILE C C 1
ATOM 6159 O O . ILE C 1 104 ? 75.046 16.281 28.600 1.00 55.99 92 ILE C O 1
ATOM 6164 N N . LYS C 1 105 ? 73.608 17.694 29.619 1.00 58.17 93 LYS C N 1
ATOM 6165 C CA . LYS C 1 105 ? 73.947 18.847 28.786 1.00 57.52 93 LYS C CA 1
ATOM 6166 C C . LYS C 1 105 ? 75.208 19.533 29.293 1.00 57.19 93 LYS C C 1
ATOM 6167 O O . LYS C 1 105 ? 76.129 19.801 28.515 1.00 57.98 93 LYS C O 1
ATOM 6173 N N . ARG C 1 106 ? 75.251 19.835 30.587 1.00 55.14 94 ARG C N 1
ATOM 6174 C CA . ARG C 1 106 ? 76.432 20.481 31.136 1.00 53.94 94 ARG C CA 1
ATOM 6175 C C . ARG C 1 106 ? 76.795 20.004 32.530 1.00 51.92 94 ARG C C 1
ATOM 6176 O O . ARG C 1 106 ? 75.937 19.677 33.343 1.00 50.97 94 ARG C O 1
ATOM 6184 N N . VAL C 1 107 ? 78.093 19.962 32.789 1.00 50.55 95 VAL C N 1
ATOM 6185 C CA . VAL C 1 107 ? 78.599 19.510 34.068 1.00 49.37 95 VAL C CA 1
ATOM 6186 C C . VAL C 1 107 ? 79.385 20.626 34.740 1.00 48.34 95 VAL C C 1
ATOM 6187 O O . VAL C 1 107 ? 80.083 21.387 34.082 1.00 48.64 95 VAL C O 1
ATOM 6191 N N . PHE C 1 108 ? 79.235 20.728 36.053 1.00 46.35 96 PHE C N 1
ATOM 6192 C CA . PHE C 1 108 ? 79.936 21.725 36.852 1.00 45.49 96 PHE C CA 1
ATOM 6193 C C . PHE C 1 108 ? 80.843 20.970 37.831 1.00 45.26 96 PHE C C 1
ATOM 6194 O O . PHE C 1 108 ? 80.357 20.262 38.717 1.00 46.04 96 PHE C O 1
ATOM 6202 N N . VAL C 1 109 ? 82.154 21.106 37.663 1.00 44.36 97 VAL C N 1
ATOM 6203 C CA . VAL C 1 109 ? 83.100 20.432 38.545 1.00 44.46 97 VAL C CA 1
ATOM 6204 C C . VAL C 1 109 ? 83.759 21.447 39.475 1.00 45.00 97 VAL C C 1
ATOM 6205 O O . VAL C 1 109 ? 84.312 22.448 39.024 1.00 45.46 97 VAL C O 1
ATOM 6209 N N . ALA C 1 110 ? 83.663 21.193 40.779 1.00 45.84 98 ALA C N 1
ATOM 6210 C CA . ALA C 1 110 ? 84.230 22.062 41.801 1.00 46.31 98 ALA C CA 1
ATOM 6211 C C . ALA C 1 110 ? 85.757 22.099 41.736 1.00 47.05 98 ALA C C 1
ATOM 6212 O O . ALA C 1 110 ? 86.367 23.149 41.953 1.00 47.71 98 ALA C O 1
ATOM 6214 N N . MET C 1 111 ? 86.363 20.947 41.443 1.00 46.70 99 MET C N 1
ATOM 6215 C CA . MET C 1 111 ? 87.818 20.825 41.354 1.00 48.08 99 MET C CA 1
ATOM 6216 C C . MET C 1 111 ? 88.226 19.561 40.585 1.00 48.92 99 MET C C 1
ATOM 6217 O O . MET C 1 111 ? 87.434 18.630 40.412 1.00 47.71 99 MET C O 1
ATOM 6222 N N . ARG C 1 112 ? 89.472 19.525 40.137 1.00 49.91 100 ARG C N 1
ATOM 6223 C CA . ARG C 1 112 ? 89.962 18.377 39.397 1.00 50.91 100 ARG C CA 1
ATOM 6224 C C . ARG C 1 112 ? 90.555 17.306 40.290 1.00 50.69 100 ARG C C 1
ATOM 6225 O O . ARG C 1 112 ? 90.964 17.587 41.413 1.00 49.70 100 ARG C O 1
ATOM 6233 N N . ASP C 1 113 ? 90.586 16.077 39.775 1.00 51.82 101 ASP C N 1
ATOM 6234 C CA . ASP C 1 113 ? 91.135 14.934 40.501 1.00 54.90 101 ASP C CA 1
ATOM 6235 C C . ASP C 1 113 ? 92.613 15.214 40.773 1.00 56.08 101 ASP C C 1
ATOM 6236 O O . ASP C 1 113 ? 93.421 15.289 39.852 1.00 56.88 101 ASP C O 1
ATOM 6241 N N . PRO C 1 114 ? 92.984 15.365 42.051 1.00 57.41 102 PRO C N 1
ATOM 6242 C CA . PRO C 1 114 ? 94.372 15.646 42.426 1.00 59.28 102 PRO C CA 1
ATOM 6243 C C . PRO C 1 114 ? 95.434 14.683 41.885 1.00 60.45 102 PRO C C 1
ATOM 6244 O O . PRO C 1 114 ? 96.596 15.068 41.761 1.00 62.18 102 PRO C O 1
ATOM 6248 N N . ASN C 1 115 ? 95.061 13.442 41.579 1.00 61.30 103 ASN C N 1
ATOM 6249 C CA . ASN C 1 115 ? 96.031 12.482 41.042 1.00 62.79 103 ASN C CA 1
ATOM 6250 C C . ASN C 1 115 ? 96.672 13.129 39.807 1.00 64.13 103 ASN C C 1
ATOM 6251 O O . ASN C 1 115 ? 96.023 13.267 38.774 1.00 64.28 103 ASN C O 1
ATOM 6256 N N . PRO C 1 116 ? 97.959 13.525 39.903 1.00 65.45 104 PRO C N 1
ATOM 6257 C CA . PRO C 1 116 ? 98.730 14.171 38.828 1.00 66.65 104 PRO C CA 1
ATOM 6258 C C . PRO C 1 116 ? 98.323 13.795 37.396 1.00 67.50 104 PRO C C 1
ATOM 6259 O O . PRO C 1 116 ? 97.999 14.663 36.579 1.00 67.58 104 PRO C O 1
ATOM 6263 N N . LEU C 1 117 ? 98.356 12.499 37.102 1.00 67.81 105 LEU C N 1
ATOM 6264 C CA . LEU C 1 117 ? 97.988 11.981 35.790 1.00 68.22 105 LEU C CA 1
ATOM 6265 C C . LEU C 1 117 ? 96.515 12.234 35.446 1.00 69.03 105 LEU C C 1
ATOM 6266 O O . LEU C 1 117 ? 96.194 12.916 34.461 1.00 68.90 105 LEU C O 1
ATOM 6271 N N . VAL C 1 118 ? 95.633 11.669 36.273 1.00 68.15 106 VAL C N 1
ATOM 6272 C CA . VAL C 1 118 ? 94.183 11.768 36.102 1.00 66.48 106 VAL C CA 1
ATOM 6273 C C . VAL C 1 118 ? 93.637 13.198 35.985 1.00 64.27 106 VAL C C 1
ATOM 6274 O O . VAL C 1 118 ? 92.551 13.407 35.452 1.00 62.81 106 VAL C O 1
ATOM 6278 N N . ALA C 1 119 ? 94.394 14.174 36.472 1.00 62.42 107 ALA C N 1
ATOM 6279 C CA . ALA C 1 119 ? 93.964 15.565 36.422 1.00 62.40 107 ALA C CA 1
ATOM 6280 C C . ALA C 1 119 ? 93.554 16.014 35.018 1.00 63.29 107 ALA C C 1
ATOM 6281 O O . ALA C 1 119 ? 94.346 15.951 34.071 1.00 63.17 107 ALA C O 1
ATOM 6283 N N . GLY C 1 120 ? 92.306 16.463 34.898 1.00 63.65 108 GLY C N 1
ATOM 6284 C CA . GLY C 1 120 ? 91.782 16.934 33.627 1.00 63.88 108 GLY C CA 1
ATOM 6285 C C . GLY C 1 120 ? 91.288 15.857 32.678 1.00 63.73 108 GLY C C 1
ATOM 6286 O O . GLY C 1 120 ? 90.560 16.151 31.734 1.00 63.51 108 GLY C O 1
ATOM 6287 N N . ARG C 1 121 ? 91.675 14.612 32.931 1.00 63.75 109 ARG C N 1
ATOM 6288 C CA . ARG C 1 121 ? 91.284 13.494 32.084 1.00 64.67 109 ARG C CA 1
ATOM 6289 C C . ARG C 1 121 ? 89.787 13.176 32.154 1.00 64.49 109 ARG C C 1
ATOM 6290 O O . ARG C 1 121 ? 89.231 12.585 31.232 1.00 64.45 109 ARG C O 1
ATOM 6298 N N . GLY C 1 122 ? 89.133 13.565 33.243 1.00 63.80 110 GLY C N 1
ATOM 6299 C CA . GLY C 1 122 ? 87.708 13.309 33.364 1.00 61.39 110 GLY C CA 1
ATOM 6300 C C . GLY C 1 122 ? 86.931 14.391 32.633 1.00 60.08 110 GLY C C 1
ATOM 6301 O O . GLY C 1 122 ? 85.923 14.128 31.972 1.00 59.61 110 GLY C O 1
ATOM 6302 N N . ILE C 1 123 ? 87.416 15.620 32.764 1.00 59.75 111 ILE C N 1
ATOM 6303 C CA . ILE C 1 123 ? 86.814 16.780 32.125 1.00 59.63 111 ILE C CA 1
ATOM 6304 C C . ILE C 1 123 ? 86.860 16.584 30.611 1.00 60.08 111 ILE C C 1
ATOM 6305 O O . ILE C 1 123 ? 85.891 16.878 29.895 1.00 60.54 111 ILE C O 1
ATOM 6310 N N . SER C 1 124 ? 87.998 16.076 30.142 1.00 59.08 112 SER C N 1
ATOM 6311 C CA . SER C 1 124 ? 88.240 15.844 28.720 1.00 58.95 112 SER C CA 1
ATOM 6312 C C . SER C 1 124 ? 87.331 14.786 28.109 1.00 58.57 112 SER C C 1
ATOM 6313 O O . SER C 1 124 ? 86.742 15.002 27.054 1.00 57.68 112 SER C O 1
ATOM 6316 N N . MET C 1 125 ? 87.224 13.639 28.766 1.00 58.79 113 MET C N 1
ATOM 6317 C CA . MET C 1 125 ? 86.373 12.572 28.265 1.00 58.67 113 MET C CA 1
ATOM 6318 C C . MET C 1 125 ? 84.982 13.148 27.995 1.00 57.67 113 MET C C 1
ATOM 6319 O O . MET C 1 125 ? 84.374 12.877 26.953 1.00 57.92 113 MET C O 1
ATOM 6324 N N . MET C 1 126 ? 84.488 13.956 28.929 1.00 55.53 114 MET C N 1
ATOM 6325 C CA . MET C 1 126 ? 83.176 14.558 28.767 1.00 53.63 114 MET C CA 1
ATOM 6326 C C . MET C 1 126 ? 83.192 15.673 27.720 1.00 52.34 114 MET C C 1
ATOM 6327 O O . MET C 1 126 ? 82.333 15.711 26.842 1.00 51.84 114 MET C O 1
ATOM 6332 N N . LYS C 1 127 ? 84.171 16.567 27.789 1.00 51.93 115 LYS C N 1
ATOM 6333 C CA . LYS C 1 127 ? 84.249 17.649 26.809 1.00 52.32 115 LYS C CA 1
ATOM 6334 C C . LYS C 1 127 ? 84.278 17.155 25.353 1.00 53.43 115 LYS C C 1
ATOM 6335 O O . LYS C 1 127 ? 83.695 17.782 24.466 1.00 54.09 115 LYS C O 1
ATOM 6341 N N . GLU C 1 128 ? 84.953 16.039 25.101 1.00 54.54 116 GLU C N 1
ATOM 6342 C CA . GLU C 1 128 ? 85.036 15.528 23.744 1.00 56.77 116 GLU C CA 1
ATOM 6343 C C . GLU C 1 128 ? 83.770 14.800 23.327 1.00 57.11 116 GLU C C 1
ATOM 6344 O O . GLU C 1 128 ? 83.697 14.225 22.242 1.00 58.80 116 GLU C O 1
ATOM 6350 N N . ALA C 1 129 ? 82.763 14.835 24.187 1.00 56.42 117 ALA C N 1
ATOM 6351 C CA . ALA C 1 129 ? 81.494 14.200 23.875 1.00 56.29 117 ALA C CA 1
ATOM 6352 C C . ALA C 1 129 ? 80.477 15.301 23.572 1.00 56.39 117 ALA C C 1
ATOM 6353 O O . ALA C 1 129 ? 79.329 15.019 23.226 1.00 56.54 117 ALA C O 1
ATOM 6355 N N . GLY C 1 130 ? 80.913 16.554 23.702 1.00 56.80 118 GLY C N 1
ATOM 6356 C CA . GLY C 1 130 ? 80.043 17.696 23.432 1.00 57.40 118 GLY C CA 1
ATOM 6357 C C . GLY C 1 130 ? 79.563 18.479 24.653 1.00 57.02 118 GLY C C 1
ATOM 6358 O O . GLY C 1 130 ? 79.036 19.599 24.534 1.00 54.90 118 GLY C O 1
ATOM 6359 N N . ILE C 1 131 ? 79.755 17.878 25.826 1.00 56.48 119 ILE C N 1
ATOM 6360 C CA . ILE C 1 131 ? 79.349 18.461 27.095 1.00 57.04 119 ILE C CA 1
ATOM 6361 C C . ILE C 1 131 ? 80.126 19.709 27.493 1.00 58.16 119 ILE C C 1
ATOM 6362 O O . ILE C 1 131 ? 81.358 19.714 27.511 1.00 58.97 119 ILE C O 1
ATOM 6367 N N . GLU C 1 132 ? 79.394 20.767 27.823 1.00 58.85 120 GLU C N 1
ATOM 6368 C CA . GLU C 1 132 ? 80.015 21.998 28.267 1.00 59.57 120 GLU C CA 1
ATOM 6369 C C . GLU C 1 132 ? 80.416 21.816 29.732 1.00 60.59 120 GLU C C 1
ATOM 6370 O O . GLU C 1 132 ? 79.557 21.743 30.619 1.00 60.85 120 GLU C O 1
ATOM 6376 N N . VAL C 1 133 ? 81.721 21.739 29.977 1.00 61.12 121 VAL C N 1
ATOM 6377 C CA . VAL C 1 133 ? 82.253 21.577 31.324 1.00 60.63 121 VAL C CA 1
ATOM 6378 C C . VAL C 1 133 ? 82.734 22.906 31.908 1.00 61.09 121 VAL C C 1
ATOM 6379 O O . VAL C 1 133 ? 83.543 23.617 31.310 1.00 62.51 121 VAL C O 1
ATOM 6383 N N . ARG C 1 134 ? 82.214 23.228 33.084 1.00 60.74 122 ARG C N 1
ATOM 6384 C CA . ARG C 1 134 ? 82.551 24.446 33.801 1.00 60.95 122 ARG C CA 1
ATOM 6385 C C . ARG C 1 134 ? 83.116 24.014 35.155 1.00 60.57 122 ARG C C 1
ATOM 6386 O O . ARG C 1 134 ? 82.539 23.159 35.826 1.00 62.02 122 ARG C O 1
ATOM 6394 N N . GLU C 1 135 ? 84.239 24.594 35.565 1.00 59.87 123 GLU C N 1
ATOM 6395 C CA . GLU C 1 135 ? 84.842 24.202 36.837 1.00 58.68 123 GLU C CA 1
ATOM 6396 C C . GLU C 1 135 ? 85.237 25.337 37.763 1.00 56.45 123 GLU C C 1
ATOM 6397 O O . GLU C 1 135 ? 85.189 26.503 37.390 1.00 54.39 123 GLU C O 1
ATOM 6403 N N . GLY C 1 136 ? 85.617 24.966 38.982 1.00 54.72 124 GLY C N 1
ATOM 6404 C CA . GLY C 1 136 ? 86.039 25.939 39.972 1.00 53.97 124 GLY C CA 1
ATOM 6405 C C . GLY C 1 136 ? 84.963 26.392 40.940 1.00 54.33 124 GLY C C 1
ATOM 6406 O O . GLY C 1 136 ? 85.244 27.188 41.839 1.00 53.72 124 GLY C O 1
ATOM 6407 N N . ILE C 1 137 ? 83.741 25.887 40.761 1.00 54.89 125 ILE C N 1
ATOM 6408 C CA . ILE C 1 137 ? 82.608 26.252 41.618 1.00 56.07 125 ILE C CA 1
ATOM 6409 C C . ILE C 1 137 ? 82.841 25.744 43.043 1.00 55.04 125 ILE C C 1
ATOM 6410 O O . ILE C 1 137 ? 82.851 24.532 43.288 1.00 53.62 125 ILE C O 1
ATOM 6415 N N . LEU C 1 138 ? 83.021 26.687 43.966 1.00 53.62 126 LEU C N 1
ATOM 6416 C CA . LEU C 1 138 ? 83.286 26.397 45.371 1.00 52.69 126 LEU C CA 1
ATOM 6417 C C . LEU C 1 138 ? 84.441 25.407 45.552 1.00 51.40 126 LEU C C 1
ATOM 6418 O O . LEU C 1 138 ? 84.293 24.379 46.211 1.00 50.66 126 LEU C O 1
ATOM 6423 N N . ALA C 1 139 ? 85.592 25.733 44.973 1.00 50.76 127 ALA C N 1
ATOM 6424 C CA . ALA C 1 139 ? 86.771 24.882 45.071 1.00 51.63 127 ALA C CA 1
ATOM 6425 C C . ALA C 1 139 ? 87.343 24.909 46.486 1.00 52.09 127 ALA C C 1
ATOM 6426 O O . ALA C 1 139 ? 88.049 23.992 46.894 1.00 52.01 127 ALA C O 1
ATOM 6428 N N . ASP C 1 140 ? 87.021 25.970 47.219 1.00 53.37 128 ASP C N 1
ATOM 6429 C CA . ASP C 1 140 ? 87.476 26.179 48.591 1.00 56.68 128 ASP C CA 1
ATOM 6430 C C . ASP C 1 140 ? 86.962 25.119 49.573 1.00 58.04 128 ASP C C 1
ATOM 6431 O O . ASP C 1 140 ? 87.753 24.409 50.210 1.00 57.44 128 ASP C O 1
ATOM 6436 N N . GLN C 1 141 ? 85.641 25.014 49.700 1.00 59.24 129 GLN C N 1
ATOM 6437 C CA . GLN C 1 141 ? 85.041 24.026 50.591 1.00 60.56 129 GLN C CA 1
ATOM 6438 C C . GLN C 1 141 ? 85.391 22.622 50.101 1.00 60.53 129 GLN C C 1
ATOM 6439 O O . GLN C 1 141 ? 85.682 21.728 50.896 1.00 61.37 129 GLN C O 1
ATOM 6445 N N . ALA C 1 142 ? 85.360 22.439 48.785 1.00 60.00 130 ALA C N 1
ATOM 6446 C CA . ALA C 1 142 ? 85.654 21.145 48.177 1.00 61.14 130 ALA C CA 1
ATOM 6447 C C . ALA C 1 142 ? 87.095 20.750 48.404 1.00 61.23 130 ALA C C 1
ATOM 6448 O O . ALA C 1 142 ? 87.468 19.595 48.210 1.00 61.05 130 ALA C O 1
ATOM 6450 N N . GLU C 1 143 ? 87.897 21.730 48.804 1.00 61.85 131 GLU C N 1
ATOM 6451 C CA . GLU C 1 143 ? 89.313 21.529 49.065 1.00 61.98 131 GLU C CA 1
ATOM 6452 C C . GLU C 1 143 ? 89.483 20.991 50.492 1.00 61.52 131 GLU C C 1
ATOM 6453 O O . GLU C 1 143 ? 90.282 20.079 50.736 1.00 61.53 131 GLU C O 1
ATOM 6459 N N . ARG C 1 144 ? 88.709 21.544 51.424 1.00 60.36 132 ARG C N 1
ATOM 6460 C CA . ARG C 1 144 ? 88.766 21.126 52.821 1.00 59.41 132 ARG C CA 1
ATOM 6461 C C . ARG C 1 144 ? 87.987 19.834 53.045 1.00 56.52 132 ARG C C 1
ATOM 6462 O O . ARG C 1 144 ? 88.191 19.141 54.037 1.00 56.03 132 ARG C O 1
ATOM 6470 N N . LEU C 1 145 ? 87.090 19.516 52.121 1.00 53.50 133 LEU C N 1
ATOM 6471 C CA . LEU C 1 145 ? 86.288 18.313 52.228 1.00 50.48 133 LEU C CA 1
ATOM 6472 C C . LEU C 1 145 ? 87.161 17.065 52.185 1.00 49.40 133 LEU C C 1
ATOM 6473 O O . LEU C 1 145 ? 86.890 16.072 52.868 1.00 46.98 133 LEU C O 1
ATOM 6478 N N . ASN C 1 146 ? 88.210 17.102 51.375 1.00 48.93 134 ASN C N 1
ATOM 6479 C CA . ASN C 1 146 ? 89.095 15.952 51.292 1.00 49.21 134 ASN C CA 1
ATOM 6480 C C . ASN C 1 146 ? 90.578 16.301 51.473 1.00 49.13 134 ASN C C 1
ATOM 6481 O O . ASN C 1 146 ? 91.450 15.810 50.757 1.00 49.48 134 ASN C O 1
ATOM 6486 N N . GLU C 1 147 ? 90.840 17.136 52.472 1.00 49.42 135 GLU C N 1
ATOM 6487 C CA . GLU C 1 147 ? 92.178 17.608 52.798 1.00 49.46 135 GLU C CA 1
ATOM 6488 C C . GLU C 1 147 ? 93.271 16.535 52.780 1.00 48.10 135 GLU C C 1
ATOM 6489 O O . GLU C 1 147 ? 94.296 16.713 52.124 1.00 46.69 135 GLU C O 1
ATOM 6495 N N . LYS C 1 148 ? 93.064 15.423 53.476 1.00 46.68 136 LYS C N 1
ATOM 6496 C CA . LYS C 1 148 ? 94.075 14.366 53.492 1.00 46.01 136 LYS C CA 1
ATOM 6497 C C . LYS C 1 148 ? 94.232 13.658 52.146 1.00 45.93 136 LYS C C 1
ATOM 6498 O O . LYS C 1 148 ? 95.351 13.483 51.651 1.00 45.91 136 LYS C O 1
ATOM 6504 N N . PHE C 1 149 ? 93.116 13.233 51.562 1.00 45.35 137 PHE C N 1
ATOM 6505 C CA . PHE C 1 149 ? 93.146 12.544 50.272 1.00 45.15 137 PHE C CA 1
ATOM 6506 C C . PHE C 1 149 ? 93.845 13.418 49.220 1.00 44.80 137 PHE C C 1
ATOM 6507 O O . PHE C 1 149 ? 94.682 12.933 48.457 1.00 43.85 137 PHE C O 1
ATOM 6515 N N . LEU C 1 150 ? 93.508 14.705 49.200 1.00 44.04 138 LEU C N 1
ATOM 6516 C CA . LEU C 1 150 ? 94.102 15.647 48.266 1.00 43.65 138 LEU C CA 1
ATOM 6517 C C . LEU C 1 150 ? 95.629 15.710 48.413 1.00 43.16 138 LEU C C 1
ATOM 6518 O O . LEU C 1 150 ? 96.364 15.493 47.448 1.00 42.84 138 LEU C O 1
ATOM 6523 N N . HIS C 1 151 ? 96.100 16.010 49.621 1.00 41.10 139 HIS C N 1
ATOM 6524 C CA . HIS C 1 151 ? 97.527 16.097 49.893 1.00 39.64 139 HIS C CA 1
ATOM 6525 C C . HIS C 1 151 ? 98.238 14.814 49.457 1.00 40.77 139 HIS C C 1
ATOM 6526 O O . HIS C 1 151 ? 99.267 14.862 48.790 1.00 41.32 139 HIS C O 1
ATOM 6533 N N . PHE C 1 152 ? 97.692 13.664 49.821 1.00 41.52 140 PHE C N 1
ATOM 6534 C CA . PHE C 1 152 ? 98.310 12.397 49.435 1.00 42.85 140 PHE C CA 1
ATOM 6535 C C . PHE C 1 152 ? 98.439 12.200 47.925 1.00 44.66 140 PHE C C 1
ATOM 6536 O O . PHE C 1 152 ? 99.399 11.594 47.455 1.00 44.46 140 PHE C O 1
ATOM 6544 N N . MET C 1 153 ? 97.454 12.675 47.173 1.00 45.56 141 MET C N 1
ATOM 6545 C CA . MET C 1 153 ? 97.471 12.503 45.725 1.00 47.79 141 MET C CA 1
ATOM 6546 C C . MET C 1 153 ? 98.402 13.513 45.060 1.00 48.41 141 MET C C 1
ATOM 6547 O O . MET C 1 153 ? 99.091 13.186 44.094 1.00 48.89 141 MET C O 1
ATOM 6552 N N . ARG C 1 154 ? 98.431 14.734 45.593 1.00 48.42 142 ARG C N 1
ATOM 6553 C CA . ARG C 1 154 ? 99.266 15.797 45.048 1.00 47.98 142 ARG C CA 1
ATOM 6554 C C . ARG C 1 154 ? 100.752 15.640 45.359 1.00 48.74 142 ARG C C 1
ATOM 6555 O O . ARG C 1 154 ? 101.600 16.014 44.546 1.00 50.64 142 ARG C O 1
ATOM 6563 N N . THR C 1 155 ? 101.081 15.089 46.520 1.00 46.48 143 THR C N 1
ATOM 6564 C CA . THR C 1 155 ? 102.485 14.963 46.879 1.00 44.80 143 THR C CA 1
ATOM 6565 C C . THR C 1 155 ? 103.049 13.556 46.820 1.00 43.09 143 THR C C 1
ATOM 6566 O O . THR C 1 155 ? 104.251 13.379 46.694 1.00 43.93 143 THR C O 1
ATOM 6570 N N . GLY C 1 156 ? 102.191 12.555 46.914 1.00 42.41 144 GLY C N 1
ATOM 6571 C CA . GLY C 1 156 ? 102.675 11.187 46.886 1.00 41.16 144 GLY C CA 1
ATOM 6572 C C . GLY C 1 156 ? 103.010 10.735 48.291 1.00 42.15 144 GLY C C 1
ATOM 6573 O O . GLY C 1 156 ? 103.404 9.591 48.516 1.00 42.18 144 GLY C O 1
ATOM 6574 N N . LEU C 1 157 ? 102.825 11.640 49.249 1.00 41.92 145 LEU C N 1
ATOM 6575 C CA . LEU C 1 157 ? 103.131 11.355 50.641 1.00 40.91 145 LEU C CA 1
ATOM 6576 C C . LEU C 1 157 ? 101.912 11.367 51.550 1.00 39.23 145 LEU C C 1
ATOM 6577 O O . LEU C 1 157 ? 101.016 12.190 51.390 1.00 38.20 145 LEU C O 1
ATOM 6582 N N . PRO C 1 158 ? 101.866 10.455 52.531 1.00 38.04 146 PRO C N 1
ATOM 6583 C CA . PRO C 1 158 ? 100.721 10.435 53.440 1.00 36.53 146 PRO C CA 1
ATOM 6584 C C . PRO C 1 158 ? 100.564 11.789 54.131 1.00 36.95 146 PRO C C 1
ATOM 6585 O O . PRO C 1 158 ? 101.540 12.531 54.319 1.00 38.55 146 PRO C O 1
ATOM 6589 N N . TYR C 1 159 ? 99.331 12.116 54.492 1.00 36.20 147 TYR C N 1
ATOM 6590 C CA . TYR C 1 159 ? 99.042 13.340 55.223 1.00 34.54 147 TYR C CA 1
ATOM 6591 C C . TYR C 1 159 ? 99.469 12.993 56.660 1.00 34.92 147 TYR C C 1
ATOM 6592 O O . TYR C 1 159 ? 99.095 11.942 57.206 1.00 34.01 147 TYR C O 1
ATOM 6601 N N . VAL C 1 160 ? 100.238 13.875 57.277 1.00 34.24 148 VAL C N 1
ATOM 6602 C CA . VAL C 1 160 ? 100.745 13.611 58.614 1.00 33.87 148 VAL C CA 1
ATOM 6603 C C . VAL C 1 160 ? 100.206 14.481 59.729 1.00 34.09 148 VAL C C 1
ATOM 6604 O O . VAL C 1 160 ? 100.203 15.708 59.623 1.00 36.81 148 VAL C O 1
ATOM 6608 N N . THR C 1 161 ? 99.790 13.835 60.812 1.00 32.80 149 THR C N 1
ATOM 6609 C CA . THR C 1 161 ? 99.288 14.541 61.988 1.00 33.24 149 THR C CA 1
ATOM 6610 C C . THR C 1 161 ? 100.115 14.120 63.181 1.00 32.66 149 THR C C 1
ATOM 6611 O O . THR C 1 161 ? 100.273 12.933 63.458 1.00 32.95 149 THR C O 1
ATOM 6615 N N . LEU C 1 162 ? 100.657 15.103 63.879 1.00 32.68 150 LEU C N 1
ATOM 6616 C CA . LEU C 1 162 ? 101.442 14.821 65.055 1.00 32.52 150 LEU C CA 1
ATOM 6617 C C . LEU C 1 162 ? 100.562 15.125 66.259 1.00 33.50 150 LEU C C 1
ATOM 6618 O O . LEU C 1 162 ? 99.876 16.157 66.292 1.00 34.01 150 LEU C O 1
ATOM 6623 N N . LYS C 1 163 ? 100.573 14.233 67.246 1.00 32.33 151 LYS C N 1
ATOM 6624 C CA . LYS C 1 163 ? 99.764 14.437 68.437 1.00 32.18 151 LYS C CA 1
ATOM 6625 C C . LYS C 1 163 ? 100.530 14.154 69.718 1.00 30.79 151 LYS C C 1
ATOM 6626 O O . LYS C 1 163 ? 101.234 13.159 69.817 1.00 31.74 151 LYS C O 1
ATOM 6632 N N . ALA C 1 164 ? 100.380 15.028 70.702 1.00 30.60 152 ALA C N 1
ATOM 6633 C CA . ALA C 1 164 ? 101.035 14.830 71.983 1.00 32.56 152 ALA C CA 1
ATOM 6634 C C . ALA C 1 164 ? 100.231 15.456 73.143 1.00 33.19 152 ALA C C 1
ATOM 6635 O O . ALA C 1 164 ? 99.365 16.312 72.944 1.00 34.96 152 ALA C O 1
ATOM 6637 N N . ALA C 1 165 ? 100.525 15.026 74.358 1.00 33.09 153 ALA C N 1
ATOM 6638 C CA . ALA C 1 165 ? 99.829 15.553 75.522 1.00 32.49 153 ALA C CA 1
ATOM 6639 C C . ALA C 1 165 ? 100.869 16.012 76.504 1.00 31.51 153 ALA C C 1
ATOM 6640 O O . ALA C 1 165 ? 101.917 15.385 76.627 1.00 32.75 153 ALA C O 1
ATOM 6642 N N . ALA C 1 166 ? 100.590 17.093 77.219 1.00 31.65 154 ALA C N 1
ATOM 6643 C CA . ALA C 1 166 ? 101.567 17.588 78.168 1.00 31.15 154 ALA C CA 1
ATOM 6644 C C . ALA C 1 166 ? 100.995 18.529 79.202 1.00 31.89 154 ALA C C 1
ATOM 6645 O O . ALA C 1 166 ? 99.842 18.940 79.125 1.00 30.55 154 ALA C O 1
ATOM 6647 N N . SER C 1 167 ? 101.835 18.862 80.176 1.00 33.75 155 SER C N 1
ATOM 6648 C CA . SER C 1 167 ? 101.472 19.786 81.235 1.00 34.83 155 SER C CA 1
ATOM 6649 C C . SER C 1 167 ? 101.565 21.186 80.627 1.00 36.76 155 SER C C 1
ATOM 6650 O O . SER C 1 167 ? 102.139 21.354 79.543 1.00 36.95 155 SER C O 1
ATOM 6653 N N . LEU C 1 168 ? 101.024 22.181 81.332 1.00 37.76 156 LEU C N 1
ATOM 6654 C CA . LEU C 1 168 ? 101.032 23.557 80.845 1.00 38.35 156 LEU C CA 1
ATOM 6655 C C . LEU C 1 168 ? 102.428 24.078 80.609 1.00 37.84 156 LEU C C 1
ATOM 6656 O O . LEU C 1 168 ? 102.622 24.938 79.763 1.00 38.63 156 LEU C O 1
ATOM 6661 N N . ASP C 1 169 ? 103.404 23.579 81.357 1.00 38.01 157 ASP C N 1
ATOM 6662 C CA . ASP C 1 169 ? 104.783 24.018 81.154 1.00 37.12 157 ASP C CA 1
ATOM 6663 C C . ASP C 1 169 ? 105.471 23.168 80.077 1.00 35.56 157 ASP C C 1
ATOM 6664 O O . ASP C 1 169 ? 106.675 23.258 79.873 1.00 34.61 157 ASP C O 1
ATOM 6669 N N . GLY C 1 170 ? 104.695 22.323 79.406 1.00 34.93 158 GLY C N 1
ATOM 6670 C CA . GLY C 1 170 ? 105.249 21.532 78.326 1.00 35.95 158 GLY C CA 1
ATOM 6671 C C . GLY C 1 170 ? 106.037 20.267 78.583 1.00 35.99 158 GLY C C 1
ATOM 6672 O O . GLY C 1 170 ? 106.759 19.813 77.707 1.00 38.28 158 GLY C O 1
ATOM 6673 N N . LYS C 1 171 ? 105.915 19.681 79.761 1.00 35.58 159 LYS C N 1
ATOM 6674 C CA . LYS C 1 171 ? 106.629 18.451 80.031 1.00 33.56 159 LYS C CA 1
ATOM 6675 C C . LYS C 1 171 ? 105.633 17.331 79.775 1.00 34.68 159 LYS C C 1
ATOM 6676 O O . LYS C 1 171 ? 104.435 17.564 79.890 1.00 35.28 159 LYS C O 1
ATOM 6682 N N . ILE C 1 172 ? 106.115 16.141 79.390 1.00 34.13 160 ILE C N 1
ATOM 6683 C CA . ILE C 1 172 ? 105.239 14.994 79.102 1.00 32.68 160 ILE C CA 1
ATOM 6684 C C . ILE C 1 172 ? 105.243 13.936 80.204 1.00 31.87 160 ILE C C 1
ATOM 6685 O O . ILE C 1 172 ? 104.606 12.892 80.083 1.00 33.04 160 ILE C O 1
ATOM 6690 N N . ALA C 1 173 ? 105.964 14.218 81.277 1.00 31.39 161 ALA C N 1
ATOM 6691 C CA . ALA C 1 173 ? 106.057 13.320 82.420 1.00 32.47 161 ALA C CA 1
ATOM 6692 C C . ALA C 1 173 ? 107.001 13.976 83.423 1.00 32.69 161 ALA C C 1
ATOM 6693 O O . ALA C 1 173 ? 107.667 14.962 83.092 1.00 32.67 161 ALA C O 1
ATOM 6695 N N . THR C 1 174 ? 107.043 13.442 84.641 1.00 33.20 162 THR C N 1
ATOM 6696 C CA . THR C 1 174 ? 107.907 13.984 85.685 1.00 34.02 162 THR C CA 1
ATOM 6697 C C . THR C 1 174 ? 109.338 13.567 85.393 1.00 35.01 162 THR C C 1
ATOM 6698 O O . THR C 1 174 ? 109.598 12.828 84.442 1.00 34.29 162 THR C O 1
ATOM 6702 N N . SER C 1 175 ? 110.267 14.018 86.226 1.00 36.13 163 SER C N 1
ATOM 6703 C CA . SER C 1 175 ? 111.661 13.665 86.043 1.00 36.74 163 SER C CA 1
ATOM 6704 C C . SER C 1 175 ? 111.931 12.217 86.462 1.00 38.33 163 SER C C 1
ATOM 6705 O O . SER C 1 175 ? 113.076 11.756 86.424 1.00 40.16 163 SER C O 1
ATOM 6708 N N . THR C 1 176 ? 110.893 11.497 86.865 1.00 38.74 164 THR C N 1
ATOM 6709 C CA . THR C 1 176 ? 111.078 10.106 87.253 1.00 40.68 164 THR C CA 1
ATOM 6710 C C . THR C 1 176 ? 110.288 9.226 86.325 1.00 41.70 164 THR C C 1
ATOM 6711 O O . THR C 1 176 ? 110.126 8.038 86.591 1.00 42.71 164 THR C O 1
ATOM 6715 N N . GLY C 1 177 ? 109.774 9.826 85.255 1.00 41.95 165 GLY C N 1
ATOM 6716 C CA . GLY C 1 177 ? 109.015 9.089 84.264 1.00 42.92 165 GLY C CA 1
ATOM 6717 C C . GLY C 1 177 ? 107.541 8.916 84.537 1.00 44.05 165 GLY C C 1
ATOM 6718 O O . GLY C 1 177 ? 106.879 8.116 83.879 1.00 45.13 165 GLY C O 1
ATOM 6719 N N . ASP C 1 178 ? 107.008 9.661 85.493 1.00 44.81 166 ASP C N 1
ATOM 6720 C CA . ASP C 1 178 ? 105.592 9.531 85.822 1.00 45.58 166 ASP C CA 1
ATOM 6721 C C . ASP C 1 178 ? 104.751 10.428 84.926 1.00 46.98 166 ASP C C 1
ATOM 6722 O O . ASP C 1 178 ? 105.011 11.625 84.819 1.00 46.25 166 ASP C O 1
ATOM 6727 N N . SER C 1 179 ? 103.748 9.844 84.280 1.00 50.12 167 SER C N 1
ATOM 6728 C CA . SER C 1 179 ? 102.851 10.607 83.418 1.00 54.07 167 SER C CA 1
ATOM 6729 C C . SER C 1 179 ? 101.408 10.149 83.639 1.00 55.67 167 SER C C 1
ATOM 6730 O O . SER C 1 179 ? 100.537 10.362 82.795 1.00 55.21 167 SER C O 1
ATOM 6733 N N . LYS C 1 180 ? 101.170 9.540 84.797 1.00 59.32 168 LYS C N 1
ATOM 6734 C CA . LYS C 1 180 ? 99.857 9.017 85.170 1.00 63.49 168 LYS C CA 1
ATOM 6735 C C . LYS C 1 180 ? 98.620 9.886 84.917 1.00 64.88 168 LYS C C 1
ATOM 6736 O O . LYS C 1 180 ? 97.636 9.410 84.343 1.00 66.68 168 LYS C O 1
ATOM 6742 N N . TRP C 1 181 ? 98.656 11.153 85.317 1.00 66.38 169 TRP C N 1
ATOM 6743 C CA . TRP C 1 181 ? 97.483 12.013 85.140 1.00 67.34 169 TRP C CA 1
ATOM 6744 C C . TRP C 1 181 ? 97.604 13.261 84.252 1.00 66.01 169 TRP C C 1
ATOM 6745 O O . TRP C 1 181 ? 96.817 14.193 84.423 1.00 66.85 169 TRP C O 1
ATOM 6756 N N . ILE C 1 182 ? 98.539 13.306 83.308 1.00 63.83 170 ILE C N 1
ATOM 6757 C CA . ILE C 1 182 ? 98.682 14.516 82.490 1.00 62.64 170 ILE C CA 1
ATOM 6758 C C . ILE C 1 182 ? 97.361 15.116 82.018 1.00 61.06 170 ILE C C 1
ATOM 6759 O O . ILE C 1 182 ? 96.925 16.134 82.553 1.00 60.71 170 ILE C O 1
ATOM 6764 N N . THR C 1 183 ? 96.729 14.506 81.019 1.00 59.51 171 THR C N 1
ATOM 6765 C CA . THR C 1 183 ? 95.448 15.019 80.521 1.00 57.71 171 THR C CA 1
ATOM 6766 C C . THR C 1 183 ? 94.241 14.215 81.005 1.00 56.50 171 THR C C 1
ATOM 6767 O O . THR C 1 183 ? 94.361 13.061 81.417 1.00 55.35 171 THR C O 1
ATOM 6771 N N . SER C 1 184 ? 93.077 14.846 80.924 1.00 55.39 172 SER C N 1
ATOM 6772 C CA . SER C 1 184 ? 91.813 14.261 81.356 1.00 55.01 172 SER C CA 1
ATOM 6773 C C . SER C 1 184 ? 91.276 13.194 80.396 1.00 55.03 172 SER C C 1
ATOM 6774 O O . SER C 1 184 ? 91.646 13.169 79.220 1.00 55.24 172 SER C O 1
ATOM 6777 N N . GLU C 1 185 ? 90.396 12.330 80.902 1.00 53.38 173 GLU C N 1
ATOM 6778 C CA . GLU C 1 185 ? 89.784 11.269 80.097 1.00 52.08 173 GLU C CA 1
ATOM 6779 C C . GLU C 1 185 ? 89.124 11.865 78.864 1.00 51.04 173 GLU C C 1
ATOM 6780 O O . GLU C 1 185 ? 88.998 11.206 77.836 1.00 51.33 173 GLU C O 1
ATOM 6786 N N . ALA C 1 186 ? 88.700 13.118 78.968 1.00 50.12 174 ALA C N 1
ATOM 6787 C CA . ALA C 1 186 ? 88.039 13.773 77.846 1.00 48.72 174 ALA C CA 1
ATOM 6788 C C . ALA C 1 186 ? 89.021 14.087 76.708 1.00 47.66 174 ALA C C 1
ATOM 6789 O O . ALA C 1 186 ? 88.682 13.963 75.535 1.00 46.65 174 ALA C O 1
ATOM 6791 N N . ALA C 1 187 ? 90.233 14.503 77.064 1.00 48.90 175 ALA C N 1
ATOM 6792 C CA . ALA C 1 187 ? 91.262 14.819 76.074 1.00 49.64 175 ALA C CA 1
ATOM 6793 C C . ALA C 1 187 ? 91.679 13.525 75.379 1.00 50.11 175 ALA C C 1
ATOM 6794 O O . ALA C 1 187 ? 91.780 13.470 74.150 1.00 48.65 175 ALA C O 1
ATOM 6796 N N . ARG C 1 188 ? 91.916 12.493 76.191 1.00 51.56 176 ARG C N 1
ATOM 6797 C CA . ARG C 1 188 ? 92.312 11.179 75.714 1.00 53.72 176 ARG C CA 1
ATOM 6798 C C . ARG C 1 188 ? 91.184 10.580 74.902 1.00 54.44 176 ARG C C 1
ATOM 6799 O O . ARG C 1 188 ? 91.399 9.706 74.064 1.00 54.71 176 ARG C O 1
ATOM 6807 N N . GLN C 1 189 ? 89.975 11.062 75.149 1.00 54.91 177 GLN C N 1
ATOM 6808 C CA . GLN C 1 189 ? 88.820 10.572 74.428 1.00 55.86 177 GLN C CA 1
ATOM 6809 C C . GLN C 1 189 ? 88.741 11.326 73.109 1.00 54.65 177 GLN C C 1
ATOM 6810 O O . GLN C 1 189 ? 88.402 10.746 72.077 1.00 54.58 177 GLN C O 1
ATOM 6816 N N . ASP C 1 190 ? 89.069 12.617 73.135 1.00 53.18 178 ASP C N 1
ATOM 6817 C CA . ASP C 1 190 ? 89.035 13.416 71.918 1.00 52.17 178 ASP C CA 1
ATOM 6818 C C . ASP C 1 190 ? 90.187 12.964 71.037 1.00 51.21 178 ASP C C 1
ATOM 6819 O O . ASP C 1 190 ? 90.109 13.041 69.819 1.00 50.46 178 ASP C O 1
ATOM 6824 N N . ALA C 1 191 ? 91.254 12.483 71.664 1.00 50.49 179 ALA C N 1
ATOM 6825 C CA . ALA C 1 191 ? 92.423 11.999 70.933 1.00 51.06 179 ALA C CA 1
ATOM 6826 C C . ALA C 1 191 ? 92.062 10.756 70.125 1.00 50.30 179 ALA C C 1
ATOM 6827 O O . ALA C 1 191 ? 92.446 10.640 68.966 1.00 50.79 179 ALA C O 1
ATOM 6829 N N . GLN C 1 192 ? 91.322 9.842 70.748 1.00 49.97 180 GLN C N 1
ATOM 6830 C CA . GLN C 1 192 ? 90.874 8.600 70.112 1.00 50.05 180 GLN C CA 1
ATOM 6831 C C . GLN C 1 192 ? 90.209 8.809 68.767 1.00 50.45 180 GLN C C 1
ATOM 6832 O O . GLN C 1 192 ? 90.357 7.977 67.875 1.00 51.06 180 GLN C O 1
ATOM 6838 N N . GLN C 1 193 ? 89.464 9.901 68.623 1.00 50.49 181 GLN C N 1
ATOM 6839 C CA . GLN C 1 193 ? 88.778 10.158 67.371 1.00 52.18 181 GLN C CA 1
ATOM 6840 C C . GLN C 1 193 ? 89.749 10.082 66.197 1.00 51.06 181 GLN C C 1
ATOM 6841 O O . GLN C 1 193 ? 89.490 9.389 65.213 1.00 49.13 181 GLN C O 1
ATOM 6847 N N . TYR C 1 194 ? 90.872 10.785 66.310 1.00 51.02 182 TYR C N 1
ATOM 6848 C CA . TYR C 1 194 ? 91.859 10.808 65.245 1.00 50.51 182 TYR C CA 1
ATOM 6849 C C . TYR C 1 194 ? 92.380 9.423 64.906 1.00 50.15 182 TYR C C 1
ATOM 6850 O O . TYR C 1 194 ? 92.932 9.220 63.826 1.00 49.88 182 TYR C O 1
ATOM 6859 N N . ARG C 1 195 ? 92.214 8.464 65.815 1.00 50.34 183 ARG C N 1
ATOM 6860 C CA . ARG C 1 195 ? 92.661 7.104 65.522 1.00 50.90 183 ARG C CA 1
ATOM 6861 C C . ARG C 1 195 ? 91.736 6.476 64.478 1.00 52.20 183 ARG C C 1
ATOM 6862 O O . ARG C 1 195 ? 92.020 5.396 63.952 1.00 54.59 183 ARG C O 1
ATOM 6870 N N . LYS C 1 196 ? 90.635 7.152 64.167 1.00 52.78 184 LYS C N 1
ATOM 6871 C CA . LYS C 1 196 ? 89.696 6.619 63.192 1.00 52.76 184 LYS C CA 1
ATOM 6872 C C . LYS C 1 196 ? 89.669 7.389 61.887 1.00 51.16 184 LYS C C 1
ATOM 6873 O O . LYS C 1 196 ? 89.159 6.885 60.897 1.00 52.30 184 LYS C O 1
ATOM 6879 N N . THR C 1 197 ? 90.220 8.600 61.876 1.00 49.55 185 THR C N 1
ATOM 6880 C CA . THR C 1 197 ? 90.244 9.409 60.655 1.00 47.71 185 THR C CA 1
ATOM 6881 C C . THR C 1 197 ? 91.581 9.296 59.923 1.00 47.56 185 THR C C 1
ATOM 6882 O O . THR C 1 197 ? 91.844 10.040 58.968 1.00 48.21 185 THR C O 1
ATOM 6886 N N . HIS C 1 198 ? 92.428 8.380 60.383 1.00 45.01 186 HIS C N 1
ATOM 6887 C CA . HIS C 1 198 ? 93.731 8.166 59.772 1.00 42.29 186 HIS C CA 1
ATOM 6888 C C . HIS C 1 198 ? 93.927 6.698 59.419 1.00 42.43 186 HIS C C 1
ATOM 6889 O O . HIS C 1 198 ? 93.584 5.806 60.203 1.00 43.18 186 HIS C O 1
ATOM 6896 N N . GLN C 1 199 ? 94.488 6.454 58.241 1.00 40.86 187 GLN C N 1
ATOM 6897 C CA . GLN C 1 199 ? 94.715 5.097 57.792 1.00 40.08 187 GLN C CA 1
ATOM 6898 C C . GLN C 1 199 ? 95.731 4.330 58.623 1.00 38.60 187 GLN C C 1
ATOM 6899 O O . GLN C 1 199 ? 95.736 3.093 58.588 1.00 38.58 187 GLN C O 1
ATOM 6905 N N . SER C 1 200 ? 96.572 5.053 59.375 1.00 37.39 188 SER C N 1
ATOM 6906 C CA . SER C 1 200 ? 97.600 4.423 60.226 1.00 34.82 188 SER C CA 1
ATOM 6907 C C . SER C 1 200 ? 97.959 5.192 61.500 1.00 34.67 188 SER C C 1
ATOM 6908 O O . SER C 1 200 ? 97.764 6.398 61.589 1.00 34.96 188 SER C O 1
ATOM 6911 N N . ILE C 1 201 ? 98.503 4.475 62.477 1.00 33.68 189 ILE C N 1
ATOM 6912 C CA . ILE C 1 201 ? 98.934 5.062 63.732 1.00 32.41 189 ILE C CA 1
ATOM 6913 C C . ILE C 1 201 ? 100.415 4.758 63.848 1.00 32.14 189 ILE C C 1
ATOM 6914 O O . ILE C 1 201 ? 100.806 3.599 63.754 1.00 31.56 189 ILE C O 1
ATOM 6919 N N . LEU C 1 202 ? 101.236 5.777 64.082 1.00 31.13 190 LEU C N 1
ATOM 6920 C CA . LEU C 1 202 ? 102.676 5.561 64.148 1.00 31.01 190 LEU C CA 1
ATOM 6921 C C . LEU C 1 202 ? 103.307 5.971 65.489 1.00 31.69 190 LEU C C 1
ATOM 6922 O O . LEU C 1 202 ? 103.032 7.035 66.032 1.00 32.26 190 LEU C O 1
ATOM 6927 N N . VAL C 1 203 ? 104.197 5.111 65.968 1.00 32.02 191 VAL C N 1
ATOM 6928 C CA . VAL C 1 203 ? 104.858 5.259 67.243 1.00 32.69 191 VAL C CA 1
ATOM 6929 C C . VAL C 1 203 ? 106.268 4.668 67.202 1.00 32.22 191 VAL C C 1
ATOM 6930 O O . VAL C 1 203 ? 106.545 3.774 66.405 1.00 33.17 191 VAL C O 1
ATOM 6934 N N . GLY C 1 204 ? 107.166 5.166 68.052 1.00 31.21 192 GLY C N 1
ATOM 6935 C CA . GLY C 1 204 ? 108.512 4.615 68.094 1.00 27.97 192 GLY C CA 1
ATOM 6936 C C . GLY C 1 204 ? 108.420 3.392 68.992 1.00 29.80 192 GLY C C 1
ATOM 6937 O O . GLY C 1 204 ? 107.372 3.181 69.582 1.00 28.16 192 GLY C O 1
ATOM 6938 N N . VAL C 1 205 ? 109.464 2.570 69.108 1.00 30.28 193 VAL C N 1
ATOM 6939 C CA . VAL C 1 205 ? 109.372 1.414 69.997 1.00 30.32 193 VAL C CA 1
ATOM 6940 C C . VAL C 1 205 ? 109.363 1.823 71.443 1.00 31.01 193 VAL C C 1
ATOM 6941 O O . VAL C 1 205 ? 108.915 1.058 72.310 1.00 34.50 193 VAL C O 1
ATOM 6945 N N . GLY C 1 206 ? 109.901 2.996 71.716 1.00 29.20 194 GLY C N 1
ATOM 6946 C CA . GLY C 1 206 ? 109.925 3.481 73.084 1.00 30.15 194 GLY C CA 1
ATOM 6947 C C . GLY C 1 206 ? 108.527 3.423 73.665 1.00 30.17 194 GLY C C 1
ATOM 6948 O O . GLY C 1 206 ? 108.320 3.004 74.809 1.00 32.34 194 GLY C O 1
ATOM 6949 N N . THR C 1 207 ? 107.551 3.819 72.864 1.00 30.91 195 THR C N 1
ATOM 6950 C CA . THR C 1 207 ? 106.174 3.798 73.307 1.00 31.16 195 THR C CA 1
ATOM 6951 C C . THR C 1 207 ? 105.735 2.369 73.601 1.00 32.51 195 THR C C 1
ATOM 6952 O O . THR C 1 207 ? 105.098 2.104 74.634 1.00 32.45 195 THR C O 1
ATOM 6956 N N . VAL C 1 208 ? 106.066 1.436 72.715 1.00 32.02 196 VAL C N 1
ATOM 6957 C CA . VAL C 1 208 ? 105.676 0.060 72.969 1.00 31.86 196 VAL C CA 1
ATOM 6958 C C . VAL C 1 208 ? 106.377 -0.491 74.208 1.00 33.07 196 VAL C C 1
ATOM 6959 O O . VAL C 1 208 ? 105.734 -1.089 75.055 1.00 33.62 196 VAL C O 1
ATOM 6963 N N . LYS C 1 209 ? 107.681 -0.279 74.342 1.00 33.49 197 LYS C N 1
ATOM 6964 C CA . LYS C 1 209 ? 108.375 -0.785 75.525 1.00 32.15 197 LYS C CA 1
ATOM 6965 C C . LYS C 1 209 ? 107.924 -0.063 76.809 1.00 31.77 197 LYS C C 1
ATOM 6966 O O . LYS C 1 209 ? 107.972 -0.626 77.908 1.00 28.72 197 LYS C O 1
ATOM 6972 N N . ALA C 1 210 ? 107.456 1.172 76.673 1.00 32.46 198 ALA C N 1
ATOM 6973 C CA . ALA C 1 210 ? 107.034 1.929 77.858 1.00 34.05 198 ALA C CA 1
ATOM 6974 C C . ALA C 1 210 ? 105.638 1.590 78.345 1.00 35.28 198 ALA C C 1
ATOM 6975 O O . ALA C 1 210 ? 105.453 1.263 79.507 1.00 36.19 198 ALA C O 1
ATOM 6977 N N . ASP C 1 211 ? 104.665 1.646 77.446 1.00 38.61 199 ASP C N 1
ATOM 6978 C CA . ASP C 1 211 ? 103.272 1.407 77.803 1.00 39.62 199 ASP C CA 1
ATOM 6979 C C . ASP C 1 211 ? 102.698 0.077 77.333 1.00 41.52 199 ASP C C 1
ATOM 6980 O O . ASP C 1 211 ? 101.844 -0.509 78.012 1.00 44.48 199 ASP C O 1
ATOM 6985 N N . ASN C 1 212 ? 103.169 -0.402 76.185 1.00 41.22 200 ASN C N 1
ATOM 6986 C CA . ASN C 1 212 ? 102.673 -1.639 75.595 1.00 39.69 200 ASN C CA 1
ATOM 6987 C C . ASN C 1 212 ? 101.202 -1.429 75.252 1.00 38.91 200 ASN C C 1
ATOM 6988 O O . ASN C 1 212 ? 100.332 -2.148 75.714 1.00 38.61 200 ASN C O 1
ATOM 6993 N N . PRO C 1 213 ? 100.914 -0.428 74.421 1.00 39.83 201 PRO C N 1
ATOM 6994 C CA . PRO C 1 213 ? 99.545 -0.104 74.008 1.00 40.74 201 PRO C CA 1
ATOM 6995 C C . PRO C 1 213 ? 98.975 -1.059 72.975 1.00 42.96 201 PRO C C 1
ATOM 6996 O O . PRO C 1 213 ? 99.682 -1.918 72.450 1.00 44.12 201 PRO C O 1
ATOM 7000 N N . SER C 1 214 ? 97.689 -0.899 72.681 1.00 44.22 202 SER C N 1
ATOM 7001 C CA . SER C 1 214 ? 97.051 -1.733 71.681 1.00 45.49 202 SER C CA 1
ATOM 7002 C C . SER C 1 214 ? 96.932 -0.889 70.417 1.00 45.93 202 SER C C 1
ATOM 7003 O O . SER C 1 214 ? 96.804 -1.418 69.313 1.00 45.85 202 SER C O 1
ATOM 7006 N N . LEU C 1 215 ? 96.999 0.428 70.592 1.00 46.95 203 LEU C N 1
ATOM 7007 C CA . LEU C 1 215 ? 96.929 1.368 69.476 1.00 49.14 203 LEU C CA 1
ATOM 7008 C C . LEU C 1 215 ? 95.749 1.106 68.553 1.00 50.98 203 LEU C C 1
ATOM 7009 O O . LEU C 1 215 ? 95.844 1.295 67.344 1.00 50.23 203 LEU C O 1
ATOM 7014 N N . THR C 1 216 ? 94.636 0.678 69.139 1.00 54.72 204 THR C N 1
ATOM 7015 C CA . THR C 1 216 ? 93.415 0.380 68.396 1.00 58.05 204 THR C CA 1
ATOM 7016 C C . THR C 1 216 ? 92.301 1.354 68.739 1.00 62.08 204 THR C C 1
ATOM 7017 O O . THR C 1 216 ? 92.216 1.839 69.867 1.00 61.19 204 THR C O 1
ATOM 7021 N N . CYS C 1 217 ? 91.442 1.630 67.765 1.00 66.88 205 CYS C N 1
ATOM 7022 C CA . CYS C 1 217 ? 90.333 2.532 68.003 1.00 72.49 205 CYS C CA 1
ATOM 7023 C C . CYS C 1 217 ? 89.248 1.749 68.749 1.00 75.66 205 CYS C C 1
ATOM 7024 O O . CYS C 1 217 ? 88.639 0.821 68.210 1.00 75.46 205 CYS C O 1
ATOM 7027 N N . ARG C 1 218 ? 89.031 2.125 70.004 1.00 80.08 206 ARG C N 1
ATOM 7028 C CA . ARG C 1 218 ? 88.049 1.465 70.856 1.00 84.41 206 ARG C CA 1
ATOM 7029 C C . ARG C 1 218 ? 86.630 1.928 70.555 1.00 85.99 206 ARG C C 1
ATOM 7030 O O . ARG C 1 218 ? 85.677 1.171 70.736 1.00 86.19 206 ARG C O 1
ATOM 7038 N N . LEU C 1 219 ? 86.503 3.170 70.093 1.00 87.78 207 LEU C N 1
ATOM 7039 C CA . LEU C 1 219 ? 85.205 3.745 69.747 1.00 90.04 207 LEU C CA 1
ATOM 7040 C C . LEU C 1 219 ? 84.286 2.692 69.112 1.00 91.53 207 LEU C C 1
ATOM 7041 O O . LEU C 1 219 ? 84.667 2.029 68.142 1.00 91.56 207 LEU C O 1
ATOM 7046 N N . PRO C 1 220 ? 83.066 2.523 69.666 1.00 92.64 208 PRO C N 1
ATOM 7047 C CA . PRO C 1 220 ? 82.031 1.571 69.229 1.00 92.85 208 PRO C CA 1
ATOM 7048 C C . PRO C 1 220 ? 81.492 1.714 67.803 1.00 92.54 208 PRO C C 1
ATOM 7049 O O . PRO C 1 220 ? 80.447 1.148 67.485 1.00 92.53 208 PRO C O 1
ATOM 7053 N N . ASN C 1 221 ? 82.195 2.450 66.947 1.00 92.27 209 ASN C N 1
ATOM 7054 C CA . ASN C 1 221 ? 81.739 2.648 65.570 1.00 91.78 209 ASN C CA 1
ATOM 7055 C C . ASN C 1 221 ? 82.738 2.118 64.532 1.00 90.87 209 ASN C C 1
ATOM 7056 O O . ASN C 1 221 ? 82.650 2.446 63.347 1.00 90.53 209 ASN C O 1
ATOM 7061 N N . VAL C 1 222 ? 83.679 1.290 64.970 1.00 89.99 210 VAL C N 1
ATOM 7062 C CA . VAL C 1 222 ? 84.684 0.766 64.057 1.00 88.49 210 VAL C CA 1
ATOM 7063 C C . VAL C 1 222 ? 84.338 -0.542 63.386 1.00 87.03 210 VAL C C 1
ATOM 7064 O O . VAL C 1 222 ? 83.627 -1.386 63.938 1.00 86.78 210 VAL C O 1
ATOM 7068 N N . THR C 1 223 ? 84.869 -0.674 62.176 1.00 85.32 211 THR C N 1
ATOM 7069 C CA . THR C 1 223 ? 84.711 -1.843 61.325 1.00 83.21 211 THR C CA 1
ATOM 7070 C C . THR C 1 223 ? 85.824 -1.716 60.278 1.00 80.91 211 THR C C 1
ATOM 7071 O O . THR C 1 223 ? 85.578 -1.831 59.076 1.00 81.78 211 THR C O 1
ATOM 7075 N N . LYS C 1 224 ? 87.043 -1.449 60.752 1.00 76.97 212 LYS C N 1
ATOM 7076 C CA . LYS C 1 224 ? 88.215 -1.313 59.884 1.00 73.00 212 LYS C CA 1
ATOM 7077 C C . LYS C 1 224 ? 89.445 -0.713 60.592 1.00 69.71 212 LYS C C 1
ATOM 7078 O O . LYS C 1 224 ? 89.845 0.413 60.299 1.00 69.53 212 LYS C O 1
ATOM 7084 N N . GLN C 1 225 ? 90.051 -1.482 61.500 1.00 65.16 213 GLN C N 1
ATOM 7085 C CA . GLN C 1 225 ? 91.228 -1.043 62.266 1.00 61.62 213 GLN C CA 1
ATOM 7086 C C . GLN C 1 225 ? 92.429 -0.532 61.453 1.00 57.48 213 GLN C C 1
ATOM 7087 O O . GLN C 1 225 ? 92.890 -1.189 60.516 1.00 56.37 213 GLN C O 1
ATOM 7093 N N . PRO C 1 226 ? 92.961 0.647 61.826 1.00 52.90 214 PRO C N 1
ATOM 7094 C CA . PRO C 1 226 ? 94.108 1.292 61.173 1.00 49.61 214 PRO C CA 1
ATOM 7095 C C . PRO C 1 226 ? 95.412 0.515 61.345 1.00 45.48 214 PRO C C 1
ATOM 7096 O O . PRO C 1 226 ? 95.563 -0.272 62.281 1.00 44.49 214 PRO C O 1
ATOM 7100 N N . VAL C 1 227 ? 96.355 0.747 60.442 1.00 41.95 215 VAL C N 1
ATOM 7101 C CA . VAL C 1 227 ? 97.651 0.074 60.508 1.00 37.25 215 VAL C CA 1
ATOM 7102 C C . VAL C 1 227 ? 98.507 0.676 61.635 1.00 35.19 215 VAL C C 1
ATOM 7103 O O . VAL C 1 227 ? 98.629 1.889 61.759 1.00 31.76 215 VAL C O 1
ATOM 7107 N N . ARG C 1 228 ? 99.074 -0.200 62.456 1.00 33.81 216 ARG C N 1
ATOM 7108 C CA . ARG C 1 228 ? 99.929 0.186 63.564 1.00 34.80 216 ARG C CA 1
ATOM 7109 C C . ARG C 1 228 ? 101.415 0.111 63.141 1.00 35.82 216 ARG C C 1
ATOM 7110 O O . ARG C 1 228 ? 102.028 -0.972 63.068 1.00 37.59 216 ARG C O 1
ATOM 7118 N N . VAL C 1 229 ? 101.979 1.282 62.876 1.00 34.48 217 VAL C N 1
ATOM 7119 C CA . VAL C 1 229 ? 103.361 1.426 62.425 1.00 32.63 217 VAL C CA 1
ATOM 7120 C C . VAL C 1 229 ? 104.347 1.717 63.540 1.00 31.68 217 VAL C C 1
ATOM 7121 O O . VAL C 1 229 ? 104.230 2.720 64.212 1.00 32.82 217 VAL C O 1
ATOM 7125 N N . ILE C 1 230 ? 105.338 0.852 63.709 1.00 31.19 218 ILE C N 1
ATOM 7126 C CA . ILE C 1 230 ? 106.343 1.025 64.748 1.00 29.41 218 ILE C CA 1
ATOM 7127 C C . ILE C 1 230 ? 107.744 1.283 64.160 1.00 30.17 218 ILE C C 1
ATOM 7128 O O . ILE C 1 230 ? 108.246 0.481 63.366 1.00 28.26 218 ILE C O 1
ATOM 7133 N N . LEU C 1 231 ? 108.359 2.401 64.538 1.00 30.09 219 LEU C N 1
ATOM 7134 C CA . LEU C 1 231 ? 109.700 2.727 64.065 1.00 32.15 219 LEU C CA 1
ATOM 7135 C C . LEU C 1 231 ? 110.620 2.111 65.113 1.00 30.90 219 LEU C C 1
ATOM 7136 O O . LEU C 1 231 ? 110.705 2.583 66.242 1.00 34.24 219 LEU C O 1
ATOM 7141 N N . ASP C 1 232 ? 111.318 1.057 64.736 1.00 29.11 220 ASP C N 1
ATOM 7142 C CA . ASP C 1 232 ? 112.166 0.366 65.683 1.00 29.42 220 ASP C CA 1
ATOM 7143 C C . ASP C 1 232 ? 113.528 0.073 65.061 1.00 29.75 220 ASP C C 1
ATOM 7144 O O . ASP C 1 232 ? 113.793 -1.030 64.607 1.00 28.92 220 ASP C O 1
ATOM 7149 N N . THR C 1 233 ? 114.387 1.083 65.057 1.00 31.12 221 THR C N 1
ATOM 7150 C CA . THR C 1 233 ? 115.711 0.995 64.464 1.00 30.44 221 THR C CA 1
ATOM 7151 C C . THR C 1 233 ? 116.454 -0.304 64.615 1.00 29.66 221 THR C C 1
ATOM 7152 O O . THR C 1 233 ? 116.811 -0.942 63.635 1.00 31.82 221 THR C O 1
ATOM 7156 N N . VAL C 1 234 ? 116.692 -0.696 65.846 1.00 29.70 222 VAL C N 1
ATOM 7157 C CA . VAL C 1 234 ? 117.448 -1.893 66.103 1.00 30.25 222 VAL C CA 1
ATOM 7158 C C . VAL C 1 234 ? 116.614 -3.174 66.432 1.00 30.53 222 VAL C C 1
ATOM 7159 O O . VAL C 1 234 ? 117.161 -4.215 66.780 1.00 27.56 222 VAL C O 1
ATOM 7163 N N . LEU C 1 235 ? 115.296 -3.094 66.256 1.00 30.34 223 LEU C N 1
ATOM 7164 C CA . LEU C 1 235 ? 114.379 -4.214 66.510 1.00 32.55 223 LEU C CA 1
ATOM 7165 C C . LEU C 1 235 ? 114.373 -4.726 67.951 1.00 33.87 223 LEU C C 1
ATOM 7166 O O . LEU C 1 235 ? 114.499 -5.947 68.201 1.00 33.53 223 LEU C O 1
ATOM 7171 N N . SER C 1 236 ? 114.208 -3.804 68.893 1.00 31.12 224 SER C N 1
ATOM 7172 C CA . SER C 1 236 ? 114.212 -4.165 70.302 1.00 33.26 224 SER C CA 1
ATOM 7173 C C . SER C 1 236 ? 112.811 -4.378 70.892 1.00 32.69 224 SER C C 1
ATOM 7174 O O . SER C 1 236 ? 112.672 -4.584 72.083 1.00 34.97 224 SER C O 1
ATOM 7177 N N . ILE C 1 237 ? 111.785 -4.322 70.053 1.00 33.57 225 ILE C N 1
ATOM 7178 C CA . ILE C 1 237 ? 110.402 -4.484 70.479 1.00 34.01 225 ILE C CA 1
ATOM 7179 C C . ILE C 1 237 ? 110.184 -5.747 71.320 1.00 37.05 225 ILE C C 1
ATOM 7180 O O . ILE C 1 237 ? 110.742 -6.799 71.027 1.00 36.93 225 ILE C O 1
ATOM 7185 N N . PRO C 1 238 ? 109.401 -5.639 72.410 1.00 38.17 226 PRO C N 1
ATOM 7186 C CA . PRO C 1 238 ? 109.125 -6.792 73.276 1.00 38.30 226 PRO C CA 1
ATOM 7187 C C . PRO C 1 238 ? 108.273 -7.745 72.454 1.00 39.50 226 PRO C C 1
ATOM 7188 O O . PRO C 1 238 ? 107.167 -7.392 72.034 1.00 39.38 226 PRO C O 1
ATOM 7192 N N . GLU C 1 239 ? 108.786 -8.949 72.234 1.00 40.24 227 GLU C N 1
ATOM 7193 C CA . GLU C 1 239 ? 108.084 -9.921 71.424 1.00 42.66 227 GLU C CA 1
ATOM 7194 C C . GLU C 1 239 ? 106.692 -10.269 71.901 1.00 42.81 227 GLU C C 1
ATOM 7195 O O . GLU C 1 239 ? 105.825 -10.579 71.090 1.00 41.84 227 GLU C O 1
ATOM 7201 N N . ASP C 1 240 ? 106.474 -10.189 73.211 1.00 44.29 228 ASP C N 1
ATOM 7202 C CA . ASP C 1 240 ? 105.182 -10.529 73.802 1.00 46.41 228 ASP C CA 1
ATOM 7203 C C . ASP C 1 240 ? 104.196 -9.361 73.843 1.00 46.99 228 ASP C C 1
ATOM 7204 O O . ASP C 1 240 ? 103.129 -9.470 74.448 1.00 48.91 228 ASP C O 1
ATOM 7209 N N . ALA C 1 241 ? 104.539 -8.253 73.194 1.00 45.89 229 ALA C N 1
ATOM 7210 C CA . ALA C 1 241 ? 103.672 -7.075 73.188 1.00 46.08 229 ALA C CA 1
ATOM 7211 C C . ALA C 1 241 ? 102.336 -7.241 72.447 1.00 45.94 229 ALA C C 1
ATOM 7212 O O . ALA C 1 241 ? 102.240 -7.957 71.451 1.00 45.48 229 ALA C O 1
ATOM 7214 N N . LYS C 1 242 ? 101.308 -6.557 72.941 1.00 46.11 230 LYS C N 1
ATOM 7215 C CA . LYS C 1 242 ? 99.985 -6.618 72.332 1.00 46.48 230 LYS C CA 1
ATOM 7216 C C . LYS C 1 242 ? 100.064 -6.358 70.841 1.00 45.86 230 LYS C C 1
ATOM 7217 O O . LYS C 1 242 ? 99.341 -6.960 70.045 1.00 45.94 230 LYS C O 1
ATOM 7223 N N . VAL C 1 243 ? 100.957 -5.455 70.465 1.00 45.06 231 VAL C N 1
ATOM 7224 C CA . VAL C 1 243 ? 101.122 -5.078 69.074 1.00 44.30 231 VAL C CA 1
ATOM 7225 C C . VAL C 1 243 ? 101.586 -6.238 68.182 1.00 43.33 231 VAL C C 1
ATOM 7226 O O . VAL C 1 243 ? 101.438 -6.213 66.963 1.00 41.94 231 VAL C O 1
ATOM 7230 N N . ILE C 1 244 ? 102.114 -7.274 68.803 1.00 42.71 232 ILE C N 1
ATOM 7231 C CA . ILE C 1 244 ? 102.610 -8.415 68.062 1.00 43.77 232 ILE C CA 1
ATOM 7232 C C . ILE C 1 244 ? 101.727 -9.651 68.198 1.00 45.44 232 ILE C C 1
ATOM 7233 O O . ILE C 1 244 ? 101.580 -10.412 67.243 1.00 46.09 232 ILE C O 1
ATOM 7238 N N . CYS C 1 245 ? 101.127 -9.828 69.373 1.00 46.58 233 CYS C N 1
ATOM 7239 C CA . CYS C 1 245 ? 100.290 -10.987 69.658 1.00 48.64 233 CYS C CA 1
ATOM 7240 C C . CYS C 1 245 ? 98.767 -10.818 69.594 1.00 49.99 233 CYS C C 1
ATOM 7241 O O . CYS C 1 245 ? 98.070 -11.712 69.115 1.00 51.19 233 CYS C O 1
ATOM 7244 N N . ASP C 1 246 ? 98.246 -9.693 70.072 1.00 51.20 234 ASP C N 1
ATOM 7245 C CA . ASP C 1 246 ? 96.799 -9.493 70.087 1.00 51.43 234 ASP C CA 1
ATOM 7246 C C . ASP C 1 246 ? 96.128 -9.690 68.734 1.00 52.51 234 ASP C C 1
ATOM 7247 O O . ASP C 1 246 ? 94.950 -10.045 68.653 1.00 53.14 234 ASP C O 1
ATOM 7252 N N . GLN C 1 247 ? 96.902 -9.486 67.678 1.00 53.86 235 GLN C N 1
ATOM 7253 C CA . GLN C 1 247 ? 96.419 -9.571 66.309 1.00 54.82 235 GLN C CA 1
ATOM 7254 C C . GLN C 1 247 ? 94.970 -9.145 66.086 1.00 54.06 235 GLN C C 1
ATOM 7255 O O . GLN C 1 247 ? 94.142 -9.881 65.551 1.00 54.54 235 GLN C O 1
ATOM 7261 N N . ILE C 1 248 ? 94.702 -7.912 66.504 1.00 52.87 236 ILE C N 1
ATOM 7262 C CA . ILE C 1 248 ? 93.410 -7.266 66.362 1.00 50.18 236 ILE C CA 1
ATOM 7263 C C . ILE C 1 248 ? 93.545 -6.326 65.176 1.00 48.98 236 ILE C C 1
ATOM 7264 O O . ILE C 1 248 ? 92.556 -5.818 64.652 1.00 50.77 236 ILE C O 1
ATOM 7269 N N . ALA C 1 249 ? 94.785 -6.086 64.762 1.00 47.41 237 ALA C N 1
ATOM 7270 C CA . ALA C 1 249 ? 95.034 -5.173 63.657 1.00 45.34 237 ALA C CA 1
ATOM 7271 C C . ALA C 1 249 ? 96.405 -5.359 63.024 1.00 43.83 237 ALA C C 1
ATOM 7272 O O . ALA C 1 249 ? 97.277 -6.024 63.579 1.00 43.47 237 ALA C O 1
ATOM 7274 N N . PRO C 1 250 ? 96.601 -4.777 61.832 1.00 43.27 238 PRO C N 1
ATOM 7275 C CA . PRO C 1 250 ? 97.880 -4.880 61.125 1.00 42.36 238 PRO C CA 1
ATOM 7276 C C . PRO C 1 250 ? 98.981 -4.151 61.898 1.00 41.76 238 PRO C C 1
ATOM 7277 O O . PRO C 1 250 ? 98.764 -3.072 62.444 1.00 42.20 238 PRO C O 1
ATOM 7281 N N . THR C 1 251 ? 100.160 -4.756 61.937 1.00 40.99 239 THR C N 1
ATOM 7282 C CA . THR C 1 251 ? 101.313 -4.197 62.633 1.00 38.99 239 THR C CA 1
ATOM 7283 C C . THR C 1 251 ? 102.508 -4.225 61.701 1.00 36.76 239 THR C C 1
ATOM 7284 O O . THR C 1 251 ? 103.030 -5.306 61.385 1.00 35.62 239 THR C O 1
ATOM 7288 N N . TRP C 1 252 ? 102.922 -3.038 61.259 1.00 34.59 240 TRP C N 1
ATOM 7289 C CA . TRP C 1 252 ? 104.090 -2.871 60.379 1.00 33.08 240 TRP C CA 1
ATOM 7290 C C . TRP C 1 252 ? 105.274 -2.260 61.142 1.00 32.89 240 TRP C C 1
ATOM 7291 O O . TRP C 1 252 ? 105.147 -1.180 61.712 1.00 32.93 240 TRP C O 1
ATOM 7302 N N . ILE C 1 253 ? 106.410 -2.957 61.153 1.00 34.24 241 ILE C N 1
ATOM 7303 C CA . ILE C 1 253 ? 107.628 -2.485 61.820 1.00 32.53 241 ILE C CA 1
ATOM 7304 C C . ILE C 1 253 ? 108.711 -2.094 60.816 1.00 33.23 241 ILE C C 1
ATOM 7305 O O . ILE C 1 253 ? 108.978 -2.837 59.864 1.00 34.28 241 ILE C O 1
ATOM 7310 N N . PHE C 1 254 ? 109.327 -0.932 61.034 1.00 31.42 242 PHE C N 1
ATOM 7311 C CA . PHE C 1 254 ? 110.423 -0.453 60.197 1.00 28.80 242 PHE C CA 1
ATOM 7312 C C . PHE C 1 254 ? 111.747 -0.567 60.984 1.00 28.75 242 PHE C C 1
ATOM 7313 O O . PHE C 1 254 ? 111.897 0.063 62.030 1.00 28.35 242 PHE C O 1
ATOM 7321 N N . THR C 1 255 ? 112.680 -1.387 60.494 1.00 25.79 243 THR C N 1
ATOM 7322 C CA . THR C 1 255 ? 113.987 -1.580 61.132 1.00 27.25 243 THR C CA 1
ATOM 7323 C C . THR C 1 255 ? 115.077 -1.349 60.105 1.00 26.55 243 THR C C 1
ATOM 7324 O O . THR C 1 255 ? 114.825 -0.910 59.011 1.00 30.03 243 THR C O 1
ATOM 7328 N N . THR C 1 256 ? 116.290 -1.706 60.479 1.00 27.19 244 THR C N 1
ATOM 7329 C CA . THR C 1 256 ? 117.447 -1.572 59.628 1.00 27.68 244 THR C CA 1
ATOM 7330 C C . THR C 1 256 ? 118.170 -2.920 59.665 1.00 28.00 244 THR C C 1
ATOM 7331 O O . THR C 1 256 ? 117.663 -3.885 60.254 1.00 29.27 244 THR C O 1
ATOM 7335 N N . ALA C 1 257 ? 119.350 -2.968 59.058 1.00 26.50 245 ALA C N 1
ATOM 7336 C CA . ALA C 1 257 ? 120.152 -4.182 59.004 1.00 28.05 245 ALA C CA 1
ATOM 7337 C C . ALA C 1 257 ? 120.659 -4.582 60.383 1.00 30.14 245 ALA C C 1
ATOM 7338 O O . ALA C 1 257 ? 121.172 -5.696 60.566 1.00 30.79 245 ALA C O 1
ATOM 7340 N N . ARG C 1 258 ? 120.537 -3.684 61.359 1.00 30.48 246 ARG C N 1
ATOM 7341 C CA . ARG C 1 258 ? 120.976 -4.035 62.703 1.00 32.05 246 ARG C CA 1
ATOM 7342 C C . ARG C 1 258 ? 119.942 -4.882 63.448 1.00 33.07 246 ARG C C 1
ATOM 7343 O O . ARG C 1 258 ? 120.155 -5.251 64.599 1.00 35.56 246 ARG C O 1
ATOM 7351 N N . ALA C 1 259 ? 118.835 -5.218 62.788 1.00 34.69 247 ALA C N 1
ATOM 7352 C CA . ALA C 1 259 ? 117.810 -6.082 63.402 1.00 35.45 247 ALA C CA 1
ATOM 7353 C C . ALA C 1 259 ? 118.287 -7.529 63.394 1.00 35.83 247 ALA C C 1
ATOM 7354 O O . ALA C 1 259 ? 118.823 -7.991 62.400 1.00 36.55 247 ALA C O 1
ATOM 7356 N N . ASP C 1 260 ? 118.081 -8.242 64.494 1.00 38.09 248 ASP C N 1
ATOM 7357 C CA . ASP C 1 260 ? 118.456 -9.655 64.600 1.00 38.14 248 ASP C CA 1
ATOM 7358 C C . ASP C 1 260 ? 117.688 -10.440 63.548 1.00 37.87 248 ASP C C 1
ATOM 7359 O O . ASP C 1 260 ? 116.467 -10.365 63.491 1.00 37.33 248 ASP C O 1
ATOM 7364 N N . GLU C 1 261 ? 118.385 -11.207 62.715 1.00 37.90 249 GLU C N 1
ATOM 7365 C CA . GLU C 1 261 ? 117.676 -11.940 61.667 1.00 36.84 249 GLU C CA 1
ATOM 7366 C C . GLU C 1 261 ? 116.585 -12.901 62.133 1.00 36.40 249 GLU C C 1
ATOM 7367 O O . GLU C 1 261 ? 115.467 -12.830 61.628 1.00 35.17 249 GLU C O 1
ATOM 7373 N N . GLU C 1 262 ? 116.903 -13.793 63.070 1.00 37.16 250 GLU C N 1
ATOM 7374 C CA . GLU C 1 262 ? 115.929 -14.761 63.571 1.00 39.86 250 GLU C CA 1
ATOM 7375 C C . GLU C 1 262 ? 114.729 -14.066 64.208 1.00 38.82 250 GLU C C 1
ATOM 7376 O O . GLU C 1 262 ? 113.584 -14.476 64.019 1.00 38.39 250 GLU C O 1
ATOM 7382 N N . LYS C 1 263 ? 114.990 -13.002 64.958 1.00 38.01 251 LYS C N 1
ATOM 7383 C CA . LYS C 1 263 ? 113.906 -12.285 65.593 1.00 36.75 251 LYS C CA 1
ATOM 7384 C C . LYS C 1 263 ? 112.928 -11.781 64.557 1.00 35.82 251 LYS C C 1
ATOM 7385 O O . LYS C 1 263 ? 111.730 -11.910 64.760 1.00 35.12 251 LYS C O 1
ATOM 7391 N N . LYS C 1 264 ? 113.402 -11.221 63.442 1.00 36.00 252 LYS C N 1
ATOM 7392 C CA . LYS C 1 264 ? 112.442 -10.745 62.431 1.00 36.80 252 LYS C CA 1
ATOM 7393 C C . LYS C 1 264 ? 111.570 -11.913 61.979 1.00 38.28 252 LYS C C 1
ATOM 7394 O O . LYS C 1 264 ? 110.362 -11.757 61.771 1.00 39.24 252 LYS C O 1
ATOM 7400 N N . LYS C 1 265 ? 112.186 -13.083 61.844 1.00 39.94 253 LYS C N 1
ATOM 7401 C CA . LYS C 1 265 ? 111.489 -14.290 61.404 1.00 43.30 253 LYS C CA 1
ATOM 7402 C C . LYS C 1 265 ? 110.409 -14.710 62.405 1.00 43.21 253 LYS C C 1
ATOM 7403 O O . LYS C 1 265 ? 109.275 -14.991 62.018 1.00 45.15 253 LYS C O 1
ATOM 7409 N N . ARG C 1 266 ? 110.761 -14.759 63.685 1.00 41.15 254 ARG C N 1
ATOM 7410 C CA . ARG C 1 266 ? 109.786 -15.129 64.693 1.00 41.99 254 ARG C CA 1
ATOM 7411 C C . ARG C 1 266 ? 108.613 -14.154 64.700 1.00 41.82 254 ARG C C 1
ATOM 7412 O O . ARG C 1 266 ? 107.485 -14.566 64.952 1.00 42.87 254 ARG C O 1
ATOM 7420 N N . LEU C 1 267 ? 108.870 -12.873 64.430 1.00 41.43 255 LEU C N 1
ATOM 7421 C CA . LEU C 1 267 ? 107.787 -11.883 64.424 1.00 42.58 255 LEU C CA 1
ATOM 7422 C C . LEU C 1 267 ? 106.878 -11.982 63.213 1.00 43.80 255 LEU C C 1
ATOM 7423 O O . LEU C 1 267 ? 105.667 -11.894 63.351 1.00 44.63 255 LEU C O 1
ATOM 7428 N N . SER C 1 268 ? 107.459 -12.157 62.028 1.00 45.01 256 SER C N 1
ATOM 7429 C CA . SER C 1 268 ? 106.672 -12.261 60.802 1.00 46.55 256 SER C CA 1
ATOM 7430 C C . SER C 1 268 ? 105.727 -13.455 60.872 1.00 46.18 256 SER C C 1
ATOM 7431 O O . SER C 1 268 ? 104.659 -13.459 60.262 1.00 45.18 256 SER C O 1
ATOM 7434 N N . ALA C 1 269 ? 106.137 -14.466 61.623 1.00 45.83 257 ALA C N 1
ATOM 7435 C CA . ALA C 1 269 ? 105.329 -15.658 61.792 1.00 47.35 257 ALA C CA 1
ATOM 7436 C C . ALA C 1 269 ? 103.975 -15.228 62.350 1.00 46.89 257 ALA C C 1
ATOM 7437 O O . ALA C 1 269 ? 102.936 -15.688 61.879 1.00 48.13 257 ALA C O 1
ATOM 7439 N N . PHE C 1 270 ? 103.999 -14.353 63.356 1.00 45.24 258 PHE C N 1
ATOM 7440 C CA . PHE C 1 270 ? 102.778 -13.840 63.975 1.00 43.85 258 PHE C CA 1
ATOM 7441 C C . PHE C 1 270 ? 101.995 -12.983 62.985 1.00 42.91 258 PHE C C 1
ATOM 7442 O O . PHE C 1 270 ? 100.960 -12.402 63.335 1.00 44.31 258 PHE C O 1
ATOM 7450 N N . GLY C 1 271 ? 102.492 -12.887 61.761 1.00 40.44 259 GLY C N 1
ATOM 7451 C CA . GLY C 1 271 ? 101.802 -12.092 60.763 1.00 42.04 259 GLY C CA 1
ATOM 7452 C C . GLY C 1 271 ? 102.131 -10.609 60.789 1.00 42.21 259 GLY C C 1
ATOM 7453 O O . GLY C 1 271 ? 101.364 -9.801 60.288 1.00 43.53 259 GLY C O 1
ATOM 7454 N N . VAL C 1 272 ? 103.262 -10.245 61.378 1.00 42.54 260 VAL C N 1
ATOM 7455 C CA . VAL C 1 272 ? 103.682 -8.853 61.433 1.00 43.31 260 VAL C CA 1
ATOM 7456 C C . VAL C 1 272 ? 104.493 -8.536 60.179 1.00 43.95 260 VAL C C 1
ATOM 7457 O O . VAL C 1 272 ? 105.254 -9.371 59.699 1.00 45.37 260 VAL C O 1
ATOM 7461 N N . ASN C 1 273 ? 104.306 -7.337 59.643 1.00 44.78 261 ASN C N 1
ATOM 7462 C CA . ASN C 1 273 ? 105.024 -6.885 58.453 1.00 44.00 261 ASN C CA 1
ATOM 7463 C C . ASN C 1 273 ? 106.290 -6.137 58.817 1.00 42.84 261 ASN C C 1
ATOM 7464 O O . ASN C 1 273 ? 106.223 -5.057 59.414 1.00 41.99 261 ASN C O 1
ATOM 7469 N N . ILE C 1 274 ? 107.436 -6.676 58.418 1.00 40.22 262 ILE C N 1
ATOM 7470 C CA . ILE C 1 274 ? 108.702 -6.044 58.723 1.00 38.27 262 ILE C CA 1
ATOM 7471 C C . ILE C 1 274 ? 109.380 -5.470 57.489 1.00 38.19 262 ILE C C 1
ATOM 7472 O O . ILE C 1 274 ? 109.674 -6.195 56.541 1.00 40.21 262 ILE C O 1
ATOM 7477 N N . PHE C 1 275 ? 109.612 -4.159 57.507 1.00 36.15 263 PHE C N 1
ATOM 7478 C CA . PHE C 1 275 ? 110.274 -3.466 56.409 1.00 34.37 263 PHE C CA 1
ATOM 7479 C C . PHE C 1 275 ? 111.704 -3.182 56.828 1.00 34.85 263 PHE C C 1
ATOM 7480 O O . PHE C 1 275 ? 111.934 -2.560 57.861 1.00 37.67 263 PHE C O 1
ATOM 7488 N N . THR C 1 276 ? 112.672 -3.634 56.047 1.00 33.86 264 THR C N 1
ATOM 7489 C CA . THR C 1 276 ? 114.063 -3.387 56.384 1.00 34.22 264 THR C CA 1
ATOM 7490 C C . THR C 1 276 ? 114.540 -2.247 55.496 1.00 34.73 264 THR C C 1
ATOM 7491 O O . THR C 1 276 ? 114.682 -2.414 54.281 1.00 36.99 264 THR C O 1
ATOM 7495 N N . LEU C 1 277 ? 114.738 -1.072 56.088 1.00 33.53 265 LEU C N 1
ATOM 7496 C CA . LEU C 1 277 ? 115.208 0.097 55.333 1.00 33.13 265 LEU C CA 1
ATOM 7497 C C . LEU C 1 277 ? 116.660 -0.166 54.941 1.00 32.30 265 LEU C C 1
ATOM 7498 O O . LEU C 1 277 ? 117.340 -0.980 55.571 1.00 30.11 265 LEU C O 1
ATOM 7503 N N . GLU C 1 278 ? 117.149 0.513 53.916 1.00 33.11 266 GLU C N 1
ATOM 7504 C CA . GLU C 1 278 ? 118.529 0.281 53.533 1.00 35.00 266 GLU C CA 1
ATOM 7505 C C . GLU C 1 278 ? 119.528 1.224 54.185 1.00 35.81 266 GLU C C 1
ATOM 7506 O O . GLU C 1 278 ? 120.739 1.058 54.013 1.00 36.29 266 GLU C O 1
ATOM 7512 N N . THR C 1 279 ? 119.032 2.202 54.944 1.00 33.77 267 THR C N 1
ATOM 7513 C CA . THR C 1 279 ? 119.921 3.133 55.640 1.00 31.42 267 THR C CA 1
ATOM 7514 C C . THR C 1 279 ? 120.299 2.562 57.024 1.00 30.66 267 THR C C 1
ATOM 7515 O O . THR C 1 279 ? 119.672 1.639 57.520 1.00 29.32 267 THR C O 1
ATOM 7519 N N . GLU C 1 280 ? 121.326 3.093 57.658 1.00 33.40 268 GLU C N 1
ATOM 7520 C CA . GLU C 1 280 ? 121.696 2.562 58.956 1.00 36.64 268 GLU C CA 1
ATOM 7521 C C . GLU C 1 280 ? 120.819 3.147 60.085 1.00 35.88 268 GLU C C 1
ATOM 7522 O O . GLU C 1 280 ? 120.731 2.572 61.170 1.00 33.75 268 GLU C O 1
ATOM 7528 N N . ARG C 1 281 ? 120.196 4.295 59.827 1.00 34.76 269 ARG C N 1
ATOM 7529 C CA . ARG C 1 281 ? 119.280 4.920 60.775 1.00 36.15 269 ARG C CA 1
ATOM 7530 C C . ARG C 1 281 ? 117.964 5.097 60.012 1.00 36.10 269 ARG C C 1
ATOM 7531 O O . ARG C 1 281 ? 117.960 5.194 58.787 1.00 36.61 269 ARG C O 1
ATOM 7539 N N . ILE C 1 282 ? 116.846 5.115 60.717 1.00 34.45 270 ILE C N 1
ATOM 7540 C CA . ILE C 1 282 ? 115.554 5.268 60.074 1.00 33.73 270 ILE C CA 1
ATOM 7541 C C . ILE C 1 282 ? 115.341 6.718 59.600 1.00 33.46 270 ILE C C 1
ATOM 7542 O O . ILE C 1 282 ? 115.490 7.642 60.386 1.00 35.15 270 ILE C O 1
ATOM 7547 N N . GLN C 1 283 ? 115.032 6.924 58.320 1.00 32.96 271 GLN C N 1
ATOM 7548 C CA . GLN C 1 283 ? 114.780 8.283 57.815 1.00 33.50 271 GLN C CA 1
ATOM 7549 C C . GLN C 1 283 ? 113.276 8.397 57.613 1.00 33.70 271 GLN C C 1
ATOM 7550 O O . GLN C 1 283 ? 112.677 7.599 56.897 1.00 30.97 271 GLN C O 1
ATOM 7556 N N . ILE C 1 284 ? 112.671 9.397 58.244 1.00 33.73 272 ILE C N 1
ATOM 7557 C CA . ILE C 1 284 ? 111.232 9.580 58.151 1.00 32.61 272 ILE C CA 1
ATOM 7558 C C . ILE C 1 284 ? 110.750 9.620 56.700 1.00 33.59 272 ILE C C 1
ATOM 7559 O O . ILE C 1 284 ? 109.836 8.869 56.318 1.00 33.85 272 ILE C O 1
ATOM 7564 N N . PRO C 1 285 ? 111.370 10.482 55.867 1.00 34.19 273 PRO C N 1
ATOM 7565 C CA . PRO C 1 285 ? 110.996 10.615 54.450 1.00 34.05 273 PRO C CA 1
ATOM 7566 C C . PRO C 1 285 ? 110.921 9.271 53.720 1.00 35.69 273 PRO C C 1
ATOM 7567 O O . PRO C 1 285 ? 110.032 9.057 52.895 1.00 36.36 273 PRO C O 1
ATOM 7571 N N . ASP C 1 286 ? 111.846 8.365 54.030 1.00 35.74 274 ASP C N 1
ATOM 7572 C CA . ASP C 1 286 ? 111.858 7.048 53.406 1.00 36.87 274 ASP C CA 1
ATOM 7573 C C . ASP C 1 286 ? 110.666 6.244 53.874 1.00 36.14 274 ASP C C 1
ATOM 7574 O O . ASP C 1 286 ? 109.966 5.652 53.077 1.00 38.18 274 ASP C O 1
ATOM 7579 N N . VAL C 1 287 ? 110.438 6.230 55.181 1.00 35.63 275 VAL C N 1
ATOM 7580 C CA . VAL C 1 287 ? 109.308 5.519 55.759 1.00 33.50 275 VAL C CA 1
ATOM 7581 C C . VAL C 1 287 ? 107.991 6.017 55.131 1.00 34.53 275 VAL C C 1
ATOM 7582 O O . VAL C 1 287 ? 107.109 5.212 54.773 1.00 32.13 275 VAL C O 1
ATOM 7586 N N . LEU C 1 288 ? 107.857 7.340 55.008 1.00 33.22 276 LEU C N 1
ATOM 7587 C CA . LEU C 1 288 ? 106.643 7.894 54.438 1.00 32.29 276 LEU C CA 1
ATOM 7588 C C . LEU C 1 288 ? 106.484 7.479 52.999 1.00 34.69 276 LEU C C 1
ATOM 7589 O O . LEU C 1 288 ? 105.383 7.113 52.577 1.00 35.15 276 LEU C O 1
ATOM 7594 N N . LYS C 1 289 ? 107.576 7.526 52.240 1.00 37.24 277 LYS C N 1
ATOM 7595 C CA . LYS C 1 289 ? 107.516 7.131 50.839 1.00 38.45 277 LYS C CA 1
ATOM 7596 C C . LYS C 1 289 ? 107.001 5.690 50.785 1.00 38.15 277 LYS C C 1
ATOM 7597 O O . LYS C 1 289 ? 106.045 5.390 50.075 1.00 38.51 277 LYS C O 1
ATOM 7603 N N . ILE C 1 290 ? 107.615 4.808 51.564 1.00 36.83 278 ILE C N 1
ATOM 7604 C CA . ILE C 1 290 ? 107.210 3.405 51.584 1.00 37.56 278 ILE C CA 1
ATOM 7605 C C . ILE C 1 290 ? 105.767 3.202 52.008 1.00 39.71 278 ILE C C 1
ATOM 7606 O O . ILE C 1 290 ? 105.061 2.352 51.450 1.00 41.49 278 ILE C O 1
ATOM 7611 N N . LEU C 1 291 ? 105.321 3.971 52.995 1.00 40.53 279 LEU C N 1
ATOM 7612 C CA . LEU C 1 291 ? 103.944 3.847 53.446 1.00 40.61 279 LEU C CA 1
ATOM 7613 C C . LEU C 1 291 ? 103.018 4.245 52.306 1.00 39.97 279 LEU C C 1
ATOM 7614 O O . LEU C 1 291 ? 101.968 3.630 52.109 1.00 39.28 279 LEU C O 1
ATOM 7619 N N . ALA C 1 292 ? 103.410 5.269 51.554 1.00 40.57 280 ALA C N 1
ATOM 7620 C CA . ALA C 1 292 ? 102.584 5.733 50.445 1.00 43.12 280 ALA C CA 1
ATOM 7621 C C . ALA C 1 292 ? 102.468 4.637 49.396 1.00 44.76 280 ALA C C 1
ATOM 7622 O O . ALA C 1 292 ? 101.366 4.336 48.934 1.00 46.16 280 ALA C O 1
ATOM 7624 N N . GLU C 1 293 ? 103.604 4.037 49.041 1.00 44.63 281 GLU C N 1
ATOM 7625 C CA . GLU C 1 293 ? 103.652 2.959 48.045 1.00 45.65 281 GLU C CA 1
ATOM 7626 C C . GLU C 1 293 ? 102.769 1.786 48.415 1.00 44.28 281 GLU C C 1
ATOM 7627 O O . GLU C 1 293 ? 102.384 1.006 47.551 1.00 45.02 281 GLU C O 1
ATOM 7633 N N . GLU C 1 294 ? 102.486 1.643 49.704 1.00 44.05 282 GLU C N 1
ATOM 7634 C CA . GLU C 1 294 ? 101.656 0.549 50.177 1.00 44.63 282 GLU C CA 1
ATOM 7635 C C . GLU C 1 294 ? 100.178 0.939 50.290 1.00 43.85 282 GLU C C 1
ATOM 7636 O O . GLU C 1 294 ? 99.367 0.135 50.747 1.00 44.48 282 GLU C O 1
ATOM 7642 N N . GLY C 1 295 ? 99.821 2.157 49.888 1.00 42.54 283 GLY C N 1
ATOM 7643 C CA . GLY C 1 295 ? 98.423 2.561 49.978 1.00 42.64 283 GLY C CA 1
ATOM 7644 C C . GLY C 1 295 ? 98.000 3.449 51.152 1.00 42.63 283 GLY C C 1
ATOM 7645 O O . GLY C 1 295 ? 96.934 4.080 51.110 1.00 43.88 283 GLY C O 1
ATOM 7646 N N . ILE C 1 296 ? 98.817 3.503 52.201 1.00 40.86 284 ILE C N 1
ATOM 7647 C CA . ILE C 1 296 ? 98.536 4.336 53.370 1.00 39.26 284 ILE C CA 1
ATOM 7648 C C . ILE C 1 296 ? 98.508 5.824 52.977 1.00 40.72 284 ILE C C 1
ATOM 7649 O O . ILE C 1 296 ? 99.526 6.365 52.555 1.00 40.84 284 ILE C O 1
ATOM 7654 N N . MET C 1 297 ? 97.354 6.480 53.127 1.00 41.67 285 MET C N 1
ATOM 7655 C CA . MET C 1 297 ? 97.216 7.904 52.766 1.00 41.58 285 MET C CA 1
ATOM 7656 C C . MET C 1 297 ? 97.352 8.885 53.923 1.00 39.98 285 MET C C 1
ATOM 7657 O O . MET C 1 297 ? 97.463 10.093 53.708 1.00 37.81 285 MET C O 1
ATOM 7662 N N . SER C 1 298 ? 97.304 8.380 55.146 1.00 38.61 286 SER C N 1
ATOM 7663 C CA . SER C 1 298 ? 97.412 9.261 56.300 1.00 37.38 286 SER C CA 1
ATOM 7664 C C . SER C 1 298 ? 98.021 8.566 57.513 1.00 35.74 286 SER C C 1
ATOM 7665 O O . SER C 1 298 ? 97.813 7.358 57.740 1.00 35.54 286 SER C O 1
ATOM 7668 N N . VAL C 1 299 ? 98.764 9.329 58.306 1.00 34.50 287 VAL C N 1
ATOM 7669 C CA . VAL C 1 299 ? 99.380 8.752 59.497 1.00 33.69 287 VAL C CA 1
ATOM 7670 C C . VAL C 1 299 ? 99.246 9.665 60.702 1.00 31.66 287 VAL C C 1
ATOM 7671 O O . VAL C 1 299 ? 99.510 10.867 60.623 1.00 32.19 287 VAL C O 1
ATOM 7675 N N . TYR C 1 300 ? 98.816 9.070 61.806 1.00 31.15 288 TYR C N 1
ATOM 7676 C CA . TYR C 1 300 ? 98.626 9.753 63.082 1.00 30.81 288 TYR C CA 1
ATOM 7677 C C . TYR C 1 300 ? 99.833 9.394 63.941 1.00 29.96 288 TYR C C 1
ATOM 7678 O O . TYR C 1 300 ? 99.959 8.263 64.396 1.00 30.57 288 TYR C O 1
ATOM 7687 N N . VAL C 1 301 ? 100.722 10.346 64.167 1.00 30.02 289 VAL C N 1
ATOM 7688 C CA . VAL C 1 301 ? 101.918 10.076 64.963 1.00 32.29 289 VAL C CA 1
ATOM 7689 C C . VAL C 1 301 ? 101.703 10.456 66.423 1.00 33.91 289 VAL C C 1
ATOM 7690 O O . VAL C 1 301 ? 101.737 11.639 66.771 1.00 35.08 289 VAL C O 1
ATOM 7694 N N . GLU C 1 302 ? 101.510 9.462 67.283 1.00 36.24 290 GLU C N 1
ATOM 7695 C CA . GLU C 1 302 ? 101.269 9.720 68.706 1.00 40.03 290 GLU C CA 1
ATOM 7696 C C . GLU C 1 302 ? 102.493 9.791 69.582 1.00 41.80 290 GLU C C 1
ATOM 7697 O O . GLU C 1 302 ? 102.724 10.767 70.279 1.00 43.84 290 GLU C O 1
ATOM 7703 N N . GLY C 1 303 ? 103.290 8.741 69.539 1.00 44.30 291 GLY C N 1
ATOM 7704 C CA . GLY C 1 303 ? 104.410 8.679 70.446 1.00 43.81 291 GLY C CA 1
ATOM 7705 C C . GLY C 1 303 ? 105.873 8.723 70.104 1.00 40.43 291 GLY C C 1
ATOM 7706 O O . GLY C 1 303 ? 106.336 8.245 69.077 1.00 38.79 291 GLY C O 1
ATOM 7707 N N . GLY C 1 304 ? 106.574 9.262 71.098 1.00 39.02 292 GLY C N 1
ATOM 7708 C CA . GLY C 1 304 ? 107.994 9.445 71.070 1.00 39.24 292 GLY C CA 1
ATOM 7709 C C . GLY C 1 304 ? 108.246 10.924 70.902 1.00 37.59 292 GLY C C 1
ATOM 7710 O O . GLY C 1 304 ? 107.889 11.484 69.861 1.00 38.10 292 GLY C O 1
ATOM 7711 N N . SER C 1 305 ? 108.801 11.569 71.923 1.00 35.20 293 SER C N 1
ATOM 7712 C CA . SER C 1 305 ? 109.142 12.981 71.795 1.00 35.02 293 SER C CA 1
ATOM 7713 C C . SER C 1 305 ? 110.240 13.073 70.709 1.00 35.62 293 SER C C 1
ATOM 7714 O O . SER C 1 305 ? 110.337 14.087 69.992 1.00 36.37 293 SER C O 1
ATOM 7717 N N . ALA C 1 306 ? 111.055 12.013 70.595 1.00 33.18 294 ALA C N 1
ATOM 7718 C CA . ALA C 1 306 ? 112.127 11.942 69.594 1.00 30.56 294 ALA C CA 1
ATOM 7719 C C . ALA C 1 306 ? 111.561 11.707 68.193 1.00 29.46 294 ALA C C 1
ATOM 7720 O O . ALA C 1 306 ? 112.048 12.265 67.202 1.00 30.37 294 ALA C O 1
ATOM 7722 N N . VAL C 1 307 ? 110.541 10.868 68.104 1.00 28.72 295 VAL C N 1
ATOM 7723 C CA . VAL C 1 307 ? 109.910 10.588 66.823 1.00 28.12 295 VAL C CA 1
ATOM 7724 C C . VAL C 1 307 ? 109.254 11.875 66.336 1.00 28.93 295 VAL C C 1
ATOM 7725 O O . VAL C 1 307 ? 109.334 12.220 65.154 1.00 30.87 295 VAL C O 1
ATOM 7729 N N . HIS C 1 308 ? 108.598 12.572 67.253 1.00 25.59 296 HIS C N 1
ATOM 7730 C CA . HIS C 1 308 ? 107.970 13.819 66.917 1.00 27.76 296 HIS C CA 1
ATOM 7731 C C . HIS C 1 308 ? 109.091 14.748 66.473 1.00 28.17 296 HIS C C 1
ATOM 7732 O O . HIS C 1 308 ? 108.981 15.417 65.438 1.00 29.84 296 HIS C O 1
ATOM 7739 N N . GLY C 1 309 ? 110.177 14.758 67.249 1.00 26.40 297 GLY C N 1
ATOM 7740 C CA . GLY C 1 309 ? 111.334 15.586 66.943 1.00 25.27 297 GLY C CA 1
ATOM 7741 C C . GLY C 1 309 ? 111.870 15.381 65.538 1.00 25.74 297 GLY C C 1
ATOM 7742 O O . GLY C 1 309 ? 112.287 16.337 64.900 1.00 23.86 297 GLY C O 1
ATOM 7743 N N . SER C 1 310 ? 111.862 14.139 65.055 1.00 27.91 298 SER C N 1
ATOM 7744 C CA . SER C 1 310 ? 112.325 13.826 63.703 1.00 30.01 298 SER C CA 1
ATOM 7745 C C . SER C 1 310 ? 111.297 14.331 62.679 1.00 32.28 298 SER C C 1
ATOM 7746 O O . SER C 1 310 ? 111.654 15.013 61.719 1.00 32.65 298 SER C O 1
ATOM 7749 N N . PHE C 1 311 ? 110.017 14.018 62.875 1.00 32.34 299 PHE C N 1
ATOM 7750 C CA . PHE C 1 311 ? 109.026 14.511 61.919 1.00 32.28 299 PHE C CA 1
ATOM 7751 C C . PHE C 1 311 ? 109.137 16.034 61.808 1.00 33.08 299 PHE C C 1
ATOM 7752 O O . PHE C 1 311 ? 109.173 16.580 60.703 1.00 33.41 299 PHE C O 1
ATOM 7760 N N . VAL C 1 312 ? 109.221 16.718 62.948 1.00 33.85 300 VAL C N 1
ATOM 7761 C CA . VAL C 1 312 ? 109.336 18.174 62.937 1.00 35.73 300 VAL C CA 1
ATOM 7762 C C . VAL C 1 312 ? 110.617 18.708 62.270 1.00 38.23 300 VAL C C 1
ATOM 7763 O O . VAL C 1 312 ? 110.571 19.706 61.546 1.00 37.84 300 VAL C O 1
ATOM 7767 N N . LYS C 1 313 ? 111.756 18.056 62.517 1.00 40.41 301 LYS C N 1
ATOM 7768 C CA . LYS C 1 313 ? 113.044 18.483 61.944 1.00 41.21 301 LYS C CA 1
ATOM 7769 C C . LYS C 1 313 ? 113.077 18.388 60.421 1.00 41.81 301 LYS C C 1
ATOM 7770 O O . LYS C 1 313 ? 113.664 19.249 59.753 1.00 41.15 301 LYS C O 1
ATOM 7776 N N . GLU C 1 314 ? 112.450 17.340 59.884 1.00 41.77 302 GLU C N 1
ATOM 7777 C CA . GLU C 1 314 ? 112.384 17.107 58.445 1.00 40.69 302 GLU C CA 1
ATOM 7778 C C . GLU C 1 314 ? 111.264 17.908 57.807 1.00 41.83 302 GLU C C 1
ATOM 7779 O O . GLU C 1 314 ? 111.193 18.024 56.585 1.00 43.53 302 GLU C O 1
ATOM 7785 N N . GLY C 1 315 ? 110.376 18.458 58.619 1.00 41.22 303 GLY C N 1
ATOM 7786 C CA . GLY C 1 315 ? 109.270 19.185 58.034 1.00 40.93 303 GLY C CA 1
ATOM 7787 C C . GLY C 1 315 ? 108.362 18.172 57.347 1.00 40.49 303 GLY C C 1
ATOM 7788 O O . GLY C 1 315 ? 107.896 18.384 56.230 1.00 39.09 303 GLY C O 1
ATOM 7789 N N . CYS C 1 316 ? 108.126 17.048 58.013 1.00 40.03 304 CYS C N 1
ATOM 7790 C CA . CYS C 1 316 ? 107.270 16.018 57.452 1.00 40.04 304 CYS C CA 1
ATOM 7791 C C . CYS C 1 316 ? 105.911 15.954 58.143 1.00 38.69 304 CYS C C 1
ATOM 7792 O O . CYS C 1 316 ? 105.423 14.869 58.467 1.00 39.48 304 CYS C O 1
ATOM 7795 N N . PHE C 1 317 ? 105.297 17.109 58.375 1.00 36.16 305 PHE C N 1
ATOM 7796 C CA . PHE C 1 317 ? 103.994 17.113 59.017 1.00 36.00 305 PHE C CA 1
ATOM 7797 C C . PHE C 1 317 ? 103.069 18.194 58.465 1.00 36.69 305 PHE C C 1
ATOM 7798 O O . PHE C 1 317 ? 103.501 19.303 58.163 1.00 38.36 305 PHE C O 1
ATOM 7806 N N . GLN C 1 318 ? 101.790 17.857 58.345 1.00 37.25 306 GLN C N 1
ATOM 7807 C CA . GLN C 1 318 ? 100.790 18.788 57.833 1.00 37.47 306 GLN C CA 1
ATOM 7808 C C . GLN C 1 318 ? 100.016 19.432 58.971 1.00 37.45 306 GLN C C 1
ATOM 7809 O O . GLN C 1 318 ? 99.455 20.514 58.813 1.00 38.24 306 GLN C O 1
ATOM 7815 N N . GLU C 1 319 ? 99.994 18.765 60.121 1.00 36.75 307 GLU C N 1
ATOM 7816 C CA . GLU C 1 319 ? 99.245 19.279 61.259 1.00 37.71 307 GLU C CA 1
ATOM 7817 C C . GLU C 1 319 ? 99.856 18.864 62.589 1.00 36.14 307 GLU C C 1
ATOM 7818 O O . GLU C 1 319 ? 100.392 17.763 62.727 1.00 34.44 307 GLU C O 1
ATOM 7824 N N . ILE C 1 320 ? 99.730 19.743 63.571 1.00 34.44 308 ILE C N 1
ATOM 7825 C CA . ILE C 1 320 ? 100.255 19.485 64.895 1.00 35.12 308 ILE C CA 1
ATOM 7826 C C . ILE C 1 320 ? 99.129 19.692 65.935 1.00 35.45 308 ILE C C 1
ATOM 7827 O O . ILE C 1 320 ? 98.415 20.702 65.916 1.00 35.08 308 ILE C O 1
ATOM 7832 N N . ILE C 1 321 ? 98.932 18.708 66.813 1.00 36.66 309 ILE C N 1
ATOM 7833 C CA . ILE C 1 321 ? 97.888 18.810 67.835 1.00 35.79 309 ILE C CA 1
ATOM 7834 C C . ILE C 1 321 ? 98.430 18.568 69.229 1.00 35.71 309 ILE C C 1
ATOM 7835 O O . ILE C 1 321 ? 98.856 17.455 69.557 1.00 36.71 309 ILE C O 1
ATOM 7840 N N . PHE C 1 322 ? 98.400 19.613 70.047 1.00 34.19 310 PHE C N 1
ATOM 7841 C CA . PHE C 1 322 ? 98.876 19.513 71.410 1.00 36.10 310 PHE C CA 1
ATOM 7842 C C . PHE C 1 322 ? 97.769 19.663 72.457 1.00 36.91 310 PHE C C 1
ATOM 7843 O O . PHE C 1 322 ? 96.963 20.608 72.403 1.00 35.17 310 PHE C O 1
ATOM 7851 N N . TYR C 1 323 ? 97.735 18.744 73.415 1.00 36.56 311 TYR C N 1
ATOM 7852 C CA . TYR C 1 323 ? 96.765 18.851 74.504 1.00 36.46 311 TYR C CA 1
ATOM 7853 C C . TYR C 1 323 ? 97.537 19.326 75.728 1.00 36.02 311 TYR C C 1
ATOM 7854 O O . TYR C 1 323 ? 98.468 18.649 76.173 1.00 34.60 311 TYR C O 1
ATOM 7863 N N . PHE C 1 324 ? 97.162 20.498 76.240 1.00 35.94 312 PHE C N 1
ATOM 7864 C CA . PHE C 1 324 ? 97.778 21.100 77.421 1.00 37.02 312 PHE C CA 1
ATOM 7865 C C . PHE C 1 324 ? 96.844 20.989 78.620 1.00 38.33 312 PHE C C 1
ATOM 7866 O O . PHE C 1 324 ? 95.649 21.309 78.526 1.00 38.05 312 PHE C O 1
ATOM 7874 N N . ALA C 1 325 ? 97.385 20.534 79.742 1.00 37.68 313 ALA C N 1
ATOM 7875 C CA . ALA C 1 325 ? 96.604 20.385 80.958 1.00 39.03 313 ALA C CA 1
ATOM 7876 C C . ALA C 1 325 ? 96.938 21.526 81.905 1.00 40.77 313 ALA C C 1
ATOM 7877 O O . ALA C 1 325 ? 98.028 22.099 81.841 1.00 41.90 313 ALA C O 1
ATOM 7879 N N . PRO C 1 326 ? 96.005 21.872 82.802 1.00 41.59 314 PRO C N 1
ATOM 7880 C CA . PRO C 1 326 ? 96.248 22.957 83.753 1.00 41.80 314 PRO C CA 1
ATOM 7881 C C . PRO C 1 326 ? 97.107 22.425 84.892 1.00 42.60 314 PRO C C 1
ATOM 7882 O O . PRO C 1 326 ? 96.662 22.370 86.040 1.00 42.29 314 PRO C O 1
ATOM 7886 N N . LYS C 1 327 ? 98.325 22.002 84.567 1.00 42.82 315 LYS C N 1
ATOM 7887 C CA . LYS C 1 327 ? 99.246 21.472 85.571 1.00 41.30 315 LYS C CA 1
ATOM 7888 C C . LYS C 1 327 ? 100.663 21.927 85.263 1.00 40.70 315 LYS C C 1
ATOM 7889 O O . LYS C 1 327 ? 101.011 22.197 84.112 1.00 41.21 315 LYS C O 1
ATOM 7895 N N . LEU C 1 328 ? 101.479 22.006 86.297 1.00 40.41 316 LEU C N 1
ATOM 7896 C CA . LEU C 1 328 ? 102.863 22.415 86.148 1.00 41.75 316 LEU C CA 1
ATOM 7897 C C . LEU C 1 328 ? 103.754 21.310 86.737 1.00 43.19 316 LEU C C 1
ATOM 7898 O O . LEU C 1 328 ? 103.680 21.040 87.943 1.00 44.38 316 LEU C O 1
ATOM 7903 N N . ILE C 1 329 ? 104.573 20.668 85.888 1.00 42.04 317 ILE C N 1
ATOM 7904 C CA . ILE C 1 329 ? 105.453 19.575 86.327 1.00 39.75 317 ILE C CA 1
ATOM 7905 C C . ILE C 1 329 ? 106.814 20.069 86.786 1.00 39.41 317 ILE C C 1
ATOM 7906 O O . ILE C 1 329 ? 107.293 19.694 87.855 1.00 38.86 317 ILE C O 1
ATOM 7911 N N . GLY C 1 330 ? 107.448 20.900 85.965 1.00 38.88 318 GLY C N 1
ATOM 7912 C CA . GLY C 1 330 ? 108.768 21.385 86.315 1.00 38.30 318 GLY C CA 1
ATOM 7913 C C . GLY C 1 330 ? 109.785 20.258 86.206 1.00 38.87 318 GLY C C 1
ATOM 7914 O O . GLY C 1 330 ? 109.442 19.128 85.843 1.00 37.26 318 GLY C O 1
ATOM 7915 N N . GLY C 1 331 ? 111.040 20.561 86.513 1.00 39.37 319 GLY C N 1
ATOM 7916 C CA . GLY C 1 331 ? 112.075 19.551 86.445 1.00 39.88 319 GLY C CA 1
ATOM 7917 C C . GLY C 1 331 ? 113.043 19.726 85.286 1.00 41.02 319 GLY C C 1
ATOM 7918 O O . GLY C 1 331 ? 112.688 19.489 84.120 1.00 40.36 319 GLY C O 1
ATOM 7919 N N . THR C 1 332 ? 114.268 20.132 85.611 1.00 40.36 320 THR C N 1
ATOM 7920 C CA . THR C 1 332 ? 115.289 20.331 84.602 1.00 42.35 320 THR C CA 1
ATOM 7921 C C . THR C 1 332 ? 115.352 19.096 83.706 1.00 42.65 320 THR C C 1
ATOM 7922 O O . THR C 1 332 ? 115.366 19.215 82.479 1.00 44.16 320 THR C O 1
ATOM 7926 N N . HIS C 1 333 ? 115.370 17.915 84.325 1.00 41.57 321 HIS C N 1
ATOM 7927 C CA . HIS C 1 333 ? 115.464 16.653 83.596 1.00 40.94 321 HIS C CA 1
ATOM 7928 C C . HIS C 1 333 ? 114.150 15.981 83.185 1.00 38.96 321 HIS C C 1
ATOM 7929 O O . HIS C 1 333 ? 114.182 14.873 82.674 1.00 38.86 321 HIS C O 1
ATOM 7936 N N . ALA C 1 334 ? 113.004 16.620 83.405 1.00 37.11 322 ALA C N 1
ATOM 7937 C CA . ALA C 1 334 ? 111.731 16.014 83.002 1.00 36.56 322 ALA C CA 1
ATOM 7938 C C . ALA C 1 334 ? 111.646 16.129 81.485 1.00 35.51 322 ALA C C 1
ATOM 7939 O O . ALA C 1 334 ? 112.052 17.130 80.929 1.00 36.85 322 ALA C O 1
ATOM 7941 N N . PRO C 1 335 ? 111.105 15.107 80.806 1.00 35.23 323 PRO C N 1
ATOM 7942 C CA . PRO C 1 335 ? 110.960 15.059 79.341 1.00 34.80 323 PRO C CA 1
ATOM 7943 C C . PRO C 1 335 ? 109.994 16.061 78.718 1.00 35.47 323 PRO C C 1
ATOM 7944 O O . PRO C 1 335 ? 108.838 16.169 79.120 1.00 34.84 323 PRO C O 1
ATOM 7948 N N . SER C 1 336 ? 110.502 16.759 77.708 1.00 37.04 324 SER C N 1
ATOM 7949 C CA . SER C 1 336 ? 109.793 17.777 76.946 1.00 37.84 324 SER C CA 1
ATOM 7950 C C . SER C 1 336 ? 108.979 17.206 75.795 1.00 37.89 324 SER C C 1
ATOM 7951 O O . SER C 1 336 ? 109.155 16.063 75.395 1.00 38.54 324 SER C O 1
ATOM 7954 N N . LEU C 1 337 ? 108.101 18.039 75.257 1.00 37.37 325 LEU C N 1
ATOM 7955 C CA . LEU C 1 337 ? 107.266 17.675 74.117 1.00 38.15 325 LEU C CA 1
ATOM 7956 C C . LEU C 1 337 ? 108.068 17.221 72.895 1.00 38.77 325 LEU C C 1
ATOM 7957 O O . LEU C 1 337 ? 107.766 16.189 72.294 1.00 37.49 325 LEU C O 1
ATOM 7962 N N . ILE C 1 338 ? 109.069 18.017 72.516 1.00 39.92 326 ILE C N 1
ATOM 7963 C CA . ILE C 1 338 ? 109.885 17.699 71.345 1.00 42.04 326 ILE C CA 1
ATOM 7964 C C . ILE C 1 338 ? 111.332 17.389 71.754 1.00 42.68 326 ILE C C 1
ATOM 7965 O O . ILE C 1 338 ? 111.990 18.224 72.372 1.00 42.33 326 ILE C O 1
ATOM 7970 N N . SER C 1 339 ? 111.808 16.190 71.404 1.00 43.47 327 SER C N 1
ATOM 7971 C CA . SER C 1 339 ? 113.173 15.745 71.697 1.00 44.84 327 SER C CA 1
ATOM 7972 C C . SER C 1 339 ? 114.049 15.846 70.460 1.00 44.93 327 SER C C 1
ATOM 7973 O O . SER C 1 339 ? 113.831 16.705 69.605 1.00 46.89 327 SER C O 1
ATOM 7976 N N . GLY C 1 340 ? 115.043 14.971 70.361 1.00 45.14 328 GLY C N 1
ATOM 7977 C CA . GLY C 1 340 ? 115.922 15.003 69.207 1.00 44.90 328 GLY C CA 1
ATOM 7978 C C . GLY C 1 340 ? 116.791 16.248 69.095 1.00 45.53 328 GLY C C 1
ATOM 7979 O O . GLY C 1 340 ? 117.124 16.882 70.103 1.00 43.71 328 GLY C O 1
ATOM 7980 N N . GLU C 1 341 ? 117.146 16.604 67.862 1.00 46.87 329 GLU C N 1
ATOM 7981 C CA . GLU C 1 341 ? 118.013 17.751 67.602 1.00 49.92 329 GLU C CA 1
ATOM 7982 C C . GLU C 1 341 ? 117.427 19.142 67.862 1.00 48.88 329 GLU C C 1
ATOM 7983 O O . GLU C 1 341 ? 117.925 19.887 68.716 1.00 48.57 329 GLU C O 1
ATOM 7989 N N . GLY C 1 342 ? 116.388 19.499 67.121 1.00 46.38 330 GLY C N 1
ATOM 7990 C CA . GLY C 1 342 ? 115.806 20.811 67.300 1.00 46.56 330 GLY C CA 1
ATOM 7991 C C . GLY C 1 342 ? 116.582 21.809 66.470 1.00 46.70 330 GLY C C 1
ATOM 7992 O O . GLY C 1 342 ? 117.679 21.502 66.011 1.00 46.49 330 GLY C O 1
ATOM 7993 N N . PHE C 1 343 ? 116.013 22.997 66.270 1.00 46.47 331 PHE C N 1
ATOM 7994 C CA . PHE C 1 343 ? 116.657 24.047 65.493 1.00 46.38 331 PHE C CA 1
ATOM 7995 C C . PHE C 1 343 ? 117.624 24.836 66.360 1.00 48.05 331 PHE C C 1
ATOM 7996 O O . PHE C 1 343 ? 117.309 25.169 67.504 1.00 50.01 331 PHE C O 1
ATOM 8004 N N . GLN C 1 344 ? 118.799 25.135 65.812 1.00 49.54 332 GLN C N 1
ATOM 8005 C CA . GLN C 1 344 ? 119.848 25.860 66.541 1.00 51.74 332 GLN C CA 1
ATOM 8006 C C . GLN C 1 344 ? 119.595 27.354 66.674 1.00 52.43 332 GLN C C 1
ATOM 8007 O O . GLN C 1 344 ? 119.922 27.961 67.697 1.00 51.63 332 GLN C O 1
ATOM 8013 N N . SER C 1 345 ? 119.031 27.956 65.637 1.00 53.42 333 SER C N 1
ATOM 8014 C CA . SER C 1 345 ? 118.761 29.382 65.691 1.00 54.45 333 SER C CA 1
ATOM 8015 C C . SER C 1 345 ? 117.327 29.723 65.321 1.00 53.52 333 SER C C 1
ATOM 8016 O O . SER C 1 345 ? 116.752 29.181 64.377 1.00 52.04 333 SER C O 1
ATOM 8019 N N . MET C 1 346 ? 116.762 30.642 66.085 1.00 54.00 334 MET C N 1
ATOM 8020 C CA . MET C 1 346 ? 115.403 31.089 65.873 1.00 54.63 334 MET C CA 1
ATOM 8021 C C . MET C 1 346 ? 115.120 31.501 64.434 1.00 55.61 334 MET C C 1
ATOM 8022 O O . MET C 1 346 ? 114.002 31.313 63.954 1.00 57.45 334 MET C O 1
ATOM 8027 N N . LYS C 1 347 ? 116.127 32.050 63.749 1.00 55.38 335 LYS C N 1
ATOM 8028 C CA . LYS C 1 347 ? 115.979 32.473 62.352 1.00 55.00 335 LYS C CA 1
ATOM 8029 C C . LYS C 1 347 ? 115.641 31.274 61.473 1.00 54.51 335 LYS C C 1
ATOM 8030 O O . LYS C 1 347 ? 115.124 31.426 60.356 1.00 54.79 335 LYS C O 1
ATOM 8036 N N . ASP C 1 348 ? 115.928 30.080 61.990 1.00 53.34 336 ASP C N 1
ATOM 8037 C CA . ASP C 1 348 ? 115.676 28.854 61.249 1.00 51.74 336 ASP C CA 1
ATOM 8038 C C . ASP C 1 348 ? 114.459 28.045 61.671 1.00 48.91 336 ASP C C 1
ATOM 8039 O O . ASP C 1 348 ? 114.219 26.991 61.089 1.00 49.66 336 ASP C O 1
ATOM 8044 N N . VAL C 1 349 ? 113.696 28.492 62.670 1.00 45.34 337 VAL C N 1
ATOM 8045 C CA . VAL C 1 349 ? 112.525 27.700 63.056 1.00 41.88 337 VAL C CA 1
ATOM 8046 C C . VAL C 1 349 ? 111.335 28.108 62.206 1.00 40.28 337 VAL C C 1
ATOM 8047 O O . VAL C 1 349 ? 110.992 29.286 62.108 1.00 37.80 337 VAL C O 1
ATOM 8051 N N . PRO C 1 350 ? 110.703 27.124 61.554 1.00 40.28 338 PRO C N 1
ATOM 8052 C CA . PRO C 1 350 ? 109.550 27.422 60.711 1.00 40.44 338 PRO C CA 1
ATOM 8053 C C . PRO C 1 350 ? 108.416 28.059 61.510 1.00 41.71 338 PRO C C 1
ATOM 8054 O O . PRO C 1 350 ? 108.248 27.808 62.710 1.00 39.74 338 PRO C O 1
ATOM 8058 N N . LEU C 1 351 ? 107.647 28.897 60.828 1.00 43.16 339 LEU C N 1
ATOM 8059 C CA . LEU C 1 351 ? 106.519 29.569 61.447 1.00 43.35 339 LEU C CA 1
ATOM 8060 C C . LEU C 1 351 ? 105.251 28.812 61.069 1.00 41.98 339 LEU C C 1
ATOM 8061 O O . LEU C 1 351 ? 104.970 28.583 59.897 1.00 41.66 339 LEU C O 1
ATOM 8066 N N . LEU C 1 352 ? 104.519 28.377 62.082 1.00 42.44 340 LEU C N 1
ATOM 8067 C CA . LEU C 1 352 ? 103.264 27.676 61.869 1.00 43.23 340 LEU C CA 1
ATOM 8068 C C . LEU C 1 352 ? 102.167 28.717 62.068 1.00 42.96 340 LEU C C 1
ATOM 8069 O O . LEU C 1 352 ? 102.438 29.916 62.185 1.00 41.36 340 LEU C O 1
ATOM 8074 N N . GLN C 1 353 ? 100.929 28.253 62.093 1.00 43.63 341 GLN C N 1
ATOM 8075 C CA . GLN C 1 353 ? 99.815 29.140 62.307 1.00 44.69 341 GLN C CA 1
ATOM 8076 C C . GLN C 1 353 ? 98.784 28.364 63.085 1.00 44.88 341 GLN C C 1
ATOM 8077 O O . GLN C 1 353 ? 98.514 27.201 62.795 1.00 45.54 341 GLN C O 1
ATOM 8083 N N . PHE C 1 354 ? 98.236 28.999 64.110 1.00 44.21 342 PHE C N 1
ATOM 8084 C CA . PHE C 1 354 ? 97.223 28.354 64.908 1.00 44.38 342 PHE C CA 1
ATOM 8085 C C . PHE C 1 354 ? 95.973 28.222 64.058 1.00 44.86 342 PHE C C 1
ATOM 8086 O O . PHE C 1 354 ? 95.572 29.167 63.386 1.00 47.14 342 PHE C O 1
ATOM 8094 N N . THR C 1 355 ? 95.378 27.037 64.071 1.00 46.42 343 THR C N 1
ATOM 8095 C CA . THR C 1 355 ? 94.184 26.765 63.275 1.00 47.96 343 THR C CA 1
ATOM 8096 C C . THR C 1 355 ? 92.943 26.596 64.142 1.00 48.90 343 THR C C 1
ATOM 8097 O O . THR C 1 355 ? 91.824 26.801 63.673 1.00 48.81 343 THR C O 1
ATOM 8101 N N . ASP C 1 356 ? 93.146 26.240 65.407 1.00 50.20 344 ASP C N 1
ATOM 8102 C CA . ASP C 1 356 ? 92.038 26.032 66.331 1.00 53.02 344 ASP C CA 1
ATOM 8103 C C . ASP C 1 356 ? 92.519 25.962 67.772 1.00 54.12 344 ASP C C 1
ATOM 8104 O O . ASP C 1 356 ? 93.565 25.380 68.063 1.00 53.32 344 ASP C O 1
ATOM 8109 N N . ILE C 1 357 ? 91.744 26.552 68.672 1.00 54.96 345 ILE C N 1
ATOM 8110 C CA . ILE C 1 357 ? 92.089 26.543 70.081 1.00 57.27 345 ILE C CA 1
ATOM 8111 C C . ILE C 1 357 ? 90.827 26.331 70.872 1.00 59.48 345 ILE C C 1
ATOM 8112 O O . ILE C 1 357 ? 90.237 27.288 71.379 1.00 61.11 345 ILE C O 1
ATOM 8117 N N . THR C 1 358 ? 90.417 25.069 70.975 1.00 59.81 346 THR C N 1
ATOM 8118 C CA . THR C 1 358 ? 89.209 24.712 71.701 1.00 61.67 346 THR C CA 1
ATOM 8119 C C . THR C 1 358 ? 89.457 23.923 73.000 1.00 61.75 346 THR C C 1
ATOM 8120 O O . THR C 1 358 ? 90.310 23.035 73.061 1.00 61.94 346 THR C O 1
ATOM 8124 N N . GLN C 1 359 ? 88.710 24.261 74.045 1.00 61.17 347 GLN C N 1
ATOM 8125 C CA . GLN C 1 359 ? 88.858 23.586 75.326 1.00 61.00 347 GLN C CA 1
ATOM 8126 C C . GLN C 1 359 ? 88.128 22.247 75.356 1.00 59.87 347 GLN C C 1
ATOM 8127 O O . GLN C 1 359 ? 86.993 22.137 74.917 1.00 59.88 347 GLN C O 1
ATOM 8133 N N . ILE C 1 360 ? 88.796 21.228 75.873 1.00 58.16 348 ILE C N 1
ATOM 8134 C CA . ILE C 1 360 ? 88.207 19.912 75.963 1.00 56.27 348 ILE C CA 1
ATOM 8135 C C . ILE C 1 360 ? 88.279 19.511 77.412 1.00 54.78 348 ILE C C 1
ATOM 8136 O O . ILE C 1 360 ? 89.328 19.091 77.892 1.00 54.86 348 ILE C O 1
ATOM 8141 N N . GLY C 1 361 ? 87.157 19.633 78.108 1.00 53.45 349 GLY C N 1
ATOM 8142 C CA . GLY C 1 361 ? 87.149 19.306 79.521 1.00 51.51 349 GLY C CA 1
ATOM 8143 C C . GLY C 1 361 ? 87.937 20.406 80.202 1.00 50.43 349 GLY C C 1
ATOM 8144 O O . GLY C 1 361 ? 87.813 21.575 79.825 1.00 49.47 349 GLY C O 1
ATOM 8145 N N . ARG C 1 362 ? 88.760 20.046 81.183 1.00 49.84 350 ARG C N 1
ATOM 8146 C CA . ARG C 1 362 ? 89.560 21.041 81.888 1.00 49.06 350 ARG C CA 1
ATOM 8147 C C . ARG C 1 362 ? 90.872 21.344 81.164 1.00 47.94 350 ARG C C 1
ATOM 8148 O O . ARG C 1 362 ? 91.681 22.128 81.650 1.00 47.31 350 ARG C O 1
ATOM 8156 N N . ASP C 1 363 ? 91.074 20.728 80.000 1.00 46.09 351 ASP C N 1
ATOM 8157 C CA . ASP C 1 363 ? 92.298 20.934 79.225 1.00 44.53 351 ASP C CA 1
ATOM 8158 C C . ASP C 1 363 ? 92.110 21.852 78.011 1.00 44.40 351 ASP C C 1
ATOM 8159 O O . ASP C 1 363 ? 90.982 22.181 77.613 1.00 44.61 351 ASP C O 1
ATOM 8164 N N . ILE C 1 364 ? 93.227 22.258 77.417 1.00 42.46 352 ILE C N 1
ATOM 8165 C CA . ILE C 1 364 ? 93.175 23.091 76.222 1.00 42.28 352 ILE C CA 1
ATOM 8166 C C . ILE C 1 364 ? 93.839 22.341 75.080 1.00 41.85 352 ILE C C 1
ATOM 8167 O O . ILE C 1 364 ? 94.924 21.791 75.248 1.00 43.96 352 ILE C O 1
ATOM 8172 N N . LYS C 1 365 ? 93.175 22.307 73.931 1.00 40.88 353 LYS C N 1
ATOM 8173 C CA . LYS C 1 365 ? 93.681 21.624 72.748 1.00 39.89 353 LYS C CA 1
ATOM 8174 C C . LYS C 1 365 ? 94.086 22.653 71.696 1.00 40.81 353 LYS C C 1
ATOM 8175 O O . LYS C 1 365 ? 93.244 23.410 71.212 1.00 41.58 353 LYS C O 1
ATOM 8181 N N . LEU C 1 366 ? 95.374 22.678 71.343 1.00 39.70 354 LEU C N 1
ATOM 8182 C CA . LEU C 1 366 ? 95.875 23.625 70.363 1.00 38.22 354 LEU C CA 1
ATOM 8183 C C . LEU C 1 366 ? 96.230 22.926 69.067 1.00 37.41 354 LEU C C 1
ATOM 8184 O O . LEU C 1 366 ? 96.945 21.923 69.074 1.00 37.15 354 LEU C O 1
ATOM 8189 N N . THR C 1 367 ? 95.733 23.444 67.951 1.00 37.12 355 THR C N 1
ATOM 8190 C CA . THR C 1 367 ? 96.056 22.836 66.670 1.00 37.34 355 THR C CA 1
ATOM 8191 C C . THR C 1 367 ? 96.688 23.859 65.742 1.00 35.13 355 THR C C 1
ATOM 8192 O O . THR C 1 367 ? 96.251 25.001 65.665 1.00 35.84 355 THR C O 1
ATOM 8196 N N . ALA C 1 368 ? 97.763 23.449 65.081 1.00 34.05 356 ALA C N 1
ATOM 8197 C CA . ALA C 1 368 ? 98.496 24.342 64.191 1.00 35.10 356 ALA C CA 1
ATOM 8198 C C . ALA C 1 368 ? 98.920 23.624 62.929 1.00 35.32 356 ALA C C 1
ATOM 8199 O O . ALA C 1 368 ? 99.012 22.394 62.900 1.00 34.98 356 ALA C O 1
ATOM 8201 N N . LYS C 1 369 ? 99.173 24.409 61.886 1.00 37.10 357 LYS C N 1
ATOM 8202 C CA . LYS C 1 369 ? 99.592 23.878 60.597 1.00 38.56 357 LYS C CA 1
ATOM 8203 C C . LYS C 1 369 ? 100.758 24.706 60.079 1.00 39.02 357 LYS C C 1
ATOM 8204 O O . LYS C 1 369 ? 100.964 25.838 60.514 1.00 37.89 357 LYS C O 1
ATOM 8210 N N . PRO C 1 370 ? 101.559 24.126 59.167 1.00 39.97 358 PRO C N 1
ATOM 8211 C CA . PRO C 1 370 ? 102.728 24.767 58.559 1.00 41.08 358 PRO C CA 1
ATOM 8212 C C . PRO C 1 370 ? 102.496 26.071 57.806 1.00 43.08 358 PRO C C 1
ATOM 8213 O O . PRO C 1 370 ? 101.366 26.419 57.448 1.00 41.96 358 PRO C O 1
ATOM 8217 N N . THR C 1 371 ? 103.615 26.752 57.551 1.00 46.50 359 THR C N 1
ATOM 8218 C CA . THR C 1 371 ? 103.685 28.040 56.863 1.00 48.61 359 THR C CA 1
ATOM 8219 C C . THR C 1 371 ? 102.772 29.058 57.536 1.00 49.29 359 THR C C 1
ATOM 8220 O O . THR C 1 371 ? 103.307 29.960 58.222 1.00 48.87 359 THR C O 1
ATOM 8224 N N . SER D 1 12 ? 66.274 44.999 91.919 1.00 51.17 0 SER D N 1
ATOM 8225 C CA . SER D 1 12 ? 67.110 45.336 90.735 1.00 49.70 0 SER D CA 1
ATOM 8226 C C . SER D 1 12 ? 67.612 46.769 90.858 1.00 48.32 0 SER D C 1
ATOM 8227 O O . SER D 1 12 ? 68.728 47.076 90.446 1.00 50.43 0 SER D O 1
ATOM 8230 N N . MET D 1 13 ? 66.789 47.647 91.419 1.00 46.39 1 MET D N 1
ATOM 8231 C CA . MET D 1 13 ? 67.180 49.046 91.601 1.00 45.91 1 MET D CA 1
ATOM 8232 C C . MET D 1 13 ? 68.380 49.135 92.547 1.00 44.48 1 MET D C 1
ATOM 8233 O O . MET D 1 13 ? 69.295 49.939 92.340 1.00 43.90 1 MET D O 1
ATOM 8238 N N . GLU D 1 14 ? 68.372 48.287 93.572 1.00 42.97 2 GLU D N 1
ATOM 8239 C CA . GLU D 1 14 ? 69.448 48.243 94.551 1.00 42.80 2 GLU D CA 1
ATOM 8240 C C . GLU D 1 14 ? 70.737 47.875 93.809 1.00 43.75 2 GLU D C 1
ATOM 8241 O O . GLU D 1 14 ? 71.755 48.576 93.921 1.00 41.68 2 GLU D O 1
ATOM 8247 N N . GLU D 1 15 ? 70.693 46.788 93.032 1.00 44.92 3 GLU D N 1
ATOM 8248 C CA . GLU D 1 15 ? 71.867 46.381 92.251 1.00 45.16 3 GLU D CA 1
ATOM 8249 C C . GLU D 1 15 ? 72.325 47.515 91.337 1.00 42.90 3 GLU D C 1
ATOM 8250 O O . GLU D 1 15 ? 73.512 47.707 91.133 1.00 44.55 3 GLU D O 1
ATOM 8256 N N . TYR D 1 16 ? 71.390 48.278 90.791 1.00 41.69 4 TYR D N 1
ATOM 8257 C CA . TYR D 1 16 ? 71.776 49.389 89.937 1.00 41.98 4 TYR D CA 1
ATOM 8258 C C . TYR D 1 16 ? 72.713 50.382 90.667 1.00 40.31 4 TYR D C 1
ATOM 8259 O O . TYR D 1 16 ? 73.772 50.752 90.148 1.00 39.31 4 TYR D O 1
ATOM 8268 N N . TYR D 1 17 ? 72.322 50.799 91.871 1.00 37.74 5 TYR D N 1
ATOM 8269 C CA . TYR D 1 17 ? 73.119 51.740 92.666 1.00 33.61 5 TYR D CA 1
ATOM 8270 C C . TYR D 1 17 ? 74.481 51.189 93.071 1.00 33.15 5 TYR D C 1
ATOM 8271 O O . TYR D 1 17 ? 75.480 51.914 93.083 1.00 32.07 5 TYR D O 1
ATOM 8280 N N . MET D 1 18 ? 74.536 49.905 93.400 1.00 32.78 6 MET D N 1
ATOM 8281 C CA . MET D 1 18 ? 75.823 49.313 93.760 1.00 32.75 6 MET D CA 1
ATOM 8282 C C . MET D 1 18 ? 76.698 49.280 92.511 1.00 32.30 6 MET D C 1
ATOM 8283 O O . MET D 1 18 ? 77.908 49.476 92.590 1.00 31.49 6 MET D O 1
ATOM 8288 N N . LYS D 1 19 ? 76.076 49.046 91.352 1.00 33.00 7 LYS D N 1
ATOM 8289 C CA . LYS D 1 19 ? 76.809 49.014 90.085 1.00 34.04 7 LYS D CA 1
ATOM 8290 C C . LYS D 1 19 ? 77.540 50.356 89.955 1.00 33.85 7 LYS D C 1
ATOM 8291 O O . LYS D 1 19 ? 78.764 50.407 89.751 1.00 32.36 7 LYS D O 1
ATOM 8297 N N . LEU D 1 20 ? 76.767 51.439 90.079 1.00 33.53 8 LEU D N 1
ATOM 8298 C CA . LEU D 1 20 ? 77.308 52.793 90.009 1.00 34.30 8 LEU D CA 1
ATOM 8299 C C . LEU D 1 20 ? 78.448 52.933 91.006 1.00 34.48 8 LEU D C 1
ATOM 8300 O O . LEU D 1 20 ? 79.567 53.332 90.657 1.00 35.96 8 LEU D O 1
ATOM 8305 N N . ALA D 1 21 ? 78.177 52.590 92.255 1.00 33.02 9 ALA D N 1
ATOM 8306 C CA . ALA D 1 21 ? 79.226 52.684 93.247 1.00 33.19 9 ALA D CA 1
ATOM 8307 C C . ALA D 1 21 ? 80.504 51.982 92.750 1.00 33.54 9 ALA D C 1
ATOM 8308 O O . ALA D 1 21 ? 81.594 52.534 92.858 1.00 35.92 9 ALA D O 1
ATOM 8310 N N . LEU D 1 22 ? 80.383 50.776 92.196 1.00 34.26 10 LEU D N 1
ATOM 8311 C CA . LEU D 1 22 ? 81.577 50.073 91.714 1.00 34.38 10 LEU D CA 1
ATOM 8312 C C . LEU D 1 22 ? 82.252 50.820 90.567 1.00 35.67 10 LEU D C 1
ATOM 8313 O O . LEU D 1 22 ? 83.484 50.861 90.493 1.00 37.23 10 LEU D O 1
ATOM 8318 N N . ASP D 1 23 ? 81.464 51.410 89.668 1.00 35.70 11 ASP D N 1
ATOM 8319 C CA . ASP D 1 23 ? 82.053 52.136 88.545 1.00 36.48 11 ASP D CA 1
ATOM 8320 C C . ASP D 1 23 ? 82.722 53.437 89.003 1.00 36.87 11 ASP D C 1
ATOM 8321 O O . ASP D 1 23 ? 83.692 53.903 88.387 1.00 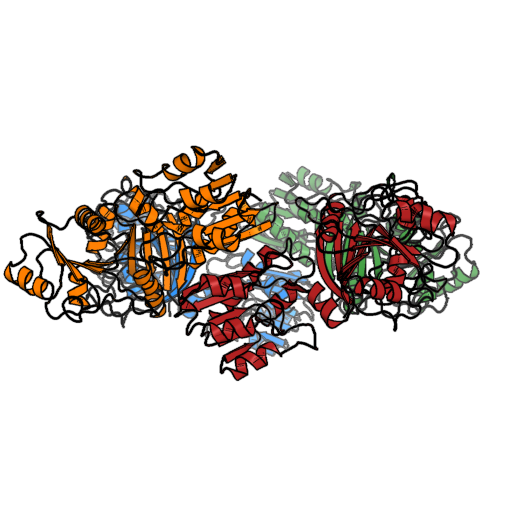38.15 11 ASP D O 1
ATOM 8326 N N . LEU D 1 24 ? 82.229 54.020 90.093 1.00 36.19 12 LEU D N 1
ATOM 8327 C CA . LEU D 1 24 ? 82.836 55.244 90.611 1.00 37.16 12 LEU D CA 1
ATOM 8328 C C . LEU D 1 24 ? 84.179 54.873 91.210 1.00 36.95 12 LEU D C 1
ATOM 8329 O O . LEU D 1 24 ? 85.171 55.585 91.049 1.00 34.69 12 LEU D O 1
ATOM 8334 N N . ALA D 1 25 ? 84.203 53.739 91.902 1.00 38.73 13 ALA D N 1
ATOM 8335 C CA . ALA D 1 25 ? 85.425 53.255 92.528 1.00 40.84 13 ALA D CA 1
ATOM 8336 C C . ALA D 1 25 ? 86.569 53.114 91.522 1.00 42.90 13 ALA D C 1
ATOM 8337 O O . ALA D 1 25 ? 87.708 53.478 91.811 1.00 43.83 13 ALA D O 1
ATOM 8339 N N . LYS D 1 26 ? 86.265 52.599 90.334 1.00 45.17 14 LYS D N 1
ATOM 8340 C CA . LYS D 1 26 ? 87.295 52.402 89.313 1.00 47.31 14 LYS D CA 1
ATOM 8341 C C . LYS D 1 26 ? 88.035 53.673 88.891 1.00 47.44 14 LYS D C 1
ATOM 8342 O O . LYS D 1 26 ? 89.170 53.601 88.441 1.00 47.47 14 LYS D O 1
ATOM 8348 N N . GLN D 1 27 ? 87.408 54.835 89.032 1.00 48.61 15 GLN D N 1
ATOM 8349 C CA . GLN D 1 27 ? 88.060 56.076 88.625 1.00 48.56 15 GLN D CA 1
ATOM 8350 C C . GLN D 1 27 ? 89.310 56.358 89.441 1.00 50.30 15 GLN D C 1
ATOM 8351 O O . GLN D 1 27 ? 90.088 57.250 89.103 1.00 51.51 15 GLN D O 1
ATOM 8357 N N . GLY D 1 28 ? 89.503 55.598 90.517 1.00 51.58 16 GLY D N 1
ATOM 8358 C CA . GLY D 1 28 ? 90.667 55.798 91.363 1.00 53.62 16 GLY D CA 1
ATOM 8359 C C . GLY D 1 28 ? 91.756 54.804 91.036 1.00 55.11 16 GLY D C 1
ATOM 8360 O O . GLY D 1 28 ? 92.864 54.883 91.564 1.00 53.43 16 GLY D O 1
ATOM 8361 N N . GLU D 1 29 ? 91.413 53.861 90.165 1.00 57.49 17 GLU D N 1
ATOM 8362 C CA . GLU D 1 29 ? 92.318 52.818 89.696 1.00 60.90 17 GLU D CA 1
ATOM 8363 C C . GLU D 1 29 ? 93.745 53.364 89.569 1.00 62.31 17 GLU D C 1
ATOM 8364 O O . GLU D 1 29 ? 94.727 52.687 89.891 1.00 63.09 17 GLU D O 1
ATOM 8370 N N . GLY D 1 30 ? 93.841 54.603 89.102 1.00 63.55 18 GLY D N 1
ATOM 8371 C CA . GLY D 1 30 ? 95.130 55.242 88.926 1.00 64.69 18 GLY D CA 1
ATOM 8372 C C . GLY D 1 30 ? 96.019 55.313 90.157 1.00 64.93 18 GLY D C 1
ATOM 8373 O O . GLY D 1 30 ? 96.905 54.471 90.340 1.00 62.09 18 GLY D O 1
ATOM 8374 N N . GLN D 1 31 ? 95.791 56.317 91.001 1.00 65.80 19 GLN D N 1
ATOM 8375 C CA . GLN D 1 31 ? 96.623 56.481 92.183 1.00 67.06 19 GLN D CA 1
ATOM 8376 C C . GLN D 1 31 ? 95.908 56.493 93.511 1.00 65.96 19 GLN D C 1
ATOM 8377 O O . GLN D 1 31 ? 95.241 57.456 93.867 1.00 66.55 19 GLN D O 1
ATOM 8383 N N . THR D 1 32 ? 96.075 55.403 94.242 1.00 65.83 20 THR D N 1
ATOM 8384 C CA . THR D 1 32 ? 95.527 55.243 95.576 1.00 65.34 20 THR D CA 1
ATOM 8385 C C . THR D 1 32 ? 96.643 54.477 96.267 1.00 64.82 20 THR D C 1
ATOM 8386 O O . THR D 1 32 ? 96.619 54.271 97.479 1.00 64.66 20 THR D O 1
ATOM 8390 N N . GLU D 1 33 ? 97.627 54.077 95.458 1.00 63.83 21 GLU D N 1
ATOM 8391 C CA . GLU D 1 33 ? 98.791 53.326 95.915 1.00 63.59 21 GLU D CA 1
ATOM 8392 C C . GLU D 1 33 ? 98.365 52.007 96.541 1.00 62.18 21 GLU D C 1
ATOM 8393 O O . GLU D 1 33 ? 97.848 51.131 95.846 1.00 63.65 21 GLU D O 1
ATOM 8399 N N . SER D 1 34 ? 98.563 51.855 97.842 1.00 60.04 22 SER D N 1
ATOM 8400 C CA . SER D 1 34 ? 98.166 50.618 98.501 1.00 57.39 22 SER D CA 1
ATOM 8401 C C . SER D 1 34 ? 96.701 50.613 98.940 1.00 55.64 22 SER D C 1
ATOM 8402 O O . SER D 1 34 ? 96.120 49.554 99.177 1.00 55.12 22 SER D O 1
ATOM 8405 N N . ASN D 1 35 ? 96.109 51.802 99.045 1.00 53.22 23 ASN D N 1
ATOM 8406 C CA . ASN D 1 35 ? 94.712 51.960 99.454 1.00 50.68 23 ASN D CA 1
ATOM 8407 C C . ASN D 1 35 ? 93.771 51.215 98.510 1.00 47.47 23 ASN D C 1
ATOM 8408 O O . ASN D 1 35 ? 93.942 51.234 97.294 1.00 45.80 23 ASN D O 1
ATOM 8413 N N . PRO D 1 36 ? 92.749 50.555 99.061 1.00 45.10 24 PRO D N 1
ATOM 8414 C CA . PRO D 1 36 ? 91.823 49.833 98.183 1.00 43.99 24 PRO D CA 1
ATOM 8415 C C . PRO D 1 36 ? 90.929 50.817 97.425 1.00 43.67 24 PRO D C 1
ATOM 8416 O O . PRO D 1 36 ? 90.801 51.983 97.811 1.00 43.53 24 PRO D O 1
ATOM 8420 N N . LEU D 1 37 ? 90.315 50.339 96.352 1.00 41.83 25 LEU D N 1
ATOM 8421 C CA . LEU D 1 37 ? 89.434 51.146 95.526 1.00 41.66 25 LEU D CA 1
ATOM 8422 C C . LEU D 1 37 ? 88.010 51.021 96.069 1.00 42.91 25 LEU D C 1
ATOM 8423 O O . LEU D 1 37 ? 87.496 49.914 96.183 1.00 45.58 25 LEU D O 1
ATOM 8428 N N . VAL D 1 38 ? 87.376 52.138 96.430 1.00 41.58 26 VAL D N 1
ATOM 8429 C CA . VAL D 1 38 ? 86.006 52.081 96.950 1.00 39.36 26 VAL D CA 1
ATOM 8430 C C . VAL D 1 38 ? 85.104 53.144 96.341 1.00 37.64 26 VAL D C 1
ATOM 8431 O O . VAL D 1 38 ? 85.560 54.232 95.948 1.00 36.10 26 VAL D O 1
ATOM 8435 N N . GLY D 1 39 ? 83.817 52.823 96.289 1.00 35.27 27 GLY D N 1
ATOM 8436 C CA . GLY D 1 39 ? 82.835 53.731 95.734 1.00 34.00 27 GLY D CA 1
ATOM 8437 C C . GLY D 1 39 ? 81.625 53.856 96.624 1.00 33.92 27 GLY D C 1
ATOM 8438 O O . GLY D 1 39 ? 81.323 52.945 97.396 1.00 34.69 27 GLY D O 1
ATOM 8439 N N . ALA D 1 40 ? 80.910 54.972 96.532 1.00 33.28 28 ALA D N 1
ATOM 8440 C CA . ALA D 1 40 ? 79.726 55.149 97.380 1.00 31.82 28 ALA D CA 1
ATOM 8441 C C . ALA D 1 40 ? 78.726 56.083 96.747 1.00 31.60 28 ALA D C 1
ATOM 8442 O O . ALA D 1 40 ? 79.114 57.056 96.110 1.00 31.76 28 ALA D O 1
ATOM 8444 N N . VAL D 1 41 ? 77.443 55.773 96.906 1.00 31.76 29 VAL D N 1
ATOM 8445 C CA . VAL D 1 41 ? 76.392 56.612 96.363 1.00 31.74 29 VAL D CA 1
ATOM 8446 C C . VAL D 1 41 ? 75.273 56.717 97.385 1.00 32.93 29 VAL D C 1
ATOM 8447 O O . VAL D 1 41 ? 74.905 55.738 98.032 1.00 36.08 29 VAL D O 1
ATOM 8451 N N . VAL D 1 42 ? 74.757 57.926 97.558 1.00 32.88 30 VAL D N 1
ATOM 8452 C CA . VAL D 1 42 ? 73.681 58.177 98.500 1.00 30.53 30 VAL D CA 1
ATOM 8453 C C . VAL D 1 42 ? 72.399 58.462 97.707 1.00 31.55 30 VAL D C 1
ATOM 8454 O O . VAL D 1 42 ? 72.418 59.201 96.716 1.00 27.23 30 VAL D O 1
ATOM 8458 N N . VAL D 1 43 ? 71.291 57.864 98.126 1.00 31.90 31 VAL D N 1
ATOM 8459 C CA . VAL D 1 43 ? 70.050 58.124 97.437 1.00 34.50 31 VAL D CA 1
ATOM 8460 C C . VAL D 1 43 ? 68.965 58.460 98.456 1.00 34.66 31 VAL D C 1
ATOM 8461 O O . VAL D 1 43 ? 68.827 57.806 99.487 1.00 34.68 31 VAL D O 1
ATOM 8465 N N . LYS D 1 44 ? 68.236 59.532 98.176 1.00 35.00 32 LYS D N 1
ATOM 8466 C CA . LYS D 1 44 ? 67.181 60.019 99.058 1.00 34.87 32 LYS D CA 1
ATOM 8467 C C . LYS D 1 44 ? 65.866 60.086 98.301 1.00 33.93 32 LYS D C 1
ATOM 8468 O O . LYS D 1 44 ? 65.776 60.721 97.265 1.00 35.65 32 LYS D O 1
ATOM 8474 N N . ASP D 1 45 ? 64.846 59.437 98.825 1.00 35.83 33 ASP D N 1
ATOM 8475 C CA . ASP D 1 45 ? 63.539 59.431 98.181 1.00 37.14 33 ASP D CA 1
ATOM 8476 C C . ASP D 1 45 ? 63.592 59.041 96.707 1.00 36.74 33 ASP D C 1
ATOM 8477 O O . ASP D 1 45 ? 62.853 59.602 95.893 1.00 37.62 33 ASP D O 1
ATOM 8482 N N . GLY D 1 46 ? 64.466 58.091 96.376 1.00 36.01 34 GLY D N 1
ATOM 8483 C CA . GLY D 1 46 ? 64.595 57.623 95.002 1.00 36.06 34 GLY D CA 1
ATOM 8484 C C . GLY D 1 46 ? 65.503 58.426 94.077 1.00 35.97 34 GLY D C 1
ATOM 8485 O O . GLY D 1 46 ? 65.610 58.115 92.894 1.00 36.55 34 GLY D O 1
ATOM 8486 N N . GLN D 1 47 ? 66.154 59.458 94.594 1.00 34.85 35 GLN D N 1
ATOM 8487 C CA . GLN D 1 47 ? 67.046 60.263 93.769 1.00 34.72 35 GLN D CA 1
ATOM 8488 C C . GLN D 1 47 ? 68.502 60.105 94.209 1.00 34.35 35 GLN D C 1
ATOM 8489 O O . GLN D 1 47 ? 68.784 59.891 95.400 1.00 34.20 35 GLN D O 1
ATOM 8495 N N . ILE D 1 48 ? 69.422 60.179 93.248 1.00 32.42 36 ILE D N 1
ATOM 8496 C CA . ILE D 1 48 ? 70.834 60.106 93.565 1.00 33.95 36 ILE D CA 1
ATOM 8497 C C . ILE D 1 48 ? 71.197 61.496 94.086 1.00 34.71 36 ILE D C 1
ATOM 8498 O O . ILE D 1 48 ? 70.876 62.500 93.450 1.00 35.88 36 ILE D O 1
ATOM 8503 N N . VAL D 1 49 ? 71.860 61.568 95.234 1.00 34.21 37 VAL D N 1
ATOM 8504 C CA . VAL D 1 49 ? 72.239 62.866 95.789 1.00 31.94 37 VAL D CA 1
ATOM 8505 C C . VAL D 1 49 ? 73.717 62.948 96.109 1.00 30.25 37 VAL D C 1
ATOM 8506 O O . VAL D 1 49 ? 74.257 64.030 96.284 1.00 30.01 37 VAL D O 1
ATOM 8510 N N . GLY D 1 50 ? 74.378 61.805 96.198 1.00 30.64 38 GLY D N 1
ATOM 8511 C CA . GLY D 1 50 ? 75.791 61.835 96.508 1.00 30.89 38 GLY D CA 1
ATOM 8512 C C . GLY D 1 50 ? 76.550 60.699 95.873 1.00 30.35 38 GLY D C 1
ATOM 8513 O O . GLY D 1 50 ? 76.104 59.560 95.920 1.00 28.36 38 GLY D O 1
ATOM 8514 N N . MET D 1 51 ? 77.685 61.022 95.259 1.00 30.87 39 MET D N 1
ATOM 8515 C CA . MET D 1 51 ? 78.543 60.030 94.623 1.00 31.79 39 MET D CA 1
ATOM 8516 C C . MET D 1 51 ? 79.952 60.328 95.088 1.00 32.54 39 MET D C 1
ATOM 8517 O O . MET D 1 51 ? 80.312 61.488 95.248 1.00 34.98 39 MET D O 1
ATOM 8522 N N . GLY D 1 52 ? 80.748 59.283 95.306 1.00 34.78 40 GLY D N 1
ATOM 8523 C CA . GLY D 1 52 ? 82.124 59.470 95.736 1.00 33.52 40 GLY D CA 1
ATOM 8524 C C . GLY D 1 52 ? 82.956 58.222 95.472 1.00 34.53 40 GLY D C 1
ATOM 8525 O O . GLY D 1 52 ? 82.415 57.122 95.273 1.00 32.43 40 GLY D O 1
ATOM 8526 N N . ALA D 1 53 ? 84.277 58.394 95.480 1.00 35.41 41 ALA D N 1
ATOM 8527 C CA . ALA D 1 53 ? 85.220 57.303 95.247 1.00 36.40 41 ALA D CA 1
ATOM 8528 C C . ALA D 1 53 ? 86.505 57.701 95.925 1.00 38.63 41 ALA D C 1
ATOM 8529 O O . ALA D 1 53 ? 86.739 58.884 96.202 1.00 39.37 41 ALA D O 1
ATOM 8531 N N . HIS D 1 54 ? 87.341 56.715 96.205 1.00 39.68 42 HIS D N 1
ATOM 8532 C CA . HIS D 1 54 ? 88.606 57.009 96.836 1.00 40.64 42 HIS D CA 1
ATOM 8533 C C . HIS D 1 54 ? 89.521 57.344 95.675 1.00 40.76 42 HIS D C 1
ATOM 8534 O O . HIS D 1 54 ? 89.894 56.464 94.907 1.00 40.89 42 HIS D O 1
ATOM 8541 N N . LEU D 1 55 ? 89.871 58.618 95.538 1.00 40.66 43 LEU D N 1
ATOM 8542 C CA . LEU D 1 55 ? 90.705 59.036 94.421 1.00 41.76 43 LEU D CA 1
ATOM 8543 C C . LEU D 1 55 ? 92.185 59.177 94.734 1.00 43.07 43 LEU D C 1
ATOM 8544 O O . LEU D 1 55 ? 93.016 58.902 93.875 1.00 43.46 43 LEU D O 1
ATOM 8549 N N . LYS D 1 56 ? 92.527 59.575 95.952 1.00 43.87 44 LYS D N 1
ATOM 8550 C CA . LYS D 1 56 ? 93.931 59.731 96.287 1.00 47.23 44 LYS D CA 1
ATOM 8551 C C . LYS D 1 56 ? 94.375 59.046 97.579 1.00 49.47 44 LYS D C 1
ATOM 8552 O O . LYS D 1 56 ? 93.678 59.086 98.604 1.00 49.46 44 LYS D O 1
ATOM 8558 N N . TYR D 1 57 ? 95.548 58.416 97.515 1.00 51.57 45 TYR D N 1
ATOM 8559 C CA . TYR D 1 57 ? 96.143 57.749 98.671 1.00 52.36 45 TYR D CA 1
ATOM 8560 C C . TYR D 1 57 ? 96.269 58.785 99.768 1.00 51.54 45 TYR D C 1
ATOM 8561 O O . TYR D 1 57 ? 96.798 59.870 99.529 1.00 50.99 45 TYR D O 1
ATOM 8570 N N . GLY D 1 58 ? 95.794 58.452 100.963 1.00 51.10 46 GLY D N 1
ATOM 8571 C CA . GLY D 1 58 ? 95.910 59.377 102.075 1.00 50.76 46 GLY D CA 1
ATOM 8572 C C . GLY D 1 58 ? 94.857 60.470 102.148 1.00 50.63 46 GLY D C 1
ATOM 8573 O O . GLY D 1 58 ? 94.827 61.239 103.111 1.00 50.64 46 GLY D O 1
ATOM 8574 N N . GLU D 1 59 ? 93.988 60.551 101.148 1.00 49.57 47 GLU D N 1
ATOM 8575 C CA . GLU D 1 59 ? 92.956 61.569 101.161 1.00 47.27 47 GLU D CA 1
ATOM 8576 C C . GLU D 1 59 ? 91.600 60.949 101.456 1.00 45.70 47 GLU D C 1
ATOM 8577 O O . GLU D 1 59 ? 91.515 59.754 101.744 1.00 45.27 47 GLU D O 1
ATOM 8583 N N . ALA D 1 60 ? 90.554 61.770 101.389 1.00 42.44 48 ALA D N 1
ATOM 8584 C CA . ALA D 1 60 ? 89.190 61.361 101.698 1.00 38.92 48 ALA D CA 1
ATOM 8585 C C . ALA D 1 60 ? 88.703 60.057 101.094 1.00 37.47 48 ALA D C 1
ATOM 8586 O O . ALA D 1 60 ? 89.007 59.725 99.939 1.00 36.92 48 ALA D O 1
ATOM 8588 N N . HIS D 1 61 ? 87.947 59.318 101.894 1.00 34.72 49 HIS D N 1
ATOM 8589 C CA . HIS D 1 61 ? 87.362 58.058 101.452 1.00 33.94 49 HIS D CA 1
ATOM 8590 C C . HIS D 1 61 ? 86.119 58.351 100.620 1.00 32.94 49 HIS D C 1
ATOM 8591 O O . HIS D 1 61 ? 85.544 59.434 100.702 1.00 34.46 49 HIS D O 1
ATOM 8598 N N . ALA D 1 62 ? 85.708 57.386 99.818 1.00 31.92 50 ALA D N 1
ATOM 8599 C CA . ALA D 1 62 ? 84.534 57.549 98.980 1.00 31.66 50 ALA D CA 1
ATOM 8600 C C . ALA D 1 62 ? 83.318 58.082 99.757 1.00 31.74 50 ALA D C 1
ATOM 8601 O O . ALA D 1 62 ? 82.584 58.933 99.260 1.00 29.63 50 ALA D O 1
ATOM 8603 N N . GLU D 1 63 ? 83.113 57.581 100.974 1.00 31.33 51 GLU D N 1
ATOM 8604 C CA . GLU D 1 63 ? 81.962 57.981 101.775 1.00 30.51 51 GLU D CA 1
ATOM 8605 C C . GLU D 1 63 ? 81.952 59.457 102.153 1.00 31.79 51 GLU D C 1
ATOM 8606 O O . GLU D 1 63 ? 80.890 60.101 102.182 1.00 30.24 51 GLU D O 1
ATOM 8612 N N . VAL D 1 64 ? 83.133 59.966 102.490 1.00 32.36 52 VAL D N 1
ATOM 8613 C CA . VAL D 1 64 ? 83.298 61.356 102.858 1.00 31.72 52 VAL D CA 1
ATOM 8614 C C . VAL D 1 64 ? 82.856 62.214 101.667 1.00 32.06 52 VAL D C 1
ATOM 8615 O O . VAL D 1 64 ? 82.042 63.115 101.816 1.00 32.05 52 VAL D O 1
ATOM 8619 N N . HIS D 1 65 ? 83.364 61.902 100.478 1.00 32.27 53 HIS D N 1
ATOM 8620 C CA . HIS D 1 65 ? 82.999 62.648 99.273 1.00 30.77 53 HIS D CA 1
ATOM 8621 C C . HIS D 1 65 ? 81.484 62.609 98.988 1.00 29.50 53 HIS D C 1
ATOM 8622 O O . HIS D 1 65 ? 80.838 63.644 98.813 1.00 29.16 53 HIS D O 1
ATOM 8629 N N . ALA D 1 66 ? 80.924 61.410 98.959 1.00 28.26 54 ALA D N 1
ATOM 8630 C CA . ALA D 1 66 ? 79.503 61.236 98.699 1.00 28.65 54 ALA D CA 1
ATOM 8631 C C . ALA D 1 66 ? 78.633 61.920 99.750 1.00 29.21 54 ALA D C 1
ATOM 8632 O O . ALA D 1 66 ? 77.675 62.620 99.420 1.00 29.73 54 ALA D O 1
ATOM 8634 N N . ILE D 1 67 ? 78.972 61.720 101.015 1.00 30.99 55 ILE D N 1
ATOM 8635 C CA . ILE D 1 67 ? 78.186 62.300 102.092 1.00 31.18 55 ILE D CA 1
ATOM 8636 C C . ILE D 1 67 ? 78.253 63.816 102.102 1.00 32.87 55 ILE D C 1
ATOM 8637 O O . ILE D 1 67 ? 77.269 64.479 102.398 1.00 33.38 55 ILE D O 1
ATOM 8642 N N . HIS D 1 68 ? 79.414 64.370 101.777 1.00 34.66 56 HIS D N 1
ATOM 8643 C CA . HIS D 1 68 ? 79.512 65.809 101.732 1.00 35.53 56 HIS D CA 1
ATOM 8644 C C . HIS D 1 68 ? 78.603 66.278 100.583 1.00 35.70 56 HIS D C 1
ATOM 8645 O O . HIS D 1 68 ? 77.709 67.088 100.777 1.00 33.32 56 HIS D O 1
ATOM 8652 N N . MET D 1 69 ? 78.815 65.731 99.391 1.00 36.75 57 MET D N 1
ATOM 8653 C CA . MET D 1 69 ? 78.015 66.100 98.227 1.00 35.21 57 MET D CA 1
ATOM 8654 C C . MET D 1 69 ? 76.504 66.030 98.460 1.00 35.48 57 MET D C 1
ATOM 8655 O O . MET D 1 69 ? 75.753 66.808 97.871 1.00 36.77 57 MET D O 1
ATOM 8660 N N . ALA D 1 70 ? 76.054 65.114 99.316 1.00 34.50 58 ALA D N 1
ATOM 8661 C CA . ALA D 1 70 ? 74.619 64.952 99.574 1.00 33.40 58 ALA D CA 1
ATOM 8662 C C . ALA D 1 70 ? 74.026 66.000 100.504 1.00 34.93 58 ALA D C 1
ATOM 8663 O O . ALA D 1 70 ? 72.813 66.241 100.488 1.00 35.03 58 ALA D O 1
ATOM 8665 N N . GLY D 1 71 ? 74.876 66.597 101.338 1.00 35.99 59 GLY D N 1
ATOM 8666 C CA . GLY D 1 71 ? 74.417 67.616 102.264 1.00 35.00 59 GLY D CA 1
ATOM 8667 C C . GLY D 1 71 ? 73.342 67.151 103.221 1.00 34.77 59 GLY D C 1
ATOM 8668 O O . GLY D 1 71 ? 73.502 66.145 103.906 1.00 36.05 59 GLY D O 1
ATOM 8669 N N . ALA D 1 72 ? 72.248 67.897 103.273 1.00 35.20 60 ALA D N 1
ATOM 8670 C CA . ALA D 1 72 ? 71.117 67.585 104.157 1.00 35.77 60 ALA D CA 1
ATOM 8671 C C . ALA D 1 72 ? 70.269 66.428 103.583 1.00 35.69 60 ALA D C 1
ATOM 8672 O O . ALA D 1 72 ? 69.439 65.838 104.278 1.00 36.19 60 ALA D O 1
ATOM 8674 N N . HIS D 1 73 ? 70.470 66.109 102.310 1.00 35.50 61 HIS D N 1
ATOM 8675 C CA . HIS D 1 73 ? 69.732 65.001 101.716 1.00 35.78 61 HIS D CA 1
ATOM 8676 C C . HIS D 1 73 ? 70.172 63.700 102.373 1.00 34.87 61 HIS D C 1
ATOM 8677 O O . HIS D 1 73 ? 69.483 62.681 102.267 1.00 34.09 61 HIS D O 1
ATOM 8684 N N . ALA D 1 74 ? 71.318 63.730 103.046 1.00 33.52 62 ALA D N 1
ATOM 8685 C CA . ALA D 1 74 ? 71.813 62.533 103.708 1.00 33.89 62 ALA D CA 1
ATOM 8686 C C . ALA D 1 74 ? 70.835 62.043 104.764 1.00 35.02 62 ALA D C 1
ATOM 8687 O O . ALA D 1 74 ? 70.692 60.845 104.974 1.00 35.56 62 ALA D O 1
ATOM 8689 N N . GLU D 1 75 ? 70.165 62.979 105.422 1.00 34.94 63 GLU D N 1
ATOM 8690 C CA . GLU D 1 75 ? 69.207 62.649 106.470 1.00 37.63 63 GLU D CA 1
ATOM 8691 C C . GLU D 1 75 ? 68.077 61.759 105.969 1.00 36.15 63 GLU D C 1
ATOM 8692 O O . GLU D 1 75 ? 67.375 62.108 105.029 1.00 36.14 63 GLU D O 1
ATOM 8698 N N . GLY D 1 76 ? 67.905 60.608 106.606 1.00 34.41 64 GLY D N 1
ATOM 8699 C CA . GLY D 1 76 ? 66.865 59.688 106.185 1.00 34.26 64 GLY D CA 1
ATOM 8700 C C . GLY D 1 76 ? 67.159 58.979 104.865 1.00 33.45 64 GLY D C 1
ATOM 8701 O O . GLY D 1 76 ? 66.273 58.353 104.294 1.00 36.22 64 GLY D O 1
ATOM 8702 N N . ALA D 1 77 ? 68.400 59.056 104.392 1.00 31.86 65 ALA D N 1
ATOM 8703 C CA . ALA D 1 77 ? 68.793 58.443 103.129 1.00 31.03 65 ALA D CA 1
ATOM 8704 C C . ALA D 1 77 ? 69.368 57.035 103.254 1.00 31.87 65 ALA D C 1
ATOM 8705 O O . ALA D 1 77 ? 69.456 56.483 104.346 1.00 34.16 65 ALA D O 1
ATOM 8707 N N . ASP D 1 78 ? 69.771 56.488 102.104 1.00 31.96 66 ASP D N 1
ATOM 8708 C CA . ASP D 1 78 ? 70.371 55.160 101.959 1.00 31.40 66 ASP D CA 1
ATOM 8709 C C . ASP D 1 78 ? 71.748 55.383 101.358 1.00 29.02 66 ASP D C 1
ATOM 8710 O O . ASP D 1 78 ? 71.956 56.349 100.634 1.00 31.09 66 ASP D O 1
ATOM 8715 N N . ILE D 1 79 ? 72.697 54.508 101.639 1.00 27.93 67 ILE D N 1
ATOM 8716 C CA . ILE D 1 79 ? 74.003 54.670 101.034 1.00 26.25 67 ILE D CA 1
ATOM 8717 C C . ILE D 1 79 ? 74.571 53.333 100.598 1.00 27.39 67 ILE D C 1
ATOM 8718 O O . ILE D 1 79 ? 74.517 52.342 101.333 1.00 27.19 67 ILE D O 1
ATOM 8723 N N . TYR D 1 80 ? 75.108 53.308 99.386 1.00 28.48 68 TYR D N 1
ATOM 8724 C CA . TYR D 1 80 ? 75.693 52.097 98.857 1.00 29.91 68 TYR D CA 1
ATOM 8725 C C . TYR D 1 80 ? 77.211 52.244 98.847 1.00 32.81 68 TYR D C 1
ATOM 8726 O O . TYR D 1 80 ? 77.729 53.215 98.308 1.00 35.22 68 TYR D O 1
ATOM 8735 N N . VAL D 1 81 ? 77.915 51.300 99.472 1.00 33.14 69 VAL D N 1
ATOM 8736 C CA . VAL D 1 81 ? 79.379 51.309 99.523 1.00 34.13 69 VAL D CA 1
ATOM 8737 C C . VAL D 1 81 ? 79.827 49.919 99.098 1.00 36.97 69 VAL D C 1
ATOM 8738 O O . VAL D 1 81 ? 79.250 48.904 99.528 1.00 38.87 69 VAL D O 1
ATOM 8742 N N . THR D 1 82 ? 80.870 49.891 98.280 1.00 35.55 70 THR D N 1
ATOM 8743 C CA . THR D 1 82 ? 81.420 48.679 97.740 1.00 35.42 70 THR D CA 1
ATOM 8744 C C . THR D 1 82 ? 82.293 47.977 98.768 1.00 37.23 70 THR D C 1
ATOM 8745 O O . THR D 1 82 ? 82.690 46.826 98.561 1.00 36.27 70 THR D O 1
ATOM 8749 N N . LEU D 1 83 ? 82.618 48.677 99.856 1.00 36.72 71 LEU D N 1
ATOM 8750 C CA . LEU D 1 83 ? 83.451 48.104 100.916 1.00 37.16 71 LEU D CA 1
ATOM 8751 C C . LEU D 1 83 ? 82.958 48.550 102.283 1.00 37.45 71 LEU D C 1
ATOM 8752 O O . LEU D 1 83 ? 82.290 49.574 102.403 1.00 39.21 71 LEU D O 1
ATOM 8757 N N . GLU D 1 84 ? 83.301 47.799 103.322 1.00 36.12 72 GLU D N 1
ATOM 8758 C CA . GLU D 1 84 ? 82.845 48.142 104.654 1.00 34.50 72 GLU D CA 1
ATOM 8759 C C . GLU D 1 84 ? 83.433 49.473 105.124 1.00 33.96 72 GLU D C 1
ATOM 8760 O O . GLU D 1 84 ? 84.648 49.652 105.138 1.00 34.41 72 GLU D O 1
ATOM 8766 N N . PRO D 1 85 ? 82.573 50.432 105.486 1.00 32.83 73 PRO D N 1
ATOM 8767 C CA . PRO D 1 85 ? 83.010 51.752 105.966 1.00 33.70 73 PRO D CA 1
ATOM 8768 C C . PRO D 1 85 ? 84.015 51.570 107.111 1.00 33.22 73 PRO D C 1
ATOM 8769 O O . PRO D 1 85 ? 83.739 50.808 108.030 1.00 33.65 73 PRO D O 1
ATOM 8773 N N . CYS D 1 86 ? 85.155 52.267 107.054 1.00 34.38 74 CYS D N 1
ATOM 8774 C CA . CYS D 1 86 ? 86.193 52.178 108.090 1.00 35.04 74 CYS D CA 1
ATOM 8775 C C . CYS D 1 86 ? 85.644 52.528 109.469 1.00 36.51 74 CYS D C 1
ATOM 8776 O O . CYS D 1 86 ? 84.758 53.373 109.603 1.00 37.04 74 CYS D O 1
ATOM 8779 N N . SER D 1 87 ? 86.191 51.891 110.499 1.00 38.60 75 SER D N 1
ATOM 8780 C CA . SER D 1 87 ? 85.698 52.093 111.850 1.00 40.68 75 SER D CA 1
ATOM 8781 C C . SER D 1 87 ? 86.753 52.432 112.889 1.00 41.39 75 SER D C 1
ATOM 8782 O O . SER D 1 87 ? 86.455 52.495 114.071 1.00 40.78 75 SER D O 1
ATOM 8785 N N . HIS D 1 88 ? 87.981 52.659 112.455 1.00 44.98 76 HIS D N 1
ATOM 8786 C CA . HIS D 1 88 ? 89.051 52.966 113.393 1.00 49.09 76 HIS D CA 1
ATOM 8787 C C . HIS D 1 88 ? 89.150 54.437 113.717 1.00 52.01 76 HIS D C 1
ATOM 8788 O O . HIS D 1 88 ? 88.609 55.287 113.017 1.00 52.30 76 HIS D O 1
ATOM 8795 N N . TYR D 1 89 ? 89.878 54.742 114.777 1.00 55.88 77 TYR D N 1
ATOM 8796 C CA . TYR D 1 89 ? 90.019 56.126 115.180 1.00 59.35 77 TYR D CA 1
ATOM 8797 C C . TYR D 1 89 ? 91.379 56.720 114.880 1.00 60.56 77 TYR D C 1
ATOM 8798 O O . TYR D 1 89 ? 92.405 56.255 115.380 1.00 60.69 77 TYR D O 1
ATOM 8807 N N . GLY D 1 90 ? 91.362 57.758 114.046 1.00 61.56 78 GLY D N 1
ATOM 8808 C CA . GLY D 1 90 ? 92.585 58.427 113.652 1.00 62.30 78 GLY D CA 1
ATOM 8809 C C . GLY D 1 90 ? 92.522 59.940 113.739 1.00 62.36 78 GLY D C 1
ATOM 8810 O O . GLY D 1 90 ? 92.033 60.501 114.721 1.00 62.44 78 GLY D O 1
ATOM 8811 N N . LYS D 1 91 ? 93.020 60.598 112.696 1.00 62.90 79 LYS D N 1
ATOM 8812 C CA . LYS D 1 91 ? 93.064 62.053 112.653 1.00 63.81 79 LYS D CA 1
ATOM 8813 C C . LYS D 1 91 ? 91.668 62.661 112.441 1.00 62.53 79 LYS D C 1
ATOM 8814 O O . LYS D 1 91 ? 91.438 63.843 112.728 1.00 63.43 79 LYS D O 1
ATOM 8820 N N . THR D 1 92 ? 90.744 61.849 111.939 1.00 59.65 80 THR D N 1
ATOM 8821 C CA . THR D 1 92 ? 89.374 62.287 111.724 1.00 56.62 80 THR D CA 1
ATOM 8822 C C . THR D 1 92 ? 88.451 61.126 111.980 1.00 53.27 80 THR D C 1
ATOM 8823 O O . THR D 1 92 ? 88.861 59.969 111.934 1.00 52.96 80 THR D O 1
ATOM 8827 N N . PRO D 1 93 ? 87.175 61.415 112.236 1.00 50.03 81 PRO D N 1
ATOM 8828 C CA . PRO D 1 93 ? 86.257 60.310 112.503 1.00 46.57 81 PRO D CA 1
ATOM 8829 C C . PRO D 1 93 ? 86.110 59.327 111.343 1.00 42.51 81 PRO D C 1
ATOM 8830 O O . PRO D 1 93 ? 86.190 59.697 110.178 1.00 42.04 81 PRO D O 1
ATOM 8834 N N . PRO D 1 94 ? 85.905 58.046 111.667 1.00 39.81 82 PRO D N 1
ATOM 8835 C CA . PRO D 1 94 ? 85.735 56.975 110.679 1.00 36.44 82 PRO D CA 1
ATOM 8836 C C . PRO D 1 94 ? 84.424 57.143 109.916 1.00 34.88 82 PRO D C 1
ATOM 8837 O O . PRO D 1 94 ? 83.483 57.772 110.408 1.00 35.58 82 PRO D O 1
ATOM 8841 N N . CYS D 1 95 ? 84.355 56.567 108.721 1.00 33.05 83 CYS D N 1
ATOM 8842 C CA . CYS D 1 95 ? 83.147 56.663 107.906 1.00 31.10 83 CYS D CA 1
ATOM 8843 C C . CYS D 1 95 ? 81.894 56.045 108.530 1.00 29.49 83 CYS D C 1
ATOM 8844 O O . CYS D 1 95 ? 80.795 56.538 108.336 1.00 31.25 83 CYS D O 1
ATOM 8847 N N . ALA D 1 96 ? 82.026 54.954 109.259 1.00 29.97 84 ALA D N 1
ATOM 8848 C CA . ALA D 1 96 ? 80.831 54.396 109.877 1.00 31.79 84 ALA D CA 1
ATOM 8849 C C . ALA D 1 96 ? 80.257 55.473 110.795 1.00 32.74 84 ALA D C 1
ATOM 8850 O O . ALA D 1 96 ? 79.039 55.625 110.908 1.00 35.10 84 ALA D O 1
ATOM 8852 N N . GLU D 1 97 ? 81.138 56.233 111.439 1.00 34.40 85 GLU D N 1
ATOM 8853 C CA . GLU D 1 97 ? 80.697 57.289 112.336 1.00 35.61 85 GLU D CA 1
ATOM 8854 C C . GLU D 1 97 ? 80.021 58.392 111.526 1.00 33.58 85 GLU D C 1
ATOM 8855 O O . GLU D 1 97 ? 78.932 58.847 111.865 1.00 32.51 85 GLU D O 1
ATOM 8861 N N . LEU D 1 98 ? 80.669 58.802 110.442 1.00 32.44 86 LEU D N 1
ATOM 8862 C CA . LEU D 1 98 ? 80.152 59.848 109.574 1.00 31.44 86 LEU D CA 1
ATOM 8863 C C . LEU D 1 98 ? 78.762 59.496 109.056 1.00 31.80 86 LEU D C 1
ATOM 8864 O O . LEU D 1 98 ? 77.870 60.358 108.959 1.00 32.95 86 LEU D O 1
ATOM 8869 N N . ILE D 1 99 ? 78.572 58.225 108.726 1.00 30.59 87 ILE D N 1
ATOM 8870 C CA . ILE D 1 99 ? 77.280 57.755 108.229 1.00 29.33 87 ILE D CA 1
ATOM 8871 C C . ILE D 1 99 ? 76.218 57.858 109.327 1.00 28.03 87 ILE D C 1
ATOM 8872 O O . ILE D 1 99 ? 75.105 58.301 109.078 1.00 27.72 87 ILE D O 1
ATOM 8877 N N . ILE D 1 100 ? 76.561 57.425 110.529 1.00 28.78 88 ILE D N 1
ATOM 8878 C CA . ILE D 1 100 ? 75.633 57.499 111.654 1.00 30.56 88 ILE D CA 1
ATOM 8879 C C . ILE D 1 100 ? 75.241 58.964 111.884 1.00 31.58 88 ILE D C 1
ATOM 8880 O O . ILE D 1 100 ? 74.056 59.312 111.906 1.00 31.33 88 ILE D O 1
ATOM 8885 N N . ASN D 1 101 ? 76.247 59.822 112.047 1.00 31.15 89 ASN D N 1
ATOM 8886 C CA . ASN D 1 101 ? 75.988 61.230 112.305 1.00 31.41 89 ASN D CA 1
ATOM 8887 C C . ASN D 1 101 ? 75.216 61.979 111.220 1.00 31.52 89 ASN D C 1
ATOM 8888 O O . ASN D 1 101 ? 74.466 62.887 111.537 1.00 31.52 89 ASN D O 1
ATOM 8893 N N . SER D 1 102 ? 75.364 61.596 109.952 1.00 32.97 90 SER D N 1
ATOM 8894 C CA . SER D 1 102 ? 74.639 62.282 108.866 1.00 33.45 90 SER D CA 1
ATOM 8895 C C . SER D 1 102 ? 73.138 61.962 108.798 1.00 32.32 90 SER D C 1
ATOM 8896 O O . SER D 1 102 ? 72.403 62.598 108.038 1.00 31.88 90 SER D O 1
ATOM 8899 N N . GLY D 1 103 ? 72.684 60.973 109.565 1.00 31.87 91 GLY D N 1
ATOM 8900 C CA . GLY D 1 103 ? 71.267 60.643 109.558 1.00 31.08 91 GLY D CA 1
ATOM 8901 C C . GLY D 1 103 ? 70.859 59.564 108.570 1.00 32.20 91 GLY D C 1
ATOM 8902 O O . GLY D 1 103 ? 69.669 59.324 108.375 1.00 32.44 91 GLY D O 1
ATOM 8903 N N . ILE D 1 104 ? 71.839 58.927 107.932 1.00 33.69 92 ILE D N 1
ATOM 8904 C CA . ILE D 1 104 ? 71.566 57.847 106.983 1.00 34.58 92 ILE D CA 1
ATOM 8905 C C . ILE D 1 104 ? 70.812 56.725 107.694 1.00 34.91 92 ILE D C 1
ATOM 8906 O O . ILE D 1 104 ? 71.179 56.330 108.786 1.00 32.49 92 ILE D O 1
ATOM 8911 N N . LYS D 1 105 ? 69.753 56.231 107.055 1.00 36.30 93 LYS D N 1
ATOM 8912 C CA . LYS D 1 105 ? 68.881 55.190 107.615 1.00 37.75 93 LYS D CA 1
ATOM 8913 C C . LYS D 1 105 ? 69.313 53.745 107.399 1.00 37.31 93 LYS D C 1
ATOM 8914 O O . LYS D 1 105 ? 69.041 52.869 108.230 1.00 34.26 93 LYS D O 1
ATOM 8920 N N . ARG D 1 106 ? 69.951 53.494 106.260 1.00 36.76 94 ARG D N 1
ATOM 8921 C CA . ARG D 1 106 ? 70.337 52.141 105.897 1.00 36.54 94 ARG D CA 1
ATOM 8922 C C . ARG D 1 106 ? 71.538 52.106 104.961 1.00 33.85 94 ARG D C 1
ATOM 8923 O O . ARG D 1 106 ? 71.652 52.923 104.058 1.00 33.97 94 ARG D O 1
ATOM 8931 N N . VAL D 1 107 ? 72.423 51.148 105.189 1.00 32.41 95 VAL D N 1
ATOM 8932 C CA . VAL D 1 107 ? 73.638 50.983 104.395 1.00 31.65 95 VAL D CA 1
ATOM 8933 C C . VAL D 1 107 ? 73.610 49.647 103.691 1.00 30.25 95 VAL D C 1
ATOM 8934 O O . VAL D 1 107 ? 73.185 48.655 104.272 1.00 29.30 95 VAL D O 1
ATOM 8938 N N . PHE D 1 108 ? 74.051 49.641 102.435 1.00 31.42 96 PHE D N 1
ATOM 8939 C CA . PHE D 1 108 ? 74.156 48.429 101.599 1.00 30.95 96 PHE D CA 1
ATOM 8940 C C . PHE D 1 108 ? 75.656 48.221 101.394 1.00 31.03 96 PHE D C 1
ATOM 8941 O O . PHE D 1 108 ? 76.299 49.046 100.750 1.00 31.30 96 PHE D O 1
ATOM 8949 N N . VAL D 1 109 ? 76.201 47.123 101.928 1.00 32.50 97 VAL D N 1
ATOM 8950 C CA . VAL D 1 109 ? 77.638 46.839 101.837 1.00 34.99 97 VAL D CA 1
ATOM 8951 C C . VAL D 1 109 ? 77.955 45.643 100.941 1.00 36.16 97 VAL D C 1
ATOM 8952 O O . VAL D 1 109 ? 77.539 44.526 101.211 1.00 39.24 97 VAL D O 1
ATOM 8956 N N . ALA D 1 110 ? 78.681 45.868 99.862 1.00 37.91 98 ALA D N 1
ATOM 8957 C CA . ALA D 1 110 ? 78.995 44.764 98.975 1.00 39.75 98 ALA D CA 1
ATOM 8958 C C . ALA D 1 110 ? 79.716 43.639 99.737 1.00 41.49 98 ALA D C 1
ATOM 8959 O O . ALA D 1 110 ? 79.249 42.491 99.747 1.00 40.71 98 ALA D O 1
ATOM 8961 N N . MET D 1 111 ? 80.830 43.977 100.391 1.00 40.20 99 MET D N 1
ATOM 8962 C CA . MET D 1 111 ? 81.603 42.990 101.145 1.00 40.16 99 MET D CA 1
ATOM 8963 C C . MET D 1 111 ? 82.214 43.565 102.434 1.00 41.71 99 MET D C 1
ATOM 8964 O O . MET D 1 111 ? 82.367 44.791 102.567 1.00 40.40 99 MET D O 1
ATOM 8969 N N . ARG D 1 112 ? 82.587 42.679 103.361 1.00 41.35 100 ARG D N 1
ATOM 8970 C CA . ARG D 1 112 ? 83.182 43.088 104.640 1.00 42.96 100 ARG D CA 1
ATOM 8971 C C . ARG D 1 112 ? 84.656 43.413 104.494 1.00 44.50 100 ARG D C 1
ATOM 8972 O O . ARG D 1 112 ? 85.245 43.155 103.446 1.00 46.35 100 ARG D O 1
ATOM 8980 N N . ASP D 1 113 ? 85.260 43.981 105.534 1.00 45.31 101 ASP D N 1
ATOM 8981 C CA . ASP D 1 113 ? 86.672 44.329 105.460 1.00 47.16 101 ASP D CA 1
ATOM 8982 C C . ASP D 1 113 ? 87.563 43.087 105.460 1.00 49.17 101 ASP D C 1
ATOM 8983 O O . ASP D 1 113 ? 87.271 42.105 106.145 1.00 48.54 101 ASP D O 1
ATOM 8988 N N . PRO D 1 114 ? 88.672 43.128 104.696 1.00 50.59 102 PRO D N 1
ATOM 8989 C CA . PRO D 1 114 ? 89.668 42.060 104.539 1.00 51.89 102 PRO D CA 1
ATOM 8990 C C . PRO D 1 114 ? 90.367 41.692 105.848 1.00 53.24 102 PRO D C 1
ATOM 8991 O O . PRO D 1 114 ? 90.440 40.521 106.229 1.00 53.45 102 PRO D O 1
ATOM 8995 N N . ASN D 1 115 ? 90.903 42.704 106.517 1.00 53.66 103 ASN D N 1
ATOM 8996 C CA . ASN D 1 115 ? 91.594 42.502 107.779 1.00 55.61 103 ASN D CA 1
ATOM 8997 C C . ASN D 1 115 ? 90.650 41.819 108.796 1.00 56.52 103 ASN D C 1
ATOM 8998 O O . ASN D 1 115 ? 89.799 42.469 109.405 1.00 56.99 103 ASN D O 1
ATOM 9003 N N . PRO D 1 116 ? 90.808 40.500 109.003 1.00 57.03 104 PRO D N 1
ATOM 9004 C CA . PRO D 1 116 ? 89.956 39.760 109.941 1.00 56.95 104 PRO D CA 1
ATOM 9005 C C . PRO D 1 116 ? 89.968 40.323 111.353 1.00 56.83 104 PRO D C 1
ATOM 9006 O O . PRO D 1 116 ? 89.215 39.877 112.210 1.00 57.42 104 PRO D O 1
ATOM 9010 N N . LEU D 1 117 ? 90.820 41.317 111.568 1.00 56.68 105 LEU D N 1
ATOM 9011 C CA . LEU D 1 117 ? 90.973 41.997 112.852 1.00 55.84 105 LEU D CA 1
ATOM 9012 C C . LEU D 1 117 ? 90.035 43.207 112.879 1.00 54.74 105 LEU D C 1
ATOM 9013 O O . LEU D 1 117 ? 89.739 43.756 113.946 1.00 55.05 105 LEU D O 1
ATOM 9018 N N . VAL D 1 118 ? 89.579 43.612 111.693 1.00 52.42 106 VAL D N 1
ATOM 9019 C CA . VAL D 1 118 ? 88.689 44.761 111.520 1.00 49.67 106 VAL D CA 1
ATOM 9020 C C . VAL D 1 118 ? 87.355 44.334 110.894 1.00 48.25 106 VAL D C 1
ATOM 9021 O O . VAL D 1 118 ? 86.359 45.060 110.969 1.00 47.40 106 VAL D O 1
ATOM 9025 N N . ALA D 1 119 ? 87.346 43.153 110.282 1.00 46.55 107 ALA D N 1
ATOM 9026 C CA . ALA D 1 119 ? 86.152 42.623 109.620 1.00 45.48 107 ALA D CA 1
ATOM 9027 C C . ALA D 1 119 ? 84.879 42.686 110.455 1.00 43.65 107 ALA D C 1
ATOM 9028 O O . ALA D 1 119 ? 84.797 42.067 111.518 1.00 43.37 107 ALA D O 1
ATOM 9030 N N . GLY D 1 120 ? 83.891 43.429 109.958 1.00 42.68 108 GLY D N 1
ATOM 9031 C CA . GLY D 1 120 ? 82.611 43.565 110.647 1.00 38.53 108 GLY D CA 1
ATOM 9032 C C . GLY D 1 120 ? 82.523 44.602 111.758 1.00 37.73 108 GLY D C 1
ATOM 9033 O O . GLY D 1 120 ? 81.439 44.832 112.310 1.00 38.07 108 GLY D O 1
ATOM 9034 N N . ARG D 1 121 ? 83.636 45.239 112.104 1.00 36.52 109 ARG D N 1
ATOM 9035 C CA . ARG D 1 121 ? 83.595 46.227 113.177 1.00 36.25 109 ARG D CA 1
ATOM 9036 C C . ARG D 1 121 ? 82.739 47.433 112.779 1.00 36.14 109 ARG D C 1
ATOM 9037 O O . ARG D 1 121 ? 81.977 47.961 113.596 1.00 37.51 109 ARG D O 1
ATOM 9045 N N . GLY D 1 122 ? 82.855 47.862 111.530 1.00 33.36 110 GLY D N 1
ATOM 9046 C CA . GLY D 1 122 ? 82.060 48.982 111.079 1.00 33.24 110 GLY D CA 1
ATOM 9047 C C . GLY D 1 122 ? 80.585 48.635 111.038 1.00 33.03 110 GLY D C 1
ATOM 9048 O O . GLY D 1 122 ? 79.741 49.457 111.382 1.00 32.75 110 GLY D O 1
ATOM 9049 N N . ILE D 1 123 ? 80.276 47.409 110.624 1.00 33.97 111 ILE D N 1
ATOM 9050 C CA . ILE D 1 123 ? 78.895 46.936 110.539 1.00 35.83 111 ILE D CA 1
ATOM 9051 C C . ILE D 1 123 ? 78.241 46.977 111.913 1.00 35.97 111 ILE D C 1
ATOM 9052 O O . ILE D 1 123 ? 77.100 47.404 112.070 1.00 34.06 111 ILE D O 1
ATOM 9057 N N . SER D 1 124 ? 78.972 46.515 112.913 1.00 37.47 112 SER D N 1
ATOM 9058 C CA . SER D 1 124 ? 78.447 46.529 114.268 1.00 38.54 112 SER D CA 1
ATOM 9059 C C . SER D 1 124 ? 78.142 47.962 114.750 1.00 37.20 112 SER D C 1
ATOM 9060 O O . SER D 1 124 ? 77.091 48.201 115.351 1.00 37.26 112 SER D O 1
ATOM 9063 N N . MET D 1 125 ? 79.044 48.908 114.488 1.00 36.69 113 MET D N 1
ATOM 9064 C CA . MET D 1 125 ? 78.834 50.299 114.907 1.00 36.79 113 MET D CA 1
ATOM 9065 C C . MET D 1 125 ? 77.534 50.867 114.369 1.00 35.02 113 MET D C 1
ATOM 9066 O O . MET D 1 125 ? 76.708 51.386 115.105 1.00 35.08 113 MET D O 1
ATOM 9071 N N . MET D 1 126 ? 77.356 50.775 113.065 1.00 34.73 114 MET D N 1
ATOM 9072 C CA . MET D 1 126 ? 76.138 51.294 112.453 1.00 34.90 114 MET D CA 1
ATOM 9073 C C . MET D 1 126 ? 74.913 50.558 112.970 1.00 33.00 114 MET D C 1
ATOM 9074 O O . MET D 1 126 ? 73.893 51.177 113.286 1.00 34.65 114 MET D O 1
ATOM 9079 N N . LYS D 1 127 ? 75.017 49.239 113.080 1.00 32.07 115 LYS D N 1
ATOM 9080 C CA . LYS D 1 127 ? 73.901 48.453 113.564 1.00 31.98 115 LYS D CA 1
ATOM 9081 C C . LYS D 1 127 ? 73.531 48.876 114.964 1.00 32.71 115 LYS D C 1
ATOM 9082 O O . LYS D 1 127 ? 72.346 48.896 115.328 1.00 32.49 115 LYS D O 1
ATOM 9088 N N . GLU D 1 128 ? 74.537 49.237 115.754 1.00 31.19 116 GLU D N 1
ATOM 9089 C CA . GLU D 1 128 ? 74.262 49.679 117.114 1.00 31.20 116 GLU D CA 1
ATOM 9090 C C . GLU D 1 128 ? 73.445 50.978 117.080 1.00 31.29 116 GLU D C 1
ATOM 9091 O O . GLU D 1 128 ? 72.624 51.206 117.957 1.00 32.72 116 GLU D O 1
ATOM 9097 N N . ALA D 1 129 ? 73.647 51.806 116.049 1.00 31.03 117 ALA D N 1
ATOM 9098 C CA . ALA D 1 129 ? 72.906 53.065 115.896 1.00 30.97 117 ALA D CA 1
ATOM 9099 C C . ALA D 1 129 ? 71.586 52.869 115.169 1.00 31.68 117 ALA D C 1
ATOM 9100 O O . ALA D 1 129 ? 70.959 53.840 114.746 1.00 33.54 117 ALA D O 1
ATOM 9102 N N . GLY D 1 130 ? 71.157 51.624 115.007 1.00 31.15 118 GLY D N 1
ATOM 9103 C CA . GLY D 1 130 ? 69.887 51.371 114.326 1.00 29.26 118 GLY D CA 1
ATOM 9104 C C . GLY D 1 130 ? 69.896 51.551 112.813 1.00 28.28 118 GLY D C 1
ATOM 9105 O O . GLY D 1 130 ? 68.869 51.811 112.187 1.00 31.03 118 GLY D O 1
ATOM 9106 N N . ILE D 1 131 ? 71.060 51.440 112.202 1.00 28.48 119 ILE D N 1
ATOM 9107 C CA . ILE D 1 131 ? 71.112 51.568 110.766 1.00 29.02 119 ILE D CA 1
ATOM 9108 C C . ILE D 1 131 ? 70.939 50.156 110.223 1.00 30.00 119 ILE D C 1
ATOM 9109 O O . ILE D 1 131 ? 71.556 49.220 110.724 1.00 30.14 119 ILE D O 1
ATOM 9114 N N . GLU D 1 132 ? 70.085 49.990 109.224 1.00 31.14 120 GLU D N 1
ATOM 9115 C CA . GLU D 1 132 ? 69.883 48.665 108.663 1.00 33.87 120 GLU D CA 1
ATOM 9116 C C . GLU D 1 132 ? 71.055 48.405 107.740 1.00 33.66 120 GLU D C 1
ATOM 9117 O O . GLU D 1 132 ? 71.364 49.223 106.875 1.00 33.03 120 GLU D O 1
ATOM 9123 N N . VAL D 1 133 ? 71.720 47.276 107.943 1.00 33.37 121 VAL D N 1
ATOM 9124 C CA . VAL D 1 133 ? 72.862 46.919 107.128 1.00 32.98 121 VAL D CA 1
ATOM 9125 C C . VAL D 1 133 ? 72.517 45.661 106.306 1.00 36.25 121 VAL D C 1
ATOM 9126 O O . VAL D 1 133 ? 72.336 44.568 106.860 1.00 34.69 121 VAL D O 1
ATOM 9130 N N . ARG D 1 134 ? 72.388 45.836 104.992 1.00 36.23 122 ARG D N 1
ATOM 9131 C CA . ARG D 1 134 ? 72.098 44.742 104.078 1.00 36.70 122 ARG D CA 1
ATOM 9132 C C . ARG D 1 134 ? 73.412 44.463 103.353 1.00 37.45 122 ARG D C 1
ATOM 9133 O O . ARG D 1 134 ? 73.994 45.354 102.733 1.00 38.11 122 ARG D O 1
ATOM 9141 N N . GLU D 1 135 ? 73.885 43.228 103.430 1.00 38.81 123 GLU D N 1
ATOM 9142 C CA . GLU D 1 135 ? 75.152 42.869 102.810 1.00 39.94 123 GLU D CA 1
ATOM 9143 C C . GLU D 1 135 ? 75.033 41.972 101.587 1.00 41.37 123 GLU D C 1
ATOM 9144 O O . GLU D 1 135 ? 74.012 41.323 101.377 1.00 42.05 123 GLU D O 1
ATOM 9150 N N . GLY D 1 136 ? 76.085 41.947 100.775 1.00 43.24 124 GLY D N 1
ATOM 9151 C CA . GLY D 1 136 ? 76.105 41.063 99.623 1.00 43.62 124 GLY D CA 1
ATOM 9152 C C . GLY D 1 136 ? 75.751 41.535 98.228 1.00 43.25 124 GLY D C 1
ATOM 9153 O O . GLY D 1 136 ? 75.989 40.802 97.273 1.00 45.06 124 GLY D O 1
ATOM 9154 N N . ILE D 1 137 ? 75.174 42.721 98.088 1.00 41.86 125 ILE D N 1
ATOM 9155 C CA . ILE D 1 137 ? 74.815 43.215 96.770 1.00 41.20 125 ILE D CA 1
ATOM 9156 C C . ILE D 1 137 ? 76.076 43.339 95.909 1.00 41.57 125 ILE D C 1
ATOM 9157 O O . ILE D 1 137 ? 76.996 44.067 96.259 1.00 40.68 125 ILE D O 1
ATOM 9162 N N . LEU D 1 138 ? 76.099 42.598 94.794 1.00 42.18 126 LEU D N 1
ATOM 9163 C CA . LEU D 1 138 ? 77.210 42.534 93.830 1.00 42.05 126 LEU D CA 1
ATOM 9164 C C . LEU D 1 138 ? 78.565 42.230 94.453 1.00 42.18 126 LEU D C 1
ATOM 9165 O O . LEU D 1 138 ? 79.603 42.703 93.979 1.00 43.47 126 LEU D O 1
ATOM 9170 N N . ALA D 1 139 ? 78.555 41.414 95.499 1.00 42.01 127 ALA D N 1
ATOM 9171 C CA . ALA D 1 139 ? 79.785 41.045 96.192 1.00 43.81 127 ALA D CA 1
ATOM 9172 C C . ALA D 1 139 ? 80.860 40.499 95.257 1.00 45.15 127 ALA D C 1
ATOM 9173 O O . ALA D 1 139 ? 82.054 40.798 95.429 1.00 45.91 127 ALA D O 1
ATOM 9175 N N . ASP D 1 140 ? 80.445 39.696 94.279 1.00 46.14 128 ASP D N 1
ATOM 9176 C CA . ASP D 1 140 ? 81.382 39.109 93.321 1.00 47.82 128 ASP D CA 1
ATOM 9177 C C . ASP D 1 140 ? 82.231 40.177 92.628 1.00 46.01 128 ASP D C 1
ATOM 9178 O O . ASP D 1 140 ? 83.463 40.076 92.579 1.00 43.34 128 ASP D O 1
ATOM 9183 N N . GLN D 1 141 ? 81.572 41.204 92.097 1.00 44.66 129 GLN D N 1
ATOM 9184 C CA . GLN D 1 141 ? 82.291 42.285 91.425 1.00 44.00 129 GLN D CA 1
ATOM 9185 C C . GLN D 1 141 ? 83.187 43.086 92.378 1.00 43.72 129 GLN D C 1
ATOM 9186 O O . GLN D 1 141 ? 84.319 43.429 92.034 1.00 44.91 129 GLN D O 1
ATOM 9192 N N . ALA D 1 142 ? 82.697 43.380 93.576 1.00 42.28 130 ALA D N 1
ATOM 9193 C CA . ALA D 1 142 ? 83.513 44.117 94.529 1.00 41.74 130 ALA D CA 1
ATOM 9194 C C . ALA D 1 142 ? 84.760 43.296 94.801 1.00 41.62 130 ALA D C 1
ATOM 9195 O O . ALA D 1 142 ? 85.837 43.837 95.022 1.00 40.03 130 ALA D O 1
ATOM 9197 N N . GLU D 1 143 ? 84.596 41.978 94.778 1.00 43.35 131 GLU D N 1
ATOM 9198 C CA . GLU D 1 143 ? 85.698 41.048 95.007 1.00 45.25 131 GLU D CA 1
ATOM 9199 C C . GLU D 1 143 ? 86.707 41.209 93.887 1.00 45.43 131 GLU D C 1
ATOM 9200 O O . GLU D 1 143 ? 87.920 41.273 94.118 1.00 44.56 131 GLU D O 1
ATOM 9206 N N . ARG D 1 144 ? 86.187 41.285 92.666 1.00 47.07 132 ARG D N 1
ATOM 9207 C CA . ARG D 1 144 ? 87.018 41.461 91.482 1.00 48.51 132 ARG D CA 1
ATOM 9208 C C . ARG D 1 144 ? 87.777 42.790 91.567 1.00 48.00 132 ARG D C 1
ATOM 9209 O O . ARG D 1 144 ? 88.987 42.838 91.336 1.00 47.58 132 ARG D O 1
ATOM 9217 N N . LEU D 1 145 ? 87.060 43.859 91.911 1.00 46.69 133 LEU D N 1
ATOM 9218 C CA . LEU D 1 145 ? 87.633 45.206 92.023 1.00 45.79 133 LEU D CA 1
ATOM 9219 C C . LEU D 1 145 ? 88.992 45.360 92.733 1.00 44.38 133 LEU D C 1
ATOM 9220 O O . LEU D 1 145 ? 89.873 46.044 92.232 1.00 43.25 133 LEU D O 1
ATOM 9225 N N . ASN D 1 146 ? 89.156 44.747 93.901 1.00 44.49 134 ASN D N 1
ATOM 9226 C CA . ASN D 1 146 ? 90.412 44.857 94.638 1.00 46.35 134 ASN D CA 1
ATOM 9227 C C . ASN D 1 146 ? 91.055 43.507 94.952 1.00 47.58 134 ASN D C 1
ATOM 9228 O O . ASN D 1 146 ? 91.699 43.337 95.993 1.00 48.24 134 ASN D O 1
ATOM 9233 N N . GLU D 1 147 ? 90.892 42.564 94.033 1.00 47.07 135 GLU D N 1
ATOM 9234 C CA . GLU D 1 147 ? 91.405 41.206 94.175 1.00 47.12 135 GLU D CA 1
ATOM 9235 C C . GLU D 1 147 ? 92.816 41.016 94.753 1.00 46.19 135 GLU D C 1
ATOM 9236 O O . GLU D 1 147 ? 93.009 40.147 95.599 1.00 46.04 135 GLU D O 1
ATOM 9242 N N . LYS D 1 148 ? 93.788 41.817 94.320 1.00 45.12 136 LYS D N 1
ATOM 9243 C CA . LYS D 1 148 ? 95.153 41.683 94.811 1.00 44.62 136 LYS D CA 1
ATOM 9244 C C . LYS D 1 148 ? 95.269 42.193 96.227 1.00 45.56 136 LYS D C 1
ATOM 9245 O O . LYS D 1 148 ? 95.947 41.600 97.068 1.00 45.19 136 LYS D O 1
ATOM 9251 N N . PHE D 1 149 ? 94.623 43.324 96.473 1.00 46.15 137 PHE D N 1
ATOM 9252 C CA . PHE D 1 149 ? 94.626 43.961 97.781 1.00 44.62 137 PHE D CA 1
ATOM 9253 C C . PHE D 1 149 ? 93.933 42.996 98.721 1.00 44.59 137 PHE D C 1
ATOM 9254 O O . PHE D 1 149 ? 94.426 42.678 99.798 1.00 45.52 137 PHE D O 1
ATOM 9262 N N . LEU D 1 150 ? 92.787 42.516 98.272 1.00 44.97 138 LEU D N 1
ATOM 9263 C CA . LEU D 1 150 ? 91.969 41.582 99.021 1.00 44.90 138 LEU D CA 1
ATOM 9264 C C . LEU D 1 150 ? 92.726 40.318 99.413 1.00 46.52 138 LEU D C 1
ATOM 9265 O O . LEU D 1 150 ? 92.431 39.725 100.442 1.00 48.84 138 LEU D O 1
ATOM 9270 N N . HIS D 1 151 ? 93.690 39.903 98.587 1.00 47.53 139 HIS D N 1
ATOM 9271 C CA . HIS D 1 151 ? 94.485 38.693 98.833 1.00 48.43 139 HIS D CA 1
ATOM 9272 C C . HIS D 1 151 ? 95.553 38.966 99.875 1.00 49.76 139 HIS D C 1
ATOM 9273 O O . HIS D 1 151 ? 95.685 38.230 100.848 1.00 51.12 139 HIS D O 1
ATOM 9280 N N . PHE D 1 152 ? 96.318 40.026 99.646 1.00 51.25 140 PHE D N 1
ATOM 9281 C CA . PHE D 1 152 ? 97.386 40.441 100.539 1.00 52.98 140 PHE D CA 1
ATOM 9282 C C . PHE D 1 152 ? 96.882 40.653 101.965 1.00 54.25 140 PHE D C 1
ATOM 9283 O O . PHE D 1 152 ? 97.500 40.198 102.931 1.00 54.73 140 PHE D O 1
ATOM 9291 N N . MET D 1 153 ? 95.765 41.356 102.102 1.00 54.53 141 MET D N 1
ATOM 9292 C CA . MET D 1 153 ? 95.205 41.608 103.421 1.00 55.09 141 MET D CA 1
ATOM 9293 C C . MET D 1 153 ? 94.812 40.304 104.096 1.00 55.14 141 MET D C 1
ATOM 9294 O O . MET D 1 153 ? 95.057 40.122 105.289 1.00 56.44 141 MET D O 1
ATOM 9299 N N . ARG D 1 154 ? 94.219 39.394 103.323 1.00 54.56 142 ARG D N 1
ATOM 9300 C CA . ARG D 1 154 ? 93.763 38.101 103.838 1.00 53.39 142 ARG D CA 1
ATOM 9301 C C . ARG D 1 154 ? 94.808 36.993 103.955 1.00 54.33 142 ARG D C 1
ATOM 9302 O O . ARG D 1 154 ? 94.461 35.887 104.357 1.00 55.65 142 ARG D O 1
ATOM 9310 N N . THR D 1 155 ? 96.064 37.245 103.604 1.00 53.67 143 THR D N 1
ATOM 9311 C CA . THR D 1 155 ? 97.059 36.176 103.708 1.00 53.72 143 THR D CA 1
ATOM 9312 C C . THR D 1 155 ? 98.376 36.720 104.221 1.00 54.62 143 THR D C 1
ATOM 9313 O O . THR D 1 155 ? 99.330 35.974 104.445 1.00 55.62 143 THR D O 1
ATOM 9317 N N . GLY D 1 156 ? 98.435 38.029 104.405 1.00 54.78 144 GLY D N 1
ATOM 9318 C CA . GLY D 1 156 ? 99.675 38.621 104.856 1.00 53.73 144 GLY D CA 1
ATOM 9319 C C . GLY D 1 156 ? 100.702 38.401 103.766 1.00 53.19 144 GLY D C 1
ATOM 9320 O O . GLY D 1 156 ? 101.886 38.681 103.952 1.00 53.96 144 GLY D O 1
ATOM 9321 N N . LEU D 1 157 ? 100.246 37.918 102.611 1.00 52.27 145 LEU D N 1
ATOM 9322 C CA . LEU D 1 157 ? 101.153 37.655 101.495 1.00 51.71 145 LEU D CA 1
ATOM 9323 C C . LEU D 1 157 ? 100.850 38.372 100.177 1.00 49.74 145 LEU D C 1
ATOM 9324 O O . LEU D 1 157 ? 99.690 38.577 99.821 1.00 48.67 145 LEU D O 1
ATOM 9329 N N . PRO D 1 158 ? 101.908 38.738 99.423 1.00 47.63 146 PRO D N 1
ATOM 9330 C CA . PRO D 1 158 ? 101.800 39.426 98.132 1.00 46.92 146 PRO D CA 1
ATOM 9331 C C . PRO D 1 158 ? 101.131 38.520 97.102 1.00 46.98 146 PRO D C 1
ATOM 9332 O O . PRO D 1 158 ? 101.323 37.302 97.130 1.00 48.57 146 PRO D O 1
ATOM 9336 N N . TYR D 1 159 ? 100.349 39.123 96.208 1.00 45.65 147 TYR D N 1
ATOM 9337 C CA . TYR D 1 159 ? 99.662 38.404 95.140 1.00 44.34 147 TYR D CA 1
ATOM 9338 C C . TYR D 1 159 ? 100.749 38.142 94.111 1.00 45.49 147 TYR D C 1
ATOM 9339 O O . TYR D 1 159 ? 101.487 39.057 93.732 1.00 46.84 147 TYR D O 1
ATOM 9348 N N . VAL D 1 160 ? 100.855 36.898 93.658 1.00 44.14 148 VAL D N 1
ATOM 9349 C CA . VAL D 1 160 ? 101.893 36.547 92.705 1.00 43.92 148 VAL D CA 1
ATOM 9350 C C . VAL D 1 160 ? 101.392 36.092 91.357 1.00 43.10 148 VAL D C 1
ATOM 9351 O O . VAL D 1 160 ? 100.521 35.215 91.252 1.00 41.72 148 VAL D O 1
ATOM 9355 N N . THR D 1 161 ? 101.974 36.696 90.328 1.00 42.98 149 THR D N 1
ATOM 9356 C CA . THR D 1 161 ? 101.658 36.373 88.945 1.00 40.73 149 THR D CA 1
ATOM 9357 C C . THR D 1 161 ? 102.953 35.931 88.264 1.00 40.03 149 THR D C 1
ATOM 9358 O O . THR D 1 161 ? 103.982 36.600 88.354 1.00 38.97 149 THR D O 1
ATOM 9362 N N . LEU D 1 162 ? 102.907 34.784 87.600 1.00 38.46 150 LEU D N 1
ATOM 9363 C CA . LEU D 1 162 ? 104.073 34.311 86.876 1.00 36.13 150 LEU D CA 1
ATOM 9364 C C . LEU D 1 162 ? 103.721 34.450 85.399 1.00 35.87 150 LEU D C 1
ATOM 9365 O O . LEU D 1 162 ? 102.622 34.081 84.979 1.00 34.91 150 LEU D O 1
ATOM 9370 N N . LYS D 1 163 ? 104.656 34.986 84.619 1.00 33.29 151 LYS D N 1
ATOM 9371 C CA . LYS D 1 163 ? 104.447 35.168 83.197 1.00 31.52 151 LYS D CA 1
ATOM 9372 C C . LYS D 1 163 ? 105.675 34.701 82.428 1.00 29.57 151 LYS D C 1
ATOM 9373 O O . LYS D 1 163 ? 106.791 34.928 82.853 1.00 30.53 151 LYS D O 1
ATOM 9379 N N . ALA D 1 164 ? 105.467 34.042 81.297 1.00 29.86 152 ALA D N 1
ATOM 9380 C CA . ALA D 1 164 ? 106.584 33.582 80.467 1.00 30.91 152 ALA D CA 1
ATOM 9381 C C . ALA D 1 164 ? 106.106 33.431 79.044 1.00 31.08 152 ALA D C 1
ATOM 9382 O O . ALA D 1 164 ? 104.905 33.332 78.794 1.00 30.91 152 ALA D O 1
ATOM 9384 N N . ALA D 1 165 ? 107.051 33.426 78.112 1.00 32.20 153 ALA D N 1
ATOM 9385 C CA . ALA D 1 165 ? 106.724 33.276 76.698 1.00 34.31 153 ALA D CA 1
ATOM 9386 C C . ALA D 1 165 ? 107.535 32.117 76.172 1.00 33.99 153 ALA D C 1
ATOM 9387 O O . ALA D 1 165 ? 108.693 31.956 76.539 1.00 33.65 153 ALA D O 1
ATOM 9389 N N . ALA D 1 166 ? 106.938 31.310 75.308 1.00 33.70 154 ALA D N 1
ATOM 9390 C CA . ALA D 1 166 ? 107.670 30.172 74.769 1.00 33.83 154 ALA D CA 1
ATOM 9391 C C . ALA D 1 166 ? 107.098 29.694 73.439 1.00 32.70 154 ALA D C 1
ATOM 9392 O O . ALA D 1 166 ? 106.094 30.220 72.952 1.00 34.67 154 ALA D O 1
ATOM 9394 N N . SER D 1 167 ? 107.753 28.699 72.858 1.00 30.71 155 SER D N 1
ATOM 9395 C CA . SER D 1 167 ? 107.307 28.103 71.616 1.00 29.71 155 SER D CA 1
ATOM 9396 C C . SER D 1 167 ? 106.110 27.229 71.972 1.00 31.64 155 SER D C 1
ATOM 9397 O O . SER D 1 167 ? 105.789 27.062 73.137 1.00 34.23 155 SER D O 1
ATOM 9400 N N . LEU D 1 168 ? 105.463 26.663 70.964 1.00 32.70 156 LEU D N 1
ATOM 9401 C CA . LEU D 1 168 ? 104.315 25.802 71.167 1.00 31.08 156 LEU D CA 1
ATOM 9402 C C . LEU D 1 168 ? 104.751 24.567 71.922 1.00 31.47 156 LEU D C 1
ATOM 9403 O O . LEU D 1 168 ? 103.981 23.999 72.685 1.00 33.51 156 LEU D O 1
ATOM 9408 N N . ASP D 1 169 ? 105.996 24.157 71.708 1.00 31.05 157 ASP D N 1
ATOM 9409 C CA . ASP D 1 169 ? 106.532 22.990 72.381 1.00 30.11 157 ASP D CA 1
ATOM 9410 C C . ASP D 1 169 ? 107.225 23.352 73.697 1.00 31.03 157 ASP D C 1
ATOM 9411 O O . ASP D 1 169 ? 108.108 22.642 74.171 1.00 32.83 157 ASP D O 1
ATOM 9416 N N . GLY D 1 170 ? 106.812 24.478 74.270 1.00 30.29 158 GLY D N 1
ATOM 9417 C CA . GLY D 1 170 ? 107.292 24.917 75.570 1.00 29.31 158 GLY D CA 1
ATOM 9418 C C . GLY D 1 170 ? 108.729 25.304 75.801 1.00 31.24 158 GLY D C 1
ATOM 9419 O O . GLY D 1 170 ? 109.211 25.292 76.946 1.00 31.46 158 GLY D O 1
ATOM 9420 N N . LYS D 1 171 ? 109.417 25.676 74.735 1.00 31.17 159 LYS D N 1
ATOM 9421 C CA . LYS D 1 171 ? 110.800 26.052 74.862 1.00 32.59 159 LYS D CA 1
ATOM 9422 C C . LYS D 1 171 ? 110.956 27.556 74.995 1.00 35.52 159 LYS D C 1
ATOM 9423 O O . LYS D 1 171 ? 110.202 28.323 74.397 1.00 36.49 159 LYS D O 1
ATOM 9429 N N . ILE D 1 172 ? 111.950 27.961 75.782 1.00 35.90 160 ILE D N 1
ATOM 9430 C CA . ILE D 1 172 ? 112.251 29.359 76.057 1.00 36.94 160 ILE D CA 1
ATOM 9431 C C . ILE D 1 172 ? 113.365 29.905 75.155 1.00 37.02 160 ILE D C 1
ATOM 9432 O O . ILE D 1 172 ? 113.594 31.109 75.089 1.00 36.34 160 ILE D O 1
ATOM 9437 N N . ALA D 1 173 ? 114.038 29.007 74.450 1.00 36.38 161 ALA D N 1
ATOM 9438 C CA . ALA D 1 173 ? 115.141 29.358 73.563 1.00 37.44 161 ALA D CA 1
ATOM 9439 C C . ALA D 1 173 ? 115.607 28.050 72.913 1.00 38.90 161 ALA D C 1
ATOM 9440 O O . ALA D 1 173 ? 115.251 26.963 73.392 1.00 38.48 161 ALA D O 1
ATOM 9442 N N . THR D 1 174 ? 116.391 28.137 71.836 1.00 39.68 162 THR D N 1
ATOM 9443 C CA . THR D 1 174 ? 116.901 26.922 71.188 1.00 41.29 162 THR D CA 1
ATOM 9444 C C . THR D 1 174 ? 117.988 26.316 72.074 1.00 42.47 162 THR D C 1
ATOM 9445 O O . THR D 1 174 ? 118.361 26.887 73.096 1.00 42.14 162 THR D O 1
ATOM 9449 N N . SER D 1 175 ? 118.515 25.166 71.686 1.00 45.19 163 SER D N 1
ATOM 9450 C CA . SER D 1 175 ? 119.554 24.560 72.501 1.00 46.92 163 SER D CA 1
ATOM 9451 C C . SER D 1 175 ? 120.794 25.470 72.632 1.00 48.32 163 SER D C 1
ATOM 9452 O O . SER D 1 175 ? 121.609 25.256 73.529 1.00 48.83 163 SER D O 1
ATOM 9455 N N . THR D 1 176 ? 120.936 26.492 71.779 1.00 49.43 164 THR D N 1
ATOM 9456 C CA . THR D 1 176 ? 122.102 27.392 71.890 1.00 50.20 164 THR D CA 1
ATOM 9457 C C . THR D 1 176 ? 121.856 28.714 72.639 1.00 51.09 164 THR D C 1
ATOM 9458 O O . THR D 1 176 ? 122.725 29.580 72.667 1.00 51.07 164 THR D O 1
ATOM 9462 N N . GLY D 1 177 ? 120.676 28.890 73.225 1.00 52.65 165 GLY D N 1
ATOM 9463 C CA . GLY D 1 177 ? 120.413 30.108 73.976 1.00 52.43 165 GLY D CA 1
ATOM 9464 C C . GLY D 1 177 ? 119.775 31.251 73.210 1.00 53.01 165 GLY D C 1
ATOM 9465 O O . GLY D 1 177 ? 119.524 32.307 73.782 1.00 52.18 165 GLY D O 1
ATOM 9466 N N . ASP D 1 178 ? 119.513 31.059 71.922 1.00 54.76 166 ASP D N 1
ATOM 9467 C CA . ASP D 1 178 ? 118.890 32.114 71.128 1.00 56.50 166 ASP D CA 1
ATOM 9468 C C . ASP D 1 178 ? 117.384 32.149 71.369 1.00 57.24 166 ASP D C 1
ATOM 9469 O O . ASP D 1 178 ? 116.702 31.135 71.234 1.00 56.22 166 ASP D O 1
ATOM 9474 N N . SER D 1 179 ? 116.882 33.324 71.736 1.00 59.72 167 SER D N 1
ATOM 9475 C CA . SER D 1 179 ? 115.458 33.543 72.001 1.00 61.78 167 SER D CA 1
ATOM 9476 C C . SER D 1 179 ? 114.980 34.841 71.340 1.00 64.17 167 SER D C 1
ATOM 9477 O O . SER D 1 179 ? 114.055 35.492 71.832 1.00 64.20 167 SER D O 1
ATOM 9480 N N . LYS D 1 180 ? 115.608 35.199 70.221 1.00 66.38 168 LYS D N 1
ATOM 9481 C CA . LYS D 1 180 ? 115.302 36.430 69.487 1.00 68.93 168 LYS D CA 1
ATOM 9482 C C . LYS D 1 180 ? 113.850 36.709 69.104 1.00 69.54 168 LYS D C 1
ATOM 9483 O O . LYS D 1 180 ? 113.260 37.706 69.533 1.00 70.60 168 LYS D O 1
ATOM 9489 N N . TRP D 1 181 ? 113.275 35.841 68.289 1.00 69.61 169 TRP D N 1
ATOM 9490 C CA . TRP D 1 181 ? 111.902 36.041 67.848 1.00 70.32 169 TRP D CA 1
ATOM 9491 C C . TRP D 1 181 ? 110.991 34.975 68.446 1.00 69.02 169 TRP D C 1
ATOM 9492 O O . TRP D 1 181 ? 110.234 34.319 67.741 1.00 68.58 169 TRP D O 1
ATOM 9503 N N . ILE D 1 182 ? 111.068 34.816 69.761 1.00 68.00 170 ILE D N 1
ATOM 9504 C CA . ILE D 1 182 ? 110.268 33.821 70.446 1.00 66.66 170 ILE D CA 1
ATOM 9505 C C . ILE D 1 182 ? 108.779 34.182 70.444 1.00 65.07 170 ILE D C 1
ATOM 9506 O O . ILE D 1 182 ? 107.950 33.384 70.013 1.00 65.38 170 ILE D O 1
ATOM 9511 N N . THR D 1 183 ? 108.430 35.373 70.920 1.00 62.61 171 THR D N 1
ATOM 9512 C CA . THR D 1 183 ? 107.029 35.779 70.915 1.00 60.66 171 THR D CA 1
ATOM 9513 C C . THR D 1 183 ? 106.855 37.111 70.168 1.00 59.71 171 THR D C 1
ATOM 9514 O O . THR D 1 183 ? 107.803 37.888 70.049 1.00 59.15 171 THR D O 1
ATOM 9518 N N . SER D 1 184 ? 105.642 37.364 69.674 1.00 58.90 172 SER D N 1
ATOM 9519 C CA . SER D 1 184 ? 105.328 38.584 68.921 1.00 58.13 172 SER D CA 1
ATOM 9520 C C . SER D 1 184 ? 105.574 39.904 69.671 1.00 58.03 172 SER D C 1
ATOM 9521 O O . SER D 1 184 ? 105.943 39.917 70.852 1.00 57.53 172 SER D O 1
ATOM 9524 N N . GLU D 1 185 ? 105.379 41.010 68.957 1.00 57.45 173 GLU D N 1
ATOM 9525 C CA . GLU D 1 185 ? 105.549 42.347 69.510 1.00 57.23 173 GLU D CA 1
ATOM 9526 C C . GLU D 1 185 ? 104.230 42.708 70.179 1.00 56.78 173 GLU D C 1
ATOM 9527 O O . GLU D 1 185 ? 104.172 43.519 71.102 1.00 55.01 173 GLU D O 1
ATOM 9533 N N . ALA D 1 186 ? 103.165 42.084 69.697 1.00 56.79 174 ALA D N 1
ATOM 9534 C CA . ALA D 1 186 ? 101.843 42.323 70.242 1.00 57.48 174 ALA D CA 1
ATOM 9535 C C . ALA D 1 186 ? 101.776 41.693 71.619 1.00 57.84 174 ALA D C 1
ATOM 9536 O O . ALA D 1 186 ? 101.314 42.318 72.575 1.00 59.40 174 ALA D O 1
ATOM 9538 N N . ALA D 1 187 ? 102.239 40.450 71.715 1.00 58.01 175 ALA D N 1
ATOM 9539 C CA . ALA D 1 187 ? 102.233 39.732 72.981 1.00 57.54 175 ALA D CA 1
ATOM 9540 C C . ALA D 1 187 ? 103.160 40.435 73.949 1.00 57.42 175 ALA D C 1
ATOM 9541 O O . ALA D 1 187 ? 102.877 40.508 75.142 1.00 58.20 175 ALA D O 1
ATOM 9543 N N . ARG D 1 188 ? 104.272 40.950 73.433 1.00 58.31 176 ARG D N 1
ATOM 9544 C CA . ARG D 1 188 ? 105.226 41.670 74.275 1.00 60.16 176 ARG D CA 1
ATOM 9545 C C . ARG D 1 188 ? 104.518 42.898 74.804 1.00 59.95 176 ARG D C 1
ATOM 9546 O O . ARG D 1 188 ? 104.689 43.283 75.964 1.00 58.79 176 ARG D O 1
ATOM 9554 N N . GLN D 1 189 ? 103.718 43.496 73.924 1.00 60.50 177 GLN D N 1
ATOM 9555 C CA . GLN D 1 189 ? 102.928 44.682 74.225 1.00 60.04 177 GLN D CA 1
ATOM 9556 C C . GLN D 1 189 ? 101.893 44.330 75.287 1.00 57.76 177 GLN D C 1
ATOM 9557 O O . GLN D 1 189 ? 101.774 45.026 76.298 1.00 57.29 177 GLN D O 1
ATOM 9563 N N . ASP D 1 190 ? 101.157 43.243 75.063 1.00 55.10 178 ASP D N 1
ATOM 9564 C CA . ASP D 1 190 ? 100.129 42.815 76.012 1.00 54.10 178 ASP D CA 1
ATOM 9565 C C . ASP D 1 190 ? 100.733 42.426 77.353 1.00 53.54 178 ASP D C 1
ATOM 9566 O O . ASP D 1 190 ? 100.052 42.459 78.380 1.00 53.71 178 ASP D O 1
ATOM 9571 N N . ALA D 1 191 ? 102.010 42.062 77.341 1.00 52.83 179 ALA D N 1
ATOM 9572 C CA . ALA D 1 191 ? 102.696 41.672 78.562 1.00 53.60 179 ALA D CA 1
ATOM 9573 C C . ALA D 1 191 ? 103.086 42.893 79.392 1.00 53.71 179 ALA D C 1
ATOM 9574 O O . ALA D 1 191 ? 103.149 42.827 80.620 1.00 53.47 179 ALA D O 1
ATOM 9576 N N . GLN D 1 192 ? 103.343 44.009 78.720 1.00 54.09 180 GLN D N 1
ATOM 9577 C CA . GLN D 1 192 ? 103.720 45.231 79.412 1.00 54.19 180 GLN D CA 1
ATOM 9578 C C . GLN D 1 192 ? 102.585 45.781 80.268 1.00 53.28 180 GLN D C 1
ATOM 9579 O O . GLN D 1 192 ? 102.826 46.531 81.216 1.00 52.95 180 GLN D O 1
ATOM 9585 N N . GLN D 1 193 ? 101.348 45.423 79.942 1.00 52.44 181 GLN D N 1
ATOM 9586 C CA . GLN D 1 193 ? 100.229 45.925 80.728 1.00 52.82 181 GLN D CA 1
ATOM 9587 C C . GLN D 1 193 ? 100.436 45.514 82.189 1.00 52.29 181 GLN D C 1
ATOM 9588 O O . GLN D 1 193 ? 100.361 46.349 83.084 1.00 52.63 181 GLN D O 1
ATOM 9594 N N . TYR D 1 194 ? 100.732 44.237 82.424 1.00 51.01 182 TYR D N 1
ATOM 9595 C CA . TYR D 1 194 ? 100.925 43.738 83.782 1.00 49.87 182 TYR D CA 1
ATOM 9596 C C . TYR D 1 194 ? 101.943 44.480 84.637 1.00 49.93 182 TYR D C 1
ATOM 9597 O O . TYR D 1 194 ? 101.889 44.402 85.858 1.00 49.68 182 TYR D O 1
ATOM 9606 N N . ARG D 1 195 ? 102.876 45.192 84.023 1.00 50.74 183 ARG D N 1
ATOM 9607 C CA . ARG D 1 195 ? 103.851 45.927 84.820 1.00 52.31 183 ARG D CA 1
ATOM 9608 C C . ARG D 1 195 ? 103.185 47.118 85.498 1.00 54.19 183 ARG D C 1
ATOM 9609 O O . ARG D 1 195 ? 103.806 47.809 86.299 1.00 55.07 183 ARG D O 1
ATOM 9617 N N . LYS D 1 196 ? 101.909 47.330 85.178 1.00 54.35 184 LYS D N 1
ATOM 9618 C CA . LYS D 1 196 ? 101.130 48.433 85.708 1.00 53.72 184 LYS D CA 1
ATOM 9619 C C . LYS D 1 196 ? 100.160 48.010 86.821 1.00 52.97 184 LYS D C 1
ATOM 9620 O O . LYS D 1 196 ? 99.770 48.829 87.657 1.00 53.32 184 LYS D O 1
ATOM 9626 N N . THR D 1 197 ? 99.776 46.741 86.853 1.00 50.89 185 THR D N 1
ATOM 9627 C CA . THR D 1 197 ? 98.854 46.296 87.891 1.00 50.10 185 THR D CA 1
ATOM 9628 C C . THR D 1 197 ? 99.585 45.633 89.045 1.00 50.40 185 THR D C 1
ATOM 9629 O O . THR D 1 197 ? 98.960 45.045 89.942 1.00 50.80 185 THR D O 1
ATOM 9633 N N . HIS D 1 198 ? 100.908 45.730 89.027 1.00 48.64 186 HIS D N 1
ATOM 9634 C CA . HIS D 1 198 ? 101.720 45.124 90.075 1.00 48.68 186 HIS D CA 1
ATOM 9635 C C . HIS D 1 198 ? 102.669 46.167 90.657 1.00 49.93 186 HIS D C 1
ATOM 9636 O O . HIS D 1 198 ? 103.135 47.043 89.942 1.00 49.66 186 HIS D O 1
ATOM 9643 N N . GLN D 1 199 ? 102.951 46.067 91.954 1.00 52.73 187 GLN D N 1
ATOM 9644 C CA . GLN D 1 199 ? 103.844 47.020 92.606 1.00 54.57 187 GLN D CA 1
ATOM 9645 C C . GLN D 1 199 ? 105.317 46.649 92.475 1.00 54.76 187 GLN D C 1
ATOM 9646 O O . GLN D 1 199 ? 106.194 47.475 92.721 1.00 56.19 187 GLN D O 1
ATOM 9652 N N . SER D 1 200 ? 105.592 45.414 92.065 1.00 54.71 188 SER D N 1
ATOM 9653 C CA . SER D 1 200 ? 106.973 44.954 91.891 1.00 53.62 188 SER D CA 1
ATOM 9654 C C . SER D 1 200 ? 107.153 44.005 90.702 1.00 52.83 188 SER D C 1
ATOM 9655 O O . SER D 1 200 ? 106.214 43.342 90.260 1.00 52.32 188 SER D O 1
ATOM 9658 N N . ILE D 1 201 ? 108.375 43.950 90.189 1.00 53.58 189 ILE D N 1
ATOM 9659 C CA . ILE D 1 201 ? 108.709 43.070 89.082 1.00 54.15 189 ILE D CA 1
ATOM 9660 C C . ILE D 1 201 ? 109.906 42.241 89.551 1.00 53.08 189 ILE D C 1
ATOM 9661 O O . ILE D 1 201 ? 110.966 42.781 89.845 1.00 52.96 189 ILE D O 1
ATOM 9666 N N . LEU D 1 202 ? 109.705 40.930 89.642 1.00 53.28 190 LEU D N 1
ATOM 9667 C CA . LEU D 1 202 ? 110.721 39.979 90.107 1.00 54.25 190 LEU D CA 1
ATOM 9668 C C . LEU D 1 202 ? 111.502 39.388 88.936 1.00 55.35 190 LEU D C 1
ATOM 9669 O O . LEU D 1 202 ? 110.934 39.083 87.890 1.00 56.70 190 LEU D O 1
ATOM 9674 N N . VAL D 1 203 ? 112.802 39.210 89.112 1.00 56.40 191 VAL D N 1
ATOM 9675 C CA . VAL D 1 203 ? 113.619 38.658 88.047 1.00 56.90 191 VAL D CA 1
ATOM 9676 C C . VAL D 1 203 ? 114.933 38.151 88.627 1.00 58.28 191 VAL D C 1
ATOM 9677 O O . VAL D 1 203 ? 115.472 38.747 89.552 1.00 59.43 191 VAL D O 1
ATOM 9681 N N . GLY D 1 204 ? 115.435 37.041 88.099 1.00 58.75 192 GLY D N 1
ATOM 9682 C CA . GLY D 1 204 ? 116.683 36.494 88.598 1.00 58.35 192 GLY D CA 1
ATOM 9683 C C . GLY D 1 204 ? 117.874 37.219 88.003 1.00 58.63 192 GLY D C 1
ATOM 9684 O O . GLY D 1 204 ? 117.749 37.872 86.969 1.00 58.39 192 GLY D O 1
ATOM 9685 N N . VAL D 1 205 ? 119.032 37.109 88.648 1.00 58.75 193 VAL D N 1
ATOM 9686 C CA . VAL D 1 205 ? 120.238 37.766 88.158 1.00 58.70 193 VAL D CA 1
ATOM 9687 C C . VAL D 1 205 ? 120.548 37.266 86.766 1.00 58.82 193 VAL D C 1
ATOM 9688 O O . VAL D 1 205 ? 121.158 37.977 85.961 1.00 59.00 193 VAL D O 1
ATOM 9692 N N . GLY D 1 206 ? 120.125 36.034 86.491 1.00 59.68 194 GLY D N 1
ATOM 9693 C CA . GLY D 1 206 ? 120.360 35.447 85.187 1.00 59.89 194 GLY D CA 1
ATOM 9694 C C . GLY D 1 206 ? 119.842 36.371 84.104 1.00 61.01 194 GLY D C 1
ATOM 9695 O O . GLY D 1 206 ? 120.457 36.527 83.039 1.00 61.05 194 GLY D O 1
ATOM 9696 N N . THR D 1 207 ? 118.708 37.001 84.394 1.00 61.37 195 THR D N 1
ATOM 9697 C CA . THR D 1 207 ? 118.066 37.915 83.461 1.00 61.70 195 THR D CA 1
ATOM 9698 C C . THR D 1 207 ? 118.787 39.254 83.340 1.00 62.89 195 THR D C 1
ATOM 9699 O O . THR D 1 207 ? 119.016 39.747 82.230 1.00 63.74 195 THR D O 1
ATOM 9703 N N . VAL D 1 208 ? 119.146 39.844 84.475 1.00 63.45 196 VAL D N 1
ATOM 9704 C CA . VAL D 1 208 ? 119.839 41.117 84.454 1.00 64.58 196 VAL D CA 1
ATOM 9705 C C . VAL D 1 208 ? 121.006 41.046 83.482 1.00 65.83 196 VAL D C 1
ATOM 9706 O O . VAL D 1 208 ? 121.155 41.904 82.618 1.00 64.93 196 VAL D O 1
ATOM 9710 N N . LYS D 1 209 ? 121.824 40.006 83.616 1.00 67.58 197 LYS D N 1
ATOM 9711 C CA . LYS D 1 209 ? 122.982 39.834 82.746 1.00 68.61 197 LYS D CA 1
ATOM 9712 C C . LYS D 1 209 ? 122.611 39.398 81.337 1.00 69.37 197 LYS D C 1
ATOM 9713 O O . LYS D 1 209 ? 123.295 39.751 80.373 1.00 68.81 197 LYS D O 1
ATOM 9719 N N . ALA D 1 210 ? 121.526 38.639 81.213 1.00 70.14 198 ALA D N 1
ATOM 9720 C CA . ALA D 1 210 ? 121.083 38.152 79.908 1.00 70.94 198 ALA D CA 1
ATOM 9721 C C . ALA D 1 210 ? 120.766 39.284 78.934 1.00 71.80 198 ALA D C 1
ATOM 9722 O O . ALA D 1 210 ? 121.477 39.478 77.950 1.00 71.77 198 ALA D O 1
ATOM 9724 N N . ASP D 1 211 ? 119.703 40.035 79.208 1.00 72.37 199 ASP D N 1
ATOM 9725 C CA . ASP D 1 211 ? 119.324 41.121 78.317 1.00 72.74 199 ASP D CA 1
ATOM 9726 C C . ASP D 1 211 ? 119.436 42.512 78.934 1.00 72.36 199 ASP D C 1
ATOM 9727 O O . ASP D 1 211 ? 119.171 43.508 78.262 1.00 72.26 199 ASP D O 1
ATOM 9732 N N . ASN D 1 212 ? 119.833 42.582 80.201 1.00 71.88 200 ASN D N 1
ATOM 9733 C CA . ASN D 1 212 ? 119.969 43.867 80.886 1.00 71.96 200 ASN D CA 1
ATOM 9734 C C . ASN D 1 212 ? 118.751 44.751 80.620 1.00 72.35 200 ASN D C 1
ATOM 9735 O O . ASN D 1 212 ? 118.808 45.698 79.829 1.00 72.54 200 ASN D O 1
ATOM 9740 N N . PRO D 1 213 ? 117.630 44.444 81.290 1.00 72.47 201 PRO D N 1
ATOM 9741 C CA . PRO D 1 213 ? 116.344 45.135 81.194 1.00 72.90 201 PRO D CA 1
ATOM 9742 C C . PRO D 1 213 ? 116.112 46.274 82.179 1.00 73.14 201 PRO D C 1
ATOM 9743 O O . PRO D 1 213 ? 116.706 46.317 83.252 1.00 73.50 201 PRO D O 1
ATOM 9747 N N . SER D 1 214 ? 115.219 47.183 81.801 1.00 72.77 202 SER D N 1
ATOM 9748 C CA . SER D 1 214 ? 114.867 48.322 82.638 1.00 71.34 202 SER D CA 1
ATOM 9749 C C . SER D 1 214 ? 113.783 47.877 83.599 1.00 70.73 202 SER D C 1
ATOM 9750 O O . SER D 1 214 ? 113.727 48.329 84.738 1.00 70.64 202 SER D O 1
ATOM 9753 N N . LEU D 1 215 ? 112.928 46.980 83.124 1.00 70.38 203 LEU D N 1
ATOM 9754 C CA . LEU D 1 215 ? 111.816 46.474 83.912 1.00 71.45 203 LEU D CA 1
ATOM 9755 C C . LEU D 1 215 ? 110.929 47.628 84.311 1.00 72.22 203 LEU D C 1
ATOM 9756 O O . LEU D 1 215 ? 110.433 47.671 85.435 1.00 72.39 203 LEU D O 1
ATOM 9761 N N . THR D 1 216 ? 110.744 48.567 83.387 1.00 73.93 204 THR D N 1
ATOM 9762 C CA . THR D 1 216 ? 109.915 49.742 83.629 1.00 75.86 204 THR D CA 1
ATOM 9763 C C . THR D 1 216 ? 108.645 49.687 82.785 1.00 78.82 204 THR D C 1
ATOM 9764 O O . THR D 1 216 ? 108.635 49.098 81.704 1.00 78.49 204 THR D O 1
ATOM 9768 N N . CYS D 1 217 ? 107.583 50.314 83.289 1.00 82.66 205 CYS D N 1
ATOM 9769 C CA . CYS D 1 217 ? 106.284 50.355 82.614 1.00 86.27 205 CYS D CA 1
ATOM 9770 C C . CYS D 1 217 ? 106.205 51.541 81.642 1.00 88.38 205 CYS D C 1
ATOM 9771 O O . CYS D 1 217 ? 106.371 52.693 82.050 1.00 88.57 205 CYS D O 1
ATOM 9774 N N . ARG D 1 218 ? 105.946 51.253 80.365 1.00 91.19 206 ARG D N 1
ATOM 9775 C CA . ARG D 1 218 ? 105.855 52.289 79.323 1.00 93.44 206 ARG D CA 1
ATOM 9776 C C . ARG D 1 218 ? 104.441 52.660 78.867 1.00 94.48 206 ARG D C 1
ATOM 9777 O O . ARG D 1 218 ? 104.258 53.666 78.175 1.00 93.95 206 ARG D O 1
ATOM 9785 N N . LEU D 1 219 ? 103.452 51.849 79.241 1.00 95.94 207 LEU D N 1
ATOM 9786 C CA . LEU D 1 219 ? 102.059 52.115 78.873 1.00 97.16 207 LEU D CA 1
ATOM 9787 C C . LEU D 1 219 ? 101.735 53.588 79.172 1.00 97.86 207 LEU D C 1
ATOM 9788 O O . LEU D 1 219 ? 102.119 54.116 80.226 1.00 98.11 207 LEU D O 1
ATOM 9793 N N . PRO D 1 220 ? 101.044 54.275 78.238 1.00 98.53 208 PRO D N 1
ATOM 9794 C CA . PRO D 1 220 ? 100.667 55.687 78.401 1.00 98.66 208 PRO D CA 1
ATOM 9795 C C . PRO D 1 220 ? 100.022 56.004 79.762 1.00 98.72 208 PRO D C 1
ATOM 9796 O O . PRO D 1 220 ? 98.919 55.531 80.057 1.00 99.17 208 PRO D O 1
ATOM 9800 N N . ASN D 1 221 ? 100.723 56.804 80.571 1.00 98.39 209 ASN D N 1
ATOM 9801 C CA . ASN D 1 221 ? 100.285 57.221 81.911 1.00 98.27 209 ASN D CA 1
ATOM 9802 C C . ASN D 1 221 ? 100.748 56.255 83.006 1.00 98.15 209 ASN D C 1
ATOM 9803 O O . ASN D 1 221 ? 100.193 55.160 83.167 1.00 97.94 209 ASN D O 1
ATOM 9808 N N . VAL D 1 222 ? 101.771 56.676 83.752 1.00 97.81 210 VAL D N 1
ATOM 9809 C CA . VAL D 1 222 ? 102.343 55.878 84.837 1.00 97.02 210 VAL D CA 1
ATOM 9810 C C . VAL D 1 222 ? 103.036 56.730 85.915 1.00 96.38 210 VAL D C 1
ATOM 9811 O O . VAL D 1 222 ? 104.032 57.414 85.647 1.00 96.16 210 VAL D O 1
ATOM 9815 N N . THR D 1 223 ? 102.491 56.672 87.133 1.00 95.22 211 THR D N 1
ATOM 9816 C CA . THR D 1 223 ? 103.018 57.404 88.295 1.00 93.95 211 THR D CA 1
ATOM 9817 C C . THR D 1 223 ? 103.658 56.414 89.264 1.00 93.09 211 THR D C 1
ATOM 9818 O O . THR D 1 223 ? 103.144 55.309 89.459 1.00 93.47 211 THR D O 1
ATOM 9822 N N . LYS D 1 224 ? 104.770 56.808 89.879 1.00 91.10 212 LYS D N 1
ATOM 9823 C CA . LYS D 1 224 ? 105.452 55.931 90.831 1.00 89.34 212 LYS D CA 1
ATOM 9824 C C . LYS D 1 224 ? 105.722 54.579 90.178 1.00 87.79 212 LYS D C 1
ATOM 9825 O O . LYS D 1 224 ? 104.884 53.678 90.245 1.00 88.19 212 LYS D O 1
ATOM 9831 N N . GLN D 1 225 ? 106.884 54.438 89.541 1.00 85.27 213 GLN D N 1
ATOM 9832 C CA . GLN D 1 225 ? 107.236 53.179 88.885 1.00 82.16 213 GLN D CA 1
ATOM 9833 C C . GLN D 1 225 ? 107.326 52.014 89.885 1.00 79.66 213 GLN D C 1
ATOM 9834 O O . GLN D 1 225 ? 107.612 52.206 91.073 1.00 79.43 213 GLN D O 1
ATOM 9840 N N . PRO D 1 226 ? 107.070 50.782 89.410 1.00 76.96 214 PRO D N 1
ATOM 9841 C CA . PRO D 1 226 ? 107.106 49.576 90.242 1.00 74.64 214 PRO D CA 1
ATOM 9842 C C . PRO D 1 226 ? 108.494 49.188 90.744 1.00 71.52 214 PRO D C 1
ATOM 9843 O O . PRO D 1 226 ? 109.491 49.361 90.048 1.00 69.67 214 PRO D O 1
ATOM 9847 N N . VAL D 1 227 ? 108.545 48.660 91.962 1.00 69.15 215 VAL D N 1
ATOM 9848 C CA . VAL D 1 227 ? 109.806 48.244 92.561 1.00 67.33 215 VAL D CA 1
ATOM 9849 C C . VAL D 1 227 ? 110.426 47.083 91.803 1.00 66.09 215 VAL D C 1
ATOM 9850 O O . VAL D 1 227 ? 109.770 46.073 91.541 1.00 65.24 215 VAL D O 1
ATOM 9854 N N . ARG D 1 228 ? 111.697 47.238 91.454 1.00 64.55 216 ARG D N 1
ATOM 9855 C CA . ARG D 1 228 ? 112.424 46.211 90.728 1.00 64.12 216 ARG D CA 1
ATOM 9856 C C . ARG D 1 228 ? 113.128 45.288 91.713 1.00 64.64 216 ARG D C 1
ATOM 9857 O O . ARG D 1 228 ? 114.025 45.716 92.430 1.00 64.26 216 ARG D O 1
ATOM 9865 N N . VAL D 1 229 ? 112.710 44.022 91.743 1.00 64.78 217 VAL D N 1
ATOM 9866 C CA . VAL D 1 229 ? 113.289 43.029 92.646 1.00 63.73 217 VAL D CA 1
ATOM 9867 C C . VAL D 1 229 ? 114.117 41.986 91.913 1.00 63.25 217 VAL D C 1
ATOM 9868 O O . VAL D 1 229 ? 113.599 41.279 91.050 1.00 63.14 217 VAL D O 1
ATOM 9872 N N . ILE D 1 230 ? 115.400 41.896 92.266 1.00 62.93 218 ILE D N 1
ATOM 9873 C CA . ILE D 1 230 ? 116.323 40.932 91.655 1.00 63.42 218 ILE D CA 1
ATOM 9874 C C . ILE D 1 230 ? 116.706 39.809 92.632 1.00 63.77 218 ILE D C 1
ATOM 9875 O O . ILE D 1 230 ? 117.176 40.071 93.738 1.00 64.21 218 ILE D O 1
ATOM 9880 N N . LEU D 1 231 ? 116.494 38.559 92.237 1.00 64.64 219 LEU D N 1
ATOM 9881 C CA . LEU D 1 231 ? 116.862 37.446 93.103 1.00 66.20 219 LEU D CA 1
ATOM 9882 C C . LEU D 1 231 ? 118.297 37.056 92.800 1.00 67.11 219 LEU D C 1
ATOM 9883 O O . LEU D 1 231 ? 118.595 36.520 91.734 1.00 66.84 219 LEU D O 1
ATOM 9888 N N . ASP D 1 232 ? 119.185 37.338 93.746 1.00 69.87 220 ASP D N 1
ATOM 9889 C CA . ASP D 1 232 ? 120.606 37.046 93.579 1.00 73.07 220 ASP D CA 1
ATOM 9890 C C . ASP D 1 232 ? 121.077 35.904 94.488 1.00 75.94 220 ASP D C 1
ATOM 9891 O O . ASP D 1 232 ? 120.270 35.127 95.027 1.00 76.08 220 ASP D O 1
ATOM 9896 N N . THR D 1 233 ? 122.396 35.826 94.652 1.00 78.59 221 THR D N 1
ATOM 9897 C CA . THR D 1 233 ? 123.044 34.808 95.476 1.00 80.51 221 THR D CA 1
ATOM 9898 C C . THR D 1 233 ? 124.480 35.258 95.739 1.00 81.92 221 THR D C 1
ATOM 9899 O O . THR D 1 233 ? 124.846 35.608 96.864 1.00 81.87 221 THR D O 1
ATOM 9903 N N . VAL D 1 234 ? 125.279 35.256 94.678 1.00 83.45 222 VAL D N 1
ATOM 9904 C CA . VAL D 1 234 ? 126.676 35.660 94.753 1.00 85.34 222 VAL D CA 1
ATOM 9905 C C . VAL D 1 234 ? 126.798 37.121 94.313 1.00 86.06 222 VAL D C 1
ATOM 9906 O O . VAL D 1 234 ? 127.843 37.550 93.823 1.00 86.14 222 VAL D O 1
ATOM 9910 N N . LEU D 1 235 ? 125.720 37.879 94.503 1.00 86.46 223 LEU D N 1
ATOM 9911 C CA . LEU D 1 235 ? 125.683 39.284 94.110 1.00 86.67 223 LEU D CA 1
ATOM 9912 C C . LEU D 1 235 ? 126.389 39.414 92.768 1.00 86.50 223 LEU D C 1
ATOM 9913 O O . LEU D 1 235 ? 127.303 40.224 92.606 1.00 86.49 223 LEU D O 1
ATOM 9918 N N . SER D 1 236 ? 125.952 38.592 91.818 1.00 86.21 224 SER D N 1
ATOM 9919 C CA . SER D 1 236 ? 126.512 38.551 90.470 1.00 86.43 224 SER D CA 1
ATOM 9920 C C . SER D 1 236 ? 126.058 39.713 89.583 1.00 87.01 224 SER D C 1
ATOM 9921 O O . SER D 1 236 ? 126.615 39.939 88.505 1.00 86.17 224 SER D O 1
ATOM 9924 N N . ILE D 1 237 ? 125.051 40.446 90.045 1.00 87.77 225 ILE D N 1
ATOM 9925 C CA . ILE D 1 237 ? 124.509 41.570 89.290 1.00 88.76 225 ILE D CA 1
ATOM 9926 C C . ILE D 1 237 ? 125.598 42.570 88.883 1.00 88.74 225 ILE D C 1
ATOM 9927 O O . ILE D 1 237 ? 126.213 43.219 89.723 1.00 88.19 225 ILE D O 1
ATOM 9932 N N . PRO D 1 238 ? 125.864 42.682 87.573 1.00 89.41 226 PRO D N 1
ATOM 9933 C CA . PRO D 1 238 ? 126.875 43.601 87.041 1.00 90.29 226 PRO D CA 1
ATOM 9934 C C . PRO D 1 238 ? 126.511 45.065 87.302 1.00 91.03 226 PRO D C 1
ATOM 9935 O O . PRO D 1 238 ? 125.462 45.538 86.857 1.00 91.29 226 PRO D O 1
ATOM 9939 N N . GLU D 1 239 ? 127.377 45.784 88.012 1.00 91.43 227 GLU D N 1
ATOM 9940 C CA . GLU D 1 239 ? 127.127 47.193 88.312 1.00 91.68 227 GLU D CA 1
ATOM 9941 C C . GLU D 1 239 ? 127.067 47.935 86.988 1.00 91.13 227 GLU D C 1
ATOM 9942 O O . GLU D 1 239 ? 126.709 49.112 86.926 1.00 90.52 227 GLU D O 1
ATOM 9948 N N . ASP D 1 240 ? 127.426 47.211 85.934 1.00 90.63 228 ASP D N 1
ATOM 9949 C CA . ASP D 1 240 ? 127.446 47.727 84.577 1.00 90.32 228 ASP D CA 1
ATOM 9950 C C . ASP D 1 240 ? 126.348 48.743 84.298 1.00 89.84 228 ASP D C 1
ATOM 9951 O O . ASP D 1 240 ? 126.641 49.916 84.058 1.00 90.02 228 ASP D O 1
ATOM 9956 N N . ALA D 1 241 ? 125.089 48.306 84.329 1.00 88.72 229 ALA D N 1
ATOM 9957 C CA . ALA D 1 241 ? 124.003 49.234 84.040 1.00 87.91 229 ALA D CA 1
ATOM 9958 C C . ALA D 1 241 ? 122.575 48.815 84.388 1.00 87.24 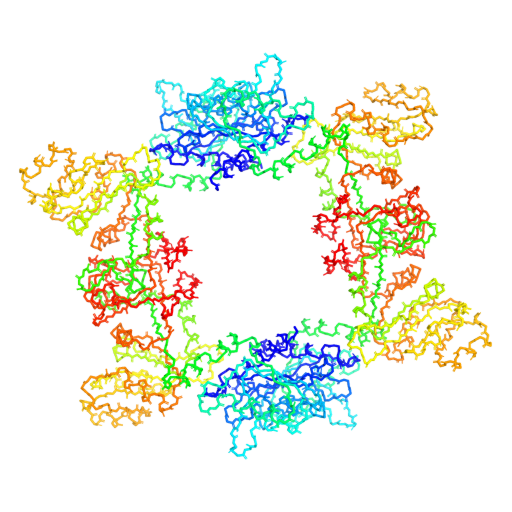229 ALA D C 1
ATOM 9959 O O . ALA D 1 241 ? 122.333 47.801 85.041 1.00 86.90 229 ALA D O 1
ATOM 9961 N N . LYS D 1 242 ? 121.647 49.649 83.922 1.00 86.90 230 LYS D N 1
ATOM 9962 C CA . LYS D 1 242 ? 120.207 49.512 84.103 1.00 86.25 230 LYS D CA 1
ATOM 9963 C C . LYS D 1 242 ? 119.712 49.487 85.548 1.00 85.40 230 LYS D C 1
ATOM 9964 O O . LYS D 1 242 ? 119.921 50.441 86.286 1.00 85.51 230 LYS D O 1
ATOM 9970 N N . VAL D 1 243 ? 119.055 48.414 85.964 1.00 84.66 231 VAL D N 1
ATOM 9971 C CA . VAL D 1 243 ? 118.529 48.352 87.326 1.00 83.79 231 VAL D CA 1
ATOM 9972 C C . VAL D 1 243 ? 119.445 48.969 88.394 1.00 83.68 231 VAL D C 1
ATOM 9973 O O . VAL D 1 243 ? 118.998 49.244 89.508 1.00 83.44 231 VAL D O 1
ATOM 9977 N N . ILE D 1 244 ? 120.713 49.194 88.056 1.00 83.50 232 ILE D N 1
ATOM 9978 C CA . ILE D 1 244 ? 121.653 49.787 88.997 1.00 83.96 232 ILE D CA 1
ATOM 9979 C C . ILE D 1 244 ? 121.834 51.290 88.819 1.00 84.16 232 ILE D C 1
ATOM 9980 O O . ILE D 1 244 ? 121.200 52.091 89.506 1.00 83.50 232 ILE D O 1
ATOM 9985 N N . CYS D 1 245 ? 122.702 51.660 87.885 1.00 84.90 233 CYS D N 1
ATOM 9986 C CA . CYS D 1 245 ? 122.990 53.061 87.606 1.00 85.30 233 CYS D CA 1
ATOM 9987 C C . CYS D 1 245 ? 122.048 53.635 86.555 1.00 85.06 233 CYS D C 1
ATOM 9988 O O . CYS D 1 245 ? 122.456 54.399 85.683 1.00 84.90 233 CYS D O 1
ATOM 9991 N N . ASP D 1 246 ? 120.783 53.245 86.653 1.00 85.42 234 ASP D N 1
ATOM 9992 C CA . ASP D 1 246 ? 119.727 53.704 85.755 1.00 85.50 234 ASP D CA 1
ATOM 9993 C C . ASP D 1 246 ? 118.647 54.184 86.711 1.00 85.54 234 ASP D C 1
ATOM 9994 O O . ASP D 1 246 ? 117.547 53.624 86.789 1.00 85.80 234 ASP D O 1
ATOM 9999 N N . GLN D 1 247 ? 119.010 55.208 87.477 1.00 84.55 235 GLN D N 1
ATOM 10000 C CA . GLN D 1 247 ? 118.110 55.803 88.446 1.00 83.34 235 GLN D CA 1
ATOM 10001 C C . GLN D 1 247 ? 116.821 56.180 87.747 1.00 81.80 235 GLN D C 1
ATOM 10002 O O . GLN D 1 247 ? 116.668 57.297 87.253 1.00 81.79 235 GLN D O 1
ATOM 10008 N N . ILE D 1 248 ? 115.905 55.219 87.699 1.00 79.88 236 ILE D N 1
ATOM 10009 C CA . ILE D 1 248 ? 114.615 55.407 87.064 1.00 77.42 236 ILE D CA 1
ATOM 10010 C C . ILE D 1 248 ? 113.539 54.928 88.018 1.00 75.33 236 ILE D C 1
ATOM 10011 O O . ILE D 1 248 ? 112.369 55.250 87.854 1.00 75.25 236 ILE D O 1
ATOM 10016 N N . ALA D 1 249 ? 113.949 54.169 89.028 1.00 73.43 237 ALA D N 1
ATOM 10017 C CA . ALA D 1 249 ? 113.020 53.644 90.025 1.00 70.85 237 ALA D CA 1
ATOM 10018 C C . ALA D 1 249 ? 113.741 52.692 90.969 1.00 68.92 237 ALA D C 1
ATOM 10019 O O . ALA D 1 249 ? 114.897 52.348 90.749 1.00 68.20 237 ALA D O 1
ATOM 10021 N N . PRO D 1 250 ? 113.060 52.254 92.037 1.00 67.65 238 PRO D N 1
ATOM 10022 C CA . PRO D 1 250 ? 113.655 51.336 93.009 1.00 67.85 238 PRO D CA 1
ATOM 10023 C C . PRO D 1 250 ? 114.169 50.036 92.381 1.00 68.69 238 PRO D C 1
ATOM 10024 O O . PRO D 1 250 ? 113.620 49.540 91.384 1.00 68.58 238 PRO D O 1
ATOM 10028 N N . THR D 1 251 ? 115.226 49.493 92.981 1.00 67.91 239 THR D N 1
ATOM 10029 C CA . THR D 1 251 ? 115.839 48.249 92.532 1.00 66.86 239 THR D CA 1
ATOM 10030 C C . THR D 1 251 ? 116.384 47.491 93.738 1.00 66.47 239 THR D C 1
ATOM 10031 O O . THR D 1 251 ? 117.560 47.594 94.067 1.00 65.37 239 THR D O 1
ATOM 10035 N N . TRP D 1 252 ? 115.510 46.741 94.401 1.00 66.87 240 TRP D N 1
ATOM 10036 C CA . TRP D 1 252 ? 115.883 45.960 95.575 1.00 66.85 240 TRP D CA 1
ATOM 10037 C C . TRP D 1 252 ? 116.594 44.675 95.156 1.00 68.25 240 TRP D C 1
ATOM 10038 O O . TRP D 1 252 ? 116.294 44.105 94.107 1.00 68.64 240 TRP D O 1
ATOM 10049 N N . ILE D 1 253 ? 117.532 44.216 95.977 1.00 69.04 241 ILE D N 1
ATOM 10050 C CA . ILE D 1 253 ? 118.266 43.002 95.664 1.00 70.17 241 ILE D CA 1
ATOM 10051 C C . ILE D 1 253 ? 118.387 42.068 96.853 1.00 72.29 241 ILE D C 1
ATOM 10052 O O . ILE D 1 253 ? 118.881 42.458 97.904 1.00 72.76 241 ILE D O 1
ATOM 10057 N N . PHE D 1 254 ? 117.929 40.834 96.685 1.00 74.63 242 PHE D N 1
ATOM 10058 C CA . PHE D 1 254 ? 118.028 39.844 97.746 1.00 77.12 242 PHE D CA 1
ATOM 10059 C C . PHE D 1 254 ? 119.290 39.028 97.478 1.00 78.66 242 PHE D C 1
ATOM 10060 O O . PHE D 1 254 ? 119.398 38.391 96.431 1.00 79.11 242 PHE D O 1
ATOM 10068 N N . THR D 1 255 ? 120.241 39.062 98.415 1.00 80.44 243 THR D N 1
ATOM 10069 C CA . THR D 1 255 ? 121.503 38.318 98.278 1.00 81.52 243 THR D CA 1
ATOM 10070 C C . THR D 1 255 ? 121.758 37.426 99.496 1.00 82.26 243 THR D C 1
ATOM 10071 O O . THR D 1 255 ? 120.896 37.292 100.376 1.00 81.51 243 THR D O 1
ATOM 10075 N N . THR D 1 256 ? 122.948 36.828 99.545 1.00 83.57 244 THR D N 1
ATOM 10076 C CA . THR D 1 256 ? 123.310 35.938 100.648 1.00 84.53 244 THR D CA 1
ATOM 10077 C C . THR D 1 256 ? 124.742 36.069 101.163 1.00 85.72 244 THR D C 1
ATOM 10078 O O . THR D 1 256 ? 125.428 37.069 100.935 1.00 85.67 244 THR D O 1
ATOM 10082 N N . ALA D 1 257 ? 125.168 35.031 101.873 1.00 87.32 245 ALA D N 1
ATOM 10083 C CA . ALA D 1 257 ? 126.499 34.948 102.451 1.00 88.64 245 ALA D CA 1
ATOM 10084 C C . ALA D 1 257 ? 127.585 35.383 101.477 1.00 89.57 245 ALA D C 1
ATOM 10085 O O . ALA D 1 257 ? 128.144 36.474 101.614 1.00 89.75 245 ALA D O 1
ATOM 10087 N N . ARG D 1 258 ? 127.864 34.522 100.496 1.00 90.96 246 ARG D N 1
ATOM 10088 C CA . ARG D 1 258 ? 128.904 34.754 99.490 1.00 92.41 246 ARG D CA 1
ATOM 10089 C C . ARG D 1 258 ? 128.811 36.094 98.765 1.00 92.98 246 ARG D C 1
ATOM 10090 O O . ARG D 1 258 ? 129.386 36.269 97.687 1.00 93.09 246 ARG D O 1
ATOM 10098 N N . ALA D 1 259 ? 128.088 37.036 99.358 1.00 93.89 247 ALA D N 1
ATOM 10099 C CA . ALA D 1 259 ? 127.941 38.359 98.780 1.00 94.10 247 ALA D CA 1
ATOM 10100 C C . ALA D 1 259 ? 129.163 39.194 99.143 1.00 94.40 247 ALA D C 1
ATOM 10101 O O . ALA D 1 259 ? 129.412 39.474 100.319 1.00 93.55 247 ALA D O 1
ATOM 10103 N N . ASP D 1 260 ? 129.925 39.574 98.122 1.00 95.46 248 ASP D N 1
ATOM 10104 C CA . ASP D 1 260 ? 131.126 40.384 98.297 1.00 96.79 248 ASP D CA 1
ATOM 10105 C C . ASP D 1 260 ? 130.799 41.540 99.243 1.00 97.26 248 ASP D C 1
ATOM 10106 O O . ASP D 1 260 ? 129.787 42.225 99.071 1.00 97.66 248 ASP D O 1
ATOM 10111 N N . GLU D 1 261 ? 131.652 41.742 100.246 1.00 97.51 249 GLU D N 1
ATOM 10112 C CA . GLU D 1 261 ? 131.461 42.803 101.237 1.00 97.49 249 GLU D CA 1
ATOM 10113 C C . GLU D 1 261 ? 131.659 44.189 100.618 1.00 97.49 249 GLU D C 1
ATOM 10114 O O . GLU D 1 261 ? 130.885 45.120 100.874 1.00 97.28 249 GLU D O 1
ATOM 10120 N N . GLU D 1 262 ? 132.706 44.306 99.803 1.00 97.62 250 GLU D N 1
ATOM 10121 C CA . GLU D 1 262 ? 133.062 45.551 99.123 1.00 97.58 250 GLU D CA 1
ATOM 10122 C C . GLU D 1 262 ? 131.959 46.107 98.225 1.00 97.12 250 GLU D C 1
ATOM 10123 O O . GLU D 1 262 ? 131.537 47.256 98.379 1.00 97.18 250 GLU D O 1
ATOM 10129 N N . LYS D 1 263 ? 131.503 45.287 97.284 1.00 96.16 251 LYS D N 1
ATOM 10130 C CA . LYS D 1 263 ? 130.471 45.694 96.343 1.00 94.78 251 LYS D CA 1
ATOM 10131 C C . LYS D 1 263 ? 129.100 45.904 97.004 1.00 94.35 251 LYS D C 1
ATOM 10132 O O . LYS D 1 263 ? 128.329 46.754 96.558 1.00 94.52 251 LYS D O 1
ATOM 10138 N N . LYS D 1 264 ? 128.795 45.149 98.060 1.00 93.12 252 LYS D N 1
ATOM 10139 C CA . LYS D 1 264 ? 127.503 45.298 98.736 1.00 92.30 252 LYS D CA 1
ATOM 10140 C C . LYS D 1 264 ? 127.196 46.778 98.959 1.00 92.25 252 LYS D C 1
ATOM 10141 O O . LYS D 1 264 ? 126.070 47.236 98.751 1.00 91.91 252 LYS D O 1
ATOM 10147 N N . LYS D 1 265 ? 128.217 47.522 99.368 1.00 93.09 253 LYS D N 1
ATOM 10148 C CA . LYS D 1 265 ? 128.087 48.951 99.622 1.00 93.57 253 LYS D CA 1
ATOM 10149 C C . LYS D 1 265 ? 128.403 49.760 98.358 1.00 93.81 253 LYS D C 1
ATOM 10150 O O . LYS D 1 265 ? 127.771 50.784 98.100 1.00 94.02 253 LYS D O 1
ATOM 10156 N N . ARG D 1 266 ? 129.376 49.301 97.572 1.00 93.97 254 ARG D N 1
ATOM 10157 C CA . ARG D 1 266 ? 129.747 49.995 96.338 1.00 94.70 254 ARG D CA 1
ATOM 10158 C C . ARG D 1 266 ? 128.496 50.278 95.513 1.00 95.17 254 ARG D C 1
ATOM 10159 O O . ARG D 1 266 ? 128.450 51.239 94.738 1.00 95.11 254 ARG D O 1
ATOM 10167 N N . LEU D 1 267 ? 127.490 49.420 95.684 1.00 95.19 255 LEU D N 1
ATOM 10168 C CA . LEU D 1 267 ? 126.219 49.552 94.983 1.00 95.37 255 LEU D CA 1
ATOM 10169 C C . LEU D 1 267 ? 125.228 50.329 95.835 1.00 95.12 255 LEU D C 1
ATOM 10170 O O . LEU D 1 267 ? 124.645 51.309 95.372 1.00 95.96 255 LEU D O 1
ATOM 10175 N N . SER D 1 268 ? 125.035 49.887 97.076 1.00 94.07 256 SER D N 1
ATOM 10176 C CA . SER D 1 268 ? 124.110 50.548 97.995 1.00 93.41 256 SER D CA 1
ATOM 10177 C C . SER D 1 268 ? 124.346 52.065 97.975 1.00 93.36 256 SER D C 1
ATOM 10178 O O . SER D 1 268 ? 123.518 52.846 98.454 1.00 93.11 256 SER D O 1
ATOM 10181 N N . ALA D 1 269 ? 125.480 52.459 97.396 1.00 93.03 257 ALA D N 1
ATOM 10182 C CA . ALA D 1 269 ? 125.896 53.856 97.284 1.00 92.79 257 ALA D CA 1
ATOM 10183 C C . ALA D 1 269 ? 125.063 54.718 96.330 1.00 92.33 257 ALA D C 1
ATOM 10184 O O . ALA D 1 269 ? 125.193 55.947 96.324 1.00 91.92 257 ALA D O 1
ATOM 10186 N N . PHE D 1 270 ? 124.225 54.080 95.520 1.00 91.72 258 PHE D N 1
ATOM 10187 C CA . PHE D 1 270 ? 123.381 54.803 94.570 1.00 91.31 258 PHE D CA 1
ATOM 10188 C C . PHE D 1 270 ? 122.027 55.110 95.204 1.00 90.83 258 PHE D C 1
ATOM 10189 O O . PHE D 1 270 ? 121.665 56.269 95.443 1.00 90.90 258 PHE D O 1
ATOM 10197 N N . GLY D 1 271 ? 121.290 54.039 95.466 1.00 89.71 259 GLY D N 1
ATOM 10198 C CA . GLY D 1 271 ? 119.975 54.126 96.063 1.00 87.62 259 GLY D CA 1
ATOM 10199 C C . GLY D 1 271 ? 119.454 52.712 95.979 1.00 86.74 259 GLY D C 1
ATOM 10200 O O . GLY D 1 271 ? 118.273 52.447 96.192 1.00 86.64 259 GLY D O 1
ATOM 10201 N N . VAL D 1 272 ? 120.371 51.804 95.654 1.00 85.88 260 VAL D N 1
ATOM 10202 C CA . VAL D 1 272 ? 120.070 50.386 95.510 1.00 85.52 260 VAL D CA 1
ATOM 10203 C C . VAL D 1 272 ? 120.032 49.704 96.871 1.00 85.34 260 VAL D C 1
ATOM 10204 O O . VAL D 1 272 ? 120.986 49.804 97.640 1.00 85.78 260 VAL D O 1
ATOM 10208 N N . ASN D 1 273 ? 118.930 49.016 97.162 1.00 84.97 261 ASN D N 1
ATOM 10209 C CA . ASN D 1 273 ? 118.776 48.299 98.424 1.00 85.62 261 ASN D CA 1
ATOM 10210 C C . ASN D 1 273 ? 119.536 46.974 98.353 1.00 86.24 261 ASN D C 1
ATOM 10211 O O . ASN D 1 273 ? 119.910 46.527 97.269 1.00 86.41 261 ASN D O 1
ATOM 10216 N N . ILE D 1 274 ? 119.758 46.343 99.504 1.00 87.03 262 ILE D N 1
ATOM 10217 C CA . ILE D 1 274 ? 120.496 45.083 99.548 1.00 87.07 262 ILE D CA 1
ATOM 10218 C C . ILE D 1 274 ? 120.127 44.208 100.740 1.00 86.91 262 ILE D C 1
ATOM 10219 O O . ILE D 1 274 ? 120.772 44.263 101.783 1.00 87.70 262 ILE D O 1
ATOM 10224 N N . PHE D 1 275 ? 119.090 43.395 100.581 1.00 87.09 263 PHE D N 1
ATOM 10225 C CA . PHE D 1 275 ? 118.655 42.501 101.649 1.00 87.15 263 PHE D CA 1
ATOM 10226 C C . PHE D 1 275 ? 119.559 41.272 101.693 1.00 86.84 263 PHE D C 1
ATOM 10227 O O . PHE D 1 275 ? 119.986 40.765 100.656 1.00 85.94 263 PHE D O 1
ATOM 10235 N N . THR D 1 276 ? 119.854 40.796 102.897 1.00 86.98 264 THR D N 1
ATOM 10236 C CA . THR D 1 276 ? 120.711 39.630 103.046 1.00 86.45 264 THR D CA 1
ATOM 10237 C C . THR D 1 276 ? 119.986 38.541 103.829 1.00 86.12 264 THR D C 1
ATOM 10238 O O . THR D 1 276 ? 119.441 38.793 104.900 1.00 85.55 264 THR D O 1
ATOM 10242 N N . LEU D 1 277 ? 119.969 37.331 103.281 1.00 86.44 265 LEU D N 1
ATOM 10243 C CA . LEU D 1 277 ? 119.307 36.218 103.943 1.00 87.03 265 LEU D CA 1
ATOM 10244 C C . LEU D 1 277 ? 120.325 35.269 104.555 1.00 87.78 265 LEU D C 1
ATOM 10245 O O . LEU D 1 277 ? 121.425 35.090 104.027 1.00 88.13 265 LEU D O 1
ATOM 10250 N N . GLU D 1 278 ? 119.943 34.655 105.670 1.00 88.59 266 GLU D N 1
ATOM 10251 C CA . GLU D 1 278 ? 120.813 33.730 106.393 1.00 89.21 266 GLU D CA 1
ATOM 10252 C C . GLU D 1 278 ? 120.767 32.278 105.905 1.00 88.83 266 GLU D C 1
ATOM 10253 O O . GLU D 1 278 ? 120.706 31.348 106.718 1.00 88.86 266 GLU D O 1
ATOM 10259 N N . THR D 1 279 ? 120.795 32.094 104.584 1.00 87.80 267 THR D N 1
ATOM 10260 C CA . THR D 1 279 ? 120.787 30.763 103.971 1.00 87.21 267 THR D CA 1
ATOM 10261 C C . THR D 1 279 ? 121.545 30.857 102.652 1.00 87.44 267 THR D C 1
ATOM 10262 O O . THR D 1 279 ? 121.614 31.931 102.057 1.00 87.12 267 THR D O 1
ATOM 10266 N N . GLU D 1 280 ? 122.123 29.748 102.195 1.00 87.73 268 GLU D N 1
ATOM 10267 C CA . GLU D 1 280 ? 122.859 29.776 100.935 1.00 88.16 268 GLU D CA 1
ATOM 10268 C C . GLU D 1 280 ? 121.877 29.636 99.784 1.00 87.75 268 GLU D C 1
ATOM 10269 O O . GLU D 1 280 ? 122.228 29.826 98.625 1.00 87.98 268 GLU D O 1
ATOM 10275 N N . ARG D 1 281 ? 120.636 29.311 100.123 1.00 87.40 269 ARG D N 1
ATOM 10276 C CA . ARG D 1 281 ? 119.578 29.146 99.138 1.00 86.91 269 ARG D CA 1
ATOM 10277 C C . ARG D 1 281 ? 118.532 30.236 99.360 1.00 85.74 269 ARG D C 1
ATOM 10278 O O . ARG D 1 281 ? 117.854 30.241 100.390 1.00 85.86 269 ARG D O 1
ATOM 10286 N N . ILE D 1 282 ? 118.409 31.165 98.415 1.00 83.97 270 ILE D N 1
ATOM 10287 C CA . ILE D 1 282 ? 117.407 32.228 98.524 1.00 82.02 270 ILE D CA 1
ATOM 10288 C C . ILE D 1 282 ? 116.042 31.543 98.468 1.00 80.64 270 ILE D C 1
ATOM 10289 O O . ILE D 1 282 ? 115.573 31.178 97.397 1.00 81.23 270 ILE D O 1
ATOM 10294 N N . GLN D 1 283 ? 115.412 31.351 99.622 1.00 78.86 271 GLN D N 1
ATOM 10295 C CA . GLN D 1 283 ? 114.123 30.671 99.661 1.00 77.59 271 GLN D CA 1
ATOM 10296 C C . GLN D 1 283 ? 112.926 31.594 99.388 1.00 76.23 271 GLN D C 1
ATOM 10297 O O . GLN D 1 283 ? 112.544 32.417 100.219 1.00 76.32 271 GLN D O 1
ATOM 10303 N N . ILE D 1 284 ? 112.338 31.429 98.207 1.00 73.71 272 ILE D N 1
ATOM 10304 C CA . ILE D 1 284 ? 111.191 32.215 97.766 1.00 70.93 272 ILE D CA 1
ATOM 10305 C C . ILE D 1 284 ? 110.192 32.640 98.851 1.00 70.84 272 ILE D C 1
ATOM 10306 O O . ILE D 1 284 ? 109.875 33.826 98.965 1.00 70.43 272 ILE D O 1
ATOM 10311 N N . PRO D 1 285 ? 109.675 31.687 99.653 1.00 69.96 273 PRO D N 1
ATOM 10312 C CA . PRO D 1 285 ? 108.714 32.068 100.696 1.00 69.50 273 PRO D CA 1
ATOM 10313 C C . PRO D 1 285 ? 109.267 33.151 101.618 1.00 69.75 273 PRO D C 1
ATOM 10314 O O . PRO D 1 285 ? 108.519 33.990 102.127 1.00 69.66 273 PRO D O 1
ATOM 10318 N N . ASP D 1 286 ? 110.578 33.125 101.836 1.00 69.17 274 ASP D N 1
ATOM 10319 C CA . ASP D 1 286 ? 111.209 34.118 102.688 1.00 68.97 274 ASP D CA 1
ATOM 10320 C C . ASP D 1 286 ? 111.162 35.462 101.969 1.00 68.39 274 ASP D C 1
ATOM 10321 O O . ASP D 1 286 ? 110.823 36.480 102.571 1.00 68.74 274 ASP D O 1
ATOM 10326 N N . VAL D 1 287 ? 111.487 35.460 100.678 1.00 67.78 275 VAL D N 1
ATOM 10327 C CA . VAL D 1 287 ? 111.483 36.692 99.892 1.00 66.59 275 VAL D CA 1
ATOM 10328 C C . VAL D 1 287 ? 110.124 37.373 99.907 1.00 65.56 275 VAL D C 1
ATOM 10329 O O . VAL D 1 287 ? 110.032 38.561 100.194 1.00 64.28 275 VAL D O 1
ATOM 10333 N N . LEU D 1 288 ? 109.073 36.618 99.592 1.00 64.88 276 LEU D N 1
ATOM 10334 C CA . LEU D 1 288 ? 107.720 37.157 99.578 1.00 64.10 276 LEU D CA 1
ATOM 10335 C C . LEU D 1 288 ? 107.304 37.745 100.927 1.00 65.20 276 LEU D C 1
ATOM 10336 O O . LEU D 1 288 ? 106.642 38.778 100.973 1.00 65.49 276 LEU D O 1
ATOM 10341 N N . LYS D 1 289 ? 107.682 37.087 102.020 1.00 65.92 277 LYS D N 1
ATOM 10342 C CA . LYS D 1 289 ? 107.328 37.560 103.360 1.00 65.75 277 LYS D CA 1
ATOM 10343 C C . LYS D 1 289 ? 107.963 38.921 103.656 1.00 64.76 277 LYS D C 1
ATOM 10344 O O . LYS D 1 289 ? 107.340 39.780 104.283 1.00 63.87 277 LYS D O 1
ATOM 10350 N N . ILE D 1 290 ? 109.205 39.100 103.208 1.00 64.09 278 ILE D N 1
ATOM 10351 C CA . ILE D 1 290 ? 109.943 40.354 103.372 1.00 64.13 278 ILE D CA 1
ATOM 10352 C C . ILE D 1 290 ? 109.178 41.442 102.606 1.00 64.26 278 ILE D C 1
ATOM 10353 O O . ILE D 1 290 ? 108.893 42.526 103.125 1.00 63.28 278 ILE D O 1
ATOM 10358 N N . LEU D 1 291 ? 108.874 41.135 101.350 1.00 64.00 279 LEU D N 1
ATOM 10359 C CA . LEU D 1 291 ? 108.146 42.045 100.486 1.00 64.40 279 LEU D CA 1
ATOM 10360 C C . LEU D 1 291 ? 106.815 42.414 101.134 1.00 64.33 279 LEU D C 1
ATOM 10361 O O . LEU D 1 291 ? 106.450 43.585 101.196 1.00 63.88 279 LEU D O 1
ATOM 10366 N N . ALA D 1 292 ? 106.100 41.406 101.622 1.00 65.45 280 ALA D N 1
ATOM 10367 C CA . ALA D 1 292 ? 104.816 41.610 102.280 1.00 66.26 280 ALA D CA 1
ATOM 10368 C C . ALA D 1 292 ? 104.985 42.546 103.467 1.00 68.14 280 ALA D C 1
ATOM 10369 O O . ALA D 1 292 ? 104.022 43.176 103.906 1.00 69.25 280 ALA D O 1
ATOM 10371 N N . GLU D 1 293 ? 106.211 42.618 103.989 1.00 69.58 281 GLU D N 1
ATOM 10372 C CA . GLU D 1 293 ? 106.531 43.484 105.120 1.00 70.70 281 GLU D CA 1
ATOM 10373 C C . GLU D 1 293 ? 106.748 44.893 104.599 1.00 70.26 281 GLU D C 1
ATOM 10374 O O . GLU D 1 293 ? 106.161 45.845 105.108 1.00 71.52 281 GLU D O 1
ATOM 10380 N N . GLU D 1 294 ? 107.598 45.020 103.586 1.00 69.51 282 GLU D N 1
ATOM 10381 C CA . GLU D 1 294 ? 107.909 46.321 102.998 1.00 69.62 282 GLU D CA 1
ATOM 10382 C C . GLU D 1 294 ? 106.719 46.990 102.289 1.00 68.65 282 GLU D C 1
ATOM 10383 O O . GLU D 1 294 ? 106.902 47.898 101.474 1.00 68.13 282 GLU D O 1
ATOM 10389 N N . GLY D 1 295 ? 105.508 46.532 102.599 1.00 67.75 283 GLY D N 1
ATOM 10390 C CA . GLY D 1 295 ? 104.312 47.121 102.020 1.00 65.92 283 GLY D CA 1
ATOM 10391 C C . GLY D 1 295 ? 103.918 46.661 100.633 1.00 64.32 283 GLY D C 1
ATOM 10392 O O . GLY D 1 295 ? 102.861 47.052 100.129 1.00 64.86 283 GLY D O 1
ATOM 10393 N N . ILE D 1 296 ? 104.762 45.846 100.006 1.00 62.40 284 ILE D N 1
ATOM 10394 C CA . ILE D 1 296 ? 104.479 45.336 98.667 1.00 59.88 284 ILE D CA 1
ATOM 10395 C C . ILE D 1 296 ? 103.268 44.410 98.728 1.00 58.67 284 ILE D C 1
ATOM 10396 O O . ILE D 1 296 ? 103.142 43.600 99.647 1.00 58.30 284 ILE D O 1
ATOM 10401 N N . MET D 1 297 ? 102.369 44.527 97.757 1.00 56.01 285 MET D N 1
ATOM 10402 C CA . MET D 1 297 ? 101.186 43.679 97.757 1.00 53.73 285 MET D CA 1
ATOM 10403 C C . MET D 1 297 ? 101.057 42.777 96.533 1.00 50.82 285 MET D C 1
ATOM 10404 O O . MET D 1 297 ? 100.243 41.861 96.521 1.00 49.44 285 MET D O 1
ATOM 10409 N N . SER D 1 298 ? 101.856 43.027 95.506 1.00 48.27 286 SER D N 1
ATOM 10410 C CA . SER D 1 298 ? 101.767 42.216 94.304 1.00 46.52 286 SER D CA 1
ATOM 10411 C C . SER D 1 298 ? 103.116 42.092 93.626 1.00 44.56 286 SER D C 1
ATOM 10412 O O . SER D 1 298 ? 103.929 43.027 93.664 1.00 42.74 286 SER D O 1
ATOM 10415 N N . VAL D 1 299 ? 103.363 40.937 93.014 1.00 43.63 287 VAL D N 1
ATOM 10416 C CA . VAL D 1 299 ? 104.625 40.726 92.313 1.00 45.12 287 VAL D CA 1
ATOM 10417 C C . VAL D 1 299 ? 104.410 40.099 90.949 1.00 46.72 287 VAL D C 1
ATOM 10418 O O . VAL D 1 299 ? 103.652 39.137 90.784 1.00 46.96 287 VAL D O 1
ATOM 10422 N N . TYR D 1 300 ? 105.095 40.654 89.966 1.00 47.85 288 TYR D N 1
ATOM 10423 C CA . TYR D 1 300 ? 104.996 40.159 88.613 1.00 48.41 288 TYR D CA 1
ATOM 10424 C C . TYR D 1 300 ? 106.335 39.481 88.274 1.00 48.15 288 TYR D C 1
ATOM 10425 O O . TYR D 1 300 ? 107.263 40.131 87.784 1.00 47.40 288 TYR D O 1
ATOM 10434 N N . VAL D 1 301 ? 106.438 38.180 88.563 1.00 48.55 289 VAL D N 1
ATOM 10435 C CA . VAL D 1 301 ? 107.668 37.427 88.286 1.00 49.69 289 VAL D CA 1
ATOM 10436 C C . VAL D 1 301 ? 107.721 37.044 86.821 1.00 50.68 289 VAL D C 1
ATOM 10437 O O . VAL D 1 301 ? 106.870 36.290 86.349 1.00 50.77 289 VAL D O 1
ATOM 10441 N N . GLU D 1 302 ? 108.722 37.537 86.098 1.00 50.91 290 GLU D N 1
ATOM 10442 C CA . GLU D 1 302 ? 108.786 37.218 84.690 1.00 52.81 290 GLU D CA 1
ATOM 10443 C C . GLU D 1 302 ? 110.045 36.545 84.204 1.00 52.52 290 GLU D C 1
ATOM 10444 O O . GLU D 1 302 ? 110.048 35.950 83.134 1.00 51.95 290 GLU D O 1
ATOM 10450 N N . GLY D 1 303 ? 111.101 36.587 84.999 1.00 53.60 291 GLY D N 1
ATOM 10451 C CA . GLY D 1 303 ? 112.348 36.006 84.530 1.00 53.34 291 GLY D CA 1
ATOM 10452 C C . GLY D 1 303 ? 113.008 34.823 85.211 1.00 52.01 291 GLY D C 1
ATOM 10453 O O . GLY D 1 303 ? 113.048 34.704 86.433 1.00 51.26 291 GLY D O 1
ATOM 10454 N N . GLY D 1 304 ? 113.559 33.959 84.367 1.00 51.09 292 GLY D N 1
ATOM 10455 C CA . GLY D 1 304 ? 114.238 32.774 84.825 1.00 49.62 292 GLY D CA 1
ATOM 10456 C C . GLY D 1 304 ? 113.321 31.591 85.007 1.00 48.15 292 GLY D C 1
ATOM 10457 O O . GLY D 1 304 ? 112.381 31.649 85.801 1.00 49.13 292 GLY D O 1
ATOM 10458 N N . SER D 1 305 ? 113.589 30.521 84.261 1.00 47.12 293 SER D N 1
ATOM 10459 C CA . SER D 1 305 ? 112.822 29.284 84.376 1.00 46.44 293 SER D CA 1
ATOM 10460 C C . SER D 1 305 ? 113.036 28.711 85.776 1.00 46.27 293 SER D C 1
ATOM 10461 O O . SER D 1 305 ? 112.114 28.177 86.392 1.00 46.24 293 SER D O 1
ATOM 10464 N N . ALA D 1 306 ? 114.260 28.821 86.281 1.00 46.09 294 ALA D N 1
ATOM 10465 C CA . ALA D 1 306 ? 114.547 28.318 87.619 1.00 47.12 294 ALA D CA 1
ATOM 10466 C C . ALA D 1 306 ? 113.766 29.174 88.628 1.00 46.20 294 ALA D C 1
ATOM 10467 O O . ALA D 1 306 ? 113.165 28.660 89.578 1.00 46.03 294 ALA D O 1
ATOM 10469 N N . VAL D 1 307 ? 113.765 30.485 88.408 1.00 46.59 295 VAL D N 1
ATOM 10470 C CA . VAL D 1 307 ? 113.031 31.379 89.292 1.00 45.02 295 VAL D CA 1
ATOM 10471 C C . VAL D 1 307 ? 111.566 30.973 89.305 1.00 45.36 295 VAL D C 1
ATOM 10472 O O . VAL D 1 307 ? 110.960 30.865 90.367 1.00 48.95 295 VAL D O 1
ATOM 10476 N N . HIS D 1 308 ? 110.998 30.730 88.131 1.00 43.23 296 HIS D N 1
ATOM 10477 C CA . HIS D 1 308 ? 109.607 30.302 88.049 1.00 42.50 296 HIS D CA 1
ATOM 10478 C C . HIS D 1 308 ? 109.427 28.941 88.720 1.00 42.09 296 HIS D C 1
ATOM 10479 O O . HIS D 1 308 ? 108.409 28.685 89.384 1.00 40.09 296 HIS D O 1
ATOM 10486 N N . GLY D 1 309 ? 110.422 28.068 88.546 1.00 41.68 297 GLY D N 1
ATOM 10487 C CA . GLY D 1 309 ? 110.369 26.745 89.156 1.00 40.16 297 GLY D CA 1
ATOM 10488 C C . GLY D 1 309 ? 110.304 26.859 90.670 1.00 39.65 297 GLY D C 1
ATOM 10489 O O . GLY D 1 309 ? 109.489 26.196 91.341 1.00 38.21 297 GLY D O 1
ATOM 10490 N N . SER D 1 310 ? 111.176 27.700 91.219 1.00 40.46 298 SER D N 1
ATOM 10491 C CA . SER D 1 310 ? 111.176 27.926 92.662 1.00 41.33 298 SER D CA 1
ATOM 10492 C C . SER D 1 310 ? 109.747 28.278 93.126 1.00 41.11 298 SER D C 1
ATOM 10493 O O . SER D 1 310 ? 109.180 27.586 93.970 1.00 40.76 298 SER D O 1
ATOM 10496 N N . PHE D 1 311 ? 109.159 29.337 92.560 1.00 42.31 299 PHE D N 1
ATOM 10497 C CA . PHE D 1 311 ? 107.796 29.739 92.934 1.00 42.03 299 PHE D CA 1
ATOM 10498 C C . PHE D 1 311 ? 106.792 28.595 92.790 1.00 43.38 299 PHE D C 1
ATOM 10499 O O . PHE D 1 311 ? 105.914 28.425 93.643 1.00 44.57 299 PHE D O 1
ATOM 10507 N N . VAL D 1 312 ? 106.913 27.810 91.719 1.00 44.31 300 VAL D N 1
ATOM 10508 C CA . VAL D 1 312 ? 105.992 26.697 91.478 1.00 43.93 300 VAL D CA 1
ATOM 10509 C C . VAL D 1 312 ? 106.090 25.563 92.514 1.00 46.50 300 VAL D C 1
ATOM 10510 O O . VAL D 1 312 ? 105.067 25.129 93.069 1.00 45.15 300 VAL D O 1
ATOM 10514 N N . LYS D 1 313 ? 107.301 25.077 92.773 1.00 47.81 301 LYS D N 1
ATOM 10515 C CA . LYS D 1 313 ? 107.477 24.010 93.748 1.00 50.02 301 LYS D CA 1
ATOM 10516 C C . LYS D 1 313 ? 106.927 24.521 95.084 1.00 50.92 301 LYS D C 1
ATOM 10517 O O . LYS D 1 313 ? 106.107 23.856 95.735 1.00 49.40 301 LYS D O 1
ATOM 10523 N N . GLU D 1 314 ? 107.367 25.717 95.480 1.00 51.44 302 GLU D N 1
ATOM 10524 C CA . GLU D 1 314 ? 106.911 26.327 96.734 1.00 51.81 302 GLU D CA 1
ATOM 10525 C C . GLU D 1 314 ? 105.410 26.611 96.737 1.00 50.89 302 GLU D C 1
ATOM 10526 O O . GLU D 1 314 ? 104.821 26.828 97.788 1.00 52.17 302 GLU D O 1
ATOM 10532 N N . GLY D 1 315 ? 104.788 26.598 95.563 1.00 50.57 303 GLY D N 1
ATOM 10533 C CA . GLY D 1 315 ? 103.361 26.866 95.479 1.00 48.96 303 GLY D CA 1
ATOM 10534 C C . GLY D 1 315 ? 103.029 28.319 95.785 1.00 49.25 303 GLY D C 1
ATOM 10535 O O . GLY D 1 315 ? 101.963 28.611 96.312 1.00 49.17 303 GLY D O 1
ATOM 10536 N N . CYS D 1 316 ? 103.936 29.232 95.436 1.00 48.70 304 CYS D N 1
ATOM 10537 C CA . CYS D 1 316 ? 103.750 30.660 95.697 1.00 47.69 304 CYS D CA 1
ATOM 10538 C C . CYS D 1 316 ? 103.256 31.485 94.528 1.00 46.42 304 CYS D C 1
ATOM 10539 O O . CYS D 1 316 ? 103.971 32.354 94.046 1.00 48.58 304 CYS D O 1
ATOM 10542 N N . PHE D 1 317 ? 102.042 31.235 94.069 1.00 44.39 305 PHE D N 1
ATOM 10543 C CA . PHE D 1 317 ? 101.521 32.006 92.954 1.00 43.43 305 PHE D CA 1
ATOM 10544 C C . PHE D 1 317 ? 100.001 31.916 92.899 1.00 43.54 305 PHE D C 1
ATOM 10545 O O . PHE D 1 317 ? 99.407 30.893 93.262 1.00 41.72 305 PHE D O 1
ATOM 10553 N N . GLN D 1 318 ? 99.379 32.998 92.438 1.00 43.86 306 GLN D N 1
ATOM 10554 C CA . GLN D 1 318 ? 97.932 33.048 92.323 1.00 43.98 306 GLN D CA 1
ATOM 10555 C C . GLN D 1 318 ? 97.561 33.094 90.855 1.00 45.43 306 GLN D C 1
ATOM 10556 O O . GLN D 1 318 ? 96.414 32.845 90.482 1.00 46.44 306 GLN D O 1
ATOM 10562 N N . GLU D 1 319 ? 98.545 33.400 90.015 1.00 46.30 307 GLU D N 1
ATOM 10563 C CA . GLU D 1 319 ? 98.293 33.476 88.588 1.00 45.93 307 GLU D CA 1
ATOM 10564 C C . GLU D 1 319 ? 99.462 33.058 87.706 1.00 45.18 307 GLU D C 1
ATOM 10565 O O . GLU D 1 319 ? 100.616 33.419 87.939 1.00 44.92 307 GLU D O 1
ATOM 10571 N N . ILE D 1 320 ? 99.118 32.306 86.672 1.00 44.81 308 ILE D N 1
ATOM 10572 C CA . ILE D 1 320 ? 100.054 31.823 85.686 1.00 43.81 308 ILE D CA 1
ATOM 10573 C C . ILE D 1 320 ? 99.610 32.380 84.341 1.00 43.15 308 ILE D C 1
ATOM 10574 O O . ILE D 1 320 ? 98.453 32.236 83.952 1.00 43.35 308 ILE D O 1
ATOM 10579 N N . ILE D 1 321 ? 100.527 33.035 83.641 1.00 42.63 309 ILE D N 1
ATOM 10580 C CA . ILE D 1 321 ? 100.239 33.600 82.330 1.00 41.20 309 ILE D CA 1
ATOM 10581 C C . ILE D 1 321 ? 101.353 33.198 81.350 1.00 39.94 309 ILE D C 1
ATOM 10582 O O . ILE D 1 321 ? 102.475 33.717 81.407 1.00 39.44 309 ILE D O 1
ATOM 10587 N N . PHE D 1 322 ? 101.047 32.256 80.467 1.00 38.17 310 PHE D N 1
ATOM 10588 C CA . PHE D 1 322 ? 102.014 31.808 79.478 1.00 37.77 310 PHE D CA 1
ATOM 10589 C C . PHE D 1 322 ? 101.582 32.257 78.082 1.00 37.65 310 PHE D C 1
ATOM 10590 O O . PHE D 1 322 ? 100.395 32.210 77.749 1.00 37.03 310 PHE D O 1
ATOM 10598 N N . TYR D 1 323 ? 102.547 32.702 77.281 1.00 37.35 311 TYR D N 1
ATOM 10599 C CA . TYR D 1 323 ? 102.302 33.128 75.900 1.00 36.52 311 TYR D CA 1
ATOM 10600 C C . TYR D 1 323 ? 102.931 32.096 74.947 1.00 36.19 311 TYR D C 1
ATOM 10601 O O . TYR D 1 323 ? 104.141 31.868 74.979 1.00 35.69 311 TYR D O 1
ATOM 10610 N N . PHE D 1 324 ? 102.113 31.486 74.094 1.00 36.92 312 PHE D N 1
ATOM 10611 C CA . PHE D 1 324 ? 102.609 30.494 73.155 1.00 37.13 312 PHE D CA 1
ATOM 10612 C C . PHE D 1 324 ? 102.650 31.010 71.721 1.00 35.76 312 PHE D C 1
ATOM 10613 O O . PHE D 1 324 ? 101.649 31.482 71.187 1.00 37.03 312 PHE D O 1
ATOM 10621 N N . ALA D 1 325 ? 103.819 30.917 71.102 1.00 33.64 313 ALA D N 1
ATOM 10622 C CA . ALA D 1 325 ? 103.974 31.336 69.722 1.00 31.49 313 ALA D CA 1
ATOM 10623 C C . ALA D 1 325 ? 103.820 30.093 68.841 1.00 31.56 313 ALA D C 1
ATOM 10624 O O . ALA D 1 325 ? 104.157 28.978 69.242 1.00 31.37 313 ALA D O 1
ATOM 10626 N N . PRO D 1 326 ? 103.284 30.269 67.633 1.00 32.24 314 PRO D N 1
ATOM 10627 C CA . PRO D 1 326 ? 103.084 29.147 66.720 1.00 32.60 314 PRO D CA 1
ATOM 10628 C C . PRO D 1 326 ? 104.401 28.697 66.111 1.00 33.87 314 PRO D C 1
ATOM 10629 O O . PRO D 1 326 ? 104.614 28.791 64.903 1.00 32.64 314 PRO D O 1
ATOM 10633 N N . LYS D 1 327 ? 105.285 28.205 66.967 1.00 35.44 315 LYS D N 1
ATOM 10634 C CA . LYS D 1 327 ? 106.588 27.754 66.531 1.00 37.39 315 LYS D CA 1
ATOM 10635 C C . LYS D 1 327 ? 106.973 26.504 67.306 1.00 38.98 315 LYS D C 1
ATOM 10636 O O . LYS D 1 327 ? 106.486 26.267 68.425 1.00 39.81 315 LYS D O 1
ATOM 10642 N N . LEU D 1 328 ? 107.841 25.705 66.706 1.00 36.36 316 LEU D N 1
ATOM 10643 C CA . LEU D 1 328 ? 108.345 24.514 67.355 1.00 35.03 316 LEU D CA 1
ATOM 10644 C C . LEU D 1 328 ? 109.862 24.695 67.368 1.00 36.80 316 LEU D C 1
ATOM 10645 O O . LEU D 1 328 ? 110.489 24.884 66.312 1.00 37.06 316 LEU D O 1
ATOM 10650 N N . ILE D 1 329 ? 110.448 24.683 68.562 1.00 37.82 317 ILE D N 1
ATOM 10651 C CA . ILE D 1 329 ? 111.886 24.840 68.684 1.00 37.84 317 ILE D CA 1
ATOM 10652 C C . ILE D 1 329 ? 112.533 23.480 68.873 1.00 37.68 317 ILE D C 1
ATOM 10653 O O . ILE D 1 329 ? 113.597 23.199 68.326 1.00 39.52 317 ILE D O 1
ATOM 10658 N N . GLY D 1 330 ? 111.866 22.634 69.643 1.00 38.99 318 GLY D N 1
ATOM 10659 C CA . GLY D 1 330 ? 112.363 21.300 69.911 1.00 37.91 318 GLY D CA 1
ATOM 10660 C C . GLY D 1 330 ? 113.770 21.313 70.448 1.00 38.31 318 GLY D C 1
ATOM 10661 O O . GLY D 1 330 ? 114.318 22.359 70.778 1.00 36.67 318 GLY D O 1
ATOM 10662 N N . GLY D 1 331 ? 114.342 20.124 70.562 1.00 40.76 319 GLY D N 1
ATOM 10663 C CA . GLY D 1 331 ? 115.707 20.003 71.029 1.00 42.34 319 GLY D CA 1
ATOM 10664 C C . GLY D 1 331 ? 115.914 19.646 72.482 1.00 43.82 319 GLY D C 1
ATOM 10665 O O . GLY D 1 331 ? 115.584 20.436 73.372 1.00 45.74 319 GLY D O 1
ATOM 10666 N N . THR D 1 332 ? 116.446 18.449 72.728 1.00 44.21 320 THR D N 1
ATOM 10667 C CA . THR D 1 332 ? 116.750 18.038 74.090 1.00 46.44 320 THR D CA 1
ATOM 10668 C C . THR D 1 332 ? 117.795 19.086 74.431 1.00 47.95 320 THR D C 1
ATOM 10669 O O . THR D 1 332 ? 118.585 19.485 73.553 1.00 51.62 320 THR D O 1
ATOM 10673 N N . HIS D 1 333 ? 117.807 19.556 75.671 1.00 47.71 321 HIS D N 1
ATOM 10674 C CA . HIS D 1 333 ? 118.786 20.569 76.068 1.00 47.68 321 HIS D CA 1
ATOM 10675 C C . HIS D 1 333 ? 118.360 21.988 75.714 1.00 45.37 321 HIS D C 1
ATOM 10676 O O . HIS D 1 333 ? 119.047 22.959 76.052 1.00 45.55 321 HIS D O 1
ATOM 10683 N N . ALA D 1 334 ? 117.243 22.115 75.008 1.00 41.91 322 ALA D N 1
ATOM 10684 C CA . ALA D 1 334 ? 116.728 23.444 74.729 1.00 39.80 322 ALA D CA 1
ATOM 10685 C C . ALA D 1 334 ? 116.036 23.764 76.061 1.00 38.96 322 ALA D C 1
ATOM 10686 O O . ALA D 1 334 ? 115.298 22.924 76.606 1.00 37.64 322 ALA D O 1
ATOM 10688 N N . PRO D 1 335 ? 116.292 24.959 76.620 1.00 37.30 323 PRO D N 1
ATOM 10689 C CA . PRO D 1 335 ? 115.692 25.373 77.889 1.00 37.14 323 PRO D CA 1
ATOM 10690 C C . PRO D 1 335 ? 114.171 25.337 77.871 1.00 38.25 323 PRO D C 1
ATOM 10691 O O . PRO D 1 335 ? 113.545 25.813 76.915 1.00 39.46 323 PRO D O 1
ATOM 10695 N N . SER D 1 336 ? 113.577 24.782 78.923 1.00 37.61 324 SER D N 1
ATOM 10696 C CA . SER D 1 336 ? 112.122 24.687 79.014 1.00 40.25 324 SER D CA 1
ATOM 10697 C C . SER D 1 336 ? 111.531 25.760 79.913 1.00 39.82 324 SER D C 1
ATOM 10698 O O . SER D 1 336 ? 112.236 26.380 80.682 1.00 42.42 324 SER D O 1
ATOM 10701 N N . LEU D 1 337 ? 110.225 25.969 79.798 1.00 40.92 325 LEU D N 1
ATOM 10702 C CA . LEU D 1 337 ? 109.503 26.980 80.579 1.00 39.76 325 LEU D CA 1
ATOM 10703 C C . LEU D 1 337 ? 109.854 27.091 82.053 1.00 41.57 325 LEU D C 1
ATOM 10704 O O . LEU D 1 337 ? 110.131 28.187 82.544 1.00 43.53 325 LEU D O 1
ATOM 10709 N N . ILE D 1 338 ? 109.822 25.963 82.756 1.00 42.10 326 ILE D N 1
ATOM 10710 C CA . ILE D 1 338 ? 110.103 25.929 84.186 1.00 42.29 326 ILE D CA 1
ATOM 10711 C C . ILE D 1 338 ? 111.131 24.857 84.505 1.00 43.48 326 ILE D C 1
ATOM 10712 O O . ILE D 1 338 ? 110.912 23.677 84.233 1.00 44.04 326 ILE D O 1
ATOM 10717 N N . SER D 1 339 ? 112.268 25.276 85.056 1.00 43.52 327 SER D N 1
ATOM 10718 C CA . SER D 1 339 ? 113.327 24.341 85.396 1.00 44.49 327 SER D CA 1
ATOM 10719 C C . SER D 1 339 ? 113.574 24.274 86.898 1.00 45.43 327 SER D C 1
ATOM 10720 O O . SER D 1 339 ? 112.895 24.943 87.679 1.00 45.27 327 SER D O 1
ATOM 10723 N N . GLY D 1 340 ? 114.549 23.460 87.298 1.00 45.44 328 GLY D N 1
ATOM 10724 C CA . GLY D 1 340 ? 114.857 23.311 88.708 1.00 47.53 328 GLY D CA 1
ATOM 10725 C C . GLY D 1 340 ? 114.227 22.051 89.269 1.00 49.07 328 GLY D C 1
ATOM 10726 O O . GLY D 1 340 ? 113.865 21.160 88.504 1.00 49.87 328 GLY D O 1
ATOM 10727 N N . GLU D 1 341 ? 114.076 21.984 90.591 1.00 50.38 329 GLU D N 1
ATOM 10728 C CA . GLU D 1 341 ? 113.509 20.809 91.251 1.00 53.43 329 GLU D CA 1
ATOM 10729 C C . GLU D 1 341 ? 112.312 20.181 90.552 1.00 53.36 329 GLU D C 1
ATOM 10730 O O . GLU D 1 341 ? 112.458 19.189 89.833 1.00 55.53 329 GLU D O 1
ATOM 10736 N N . GLY D 1 342 ? 111.128 20.736 90.778 1.00 51.48 330 GLY D N 1
ATOM 10737 C CA . GLY D 1 342 ? 109.939 20.183 90.160 1.00 49.78 330 GLY D CA 1
ATOM 10738 C C . GLY D 1 342 ? 109.371 19.037 90.978 1.00 49.96 330 GLY D C 1
ATOM 10739 O O . GLY D 1 342 ? 109.909 18.677 92.024 1.00 51.65 330 GLY D O 1
ATOM 10740 N N . PHE D 1 343 ? 108.276 18.458 90.508 1.00 48.59 331 PHE D N 1
ATOM 10741 C CA . PHE D 1 343 ? 107.657 17.351 91.206 1.00 48.51 331 PHE D CA 1
ATOM 10742 C C . PHE D 1 343 ? 108.020 16.025 90.573 1.00 48.81 331 PHE D C 1
ATOM 10743 O O . PHE D 1 343 ? 107.977 15.885 89.342 1.00 49.37 331 PHE D O 1
ATOM 10751 N N . GLN D 1 344 ? 108.361 15.056 91.421 1.00 48.74 332 GLN D N 1
ATOM 10752 C CA . GLN D 1 344 ? 108.725 13.715 90.975 1.00 49.17 332 GLN D CA 1
ATOM 10753 C C . GLN D 1 344 ? 107.509 12.825 90.727 1.00 48.55 332 GLN D C 1
ATOM 10754 O O . GLN D 1 344 ? 107.525 12.017 89.807 1.00 48.23 332 GLN D O 1
ATOM 10760 N N . SER D 1 345 ? 106.461 12.967 91.536 1.00 48.69 333 SER D N 1
ATOM 10761 C CA . SER D 1 345 ? 105.254 12.159 91.360 1.00 49.08 333 SER D CA 1
ATOM 10762 C C . SER D 1 345 ? 104.072 12.964 90.846 1.00 49.24 333 SER D C 1
ATOM 10763 O O . SER D 1 345 ? 103.830 14.077 91.287 1.00 47.63 333 SER D O 1
ATOM 10766 N N . MET D 1 346 ? 103.322 12.380 89.923 1.00 51.48 334 MET D N 1
ATOM 10767 C CA . MET D 1 346 ? 102.178 13.058 89.347 1.00 55.17 334 MET D CA 1
ATOM 10768 C C . MET D 1 346 ? 101.091 13.281 90.397 1.00 58.25 334 MET D C 1
ATOM 10769 O O . MET D 1 346 ? 100.351 14.262 90.333 1.00 59.38 334 MET D O 1
ATOM 10774 N N . LYS D 1 347 ? 100.992 12.385 91.374 1.00 60.92 335 LYS D N 1
ATOM 10775 C CA . LYS D 1 347 ? 99.976 12.554 92.404 1.00 62.94 335 LYS D CA 1
ATOM 10776 C C . LYS D 1 347 ? 100.222 13.860 93.166 1.00 62.82 335 LYS D C 1
ATOM 10777 O O . LYS D 1 347 ? 99.301 14.437 93.732 1.00 63.08 335 LYS D O 1
ATOM 10783 N N . ASP D 1 348 ? 101.466 14.332 93.141 1.00 62.26 336 ASP D N 1
ATOM 10784 C CA . ASP D 1 348 ? 101.853 15.554 93.837 1.00 60.96 336 ASP D CA 1
ATOM 10785 C C . ASP D 1 348 ? 101.857 16.827 92.972 1.00 59.63 336 ASP D C 1
ATOM 10786 O O . ASP D 1 348 ? 102.443 17.843 93.356 1.00 59.26 336 ASP D O 1
ATOM 10791 N N . VAL D 1 349 ? 101.219 16.779 91.807 1.00 57.13 337 VAL D N 1
ATOM 10792 C CA . VAL D 1 349 ? 101.159 17.958 90.951 1.00 54.57 337 VAL D CA 1
ATOM 10793 C C . VAL D 1 349 ? 99.819 18.661 91.215 1.00 53.43 337 VAL D C 1
ATOM 10794 O O . VAL D 1 349 ? 98.743 18.090 91.004 1.00 51.25 337 VAL D O 1
ATOM 10798 N N . PRO D 1 350 ? 99.871 19.919 91.679 1.00 52.96 338 PRO D N 1
ATOM 10799 C CA . PRO D 1 350 ? 98.637 20.665 91.970 1.00 53.66 338 PRO D CA 1
ATOM 10800 C C . PRO D 1 350 ? 97.780 20.881 90.726 1.00 52.61 338 PRO D C 1
ATOM 10801 O O . PRO D 1 350 ? 98.301 21.290 89.690 1.00 52.70 338 PRO D O 1
ATOM 10805 N N . LEU D 1 351 ? 96.479 20.599 90.822 1.00 52.38 339 LEU D N 1
ATOM 10806 C CA . LEU D 1 351 ? 95.594 20.814 89.686 1.00 52.17 339 LEU D CA 1
ATOM 10807 C C . LEU D 1 351 ? 95.224 22.285 89.657 1.00 52.88 339 LEU D C 1
ATOM 10808 O O . LEU D 1 351 ? 94.845 22.857 90.682 1.00 54.57 339 LEU D O 1
ATOM 10813 N N . LEU D 1 352 ? 95.360 22.893 88.484 1.00 51.72 340 LEU D N 1
ATOM 10814 C CA . LEU D 1 352 ? 95.043 24.294 88.310 1.00 50.55 340 LEU D CA 1
ATOM 10815 C C . LEU D 1 352 ? 93.768 24.393 87.519 1.00 50.40 340 LEU D C 1
ATOM 10816 O O . LEU D 1 352 ? 93.116 23.395 87.246 1.00 49.08 340 LEU D O 1
ATOM 10821 N N . GLN D 1 353 ? 93.430 25.610 87.133 1.00 50.88 341 GLN D N 1
ATOM 10822 C CA . GLN D 1 353 ? 92.216 25.853 86.391 1.00 52.27 341 GLN D CA 1
ATOM 10823 C C . GLN D 1 353 ? 92.497 26.930 85.364 1.00 51.77 341 GLN D C 1
ATOM 10824 O O . GLN D 1 353 ? 93.069 27.974 85.693 1.00 52.15 341 GLN D O 1
ATOM 10830 N N . PHE D 1 354 ? 92.124 26.674 84.118 1.00 50.80 342 PHE D N 1
ATOM 10831 C CA . PHE D 1 354 ? 92.313 27.681 83.088 1.00 50.95 342 PHE D CA 1
ATOM 10832 C C . PHE D 1 354 ? 91.181 28.666 83.271 1.00 50.78 342 PHE D C 1
ATOM 10833 O O . PHE D 1 354 ? 90.012 28.276 83.381 1.00 49.18 342 PHE D O 1
ATOM 10841 N N . THR D 1 355 ? 91.540 29.940 83.301 1.00 50.41 343 THR D N 1
ATOM 10842 C CA . THR D 1 355 ? 90.574 31.001 83.485 1.00 50.61 343 THR D CA 1
ATOM 10843 C C . THR D 1 355 ? 90.371 31.823 82.221 1.00 51.66 343 THR D C 1
ATOM 10844 O O . THR D 1 355 ? 89.362 32.522 82.077 1.00 51.81 343 THR D O 1
ATOM 10848 N N . ASP D 1 356 ? 91.317 31.739 81.293 1.00 52.61 344 ASP D N 1
ATOM 10849 C CA . ASP D 1 356 ? 91.195 32.537 80.086 1.00 52.44 344 ASP D CA 1
ATOM 10850 C C . ASP D 1 356 ? 92.059 32.090 78.918 1.00 52.20 344 ASP D C 1
ATOM 10851 O O . ASP D 1 356 ? 93.219 31.720 79.097 1.00 51.44 344 ASP D O 1
ATOM 10856 N N . ILE D 1 357 ? 91.480 32.146 77.722 1.00 52.73 345 ILE D N 1
ATOM 10857 C CA . ILE D 1 357 ? 92.181 31.782 76.495 1.00 53.99 345 ILE D CA 1
ATOM 10858 C C . ILE D 1 357 ? 92.051 32.931 75.513 1.00 54.44 345 ILE D C 1
ATOM 10859 O O . ILE D 1 357 ? 91.052 33.032 74.818 1.00 54.88 345 ILE D O 1
ATOM 10864 N N . THR D 1 358 ? 93.057 33.793 75.446 1.00 54.64 346 THR D N 1
ATOM 10865 C CA . THR D 1 358 ? 93.008 34.934 74.540 1.00 54.86 346 THR D CA 1
ATOM 10866 C C . THR D 1 358 ? 94.024 34.845 73.405 1.00 54.74 346 THR D C 1
ATOM 10867 O O . THR D 1 358 ? 95.199 34.552 73.623 1.00 54.98 346 THR D O 1
ATOM 10871 N N . GLN D 1 359 ? 93.568 35.104 72.187 1.00 54.68 347 GLN D N 1
ATOM 10872 C CA . GLN D 1 359 ? 94.456 35.070 71.041 1.00 54.25 347 GLN D CA 1
ATOM 10873 C C . GLN D 1 359 ? 94.988 36.476 70.874 1.00 54.00 347 GLN D C 1
ATOM 10874 O O . GLN D 1 359 ? 94.226 37.432 70.900 1.00 55.24 347 GLN D O 1
ATOM 10880 N N . ILE D 1 360 ? 96.299 36.605 70.730 1.00 53.45 348 ILE D N 1
ATOM 10881 C CA . ILE D 1 360 ? 96.928 37.908 70.554 1.00 52.07 348 ILE D CA 1
ATOM 10882 C C . ILE D 1 360 ? 97.931 37.806 69.416 1.00 52.13 348 ILE D C 1
ATOM 10883 O O . ILE D 1 360 ? 98.923 37.091 69.505 1.00 51.95 348 ILE D O 1
ATOM 10888 N N . GLY D 1 361 ? 97.660 38.511 68.326 1.00 51.80 349 GLY D N 1
ATOM 10889 C CA . GLY D 1 361 ? 98.555 38.418 67.195 1.00 51.89 349 GLY D CA 1
ATOM 10890 C C . GLY D 1 361 ? 98.569 36.956 66.779 1.00 52.32 349 GLY D C 1
ATOM 10891 O O . GLY D 1 361 ? 97.543 36.263 66.868 1.00 52.82 349 GLY D O 1
ATOM 10892 N N . ARG D 1 362 ? 99.720 36.473 66.332 1.00 50.87 350 ARG D N 1
ATOM 10893 C CA . ARG D 1 362 ? 99.830 35.083 65.923 1.00 49.57 350 ARG D CA 1
ATOM 10894 C C . ARG D 1 362 ? 99.931 34.165 67.155 1.00 47.04 350 ARG D C 1
ATOM 10895 O O . ARG D 1 362 ? 99.898 32.945 67.022 1.00 47.22 350 ARG D O 1
ATOM 10903 N N . ASP D 1 363 ? 100.034 34.740 68.348 1.00 43.62 351 ASP D N 1
ATOM 10904 C CA . ASP D 1 363 ? 100.194 33.930 69.556 1.00 41.90 351 ASP D CA 1
ATOM 10905 C C . ASP D 1 363 ? 98.943 33.695 70.402 1.00 41.57 351 ASP D C 1
ATOM 10906 O O . ASP D 1 363 ? 97.987 34.471 70.344 1.00 42.26 351 ASP D O 1
ATOM 10911 N N . ILE D 1 364 ? 98.949 32.614 71.183 1.00 40.60 352 ILE D N 1
ATOM 10912 C CA . ILE D 1 364 ? 97.827 32.303 72.068 1.00 39.20 352 ILE D CA 1
ATOM 10913 C C . ILE D 1 364 ? 98.349 32.525 73.466 1.00 39.30 352 ILE D C 1
ATOM 10914 O O . ILE D 1 364 ? 99.426 32.049 73.811 1.00 40.72 352 ILE D O 1
ATOM 10919 N N . LYS D 1 365 ? 97.584 33.242 74.272 1.00 38.32 353 LYS D N 1
ATOM 10920 C CA . LYS D 1 365 ? 97.991 33.540 75.626 1.00 36.80 353 LYS D CA 1
ATOM 10921 C C . LYS D 1 365 ? 97.084 32.760 76.555 1.00 36.72 353 LYS D C 1
ATOM 10922 O O . LYS D 1 365 ? 95.859 32.897 76.492 1.00 37.19 353 LYS D O 1
ATOM 10928 N N . LEU D 1 366 ? 97.683 31.929 77.405 1.00 36.36 354 LEU D N 1
ATOM 10929 C CA . LEU D 1 366 ? 96.918 31.108 78.343 1.00 35.53 354 LEU D CA 1
ATOM 10930 C C . LEU D 1 366 ? 97.112 31.553 79.779 1.00 36.29 354 LEU D C 1
ATOM 10931 O O . LEU D 1 366 ? 98.232 31.765 80.228 1.00 36.47 354 LEU D O 1
ATOM 10936 N N . THR D 1 367 ? 96.021 31.720 80.507 1.00 38.91 355 THR D N 1
ATOM 10937 C CA . THR D 1 367 ? 96.150 32.094 81.908 1.00 41.27 355 THR D CA 1
ATOM 10938 C C . THR D 1 367 ? 95.460 31.027 82.760 1.00 41.22 355 THR D C 1
ATOM 10939 O O . THR D 1 367 ? 94.390 30.532 82.410 1.00 41.71 355 THR D O 1
ATOM 10943 N N . ALA D 1 368 ? 96.103 30.640 83.854 1.00 43.12 356 ALA D N 1
ATOM 10944 C CA . ALA D 1 368 ? 95.566 29.615 84.744 1.00 44.86 356 ALA D CA 1
ATOM 10945 C C . ALA D 1 368 ? 95.692 30.034 86.199 1.00 46.78 356 ALA D C 1
ATOM 10946 O O . ALA D 1 368 ? 96.568 30.836 86.546 1.00 47.39 356 ALA D O 1
ATOM 10948 N N . LYS D 1 369 ? 94.819 29.492 87.046 1.00 48.59 357 LYS D N 1
ATOM 10949 C CA . LYS D 1 369 ? 94.851 29.797 88.480 1.00 51.08 357 LYS D CA 1
ATOM 10950 C C . LYS D 1 369 ? 94.717 28.500 89.272 1.00 50.54 357 LYS D C 1
ATOM 10951 O O . LYS D 1 369 ? 94.189 27.512 88.768 1.00 49.10 357 LYS D O 1
ATOM 10957 N N . PRO D 1 370 ? 95.204 28.491 90.522 1.00 51.84 358 PRO D N 1
ATOM 10958 C CA . PRO D 1 370 ? 95.141 27.316 91.389 1.00 54.13 358 PRO D CA 1
ATOM 10959 C C . PRO D 1 370 ? 93.728 26.923 91.804 1.00 57.01 358 PRO D C 1
ATOM 10960 O O . PRO D 1 370 ? 92.869 27.783 92.015 1.00 56.75 358 PRO D O 1
ATOM 10964 N N . THR D 1 371 ? 93.503 25.611 91.897 1.00 60.27 359 THR D N 1
ATOM 10965 C CA . THR D 1 371 ? 92.223 25.038 92.307 1.00 63.98 359 THR D CA 1
ATOM 10966 C C . THR D 1 371 ? 91.047 26.018 92.265 1.00 65.12 359 THR D C 1
ATOM 10967 O O . THR D 1 371 ? 90.719 26.587 93.330 1.00 65.09 359 THR D O 1
#